Protein AF-0000000085125012 (afdb_homodimer)

InterPro domains:
  IPR000014 PAS domain [PS50112] (7-53)
  IPR000014 PAS domain [TIGR00229] (9-127)
  IPR000014 PAS domain [cd00130] (22-122)
  IPR000700 PAS-associated, C-terminal [PS50113] (82-134)
  IPR001610 PAC motif [SM00086] (83-125)
  IPR004089 Methyl-accepting chemotaxis protein (MCP) signalling domain [PF00015] (291-437)
  IPR004089 Methyl-accepting chemotaxis protein (MCP) signalling domain [PS50111] (227-456)
  IPR004089 Methyl-accepting chemotaxis protein (MCP) signalling domain [SM00283] (223-462)
  IPR004090 Chemotaxis methyl-accepting receptor [PR00260] (244-273)
  IPR004090 Chemotaxis methyl-accepting receptor [PR00260] (321-348)
  IPR004090 Chemotaxis methyl-accepting receptor [PR00260] (350-379)
  IPR004090 Chemotaxis methyl-accepting receptor [PR00260] (398-427)
  IPR013655 PAS fold 3 [PF08447] (32-118)
  IPR035965 PAS domain superfamily [SSF55785] (21-126)

pLDDT: mean 88.66, std 11.03, range [19.36, 97.31]

Secondary structure (DSSP, 8-state):
---SSHHHHHHHHHHHHHHHSEEEEE-TTSBEEEE-HHHHHHHT--HHHHTTSBGGGGS-TTGGGSHHHHHHHHHHHTT--EEEEEEEE-TTS-EEEEEEEEEEEE-TTS-EEEEEEEEEE-HHHHHHHHHHHHHHHHHTTTB---------S-HHHHHHHHHHHHHHHHHHHHT-SBHHHHHHHHHHHHTTB-------SS--HHHHHHHHHHHHHHHHHHHHHHHHHHHHHHHHHHHHHHHHHHHHHHHHHHHHHHHHHHHHHHHHHHHHHHHHHHHHHHHHHHHHHHHHHHHHHHHHHHHHHHHHHHHHHHHHHHHHHHHHHHHHHHHHHHHHHHHHHHTGGGGHHHHHHHHHHHHHHHHHHHHHHHHHHHHHHHHHHHHHHHHHHHHHHHHHHHHHHHHHHHHHHHHHHHHHHHHHHHHHHHHHHHHHHHHHHHHHHHHHHHHHHHHHHHHHHHHHHHHHHHHTSB-TTGGG--PPP--/---SSSHHHHHHHHHHHHHHSEEEEE-TTSBEEEE-HHHHHHHT--HHHHTTSBGGGGS-HHHHTSHHHHHHHHHHHTT--EEEEEEEE-TTS-EEEEEEEEEEEE-TTS-EEEEEEEEEE-HHHHHHHHHHHHHHHHHTTTB---------S-HHHHHHHHHHHHHHHHHHHHT-SBHHHHHHHHHHHHTTB-------SS--HHHHHHHHHHHHHHHHHHHHHHHHHHHHHHHHHHHHHHHHHHHHHHHHHHHHHHHHHHHHHHHHHHHHHHHHHHHHHHHHHHHHHHHHHHHHHHHHHHHHHHHHHHHHHHHHHHHHHHHHHHHHHHHHHHHHHHHHHHTGGGGHHHHHHHHHHHHHHHHHHHHHHHHHHHHHHHHHHHHHHHHHHHHHHHHHHHHHHHHHHHHHHHHHHHHHHHHHHHHHHHHHHHHHHHHHHHHHHHHHHHHHHHHHHHHHHHHHHHHHHHHTSB-TTGGG--PPP--

Foldseek 3Di:
DCPPPVPVVVVVVVVVLLVPWFKWKFFLQQATQFTHPVVCVQQVHDRVVRHRDGNCQFADPVVCPDPVNVVVSVCLQQQHKDWDWDWTAHPVGDIWIKGKIWGFDADPVRGGGMIMMTIDTCRLLVLQVVQLVVLVVVVVVFQLQDARDGADPPPVSRVVNVVSRVVSVCCCAAARRGVVLVVVLVVCVVLQALADARDDDRHHPNSVVSVVVSVVVQVVLLVLQQALQQLLVVLVVLLVVLVVLVVVLVVLVVVLVVVVVVLVVVLVVLVVLLVVLVVLLVVLVVLLVVLVVQLVVLVVLLVVLVVLLVVLVVQLVVLVVQLVVLVVQLVVLVVQLVVLVVVPPVSPVSNVVSVVSNVVSVVSNVVSVVSNVVSVVSNVVSVVSSVVSVVSSVVSVVVNVVSVVVSVVSVVSNVVSVVVVVVSVVVVVVSVVSNVVSVVSNVVSVVSNVVSVVSNVSSVVSNVVSVSHHHPCNVVRHHDDDD/DPPPDPDVVVVVVVVVLLVPFFKWKFFLVQATQFTHPVVCVQQVHDRVVRHRDGNCQFDDPVVCPDPVVVVVSVCVQQQHKDWDWDWTAHPVGDIWIKGKIWGFDADPVRGTGMIMMTIDTCRLLVLQVVQLVVLVVVVVVFQLQDARDGADPPPVSRVVNVVSRVVSVCCCAAARRGVVLVVVLVVCVVLQALADARDDDRHHPNSVVSVVVSVVVQVVLLVLQQALQQLLVVLVVLLVVLVVLVVVLVVLVVVLVVVVVVLVVVLVVLVVLLVVLVVLLVVLVVLLVVLVVQLVVLVVQLVVLVVLLVVLVVLLVVLVVQLVVLVVQLVVLVVQLVVLVVVPPVSPVSNVVSVVSNVVSVVSNVVSVVSNVVSVVSNVVSVVSSVVSVVSSVVSVVSNVVSVVVSVVSVVSNVVSVVVNVVSVVVVVVSVVSNVVSVVSNVVSVVSNVVSVVSNVSSVVSNVVSVSHHHPCNVVRHHDDDD

Structure (mmCIF, N/CA/C/O backbone):
data_AF-0000000085125012-model_v1
#
loop_
_entity.id
_entity.type
_entity.pdbx_description
1 polymer 'Methyl-accepting chemotaxis sensory transducer with Pas/Pac sensor'
#
loop_
_atom_site.group_PDB
_atom_site.id
_atom_site.type_symbol
_atom_site.label_atom_id
_atom_site.label_alt_id
_atom_site.label_comp_id
_atom_site.label_asym_id
_atom_site.label_entity_id
_atom_site.label_seq_id
_atom_site.pdbx_PDB_ins_code
_atom_site.Cartn_x
_atom_site.Cartn_y
_atom_site.Cartn_z
_atom_site.occupancy
_atom_site.B_iso_or_equiv
_atom_site.auth_seq_id
_atom_site.auth_comp_id
_atom_site.auth_asym_id
_atom_site.auth_atom_id
_atom_site.pdbx_PDB_model_num
ATOM 1 N N . MET A 1 1 ? -1.018 -114.875 -40.906 1 20.14 1 MET A N 1
ATOM 2 C CA . MET A 1 1 ? -0.045 -114.875 -42 1 20.14 1 MET A CA 1
ATOM 3 C C . MET A 1 1 ? -0.6 -114.125 -43.219 1 20.14 1 MET A C 1
ATOM 5 O O . MET A 1 1 ? -0.358 -114.5 -44.344 1 20.14 1 MET A O 1
ATOM 9 N N . PHE A 1 2 ? -1.33 -113.062 -42.75 1 24.3 2 PHE A N 1
ATOM 10 C CA . PHE A 1 2 ? -2.129 -112.062 -43.438 1 24.3 2 PHE A CA 1
ATOM 11 C C . PHE A 1 2 ? -1.236 -111.125 -44.25 1 24.3 2 PHE A C 1
ATOM 13 O O . PHE A 1 2 ? -0.801 -110.062 -43.719 1 24.3 2 PHE A O 1
ATOM 20 N N . ASN A 1 3 ? -0.244 -111.562 -45.031 1 26.22 3 ASN A N 1
ATOM 21 C CA . ASN A 1 3 ? 0.902 -111.125 -45.812 1 26.22 3 ASN A CA 1
ATOM 22 C C . ASN A 1 3 ? 0.468 -110.25 -47 1 26.22 3 ASN A C 1
ATOM 24 O O . ASN A 1 3 ? 1.15 -110.188 -48 1 26.22 3 ASN A O 1
ATOM 28 N N . PHE A 1 4 ? -0.921 -110.062 -47.188 1 27.42 4 PHE A N 1
ATOM 29 C CA . PHE A 1 4 ? -1.342 -109.438 -48.406 1 27.42 4 PHE A CA 1
ATOM 30 C C . PHE A 1 4 ? -0.595 -108.125 -48.594 1 27.42 4 PHE A C 1
ATOM 32 O O . PHE A 1 4 ? 0.154 -107.688 -47.719 1 27.42 4 PHE A O 1
ATOM 39 N N . GLY A 1 5 ? -1.476 -106.875 -49.281 1 31.77 5 GLY A N 1
ATOM 40 C CA . GLY A 1 5 ? -1.593 -105.562 -49.906 1 31.77 5 GLY A CA 1
ATOM 41 C C . GLY A 1 5 ? -0.99 -104.438 -49.125 1 31.77 5 GLY A C 1
ATOM 42 O O . GLY A 1 5 ? -1.37 -103.312 -49.281 1 31.77 5 GLY A O 1
ATOM 43 N N . LYS A 1 6 ? -0.283 -104.688 -48.094 1 48.59 6 LYS A N 1
ATOM 44 C CA . LYS A 1 6 ? 0.516 -104.062 -47.062 1 48.59 6 LYS A CA 1
ATOM 45 C C . LYS A 1 6 ? 1.617 -103.188 -47.688 1 48.59 6 LYS A C 1
ATOM 47 O O . LYS A 1 6 ? 1.899 -102.125 -47.188 1 48.59 6 LYS A O 1
ATOM 52 N N . THR A 1 7 ? 1.927 -103.438 -48.875 1 45.91 7 THR A N 1
ATOM 53 C CA . THR A 1 7 ? 3.121 -102.812 -49.438 1 45.91 7 THR A CA 1
ATOM 54 C C . THR A 1 7 ? 2.76 -101.562 -50.25 1 45.91 7 THR A C 1
ATOM 56 O O . THR A 1 7 ? 3.469 -100.562 -50.188 1 45.91 7 THR A O 1
ATOM 59 N N . GLU A 1 8 ? 1.789 -101.562 -51.125 1 42 8 GLU A N 1
ATOM 60 C CA . GLU A 1 8 ? 1.388 -100.438 -51.938 1 42 8 GLU A CA 1
ATOM 61 C C . GLU A 1 8 ? 0.939 -99.25 -51.062 1 42 8 GLU A C 1
ATOM 63 O O . GLU A 1 8 ? 1.236 -98.125 -51.344 1 42 8 GLU A O 1
ATOM 68 N N . GLU A 1 9 ? 0.326 -99.625 -50.031 1 42.66 9 GLU A N 1
ATOM 69 C CA . GLU A 1 9 ? -0.164 -98.625 -49.062 1 42.66 9 GLU A CA 1
ATOM 70 C C . GLU A 1 9 ? 0.984 -97.875 -48.438 1 42.66 9 GLU A C 1
ATOM 72 O O . GLU A 1 9 ? 0.884 -96.625 -48.281 1 42.66 9 GLU A O 1
ATOM 77 N N . GLU A 1 10 ? 1.893 -98.562 -48.156 1 47.16 10 GLU A N 1
ATOM 78 C CA . GLU A 1 10 ? 3.061 -97.938 -47.531 1 47.16 10 GLU A CA 1
ATOM 79 C C . GLU A 1 10 ? 3.771 -97 -48.469 1 47.16 10 GLU A C 1
ATOM 81 O O . GLU A 1 10 ? 4.195 -95.875 -48.094 1 47.16 10 GLU A O 1
ATOM 86 N N . THR A 1 11 ? 3.756 -97.375 -49.75 1 48.66 11 THR A N 1
ATOM 87 C CA . THR A 1 11 ? 4.449 -96.562 -50.75 1 48.66 11 THR A CA 1
ATOM 88 C C . THR A 1 11 ? 3.699 -95.25 -51 1 48.66 11 THR A C 1
ATOM 90 O O . THR A 1 11 ? 4.316 -94.188 -51.125 1 48.66 11 THR A O 1
ATOM 93 N N . ALA A 1 12 ? 2.426 -95.375 -51.062 1 45.78 12 ALA A N 1
ATOM 94 C CA . ALA A 1 12 ? 1.599 -94.188 -51.312 1 45.78 12 ALA A CA 1
ATOM 95 C C . ALA A 1 12 ? 1.7 -93.188 -50.156 1 45.78 12 ALA A C 1
ATOM 97 O O . ALA A 1 12 ? 1.774 -92 -50.375 1 45.78 12 ALA A O 1
ATOM 98 N N . ARG A 1 13 ? 1.73 -93.625 -49 1 49.56 13 ARG A N 1
ATOM 99 C CA . ARG A 1 13 ? 1.922 -92.812 -47.812 1 49.56 13 ARG A CA 1
ATOM 100 C C . ARG A 1 13 ? 3.223 -92.062 -47.875 1 49.56 13 ARG A C 1
ATOM 102 O O . ARG A 1 13 ? 3.256 -90.875 -47.562 1 49.56 13 ARG A O 1
ATOM 109 N N . LEU A 1 14 ? 4.055 -92.625 -48.406 1 53.06 14 LEU A N 1
ATOM 110 C CA . LEU A 1 14 ? 5.391 -92.062 -48.469 1 53.06 14 LEU A CA 1
ATOM 111 C C . LEU A 1 14 ? 5.445 -90.938 -49.531 1 53.06 14 LEU A C 1
ATOM 113 O O . LEU A 1 14 ? 6.082 -89.875 -49.281 1 53.06 14 LEU A O 1
ATOM 117 N N . THR A 1 15 ? 4.711 -91.125 -50.562 1 53.03 15 THR A N 1
ATOM 118 C CA . THR A 1 15 ? 4.742 -90.125 -51.625 1 53.03 15 THR A CA 1
ATOM 119 C C . THR A 1 15 ? 4.062 -88.875 -51.188 1 53.03 15 THR A C 1
ATOM 121 O O . THR A 1 15 ? 4.559 -87.75 -51.469 1 53.03 15 THR A O 1
ATOM 124 N N . ALA A 1 16 ? 2.943 -89 -50.594 1 51.94 16 ALA A N 1
ATOM 125 C CA . ALA A 1 16 ? 2.211 -87.875 -50.094 1 51.94 16 ALA A CA 1
ATOM 126 C C . ALA A 1 16 ? 3.041 -87.062 -49.094 1 51.94 16 ALA A C 1
ATOM 128 O O . ALA A 1 16 ? 3.061 -85.812 -49.125 1 51.94 16 ALA A O 1
ATOM 129 N N . MET A 1 17 ? 3.639 -87.688 -48.25 1 55.78 17 MET A N 1
ATOM 130 C CA . MET A 1 17 ? 4.527 -87.062 -47.281 1 55.78 17 MET A CA 1
ATOM 131 C C . MET A 1 17 ? 5.652 -86.312 -47.969 1 55.78 17 MET A C 1
ATOM 133 O O . MET A 1 17 ? 6.02 -85.188 -47.562 1 55.78 17 MET A O 1
ATOM 137 N N . GLU A 1 18 ? 5.969 -86.875 -49.094 1 59.53 18 GLU A N 1
ATOM 138 C CA . GLU A 1 18 ? 7.113 -86.312 -49.844 1 59.53 18 GLU A CA 1
ATOM 139 C C . GLU A 1 18 ? 6.789 -85 -50.469 1 59.53 18 GLU A C 1
ATOM 141 O O . GLU A 1 18 ? 7.68 -84.125 -50.656 1 59.53 18 GLU A O 1
ATOM 146 N N . GLU A 1 19 ? 5.531 -84.75 -50.688 1 57.06 19 GLU A N 1
ATOM 147 C CA . GLU A 1 19 ? 5.164 -83.562 -51.375 1 57.06 19 GLU A CA 1
ATOM 148 C C . GLU A 1 19 ? 4.98 -82.375 -50.375 1 57.06 19 GLU A C 1
ATOM 150 O O . GLU A 1 19 ? 5.207 -81.25 -50.719 1 57.06 19 GLU A O 1
ATOM 155 N N . ASN A 1 20 ? 4.586 -82.75 -49.281 1 57.69 20 ASN A N 1
ATOM 156 C CA . ASN A 1 20 ? 4.168 -81.625 -48.406 1 57.69 20 ASN A CA 1
ATOM 157 C C . ASN A 1 20 ? 5.152 -81.438 -47.281 1 57.69 20 ASN A C 1
ATOM 159 O O . ASN A 1 20 ? 5.125 -80.375 -46.625 1 57.69 20 ASN A O 1
ATOM 163 N N . TYR A 1 21 ? 5.793 -82.312 -47 1 65.62 21 TYR A N 1
ATOM 164 C CA . TYR A 1 21 ? 6.801 -82.25 -45.969 1 65.62 21 TYR A CA 1
ATOM 165 C C . TYR A 1 21 ? 8.203 -82.375 -46.531 1 65.62 21 TYR A C 1
ATOM 167 O O . TYR A 1 21 ? 8.398 -83 -47.594 1 65.62 21 TYR A O 1
ATOM 175 N N . ALA A 1 22 ? 8.852 -81.562 -45.906 1 76.88 22 ALA A N 1
ATOM 176 C CA . ALA A 1 22 ? 10.25 -81.938 -46.156 1 76.88 22 ALA A CA 1
ATOM 177 C C . ALA A 1 22 ? 10.602 -83.25 -45.531 1 76.88 22 ALA A C 1
ATOM 179 O O . ALA A 1 22 ? 10.539 -83.438 -44.312 1 76.88 22 ALA A O 1
ATOM 180 N N . ILE A 1 23 ? 10.766 -84.125 -46.375 1 78.12 23 ILE A N 1
ATOM 181 C CA . ILE A 1 23 ? 11 -85.438 -45.906 1 78.12 23 ILE A CA 1
ATOM 182 C C . ILE A 1 23 ? 12.422 -85.875 -46.25 1 78.12 23 ILE A C 1
ATOM 184 O O . ILE A 1 23 ? 12.891 -85.688 -47.375 1 78.12 23 ILE A O 1
ATOM 188 N N . ILE A 1 24 ? 12.977 -86.438 -45.344 1 84.25 24 ILE A N 1
ATOM 189 C CA . ILE A 1 24 ? 14.297 -87 -45.562 1 84.25 24 ILE A CA 1
ATOM 190 C C . ILE A 1 24 ? 14.422 -88.312 -44.812 1 84.25 24 ILE A C 1
ATOM 192 O O . ILE A 1 24 ? 13.859 -88.438 -43.719 1 84.25 24 ILE A O 1
ATOM 196 N N . SER A 1 25 ? 15 -89.312 -45.406 1 85.75 25 SER A N 1
ATOM 197 C CA . SER A 1 25 ? 15.188 -90.625 -44.781 1 85.75 25 SER A CA 1
ATOM 198 C C . SER A 1 25 ? 16.672 -90.875 -44.531 1 85.75 25 SER A C 1
ATOM 200 O O . SER A 1 25 ? 17.516 -90.562 -45.375 1 85.75 25 SER A O 1
ATOM 202 N N . PHE A 1 26 ? 16.938 -91.562 -43.5 1 89.62 26 PHE A N 1
ATOM 203 C CA . PHE A 1 26 ? 18.312 -91.875 -43.062 1 89.62 26 PHE A CA 1
ATOM 204 C C . PHE A 1 26 ? 18.469 -93.312 -42.75 1 89.62 26 PHE A C 1
ATOM 206 O O . PHE A 1 26 ? 17.516 -94 -42.375 1 89.62 26 PHE A O 1
ATOM 213 N N . LYS A 1 27 ? 19.75 -93.812 -42.969 1 89 27 LYS A N 1
ATOM 214 C CA . LYS A 1 27 ? 20.141 -95.062 -42.312 1 89 27 LYS A CA 1
ATOM 215 C C . LYS A 1 27 ? 20.219 -94.875 -40.812 1 89 27 LYS A C 1
ATOM 217 O O . LYS A 1 27 ? 20.25 -93.75 -40.312 1 89 27 LYS A O 1
ATOM 222 N N . PRO A 1 28 ? 20.25 -96 -40.125 1 88.94 28 PRO A N 1
ATOM 223 C CA . PRO A 1 28 ? 20.312 -95.875 -38.656 1 88.94 28 PRO A CA 1
ATOM 224 C C . PRO A 1 28 ? 21.547 -95.125 -38.188 1 88.94 28 PRO A C 1
ATOM 226 O O . PRO A 1 28 ? 21.531 -94.5 -37.094 1 88.94 28 PRO A O 1
ATOM 229 N N . ASP A 1 29 ? 22.547 -95 -39.062 1 90.56 29 ASP A N 1
ATOM 230 C CA . ASP A 1 29 ? 23.766 -94.312 -38.656 1 90.56 29 ASP A CA 1
ATOM 231 C C . ASP A 1 29 ? 23.688 -92.812 -39.031 1 90.56 29 ASP A C 1
ATOM 233 O O . ASP A 1 29 ? 24.625 -92.062 -38.75 1 90.56 29 ASP A O 1
ATOM 237 N N . GLY A 1 30 ? 22.656 -92.438 -39.656 1 91.69 30 GLY A N 1
ATOM 238 C CA . GLY A 1 30 ? 22.5 -91.062 -39.969 1 91.69 30 GLY A CA 1
ATOM 239 C C . GLY A 1 30 ? 22.812 -90.75 -41.438 1 91.69 30 GLY A C 1
ATOM 240 O O . GLY A 1 30 ? 22.703 -89.625 -41.844 1 91.69 30 GLY A O 1
ATOM 241 N N . THR A 1 31 ? 23.188 -91.812 -42.156 1 94 31 THR A N 1
ATOM 242 C CA . THR A 1 31 ? 23.5 -91.625 -43.594 1 94 31 THR A CA 1
ATOM 243 C C . THR A 1 31 ? 22.219 -91.375 -44.375 1 94 31 THR A C 1
ATOM 245 O O . THR A 1 31 ? 21.25 -92.188 -44.25 1 94 31 THR A O 1
ATOM 248 N N . ILE A 1 32 ? 22.188 -90.438 -45.281 1 93.69 32 ILE A N 1
ATOM 249 C CA . ILE A 1 32 ? 21 -90.062 -46.031 1 93.69 32 ILE A CA 1
ATOM 250 C C . ILE A 1 32 ? 20.719 -91.062 -47.125 1 93.69 32 ILE A C 1
ATOM 252 O O . ILE A 1 32 ? 21.609 -91.375 -47.906 1 93.69 32 ILE A O 1
ATOM 256 N N . ILE A 1 33 ? 19.484 -91.438 -47.062 1 89.5 33 ILE A N 1
ATOM 257 C CA . ILE A 1 33 ? 19.047 -92.438 -48.062 1 89.5 33 ILE A CA 1
ATOM 258 C C . ILE A 1 33 ? 18.328 -91.688 -49.219 1 89.5 33 ILE A C 1
ATOM 260 O O . ILE A 1 33 ? 18.578 -91.938 -50.375 1 89.5 33 ILE A O 1
ATOM 264 N N . HIS A 1 34 ? 17.469 -90.812 -48.844 1 85.06 34 HIS A N 1
ATOM 265 C CA . HIS A 1 34 ? 16.656 -90.125 -49.781 1 85.06 34 HIS A CA 1
ATOM 266 C C . HIS A 1 34 ? 16.109 -88.812 -49.156 1 85.06 34 HIS A C 1
ATOM 268 O O . HIS A 1 34 ? 15.945 -88.75 -47.938 1 85.06 34 HIS A O 1
ATOM 274 N N . ALA A 1 35 ? 16.031 -87.875 -49.969 1 87.31 35 ALA A N 1
ATOM 275 C CA . ALA A 1 35 ? 15.391 -86.625 -49.594 1 87.31 35 ALA A CA 1
ATOM 276 C C . ALA A 1 35 ? 14.453 -86.125 -50.719 1 87.31 35 ALA A C 1
ATOM 278 O O . ALA A 1 35 ? 14.781 -86.25 -51.906 1 87.31 35 ALA A O 1
ATOM 279 N N . ASN A 1 36 ? 13.281 -85.625 -50.25 1 81.5 36 ASN A N 1
ATOM 280 C CA . ASN A 1 36 ? 12.367 -85.125 -51.281 1 81.5 36 ASN A CA 1
ATOM 281 C C . ASN A 1 36 ? 12.664 -83.688 -51.656 1 81.5 36 ASN A C 1
ATOM 283 O O . ASN A 1 36 ? 13.547 -83.062 -51.094 1 81.5 36 ASN A O 1
ATOM 287 N N . HIS A 1 37 ? 12 -83.25 -52.719 1 82.94 37 HIS A N 1
ATOM 288 C CA . HIS A 1 37 ? 12.234 -81.875 -53.281 1 82.94 37 HIS A CA 1
ATOM 289 C C . HIS A 1 37 ? 11.961 -80.812 -52.25 1 82.94 37 HIS A C 1
ATOM 291 O O . HIS A 1 37 ? 12.711 -79.812 -52.156 1 82.94 37 HIS A O 1
ATOM 297 N N . ASN A 1 38 ? 10.992 -81 -51.438 1 80.38 38 ASN A N 1
ATOM 298 C CA . ASN A 1 38 ? 10.625 -80 -50.438 1 80.38 38 ASN A CA 1
ATOM 299 C C . ASN A 1 38 ? 11.742 -79.812 -49.406 1 80.38 38 ASN A C 1
ATOM 301 O O . ASN A 1 38 ? 12.039 -78.688 -49.031 1 80.38 38 ASN A O 1
ATOM 305 N N . PHE A 1 39 ? 12.273 -80.875 -49 1 85.75 39 PHE A N 1
ATOM 306 C CA . PHE A 1 39 ? 13.391 -80.812 -48.062 1 85.75 39 PHE A CA 1
ATOM 307 C C . PHE A 1 39 ? 14.586 -80.125 -48.719 1 85.75 39 PHE A C 1
ATOM 309 O O . PHE A 1 39 ? 15.188 -79.188 -48.125 1 85.75 39 PHE A O 1
ATOM 316 N N . LEU A 1 40 ? 14.812 -80.5 -49.875 1 88.12 40 LEU A N 1
ATOM 317 C CA . LEU A 1 40 ? 15.953 -80 -50.594 1 88.12 40 LEU A CA 1
ATOM 318 C C . LEU A 1 40 ? 15.766 -78.5 -50.844 1 88.12 40 LEU A C 1
ATOM 320 O O . LEU A 1 40 ? 16.719 -77.688 -50.719 1 88.12 40 LEU A O 1
ATOM 324 N N . ASN A 1 41 ? 14.578 -78.062 -51.094 1 86.62 41 ASN A N 1
ATOM 325 C CA . ASN A 1 41 ? 14.289 -76.688 -51.312 1 86.62 41 ASN A CA 1
ATOM 326 C C . ASN A 1 41 ? 14.453 -75.875 -50.031 1 86.62 41 ASN A C 1
ATOM 328 O O . ASN A 1 41 ? 14.953 -74.75 -50.062 1 86.62 41 ASN A O 1
ATOM 332 N N . VAL A 1 42 ? 14.047 -76.438 -48.969 1 85.56 42 VAL A N 1
ATOM 333 C CA . VAL A 1 42 ? 14.133 -75.75 -47.688 1 85.56 42 VAL A CA 1
ATOM 334 C C . VAL A 1 42 ? 15.602 -75.562 -47.312 1 85.56 42 VAL A C 1
ATOM 336 O O . VAL A 1 42 ? 15.984 -74.5 -46.812 1 85.56 42 VAL A O 1
ATOM 339 N N . LEU A 1 43 ? 16.422 -76.5 -47.562 1 88.88 43 LEU A N 1
ATOM 340 C CA . LEU A 1 43 ? 17.797 -76.438 -47.094 1 88.88 43 LEU A CA 1
ATOM 341 C C . LEU A 1 43 ? 18.734 -76 -48.219 1 88.88 43 LEU A C 1
ATOM 343 O O . LEU A 1 43 ? 19.906 -75.688 -48 1 88.88 43 LEU A O 1
ATOM 347 N N . GLY A 1 44 ? 18.219 -76.062 -49.5 1 86.38 44 GLY A N 1
ATOM 348 C CA . GLY A 1 44 ? 18.953 -75.5 -50.625 1 86.38 44 GLY A CA 1
ATOM 349 C C . GLY A 1 44 ? 19.906 -76.562 -51.219 1 86.38 44 GLY A C 1
ATOM 350 O O . GLY A 1 44 ? 20.953 -76.188 -51.781 1 86.38 44 GLY A O 1
ATOM 351 N N . TYR A 1 45 ? 19.609 -77.75 -51 1 89.06 45 TYR A N 1
ATOM 352 C CA . TYR A 1 45 ? 20.484 -78.812 -51.531 1 89.06 45 TYR A CA 1
ATOM 353 C C . TYR A 1 45 ? 19.875 -79.5 -52.75 1 89.06 45 TYR A C 1
ATOM 355 O O . TYR A 1 45 ? 18.656 -79.375 -52.969 1 89.06 45 TYR A O 1
ATOM 363 N N . LYS A 1 46 ? 20.766 -80.188 -53.562 1 90.62 46 LYS A N 1
ATOM 364 C CA . LYS A 1 46 ? 20.328 -81.062 -54.594 1 90.62 46 LYS A CA 1
ATOM 365 C C . LYS A 1 46 ? 20.406 -82.5 -54.156 1 90.62 46 LYS A C 1
ATOM 367 O O . LYS A 1 46 ? 21.188 -82.875 -53.25 1 90.62 46 LYS A O 1
ATOM 372 N N . LEU A 1 47 ? 19.547 -83.312 -54.656 1 87.69 47 LEU A N 1
ATOM 373 C CA . LEU A 1 47 ? 19.484 -84.688 -54.25 1 87.69 47 LEU A CA 1
ATOM 374 C C . LEU A 1 47 ? 20.844 -85.375 -54.344 1 87.69 47 LEU A C 1
ATOM 376 O O . LEU A 1 47 ? 21.25 -86.125 -53.438 1 87.69 47 LEU A O 1
ATOM 380 N N . GLU A 1 48 ? 21.625 -85 -55.406 1 88.31 48 GLU A N 1
ATOM 381 C CA . GLU A 1 48 ? 22.922 -85.625 -55.656 1 88.31 48 GLU A CA 1
ATOM 382 C C . GLU A 1 48 ? 23.938 -85.188 -54.594 1 88.31 48 GLU A C 1
ATOM 384 O O . GLU A 1 48 ? 24.906 -85.938 -54.344 1 88.31 48 GLU A O 1
ATOM 389 N N . GLU A 1 49 ? 23.672 -84.188 -54 1 91.38 49 GLU A N 1
ATOM 390 C CA . GLU A 1 49 ? 24.609 -83.625 -53 1 91.38 49 GLU A CA 1
ATOM 391 C C . GLU A 1 49 ? 24.297 -84.188 -51.625 1 91.38 49 GLU A C 1
ATOM 393 O O . GLU A 1 49 ? 25.078 -84 -50.688 1 91.38 49 GLU A O 1
ATOM 398 N N . THR A 1 50 ? 23.156 -84.812 -51.438 1 89.12 50 THR A N 1
ATOM 399 C CA . THR A 1 50 ? 22.703 -85.188 -50.094 1 89.12 50 THR A CA 1
ATOM 400 C C . THR A 1 50 ? 22.781 -86.688 -49.875 1 89.12 50 THR A C 1
ATOM 402 O O . THR A 1 50 ? 23.266 -87.188 -48.844 1 89.12 50 THR A O 1
ATOM 405 N N . VAL A 1 51 ? 22.438 -87.5 -50.906 1 90.19 51 VAL A N 1
ATOM 406 C CA . VAL A 1 51 ? 22.344 -88.938 -50.781 1 90.19 51 VAL A CA 1
ATOM 407 C C . VAL A 1 51 ? 23.734 -89.5 -50.5 1 90.19 51 VAL A C 1
ATOM 409 O O . VAL A 1 51 ? 24.703 -89.188 -51.188 1 90.19 51 VAL A O 1
ATOM 412 N N . GLY A 1 52 ? 23.828 -90.312 -49.594 1 91.25 52 GLY A N 1
ATOM 413 C CA . GLY A 1 52 ? 25.078 -90.938 -49.219 1 91.25 52 GLY A CA 1
ATOM 414 C C . GLY A 1 52 ? 25.859 -90.125 -48.188 1 91.25 52 GLY A C 1
ATOM 415 O O . GLY A 1 52 ? 26.797 -90.688 -47.562 1 91.25 52 GLY A O 1
ATOM 416 N N . LYS A 1 53 ? 25.547 -89 -48.031 1 93.62 53 LYS A N 1
ATOM 417 C CA . LYS A 1 53 ? 26.188 -88.125 -47 1 93.62 53 LYS A CA 1
ATOM 418 C C . LYS A 1 53 ? 25.516 -88.312 -45.656 1 93.62 53 LYS A C 1
ATOM 420 O O . LYS A 1 53 ? 24.469 -89 -45.562 1 93.62 53 LYS A O 1
ATOM 425 N N . HIS A 1 54 ? 26.219 -87.75 -44.656 1 93.94 54 HIS A N 1
ATOM 426 C CA . HIS A 1 54 ? 25.688 -87.938 -43.312 1 93.94 54 HIS A CA 1
ATOM 427 C C . HIS A 1 54 ? 24.844 -86.75 -42.875 1 93.94 54 HIS A C 1
ATOM 429 O O . HIS A 1 54 ? 25.125 -85.625 -43.281 1 93.94 54 HIS A O 1
ATOM 435 N N . HIS A 1 55 ? 23.812 -86.875 -42.031 1 94.81 55 HIS A N 1
ATOM 436 C CA . HIS A 1 55 ? 22.891 -85.938 -41.5 1 94.81 55 HIS A CA 1
ATOM 437 C C . HIS A 1 55 ? 23.625 -84.75 -40.906 1 94.81 55 HIS A C 1
ATOM 439 O O . HIS A 1 55 ? 23.109 -83.625 -40.906 1 94.81 55 HIS A O 1
ATOM 445 N N . ARG A 1 56 ? 24.797 -84.875 -40.406 1 93.75 56 ARG A N 1
ATOM 446 C CA . ARG A 1 56 ? 25.578 -83.875 -39.75 1 93.75 56 ARG A CA 1
ATOM 447 C C . ARG A 1 56 ? 25.797 -82.688 -40.656 1 93.75 56 ARG A C 1
ATOM 449 O O . ARG A 1 56 ? 26.094 -81.562 -40.188 1 93.75 56 ARG A O 1
ATOM 456 N N . MET A 1 57 ? 25.594 -82.875 -41.969 1 92.88 57 MET A N 1
ATOM 457 C CA . MET A 1 57 ? 25.828 -81.75 -42.938 1 92.88 57 MET A CA 1
ATOM 458 C C . MET A 1 57 ? 24.781 -80.688 -42.781 1 92.88 57 MET A C 1
ATOM 460 O O . MET A 1 57 ? 25 -79.5 -43.188 1 92.88 57 MET A O 1
ATOM 464 N N . PHE A 1 58 ? 23.688 -81.062 -42.188 1 94 58 PHE A N 1
ATOM 465 C CA . PHE A 1 58 ? 22.609 -80.062 -41.969 1 94 58 PHE A CA 1
ATOM 466 C C . PHE A 1 58 ? 22.719 -79.438 -40.594 1 94 58 PHE A C 1
ATOM 468 O O . PHE A 1 58 ? 21.812 -78.688 -40.188 1 94 58 PHE A O 1
ATOM 475 N N . CYS A 1 59 ? 23.672 -79.75 -39.812 1 93.94 59 CYS A N 1
ATOM 476 C CA . CYS A 1 59 ? 23.75 -79.25 -38.438 1 93.94 59 CYS A CA 1
ATOM 477 C C . CYS A 1 59 ? 24.969 -78.375 -38.25 1 93.94 59 CYS A C 1
ATOM 479 O O . CYS A 1 59 ? 25.906 -78.438 -39.062 1 93.94 59 CYS A O 1
ATOM 481 N N . ASP A 1 60 ? 24.859 -77.562 -37.25 1 91.94 60 ASP A N 1
ATOM 482 C CA . ASP A 1 60 ? 26.016 -76.812 -36.844 1 91.94 60 ASP A CA 1
ATOM 483 C C . ASP A 1 60 ? 27.172 -77.75 -36.406 1 91.94 60 ASP A C 1
ATOM 485 O O . ASP A 1 60 ? 26.938 -78.75 -35.719 1 91.94 60 ASP A O 1
ATOM 489 N N . LYS A 1 61 ? 28.359 -77.25 -36.688 1 90.69 61 LYS A N 1
ATOM 490 C CA . LYS A 1 61 ? 29.547 -78.125 -36.438 1 90.69 61 LYS A CA 1
ATOM 491 C C . LYS A 1 61 ? 29.734 -78.312 -34.938 1 90.69 61 LYS A C 1
ATOM 493 O O . LYS A 1 61 ? 30.219 -79.375 -34.5 1 90.69 61 LYS A O 1
ATOM 498 N N . LYS A 1 62 ? 29.422 -77.312 -34.25 1 93 62 LYS A N 1
ATOM 499 C CA . LYS A 1 62 ? 29.578 -77.438 -32.781 1 93 62 LYS A CA 1
ATOM 500 C C . LYS A 1 62 ? 28.531 -78.375 -32.188 1 93 62 LYS A C 1
ATOM 502 O O . LYS A 1 62 ? 28.828 -79.125 -31.266 1 93 62 LYS A O 1
ATOM 507 N N . TYR A 1 63 ? 27.328 -78.312 -32.688 1 89.44 63 TYR A N 1
ATOM 508 C CA . TYR A 1 63 ? 26.234 -79.125 -32.188 1 89.44 63 TYR A CA 1
ATOM 509 C C . TYR A 1 63 ? 26.531 -80.625 -32.406 1 89.44 63 TYR A C 1
ATOM 511 O O . TYR A 1 63 ? 26.25 -81.438 -31.531 1 89.44 63 TYR A O 1
ATOM 519 N N . VAL A 1 64 ? 27.156 -81.062 -33.531 1 91.62 64 VAL A N 1
ATOM 520 C CA . VAL A 1 64 ? 27.359 -82.438 -33.938 1 91.62 64 VAL A CA 1
ATOM 521 C C . VAL A 1 64 ? 28.344 -83.062 -32.969 1 91.62 64 VAL A C 1
ATOM 523 O O . VAL A 1 64 ? 28.406 -84.312 -32.875 1 91.62 64 VAL A O 1
ATOM 526 N N . THR A 1 65 ? 29.078 -82.188 -32.25 1 90.75 65 THR A N 1
ATOM 527 C CA . THR A 1 65 ? 30.078 -82.75 -31.344 1 90.75 65 THR A CA 1
ATOM 528 C C . THR A 1 65 ? 29.516 -82.875 -29.938 1 90.75 65 THR A C 1
ATOM 530 O O . THR A 1 65 ? 30.219 -83.375 -29.031 1 90.75 65 THR A O 1
ATOM 533 N N . THR A 1 66 ? 28.375 -82.5 -29.766 1 91 66 THR A N 1
ATOM 534 C CA . THR A 1 66 ? 27.797 -82.562 -28.422 1 91 66 THR A CA 1
ATOM 535 C C . THR A 1 66 ? 27.266 -83.938 -28.078 1 91 66 THR A C 1
ATOM 537 O O . THR A 1 66 ? 27.031 -84.75 -28.969 1 91 66 THR A O 1
ATOM 540 N N . LYS A 1 67 ? 27.031 -84.062 -26.75 1 91.94 67 LYS A N 1
ATOM 541 C CA . LYS A 1 67 ? 26.422 -85.312 -26.25 1 91.94 67 LYS A CA 1
ATOM 542 C C . LYS A 1 67 ? 24.953 -85.438 -26.672 1 91.94 67 LYS A C 1
ATOM 544 O O . LYS A 1 67 ? 24.453 -86.5 -26.953 1 91.94 67 LYS A O 1
ATOM 549 N N . GLU A 1 68 ? 24.406 -84.312 -26.812 1 90.25 68 GLU A N 1
ATOM 550 C CA . GLU A 1 68 ? 23 -84.25 -27.203 1 90.25 68 GLU A CA 1
ATOM 551 C C . GLU A 1 68 ? 22.781 -84.812 -28.594 1 90.25 68 GLU A C 1
ATOM 553 O O . GLU A 1 68 ? 21.828 -85.562 -28.828 1 90.25 68 GLU A O 1
ATOM 558 N N . TYR A 1 69 ? 23.688 -84.562 -29.469 1 91.69 69 TYR A N 1
ATOM 559 C CA . TYR A 1 69 ? 23.578 -85.062 -30.828 1 91.69 69 TYR A CA 1
ATOM 560 C C . TYR A 1 69 ? 23.75 -86.562 -30.891 1 91.69 69 TYR A C 1
ATOM 562 O O . TYR A 1 69 ? 23 -87.25 -31.562 1 91.69 69 TYR A O 1
ATOM 570 N N . SER A 1 70 ? 24.734 -87.062 -30.156 1 91.31 70 SER A N 1
ATOM 571 C CA . SER A 1 70 ? 24.969 -88.5 -30.125 1 91.31 70 SER A CA 1
ATOM 572 C C . SER A 1 70 ? 23.781 -89.188 -29.484 1 91.31 70 SER A C 1
ATOM 574 O O . SER A 1 70 ? 23.344 -90.25 -29.984 1 91.31 70 SER A O 1
ATOM 576 N N . GLU A 1 71 ? 23.312 -88.625 -28.438 1 91.69 71 GLU A N 1
ATOM 577 C CA . GLU A 1 71 ? 22.156 -89.188 -27.766 1 91.69 71 GLU A CA 1
ATOM 578 C C . GLU A 1 71 ? 20.922 -89.188 -28.656 1 91.69 71 GLU A C 1
ATOM 580 O O . GLU A 1 71 ? 20.062 -90.062 -28.562 1 91.69 71 GLU A O 1
ATOM 585 N N . PHE A 1 72 ? 20.844 -88.188 -29.406 1 89.31 72 PHE A N 1
ATOM 586 C CA . PHE A 1 72 ? 19.75 -88.062 -30.359 1 89.31 72 PHE A CA 1
ATOM 587 C C . PHE A 1 72 ? 19.688 -89.25 -31.297 1 89.31 72 PHE A C 1
ATOM 589 O O . PHE A 1 72 ? 18.656 -89.938 -31.391 1 89.31 72 PHE A O 1
ATOM 596 N N . TRP A 1 73 ? 20.781 -89.625 -31.969 1 90.75 73 TRP A N 1
ATOM 597 C CA . TRP A 1 73 ? 20.797 -90.688 -32.906 1 90.75 73 TRP A CA 1
ATOM 598 C C . TRP A 1 73 ? 20.719 -92.062 -32.188 1 90.75 73 TRP A C 1
ATOM 600 O O . TRP A 1 73 ? 20.125 -93 -32.719 1 90.75 73 TRP A O 1
ATOM 610 N N . GLU A 1 74 ? 21.297 -92 -31 1 89.75 74 GLU A N 1
ATOM 611 C CA . GLU A 1 74 ? 21.172 -93.25 -30.203 1 89.75 74 GLU A CA 1
ATOM 612 C C . GLU A 1 74 ? 19.719 -93.5 -29.891 1 89.75 74 GLU A C 1
ATOM 614 O O . GLU A 1 74 ? 19.281 -94.688 -29.984 1 89.75 74 GLU A O 1
ATOM 619 N N . SER A 1 75 ? 19.109 -92.562 -29.5 1 87.69 75 SER A N 1
ATOM 620 C CA . SER A 1 75 ? 17.688 -92.688 -29.188 1 87.69 75 SER A CA 1
ATOM 621 C C . SER A 1 75 ? 16.906 -93.125 -30.406 1 87.69 75 SER A C 1
ATOM 623 O O . SER A 1 75 ? 16.062 -94.062 -30.297 1 87.69 75 SER A O 1
ATOM 625 N N . LEU A 1 76 ? 17.125 -92.625 -31.5 1 85.5 76 LEU A N 1
ATOM 626 C CA . LEU A 1 76 ? 16.469 -93 -32.75 1 85.5 76 LEU A CA 1
ATOM 627 C C . LEU A 1 76 ? 16.781 -94.438 -33.094 1 85.5 76 LEU A C 1
ATOM 629 O O . LEU A 1 76 ? 15.883 -95.188 -33.5 1 85.5 76 LEU A O 1
ATOM 633 N N . ASN A 1 77 ? 17.984 -94.812 -32.812 1 86.19 77 ASN A N 1
ATOM 634 C CA . ASN A 1 77 ? 18.406 -96.188 -33.094 1 86.19 77 ASN A CA 1
ATOM 635 C C . ASN A 1 77 ? 17.75 -97.188 -32.156 1 86.19 77 ASN A C 1
ATOM 637 O O . ASN A 1 77 ? 17.641 -98.375 -32.469 1 86.19 77 ASN A O 1
ATOM 641 N N . LYS A 1 78 ? 17.391 -96.625 -31.062 1 83.25 78 LYS A N 1
ATOM 642 C CA . LYS A 1 78 ? 16.688 -97.438 -30.094 1 83.25 78 LYS A CA 1
ATOM 643 C C . LYS A 1 78 ? 15.188 -97.5 -30.406 1 83.25 78 LYS A C 1
ATOM 645 O O . LYS A 1 78 ? 14.414 -98.125 -29.688 1 83.25 78 LYS A O 1
ATOM 650 N N . GLY A 1 79 ? 14.805 -96.75 -31.422 1 75.75 79 GLY A N 1
ATOM 651 C CA . GLY A 1 79 ? 13.422 -96.812 -31.875 1 75.75 79 GLY A CA 1
ATOM 652 C C . GLY A 1 79 ? 12.57 -95.688 -31.25 1 75.75 79 GLY A C 1
ATOM 653 O O . GLY A 1 79 ? 11.336 -95.75 -31.344 1 75.75 79 GLY A O 1
ATOM 654 N N . ILE A 1 80 ? 13.258 -94.812 -30.672 1 75.88 80 ILE A N 1
ATOM 655 C CA . ILE A 1 80 ? 12.523 -93.75 -30 1 75.88 80 ILE A CA 1
ATOM 656 C C . ILE A 1 80 ? 12.43 -92.5 -30.938 1 75.88 80 ILE A C 1
ATOM 658 O O . ILE A 1 80 ? 13.445 -91.938 -31.312 1 75.88 80 ILE A O 1
ATOM 662 N N . SER A 1 81 ? 11.203 -92.188 -31.297 1 74.5 81 SER A N 1
ATOM 663 C CA . SER A 1 81 ? 10.969 -91 -32.188 1 74.5 81 SER A CA 1
ATOM 664 C C . SER A 1 81 ? 11.273 -89.688 -31.469 1 74.5 81 SER A C 1
ATOM 666 O O . SER A 1 81 ? 11.164 -89.625 -30.25 1 74.5 81 SER A O 1
ATOM 668 N N . GLN A 1 82 ? 11.719 -88.688 -32.219 1 75.94 82 GLN A N 1
ATOM 669 C CA . GLN A 1 82 ? 12 -87.375 -31.719 1 75.94 82 GLN A CA 1
ATOM 670 C C . GLN A 1 82 ? 11.172 -86.312 -32.438 1 75.94 82 GLN A C 1
ATOM 672 O O . GLN A 1 82 ? 11.156 -86.312 -33.688 1 75.94 82 GLN A O 1
ATOM 677 N N . ILE A 1 83 ? 10.391 -85.562 -31.688 1 72.25 83 ILE A N 1
ATOM 678 C CA . ILE A 1 83 ? 9.617 -84.5 -32.25 1 72.25 83 ILE A CA 1
ATOM 679 C C . ILE A 1 83 ? 9.977 -83.188 -31.531 1 72.25 83 ILE A C 1
ATOM 681 O O . ILE A 1 83 ? 9.836 -83.062 -30.312 1 72.25 83 ILE A O 1
ATOM 685 N N . ASN A 1 84 ? 10.438 -82.25 -32.281 1 77.31 84 ASN A N 1
ATOM 686 C CA . ASN A 1 84 ? 10.836 -80.938 -31.703 1 77.31 84 ASN A CA 1
ATOM 687 C C . ASN A 1 84 ? 11.109 -79.875 -32.781 1 77.31 84 ASN A C 1
ATOM 689 O O . ASN A 1 84 ? 10.938 -80.188 -33.969 1 77.31 84 ASN A O 1
ATOM 693 N N . GLU A 1 85 ? 11.281 -78.75 -32.375 1 81.38 85 GLU A N 1
ATOM 694 C CA . GLU A 1 85 ? 11.844 -77.75 -33.25 1 81.38 85 GLU A CA 1
ATOM 695 C C . GLU A 1 85 ? 13.367 -77.812 -33.25 1 81.38 85 GLU A C 1
ATOM 697 O O . GLU A 1 85 ? 14.008 -77.938 -32.219 1 81.38 85 GLU A O 1
ATOM 702 N N . PHE A 1 86 ? 13.883 -77.875 -34.469 1 87.62 86 PHE A N 1
ATOM 703 C CA . PHE A 1 86 ? 15.328 -78 -34.594 1 87.62 86 PHE A CA 1
ATOM 704 C C . PHE A 1 86 ? 15.898 -76.938 -35.5 1 87.62 86 PHE A C 1
ATOM 706 O O . PHE A 1 86 ? 15.289 -76.5 -36.469 1 87.62 86 PHE A O 1
ATOM 713 N N . GLU A 1 87 ? 17.062 -76.5 -35.125 1 91.06 87 GLU A N 1
ATOM 714 C CA . GLU A 1 87 ? 17.812 -75.562 -35.969 1 91.06 87 GLU A CA 1
ATOM 715 C C . GLU A 1 87 ? 18.719 -76.312 -36.938 1 91.06 87 GLU A C 1
ATOM 717 O O . GLU A 1 87 ? 19.453 -77.25 -36.531 1 91.06 87 GLU A O 1
ATOM 722 N N . ARG A 1 88 ? 18.562 -76.062 -38.156 1 93.56 88 ARG A N 1
ATOM 723 C CA . ARG A 1 88 ? 19.406 -76.625 -39.188 1 93.56 88 ARG A CA 1
ATOM 724 C C . ARG A 1 88 ? 20.094 -75.562 -40 1 93.56 88 ARG A C 1
ATOM 726 O O . ARG A 1 88 ? 19.734 -74.375 -39.938 1 93.56 88 ARG A O 1
ATOM 733 N N . ILE A 1 89 ? 21.125 -76.062 -40.812 1 93.81 89 ILE A N 1
ATOM 734 C CA . ILE A 1 89 ? 21.906 -75.125 -41.594 1 93.81 89 ILE A CA 1
ATOM 735 C C . ILE A 1 89 ? 21.703 -75.438 -43.094 1 93.81 89 ILE A C 1
ATOM 737 O O . ILE A 1 89 ? 21.859 -76.562 -43.531 1 93.81 89 ILE A O 1
ATOM 741 N N . ARG A 1 90 ? 21.328 -74.312 -43.781 1 91.62 90 ARG A N 1
ATOM 742 C CA . ARG A 1 90 ? 21.172 -74.438 -45.219 1 91.62 90 ARG A CA 1
ATOM 743 C C . ARG A 1 90 ? 22.531 -74.5 -45.906 1 91.62 90 ARG A C 1
ATOM 745 O O . ARG A 1 90 ? 23.562 -74.312 -45.281 1 91.62 90 ARG A O 1
ATOM 752 N N . LYS A 1 91 ? 22.406 -74.812 -47.188 1 91.31 91 LYS A N 1
ATOM 753 C CA . LYS A 1 91 ? 23.625 -74.938 -47.969 1 91.31 91 LYS A CA 1
ATOM 754 C C . LYS A 1 91 ? 24.391 -73.625 -48 1 91.31 91 LYS A C 1
ATOM 756 O O . LYS A 1 91 ? 25.625 -73.625 -48 1 91.31 91 LYS A O 1
ATOM 761 N N . ASP A 1 92 ? 23.766 -72.5 -48 1 91.12 92 ASP A N 1
ATOM 762 C CA . ASP A 1 92 ? 24.391 -71.188 -48.094 1 91.12 92 ASP A CA 1
ATOM 763 C C . ASP A 1 92 ? 24.875 -70.75 -46.75 1 91.12 92 ASP A C 1
ATOM 765 O O . ASP A 1 92 ? 25.391 -69.625 -46.625 1 91.12 92 ASP A O 1
ATOM 769 N N . GLY A 1 93 ? 24.703 -71.5 -45.719 1 89.75 93 GLY A N 1
ATOM 770 C CA . GLY A 1 93 ? 25.234 -71.188 -44.406 1 89.75 93 GLY A CA 1
ATOM 771 C C . GLY A 1 93 ? 24.219 -70.5 -43.5 1 89.75 93 GLY A C 1
ATOM 772 O O . GLY A 1 93 ? 24.469 -70.312 -42.312 1 89.75 93 GLY A O 1
ATOM 773 N N . THR A 1 94 ? 23.062 -70.312 -44.062 1 90.69 94 THR A N 1
ATOM 774 C CA . THR A 1 94 ? 22.047 -69.625 -43.25 1 90.69 94 THR A CA 1
ATOM 775 C C . THR A 1 94 ? 21.297 -70.625 -42.406 1 90.69 94 THR A C 1
ATOM 777 O O . THR A 1 94 ? 21.109 -71.75 -42.781 1 90.69 94 THR A O 1
ATOM 780 N N . SER A 1 95 ? 20.938 -70.125 -41.219 1 91.12 95 SER A N 1
ATOM 781 C CA . SER A 1 95 ? 20.203 -71 -40.312 1 91.12 95 SER A CA 1
ATOM 782 C C . SER A 1 95 ? 18.734 -71.062 -40.688 1 91.12 95 SER A C 1
ATOM 784 O O . SER A 1 95 ? 18.141 -70.062 -41.156 1 91.12 95 SER A O 1
ATOM 786 N N . VAL A 1 96 ? 18.125 -72.25 -40.562 1 92 96 VAL A N 1
ATOM 787 C CA . VAL A 1 96 ? 16.688 -72.5 -40.75 1 92 96 VAL A CA 1
ATOM 788 C C . VAL A 1 96 ? 16.109 -73.25 -39.562 1 92 96 VAL A C 1
ATOM 790 O O . VAL A 1 96 ? 16.797 -74.125 -39 1 92 96 VAL A O 1
ATOM 793 N N . TRP A 1 97 ? 14.961 -72.875 -39.219 1 89.38 97 TRP A N 1
ATOM 794 C CA . TRP A 1 97 ? 14.258 -73.562 -38.156 1 89.38 97 TRP A CA 1
ATOM 795 C C . TRP A 1 97 ? 13.172 -74.438 -38.75 1 89.38 97 TRP A C 1
ATOM 797 O O . TRP A 1 97 ? 12.391 -74 -39.594 1 89.38 97 TRP A O 1
ATOM 807 N N . ILE A 1 98 ? 13.156 -75.75 -38.219 1 85.5 98 ILE A N 1
ATOM 808 C CA . ILE A 1 98 ? 12.148 -76.625 -38.719 1 85.5 98 ILE A CA 1
ATOM 809 C C . ILE A 1 98 ? 11.406 -77.312 -37.562 1 85.5 98 ILE A C 1
ATOM 811 O O . ILE A 1 98 ? 11.984 -77.5 -36.5 1 85.5 98 ILE A O 1
ATOM 815 N N . GLN A 1 99 ? 10.25 -77.438 -37.656 1 80.5 99 GLN A N 1
ATOM 816 C CA . GLN A 1 99 ? 9.484 -78.375 -36.844 1 80.5 99 GLN A CA 1
ATOM 817 C C . GLN A 1 99 ? 9.469 -79.75 -37.469 1 80.5 99 GLN A C 1
ATOM 819 O O . GLN A 1 99 ? 8.906 -80 -38.531 1 80.5 99 GLN A O 1
ATOM 824 N N . ALA A 1 100 ? 10.211 -80.625 -36.75 1 78.38 100 ALA A N 1
ATOM 825 C CA . ALA A 1 100 ? 10.43 -81.875 -37.438 1 78.38 100 ALA A CA 1
ATOM 826 C C . ALA A 1 100 ? 10.102 -83.062 -36.531 1 78.38 100 ALA A C 1
ATOM 828 O O . ALA A 1 100 ? 10.195 -82.938 -35.312 1 78.38 100 ALA A O 1
ATOM 829 N N . SER A 1 101 ? 9.719 -84.062 -37.094 1 72.69 101 SER A N 1
ATOM 830 C CA . SER A 1 101 ? 9.531 -85.375 -36.438 1 72.69 101 SER A CA 1
ATOM 831 C C . SER A 1 101 ? 10.445 -86.438 -37.062 1 72.69 101 SER A C 1
ATOM 833 O O . SER A 1 101 ? 10.391 -86.688 -38.281 1 72.69 101 SER A O 1
ATOM 835 N N . TYR A 1 102 ? 11.367 -86.938 -36.219 1 78.75 102 TYR A N 1
ATOM 836 C CA . TYR A 1 102 ? 12.211 -88.062 -36.625 1 78.75 102 TYR A CA 1
ATOM 837 C C . TYR A 1 102 ? 11.602 -89.375 -36.156 1 78.75 102 TYR A C 1
ATOM 839 O O . TYR A 1 102 ? 11.445 -89.625 -34.969 1 78.75 102 TYR A O 1
ATOM 847 N N . THR A 1 103 ? 11.383 -90.188 -37.094 1 71.25 103 THR A N 1
ATOM 848 C CA . THR A 1 103 ? 10.688 -91.438 -36.781 1 71.25 103 THR A CA 1
ATOM 849 C C . THR A 1 103 ? 11.508 -92.625 -37.219 1 71.25 103 THR A C 1
ATOM 851 O O . THR A 1 103 ? 11.695 -92.875 -38.406 1 71.25 103 THR A O 1
ATOM 854 N N . PRO A 1 104 ? 11.945 -93.438 -36.25 1 76.19 104 PRO A N 1
ATOM 855 C CA . PRO A 1 104 ? 12.633 -94.688 -36.625 1 76.19 104 PRO A CA 1
ATOM 856 C C . PRO A 1 104 ? 11.695 -95.688 -37.188 1 76.19 104 PRO A C 1
ATOM 858 O O . PRO A 1 104 ? 10.555 -95.875 -36.75 1 76.19 104 PRO A O 1
ATOM 861 N N . VAL A 1 105 ? 12.125 -96.375 -38.281 1 71.38 105 VAL A N 1
ATOM 862 C CA . VAL A 1 105 ? 11.398 -97.5 -38.906 1 71.38 105 VAL A CA 1
ATOM 863 C C . VAL A 1 105 ? 12.039 -98.812 -38.531 1 71.38 105 VAL A C 1
ATOM 865 O O . VAL A 1 105 ? 13.227 -99 -38.75 1 71.38 105 VAL A O 1
ATOM 868 N N . LYS A 1 106 ? 11.203 -99.75 -37.875 1 75.69 106 LYS A N 1
ATOM 869 C CA . LYS A 1 106 ? 11.719 -101 -37.406 1 75.69 106 LYS A CA 1
ATOM 870 C C . LYS A 1 106 ? 11.352 -102.188 -38.344 1 75.69 106 LYS A C 1
ATOM 872 O O . LYS A 1 106 ? 10.305 -102.125 -39 1 75.69 106 LYS A O 1
ATOM 877 N N . ASN A 1 107 ? 12.289 -103.062 -38.5 1 71.5 107 ASN A N 1
ATOM 878 C CA . ASN A 1 107 ? 11.961 -104.25 -39.25 1 71.5 107 ASN A CA 1
ATOM 879 C C . ASN A 1 107 ? 11.219 -105.25 -38.375 1 71.5 107 ASN A C 1
ATOM 881 O O . ASN A 1 107 ? 10.875 -104.938 -37.219 1 71.5 107 ASN A O 1
ATOM 885 N N . SER A 1 108 ? 10.945 -106.438 -38.906 1 67.38 108 SER A N 1
ATOM 886 C CA . SER A 1 108 ? 10.148 -107.438 -38.219 1 67.38 108 SER A CA 1
ATOM 887 C C . SER A 1 108 ? 10.836 -107.938 -36.938 1 67.38 108 SER A C 1
ATOM 889 O O . SER A 1 108 ? 10.172 -108.375 -36.031 1 67.38 108 SER A O 1
ATOM 891 N N . SER A 1 109 ? 12.133 -107.875 -37 1 78.5 109 SER A N 1
ATOM 892 C CA . SER A 1 109 ? 12.898 -108.312 -35.812 1 78.5 109 SER A CA 1
ATOM 893 C C . SER A 1 109 ? 12.969 -107.188 -34.781 1 78.5 109 SER A C 1
ATOM 895 O O . SER A 1 109 ? 13.531 -107.375 -33.688 1 78.5 109 SER A O 1
ATOM 897 N N . GLY A 1 110 ? 12.43 -106.062 -35.031 1 74.12 110 GLY A N 1
ATOM 898 C CA . GLY A 1 110 ? 12.422 -105 -34.094 1 74.12 110 GLY A CA 1
ATOM 899 C C . GLY A 1 110 ? 13.625 -104.062 -34.219 1 74.12 110 GLY A C 1
ATOM 900 O O . GLY A 1 110 ? 13.773 -103.125 -33.438 1 74.12 110 GLY A O 1
ATOM 901 N N . LYS A 1 111 ? 14.484 -104.375 -35.125 1 81.81 111 LYS A N 1
ATOM 902 C CA . LYS A 1 111 ? 15.68 -103.562 -35.312 1 81.81 111 LYS A CA 1
ATOM 903 C C . LYS A 1 111 ? 15.383 -102.375 -36.219 1 81.81 111 LYS A C 1
ATOM 905 O O . LYS A 1 111 ? 14.695 -102.562 -37.25 1 81.81 111 LYS A O 1
ATOM 910 N N . VAL A 1 112 ? 15.914 -101.125 -35.906 1 85.69 112 VAL A N 1
ATOM 911 C CA . VAL A 1 112 ? 15.711 -99.938 -36.688 1 85.69 112 VAL A CA 1
ATOM 912 C C . VAL A 1 112 ? 16.5 -100.062 -38 1 85.69 112 VAL A C 1
ATOM 914 O O . VAL A 1 112 ? 17.703 -100.312 -38 1 85.69 112 VAL A O 1
ATOM 917 N N . THR A 1 113 ? 15.789 -99.875 -39.094 1 83.12 113 THR A N 1
ATOM 918 C CA . THR A 1 113 ? 16.422 -100.062 -40.406 1 83.12 113 THR A CA 1
ATOM 919 C C . THR A 1 113 ? 16.594 -98.688 -41.062 1 83.12 113 THR A C 1
ATOM 921 O O . THR A 1 113 ? 17.484 -98.5 -41.906 1 83.12 113 THR A O 1
ATOM 924 N N . ARG A 1 114 ? 15.734 -97.75 -40.75 1 83.88 114 ARG A N 1
ATOM 925 C CA . ARG A 1 114 ? 15.82 -96.375 -41.281 1 83.88 114 ARG A CA 1
ATOM 926 C C . ARG A 1 114 ? 15.102 -95.375 -40.375 1 83.88 114 ARG A C 1
ATOM 928 O O . ARG A 1 114 ? 14.352 -95.812 -39.5 1 83.88 114 ARG A O 1
ATOM 935 N N . VAL A 1 115 ? 15.516 -94.188 -40.5 1 82.31 115 VAL A N 1
ATOM 936 C CA . VAL A 1 115 ? 14.867 -93.062 -39.812 1 82.31 115 VAL A CA 1
ATOM 937 C C . VAL A 1 115 ? 14.289 -92.062 -40.812 1 82.31 115 VAL A C 1
ATOM 939 O O . VAL A 1 115 ? 14.984 -91.688 -41.75 1 82.31 115 VAL A O 1
ATOM 942 N N . VAL A 1 116 ? 12.953 -91.812 -40.719 1 74.81 116 VAL A N 1
ATOM 943 C CA . VAL A 1 116 ? 12.297 -90.812 -41.625 1 74.81 116 VAL A CA 1
ATOM 944 C C . VAL A 1 116 ? 11.961 -89.562 -40.875 1 74.81 116 VAL A C 1
ATOM 946 O O . VAL A 1 116 ? 11.438 -89.625 -39.75 1 74.81 116 VAL A O 1
ATOM 949 N N . LYS A 1 117 ? 12.352 -88.5 -41.438 1 80.44 117 LYS A N 1
ATOM 950 C CA . LYS A 1 117 ? 12.102 -87.188 -40.844 1 80.44 117 LYS A CA 1
ATOM 951 C C . LYS A 1 117 ? 11.07 -86.375 -41.688 1 80.44 117 LYS A C 1
ATOM 953 O O . LYS A 1 117 ? 11.18 -86.312 -42.906 1 80.44 117 LYS A O 1
ATOM 958 N N . PHE A 1 118 ? 10.047 -85.875 -40.969 1 71.5 118 PHE A N 1
ATOM 959 C CA . PHE A 1 118 ? 9.094 -84.938 -41.5 1 71.5 118 PHE A CA 1
ATOM 960 C C . PHE A 1 118 ? 9.297 -83.562 -40.875 1 71.5 118 PHE A C 1
ATOM 962 O O . PHE A 1 118 ? 9.406 -83.438 -39.656 1 71.5 118 PHE A O 1
ATOM 969 N N . ALA A 1 119 ? 9.477 -82.625 -41.812 1 77.69 119 ALA A N 1
ATOM 970 C CA . ALA A 1 119 ? 9.797 -81.312 -41.25 1 77.69 119 ALA A CA 1
ATOM 971 C C . ALA A 1 119 ? 9.008 -80.188 -41.938 1 77.69 119 ALA A C 1
ATOM 973 O O . ALA A 1 119 ? 8.641 -80.375 -43.094 1 77.69 119 ALA A O 1
ATOM 974 N N . GLN A 1 120 ? 8.578 -79.188 -41.219 1 76.44 120 GLN A N 1
ATOM 975 C CA . GLN A 1 120 ? 8.023 -77.938 -41.719 1 76.44 120 GLN A CA 1
ATOM 976 C C . GLN A 1 120 ? 8.953 -76.75 -41.406 1 76.44 120 GLN A C 1
ATOM 978 O O . GLN A 1 120 ? 9.516 -76.688 -40.312 1 76.44 120 GLN A O 1
ATOM 983 N N . ASP A 1 121 ? 9.039 -75.875 -42.469 1 82.88 121 ASP A N 1
ATOM 984 C CA . ASP A 1 121 ? 9.859 -74.688 -42.281 1 82.88 121 ASP A CA 1
ATOM 985 C C . ASP A 1 121 ? 9.125 -73.688 -41.438 1 82.88 121 ASP A C 1
ATOM 987 O O . ASP A 1 121 ? 8.086 -73.125 -41.844 1 82.88 121 ASP A O 1
ATOM 991 N N . ILE A 1 122 ? 9.594 -73.375 -40.25 1 84.69 122 ILE A N 1
ATOM 992 C CA . ILE A 1 122 ? 8.953 -72.438 -39.375 1 84.69 122 ILE A CA 1
ATOM 993 C C . ILE A 1 122 ? 9.898 -71.25 -39.125 1 84.69 122 ILE A C 1
ATOM 995 O O . ILE A 1 122 ? 9.82 -70.562 -38.094 1 84.69 122 ILE A O 1
ATOM 999 N N . THR A 1 123 ? 10.797 -71 -40 1 89.25 123 THR A N 1
ATOM 1000 C CA . THR A 1 123 ? 11.844 -70 -39.844 1 89.25 123 THR A CA 1
ATOM 1001 C C . THR A 1 123 ? 11.234 -68.562 -39.719 1 89.25 123 THR A C 1
ATOM 1003 O O . THR A 1 123 ? 11.602 -67.812 -38.812 1 89.25 123 THR A O 1
ATOM 1006 N N . ASP A 1 124 ? 10.281 -68.188 -40.531 1 90.12 124 ASP A N 1
ATOM 1007 C CA . ASP A 1 124 ? 9.672 -66.875 -40.5 1 90.12 124 ASP A CA 1
ATOM 1008 C C . ASP A 1 124 ? 8.961 -66.625 -39.156 1 90.12 124 ASP A C 1
ATOM 1010 O O . ASP A 1 124 ? 9.078 -65.562 -38.594 1 90.12 124 ASP A O 1
ATOM 1014 N N . ALA A 1 125 ? 8.234 -67.562 -38.719 1 88.88 125 ALA A N 1
ATOM 1015 C CA . ALA A 1 125 ? 7.543 -67.438 -37.438 1 88.88 125 ALA A CA 1
ATOM 1016 C C . ALA A 1 125 ? 8.539 -67.25 -36.281 1 88.88 125 ALA A C 1
ATOM 1018 O O . ALA A 1 125 ? 8.336 -66.375 -35.406 1 88.88 125 ALA A O 1
ATOM 1019 N N . LYS A 1 126 ? 9.578 -68 -36.312 1 90.12 126 LYS A N 1
ATOM 1020 C CA . LYS A 1 126 ? 10.609 -67.875 -35.281 1 90.12 126 LYS A CA 1
ATOM 1021 C C . LYS A 1 126 ? 11.281 -66.5 -35.312 1 90.12 126 LYS A C 1
ATOM 1023 O O . LYS A 1 126 ? 11.57 -65.938 -34.281 1 90.12 126 LYS A O 1
ATOM 1028 N N . ASN A 1 127 ? 11.516 -66.062 -36.5 1 93.5 127 ASN A N 1
ATOM 1029 C CA . ASN A 1 127 ? 12.133 -64.75 -36.656 1 93.5 127 ASN A CA 1
ATOM 1030 C C . ASN A 1 127 ? 11.234 -63.625 -36.094 1 93.5 127 ASN A C 1
ATOM 1032 O O . ASN A 1 127 ? 11.719 -62.688 -35.438 1 93.5 127 ASN A O 1
ATOM 1036 N N . VAL A 1 128 ? 9.945 -63.688 -36.375 1 95 128 VAL A N 1
ATOM 1037 C CA . VAL A 1 128 ? 8.992 -62.719 -35.844 1 95 128 VAL A CA 1
ATOM 1038 C C . VAL A 1 128 ? 9 -62.75 -34.312 1 95 128 VAL A C 1
ATOM 1040 O O . VAL A 1 128 ? 9.055 -61.719 -33.656 1 95 128 VAL A O 1
ATOM 1043 N N . ILE A 1 129 ? 8.969 -63.906 -33.75 1 93.25 129 ILE A N 1
ATOM 1044 C CA . ILE A 1 129 ? 8.938 -64.062 -32.312 1 93.25 129 ILE A CA 1
ATOM 1045 C C . ILE A 1 129 ? 10.211 -63.531 -31.703 1 93.25 129 ILE A C 1
ATOM 1047 O O . ILE A 1 129 ? 10.156 -62.781 -30.703 1 93.25 129 ILE A O 1
ATOM 1051 N N . LYS A 1 130 ? 11.359 -63.844 -32.281 1 93.25 130 LYS A N 1
ATOM 1052 C CA . LYS A 1 130 ? 12.641 -63.344 -31.797 1 93.25 130 LYS A CA 1
ATOM 1053 C C . LYS A 1 130 ? 12.695 -61.812 -31.859 1 93.25 130 LYS A C 1
ATOM 1055 O O . LYS A 1 130 ? 13.109 -61.156 -30.906 1 93.25 130 LYS A O 1
ATOM 1060 N N . ALA A 1 131 ? 12.234 -61.25 -32.938 1 96.31 131 ALA A N 1
ATOM 1061 C CA . ALA A 1 131 ? 12.211 -59.781 -33.125 1 96.31 131 ALA A CA 1
ATOM 1062 C C . ALA A 1 131 ? 11.281 -59.125 -32.094 1 96.31 131 ALA A C 1
ATOM 1064 O O . ALA A 1 131 ? 11.602 -58.094 -31.547 1 96.31 131 ALA A O 1
ATOM 1065 N N . ALA A 1 132 ? 10.156 -59.688 -31.922 1 96.31 132 ALA A N 1
ATOM 1066 C CA . ALA A 1 132 ? 9.188 -59.188 -30.953 1 96.31 132 ALA A CA 1
ATOM 1067 C C . ALA A 1 132 ? 9.773 -59.188 -29.547 1 96.31 132 ALA A C 1
ATOM 1069 O O . ALA A 1 132 ? 9.641 -58.188 -28.812 1 96.31 132 ALA A O 1
ATOM 1070 N N . ASN A 1 133 ? 10.398 -60.281 -29.172 1 95.06 133 ASN A N 1
ATOM 1071 C CA . ASN A 1 133 ? 11.008 -60.375 -27.844 1 95.06 133 ASN A CA 1
ATOM 1072 C C . ASN A 1 133 ? 12.086 -59.312 -27.656 1 95.06 133 ASN A C 1
ATOM 1074 O O . ASN A 1 133 ? 12.188 -58.688 -26.594 1 95.06 133 ASN A O 1
ATOM 1078 N N . LYS A 1 134 ? 12.844 -59.125 -28.703 1 96.06 134 LYS A N 1
ATOM 1079 C CA . LYS A 1 134 ? 13.883 -58.125 -28.625 1 96.06 134 LYS A CA 1
ATOM 1080 C C . LYS A 1 134 ? 13.281 -56.719 -28.438 1 96.06 134 LYS A C 1
ATOM 1082 O O . LYS A 1 134 ? 13.758 -55.938 -27.609 1 96.06 134 LYS A O 1
ATOM 1087 N N . ALA A 1 135 ? 12.289 -56.375 -29.188 1 96.94 135 ALA A N 1
ATOM 1088 C CA . ALA A 1 135 ? 11.609 -55.094 -29.094 1 96.94 135 ALA A CA 1
ATOM 1089 C C . ALA A 1 135 ? 11.023 -54.875 -27.688 1 96.94 135 ALA A C 1
ATOM 1091 O O . ALA A 1 135 ? 11.125 -53.781 -27.125 1 96.94 135 ALA A O 1
ATOM 1092 N N . ILE A 1 136 ? 10.414 -55.875 -27.188 1 96.25 136 ILE A N 1
ATOM 1093 C CA . ILE A 1 136 ? 9.805 -55.812 -25.859 1 96.25 136 ILE A CA 1
ATOM 1094 C C . ILE A 1 136 ? 10.883 -55.594 -24.812 1 96.25 136 ILE A C 1
ATOM 1096 O O . ILE A 1 136 ? 10.695 -54.812 -23.859 1 96.25 136 ILE A O 1
ATOM 1100 N N . ASP A 1 137 ? 12.023 -56.312 -24.938 1 95.44 137 ASP A N 1
ATOM 1101 C CA . ASP A 1 137 ? 13.125 -56.125 -24 1 95.44 137 ASP A CA 1
ATOM 1102 C C . ASP A 1 137 ? 13.609 -54.688 -23.969 1 95.44 137 ASP A C 1
ATOM 1104 O O . ASP A 1 137 ? 13.891 -54.125 -22.906 1 95.44 137 ASP A O 1
ATOM 1108 N N . ILE A 1 138 ? 13.672 -54.062 -25.125 1 96.38 138 ILE A N 1
ATOM 1109 C CA . ILE A 1 138 ? 14.055 -52.656 -25.203 1 96.38 138 ILE A CA 1
ATOM 1110 C C . ILE A 1 138 ? 12.984 -51.781 -24.547 1 96.38 138 ILE A C 1
ATOM 1112 O O . ILE A 1 138 ? 13.297 -50.875 -23.781 1 96.38 138 ILE A O 1
ATOM 1116 N N . ALA A 1 139 ? 11.758 -52 -24.828 1 95.69 139 ALA A N 1
ATOM 1117 C CA . ALA A 1 139 ? 10.633 -51.25 -24.266 1 95.69 139 ALA A CA 1
ATOM 1118 C C . ALA A 1 139 ? 10.641 -51.312 -22.75 1 95.69 139 ALA A C 1
ATOM 1120 O O . ALA A 1 139 ? 10.266 -50.344 -22.078 1 95.69 139 ALA A O 1
ATOM 1121 N N . LYS A 1 140 ? 11.062 -52.469 -22.188 1 93.94 140 LYS A N 1
ATOM 1122 C CA . LYS A 1 140 ? 11.133 -52.625 -20.734 1 93.94 140 LYS A CA 1
ATOM 1123 C C . LYS A 1 140 ? 12.086 -51.625 -20.109 1 93.94 140 LYS A C 1
ATOM 1125 O O . LYS A 1 140 ? 11.977 -51.312 -18.922 1 93.94 140 LYS A O 1
ATOM 1130 N N . THR A 1 141 ? 13.016 -51.062 -20.875 1 94.19 141 THR A N 1
ATOM 1131 C CA . THR A 1 141 ? 13.945 -50.062 -20.359 1 94.19 141 THR A CA 1
ATOM 1132 C C . THR A 1 141 ? 13.328 -48.656 -20.422 1 94.19 141 THR A C 1
ATOM 1134 O O . THR A 1 141 ? 13.938 -47.688 -19.969 1 94.19 141 THR A O 1
ATOM 1137 N N . GLY A 1 142 ? 12.25 -48.562 -21.031 1 93.44 142 GLY A N 1
ATOM 1138 C CA . GLY A 1 142 ? 11.547 -47.281 -21.062 1 93.44 142 GLY A CA 1
ATOM 1139 C C . GLY A 1 142 ? 11.422 -46.719 -22.469 1 93.44 142 GLY A C 1
ATOM 1140 O O . GLY A 1 142 ? 10.727 -45.719 -22.672 1 93.44 142 GLY A O 1
ATOM 1141 N N . ILE A 1 143 ? 12.039 -47.344 -23.438 1 95.62 143 ILE A N 1
ATOM 1142 C CA . ILE A 1 143 ? 11.992 -46.844 -24.812 1 95.62 143 ILE A CA 1
ATOM 1143 C C . ILE A 1 143 ? 10.867 -47.562 -25.562 1 95.62 143 ILE A C 1
ATOM 1145 O O . ILE A 1 143 ? 11.047 -48.688 -26.047 1 95.62 143 ILE A O 1
ATOM 1149 N N . MET A 1 144 ? 9.844 -46.906 -25.734 1 95.06 144 MET A N 1
ATOM 1150 C CA . MET A 1 144 ? 8.633 -47.5 -26.281 1 95.06 144 MET A CA 1
ATOM 1151 C C . MET A 1 144 ? 8.547 -47.312 -27.797 1 95.06 144 MET A C 1
ATOM 1153 O O . MET A 1 144 ? 7.703 -47.906 -28.453 1 95.06 144 MET A O 1
ATOM 1157 N N . LYS A 1 145 ? 9.422 -46.531 -28.297 1 94.06 145 LYS A N 1
ATOM 1158 C CA . LYS A 1 145 ? 9.43 -46.281 -29.75 1 94.06 145 LYS A CA 1
ATOM 1159 C C . LYS A 1 145 ? 10.086 -47.438 -30.5 1 94.06 145 LYS A C 1
ATOM 1161 O O . LYS A 1 145 ? 11.25 -47.344 -30.891 1 94.06 145 LYS A O 1
ATOM 1166 N N . GLN A 1 146 ? 9.367 -48.531 -30.609 1 95.19 146 GLN A N 1
ATOM 1167 C CA . GLN A 1 146 ? 9.828 -49.75 -31.281 1 95.19 146 GLN A CA 1
ATOM 1168 C C . GLN A 1 146 ? 8.875 -50.125 -32.406 1 95.19 146 GLN A C 1
ATOM 1170 O O . GLN A 1 146 ? 7.719 -49.719 -32.438 1 95.19 146 GLN A O 1
ATOM 1175 N N . THR A 1 147 ? 9.43 -50.844 -33.469 1 96.31 147 THR A N 1
ATOM 1176 C CA . THR A 1 147 ? 8.625 -51.406 -34.562 1 96.31 147 THR A CA 1
ATOM 1177 C C . THR A 1 147 ? 9.188 -52.75 -35 1 96.31 147 THR A C 1
ATOM 1179 O O . THR A 1 147 ? 10.383 -52.875 -35.312 1 96.31 147 THR A O 1
ATOM 1182 N N . ILE A 1 148 ? 8.391 -53.75 -34.969 1 97.25 148 ILE A N 1
ATOM 1183 C CA . ILE A 1 148 ? 8.766 -55.062 -35.469 1 97.25 148 ILE A CA 1
ATOM 1184 C C . ILE A 1 148 ? 8.461 -55.156 -36.969 1 97.25 148 ILE A C 1
ATOM 1186 O O . ILE A 1 148 ? 7.305 -55.062 -37.375 1 97.25 148 ILE A O 1
ATOM 1190 N N . LYS A 1 149 ? 9.445 -55.5 -37.75 1 96.69 149 LYS A N 1
ATOM 1191 C CA . LYS A 1 149 ? 9.289 -55.438 -39.219 1 96.69 149 LYS A CA 1
ATOM 1192 C C . LYS A 1 149 ? 9.164 -56.844 -39.812 1 96.69 149 LYS A C 1
ATOM 1194 O O . LYS A 1 149 ? 8.625 -57 -40.906 1 96.69 149 LYS A O 1
ATOM 1199 N N . GLU A 1 150 ? 9.719 -57.875 -39.031 1 95.19 150 GLU A N 1
ATOM 1200 C CA . GLU A 1 150 ? 9.664 -59.25 -39.531 1 95.19 150 GLU A CA 1
ATOM 1201 C C . GLU A 1 150 ? 8.219 -59.688 -39.75 1 95.19 150 GLU A C 1
ATOM 1203 O O . GLU A 1 150 ? 7.316 -59.25 -39.031 1 95.19 150 GLU A O 1
ATOM 1208 N N . THR A 1 151 ? 8.016 -60.562 -40.719 1 94.38 151 THR A N 1
ATOM 1209 C CA . THR A 1 151 ? 6.668 -61.062 -41 1 94.38 151 THR A CA 1
ATOM 1210 C C . THR A 1 151 ? 6.668 -62.562 -41.156 1 94.38 151 THR A C 1
ATOM 1212 O O . THR A 1 151 ? 7.727 -63.188 -41.281 1 94.38 151 THR A O 1
ATOM 1215 N N . THR A 1 152 ? 5.477 -63.219 -41.031 1 91.62 152 THR A N 1
ATOM 1216 C CA . THR A 1 152 ? 5.293 -64.625 -41.156 1 91.62 152 THR A CA 1
ATOM 1217 C C . THR A 1 152 ? 3.926 -65 -41.75 1 91.62 152 THR A C 1
ATOM 1219 O O . THR A 1 152 ? 3.014 -64.125 -41.719 1 91.62 152 THR A O 1
ATOM 1222 N N . GLN A 1 153 ? 3.822 -66.062 -42.375 1 82.88 153 GLN A N 1
ATOM 1223 C CA . GLN A 1 153 ? 2.557 -66.562 -42.938 1 82.88 153 GLN A CA 1
ATOM 1224 C C . GLN A 1 153 ? 1.637 -67.125 -41.875 1 82.88 153 GLN A C 1
ATOM 1226 O O . GLN A 1 153 ? 0.441 -67.312 -42.094 1 82.88 153 GLN A O 1
ATOM 1231 N N . ASN A 1 154 ? 2.318 -67.438 -40.656 1 82.56 154 ASN A N 1
ATOM 1232 C CA . ASN A 1 154 ? 1.481 -67.875 -39.531 1 82.56 154 ASN A CA 1
ATOM 1233 C C . ASN A 1 154 ? 0.57 -66.75 -39.094 1 82.56 154 ASN A C 1
ATOM 1235 O O . ASN A 1 154 ? 1.035 -65.75 -38.5 1 82.56 154 ASN A O 1
ATOM 1239 N N . GLU A 1 155 ? -0.721 -66.875 -39.312 1 85.38 155 GLU A N 1
ATOM 1240 C CA . GLU A 1 155 ? -1.674 -65.75 -39.062 1 85.38 155 GLU A CA 1
ATOM 1241 C C . GLU A 1 155 ? -1.701 -65.375 -37.594 1 85.38 155 GLU A C 1
ATOM 1243 O O . GLU A 1 155 ? -1.77 -64.188 -37.281 1 85.38 155 GLU A O 1
ATOM 1248 N N . GLY A 1 156 ? -1.689 -66.375 -36.719 1 85.44 156 GLY A N 1
ATOM 1249 C CA . GLY A 1 156 ? -1.718 -66.062 -35.281 1 85.44 156 GLY A CA 1
ATOM 1250 C C . GLY A 1 156 ? -0.54 -65.25 -34.812 1 85.44 156 GLY A C 1
ATOM 1251 O O . GLY A 1 156 ? -0.718 -64.25 -34.125 1 85.44 156 GLY A O 1
ATOM 1252 N N . ILE A 1 157 ? 0.63 -65.625 -35.25 1 89.19 157 ILE A N 1
ATOM 1253 C CA . ILE A 1 157 ? 1.853 -64.938 -34.844 1 89.19 157 ILE A CA 1
ATOM 1254 C C . ILE A 1 157 ? 1.913 -63.562 -35.5 1 89.19 157 ILE A C 1
ATOM 1256 O O . ILE A 1 157 ? 2.342 -62.594 -34.875 1 89.19 157 ILE A O 1
ATOM 1260 N N . GLU A 1 158 ? 1.466 -63.5 -36.719 1 93.56 158 GLU A N 1
ATOM 1261 C CA . GLU A 1 158 ? 1.449 -62.219 -37.438 1 93.56 158 GLU A CA 1
ATOM 1262 C C . GLU A 1 158 ? 0.524 -61.219 -36.781 1 93.56 158 GLU A C 1
ATOM 1264 O O . GLU A 1 158 ? 0.877 -60.062 -36.625 1 93.56 158 GLU A O 1
ATOM 1269 N N . ASN A 1 159 ? -0.636 -61.656 -36.344 1 92.38 159 ASN A N 1
ATOM 1270 C CA . ASN A 1 159 ? -1.584 -60.781 -35.656 1 92.38 159 ASN A CA 1
ATOM 1271 C C . ASN A 1 159 ? -1.024 -60.312 -34.312 1 92.38 159 ASN A C 1
ATOM 1273 O O . ASN A 1 159 ? -1.221 -59.156 -33.938 1 92.38 159 ASN A O 1
ATOM 1277 N N . LEU A 1 160 ? -0.362 -61.156 -33.688 1 92.19 160 LEU A N 1
ATOM 1278 C CA . LEU A 1 160 ? 0.242 -60.781 -32.406 1 92.19 160 LEU A CA 1
ATOM 1279 C C . LEU A 1 160 ? 1.308 -59.719 -32.594 1 92.19 160 LEU A C 1
ATOM 1281 O O . LEU A 1 160 ? 1.348 -58.719 -31.844 1 92.19 160 LEU A O 1
ATOM 1285 N N . LYS A 1 161 ? 2.152 -59.969 -33.562 1 94.81 161 LYS A N 1
ATOM 1286 C CA . LYS A 1 161 ? 3.172 -58.969 -33.906 1 94.81 161 LYS A CA 1
ATOM 1287 C C . LYS A 1 161 ? 2.543 -57.625 -34.188 1 94.81 161 LYS A C 1
ATOM 1289 O O . LYS A 1 161 ? 2.998 -56.594 -33.656 1 94.81 161 LYS A O 1
ATOM 1294 N N . ASN A 1 162 ? 1.497 -57.562 -34.969 1 96 162 ASN A N 1
ATOM 1295 C CA . ASN A 1 162 ? 0.811 -56.312 -35.281 1 96 162 ASN A CA 1
ATOM 1296 C C . ASN A 1 162 ? 0.216 -55.656 -34.031 1 96 162 ASN A C 1
ATOM 1298 O O . ASN A 1 162 ? 0.245 -54.438 -33.875 1 96 162 ASN A O 1
ATOM 1302 N N . GLY A 1 163 ? -0.313 -56.5 -33.219 1 94.5 163 GLY A N 1
ATOM 1303 C CA . GLY A 1 163 ? -0.853 -56.031 -31.969 1 94.5 163 GLY A CA 1
ATOM 1304 C C . GLY A 1 163 ? 0.19 -55.375 -31.078 1 94.5 163 GLY A C 1
ATOM 1305 O O . GLY A 1 163 ? -0.065 -54.312 -30.484 1 94.5 163 GLY A O 1
ATOM 1306 N N . ILE A 1 164 ? 1.33 -55.906 -30.953 1 95.75 164 ILE A N 1
ATOM 1307 C CA . ILE A 1 164 ? 2.424 -55.375 -30.156 1 95.75 164 ILE A CA 1
ATOM 1308 C C . ILE A 1 164 ? 2.871 -54.031 -30.75 1 95.75 164 ILE A C 1
ATOM 1310 O O . ILE A 1 164 ? 3.078 -53.062 -30.016 1 95.75 164 ILE A O 1
ATOM 1314 N N . ASN A 1 165 ? 3.006 -54 -32.094 1 96.81 165 ASN A N 1
ATOM 1315 C CA . ASN A 1 165 ? 3.342 -52.75 -32.75 1 96.81 165 ASN A CA 1
ATOM 1316 C C . ASN A 1 165 ? 2.316 -51.656 -32.438 1 96.81 165 ASN A C 1
ATOM 1318 O O . ASN A 1 165 ? 2.68 -50.5 -32.219 1 96.81 165 ASN A O 1
ATOM 1322 N N . ASP A 1 166 ? 1.102 -52.031 -32.406 1 95.56 166 ASP A N 1
ATOM 1323 C CA . ASP A 1 166 ? 0.044 -51.094 -32.062 1 95.56 166 ASP A CA 1
ATOM 1324 C C . ASP A 1 166 ? 0.202 -50.562 -30.641 1 95.56 166 ASP A C 1
ATOM 1326 O O . ASP A 1 166 ? -0 -49.375 -30.391 1 95.56 166 ASP A O 1
ATOM 1330 N N . LEU A 1 167 ? 0.534 -51.375 -29.734 1 94.94 167 LEU A N 1
ATOM 1331 C CA . LEU A 1 167 ? 0.741 -50.969 -28.359 1 94.94 167 LEU A CA 1
ATOM 1332 C C . LEU A 1 167 ? 1.867 -49.969 -28.25 1 94.94 167 LEU A C 1
ATOM 1334 O O . LEU A 1 167 ? 1.73 -48.938 -27.547 1 94.94 167 LEU A O 1
ATOM 1338 N N . PHE A 1 168 ? 2.973 -50.281 -28.922 1 96.31 168 PHE A N 1
ATOM 1339 C CA . PHE A 1 168 ? 4.086 -49.312 -28.938 1 96.31 168 PHE A CA 1
ATOM 1340 C C . PHE A 1 168 ? 3.633 -47.969 -29.453 1 96.31 168 PHE A C 1
ATOM 1342 O O . PHE A 1 168 ? 3.963 -46.938 -28.875 1 96.31 168 PHE A O 1
ATOM 1349 N N . GLU A 1 169 ? 2.877 -48 -30.469 1 95.62 169 GLU A N 1
ATOM 1350 C CA . GLU A 1 169 ? 2.414 -46.781 -31.094 1 95.62 169 GLU A CA 1
ATOM 1351 C C . GLU A 1 169 ? 1.488 -46 -30.172 1 95.62 169 GLU A C 1
ATOM 1353 O O . GLU A 1 169 ? 1.618 -44.781 -30.031 1 95.62 169 GLU A O 1
ATOM 1358 N N . ILE A 1 170 ? 0.637 -46.594 -29.516 1 94.38 170 ILE A N 1
ATOM 1359 C CA . ILE A 1 170 ? -0.324 -45.969 -28.625 1 94.38 170 ILE A CA 1
ATOM 1360 C C . ILE A 1 170 ? 0.412 -45.312 -27.453 1 94.38 170 ILE A C 1
ATOM 1362 O O . ILE A 1 170 ? 0.166 -44.125 -27.141 1 94.38 170 ILE A O 1
ATOM 1366 N N . VAL A 1 171 ? 1.274 -46 -26.859 1 95.44 171 VAL A N 1
ATOM 1367 C CA . VAL A 1 171 ? 2.01 -45.469 -25.719 1 95.44 171 VAL A CA 1
ATOM 1368 C C . VAL A 1 171 ? 2.875 -44.281 -26.172 1 95.44 171 VAL A C 1
ATOM 1370 O O . VAL A 1 171 ? 2.916 -43.25 -25.5 1 95.44 171 VAL A O 1
ATOM 1373 N N . SER A 1 172 ? 3.525 -44.5 -27.312 1 95.5 172 SER A N 1
ATOM 1374 C CA . SER A 1 172 ? 4.391 -43.438 -27.828 1 95.5 172 SER A CA 1
ATOM 1375 C C . SER A 1 172 ? 3.596 -42.156 -28.125 1 95.5 172 SER A C 1
ATOM 1377 O O . SER A 1 172 ? 4.059 -41.062 -27.844 1 95.5 172 SER A O 1
ATOM 1379 N N . THR A 1 173 ? 2.414 -42.281 -28.641 1 94.81 173 THR A N 1
ATOM 1380 C CA . THR A 1 173 ? 1.604 -41.125 -29.031 1 94.81 173 THR A CA 1
ATOM 1381 C C . THR A 1 173 ? 0.891 -40.531 -27.812 1 94.81 173 THR A C 1
ATOM 1383 O O . THR A 1 173 ? 0.867 -39.312 -27.641 1 94.81 173 THR A O 1
ATOM 1386 N N . LYS A 1 174 ? 0.394 -41.344 -26.953 1 94.44 174 LYS A N 1
ATOM 1387 C CA . LYS A 1 174 ? -0.395 -40.875 -25.828 1 94.44 174 LYS A CA 1
ATOM 1388 C C . LYS A 1 174 ? 0.506 -40.406 -24.688 1 94.44 174 LYS A C 1
ATOM 1390 O O . LYS A 1 174 ? 0.167 -39.469 -23.969 1 94.44 174 LYS A O 1
ATOM 1395 N N . VAL A 1 175 ? 1.554 -41.031 -24.5 1 95.56 175 VAL A N 1
ATOM 1396 C CA . VAL A 1 175 ? 2.465 -40.719 -23.406 1 95.56 175 VAL A CA 1
ATOM 1397 C C . VAL A 1 175 ? 3.754 -40.125 -23.969 1 95.56 175 VAL A C 1
ATOM 1399 O O . VAL A 1 175 ? 3.98 -38.906 -23.875 1 95.56 175 VAL A O 1
ATOM 1402 N N . ASP A 1 176 ? 4.602 -41.031 -24.531 1 95.12 176 ASP A N 1
ATOM 1403 C CA . ASP A 1 176 ? 5.824 -40.625 -25.234 1 95.12 176 ASP A CA 1
ATOM 1404 C C . ASP A 1 176 ? 6.652 -41.875 -25.609 1 95.12 176 ASP A C 1
ATOM 1406 O O . ASP A 1 176 ? 6.473 -42.938 -25.016 1 95.12 176 ASP A O 1
ATOM 1410 N N . GLY A 1 177 ? 7.469 -41.594 -26.562 1 94.69 177 GLY A N 1
ATOM 1411 C CA . GLY A 1 177 ? 8.32 -42.688 -27 1 94.69 177 GLY A CA 1
ATOM 1412 C C . GLY A 1 177 ? 9.398 -43.031 -26 1 94.69 177 GLY A C 1
ATOM 1413 O O . GLY A 1 177 ? 10 -44.125 -26.078 1 94.69 177 GLY A O 1
ATOM 1414 N N . ASP A 1 178 ? 9.672 -42.156 -25.094 1 95.5 178 ASP A N 1
ATOM 1415 C CA . ASP A 1 178 ? 10.672 -42.344 -24.047 1 95.5 178 ASP A CA 1
ATOM 1416 C C . ASP A 1 178 ? 10.102 -42.031 -22.672 1 95.5 178 ASP A C 1
ATOM 1418 O O . ASP A 1 178 ? 10.023 -40.875 -22.281 1 95.5 178 ASP A O 1
ATOM 1422 N N . LEU A 1 179 ? 9.727 -43.031 -21.922 1 95.81 179 LEU A N 1
ATOM 1423 C CA . LEU A 1 179 ? 9.094 -42.875 -20.625 1 95.81 179 LEU A CA 1
ATOM 1424 C C . LEU A 1 179 ? 10.094 -42.344 -19.594 1 95.81 179 LEU A C 1
ATOM 1426 O O . LEU A 1 179 ? 9.695 -41.781 -18.578 1 95.81 179 LEU A O 1
ATOM 1430 N N . ASN A 1 180 ? 11.375 -42.531 -19.859 1 94.94 180 ASN A N 1
ATOM 1431 C CA . ASN A 1 180 ? 12.398 -42.031 -18.953 1 94.94 180 ASN A CA 1
ATOM 1432 C C . ASN A 1 180 ? 12.406 -40.5 -18.922 1 94.94 180 ASN A C 1
ATOM 1434 O O . ASN A 1 180 ? 12.672 -39.906 -17.875 1 94.94 180 ASN A O 1
ATOM 1438 N N . LYS A 1 181 ? 12.141 -39.906 -20.016 1 95.69 181 LYS A N 1
ATOM 1439 C CA . LYS A 1 181 ? 12.062 -38.438 -20.062 1 95.69 181 LYS A CA 1
ATOM 1440 C C . LYS A 1 181 ? 10.898 -37.938 -19.219 1 95.69 181 LYS A C 1
ATOM 1442 O O . LYS A 1 181 ? 11.016 -36.875 -18.578 1 95.69 181 LYS A O 1
ATOM 1447 N N . ILE A 1 182 ? 9.812 -38.625 -19.281 1 95.62 182 ILE A N 1
ATOM 1448 C CA . ILE A 1 182 ? 8.633 -38.281 -18.484 1 95.62 182 ILE A CA 1
ATOM 1449 C C . ILE A 1 182 ? 8.969 -38.344 -17 1 95.62 182 ILE A C 1
ATOM 1451 O O . ILE A 1 182 ? 8.688 -37.438 -16.234 1 95.62 182 ILE A O 1
ATOM 1455 N N . SER A 1 183 ? 9.57 -39.5 -16.656 1 94 183 SER A N 1
ATOM 1456 C CA . SER A 1 183 ? 9.961 -39.719 -15.266 1 94 183 SER A CA 1
ATOM 1457 C C . SER A 1 183 ? 10.906 -38.625 -14.781 1 94 183 SER A C 1
ATOM 1459 O O . SER A 1 183 ? 10.766 -38.125 -13.664 1 94 183 SER A O 1
ATOM 1461 N N . ALA A 1 184 ? 11.805 -38.25 -15.578 1 95.44 184 ALA A N 1
ATOM 1462 C CA . ALA A 1 184 ? 12.766 -37.219 -15.227 1 95.44 184 ALA A CA 1
ATOM 1463 C C . ALA A 1 184 ? 12.062 -35.875 -14.992 1 95.44 184 ALA A C 1
ATOM 1465 O O . ALA A 1 184 ? 12.383 -35.156 -14.047 1 95.44 184 ALA A O 1
ATOM 1466 N N . ALA A 1 185 ? 11.188 -35.531 -15.859 1 95.56 185 ALA A N 1
ATOM 1467 C CA . ALA A 1 185 ? 10.438 -34.281 -15.711 1 95.56 185 ALA A CA 1
ATOM 1468 C C . ALA A 1 185 ? 9.633 -34.281 -14.414 1 95.56 185 ALA A C 1
ATOM 1470 O O . ALA A 1 185 ? 9.672 -33.281 -13.664 1 95.56 185 ALA A O 1
ATOM 1471 N N . LEU A 1 186 ? 8.922 -35.312 -14.156 1 93.88 186 LEU A N 1
ATOM 1472 C CA . LEU A 1 186 ? 8.094 -35.406 -12.961 1 93.88 186 LEU A CA 1
ATOM 1473 C C . LEU A 1 186 ? 8.953 -35.312 -11.695 1 93.88 186 LEU A C 1
ATOM 1475 O O . LEU A 1 186 ? 8.555 -34.656 -10.727 1 93.88 186 LEU A O 1
ATOM 1479 N N . LEU A 1 187 ? 10.078 -36.031 -11.719 1 93.56 187 LEU A N 1
ATOM 1480 C CA . LEU A 1 187 ? 10.992 -35.938 -10.586 1 93.56 187 LEU A CA 1
ATOM 1481 C C . LEU A 1 187 ? 11.453 -34.5 -10.352 1 93.56 187 LEU A C 1
ATOM 1483 O O . LEU A 1 187 ? 11.531 -34.062 -9.211 1 93.56 187 LEU A O 1
ATOM 1487 N N . SER A 1 188 ? 11.758 -33.812 -11.375 1 96 188 SER A N 1
ATOM 1488 C CA . SER A 1 188 ? 12.148 -32.438 -11.281 1 96 188 SER A CA 1
ATOM 1489 C C . SER A 1 188 ? 11.047 -31.578 -10.648 1 96 188 SER A C 1
ATOM 1491 O O . SER A 1 188 ? 11.312 -30.766 -9.766 1 96 188 SER A O 1
ATOM 1493 N N . PHE A 1 189 ? 9.836 -31.797 -11.094 1 92.94 189 PHE A N 1
ATOM 1494 C CA . PHE A 1 189 ? 8.703 -31.031 -10.586 1 92.94 189 PHE A CA 1
ATOM 1495 C C . PHE A 1 189 ? 8.469 -31.312 -9.109 1 92.94 189 PHE A C 1
ATOM 1497 O O . PHE A 1 189 ? 8.125 -30.422 -8.344 1 92.94 189 PHE A O 1
ATOM 1504 N N . GLN A 1 190 ? 8.617 -32.562 -8.734 1 90.31 190 GLN A N 1
ATOM 1505 C CA . GLN A 1 190 ? 8.469 -32.938 -7.336 1 90.31 190 GLN A CA 1
ATOM 1506 C C . GLN A 1 190 ? 9.469 -32.219 -6.445 1 90.31 190 GLN A C 1
ATOM 1508 O O . GLN A 1 190 ? 9.18 -31.938 -5.281 1 90.31 190 GLN A O 1
ATOM 1513 N N . LYS A 1 191 ? 10.617 -31.922 -7.008 1 93.12 191 LYS A N 1
ATOM 1514 C CA . LYS A 1 191 ? 11.648 -31.188 -6.285 1 93.12 191 LYS A CA 1
ATOM 1515 C C . LYS A 1 191 ? 11.453 -29.672 -6.438 1 93.12 191 LYS A C 1
ATOM 1517 O O . LYS A 1 191 ? 12.375 -28.891 -6.172 1 93.12 191 LYS A O 1
ATOM 1522 N N . LEU A 1 192 ? 10.391 -29.297 -7.023 1 93.38 192 LEU A N 1
ATOM 1523 C CA . LEU A 1 192 ? 9.977 -27.922 -7.199 1 93.38 192 LEU A CA 1
ATOM 1524 C C . LEU A 1 192 ? 10.875 -27.203 -8.195 1 93.38 192 LEU A C 1
ATOM 1526 O O . LEU A 1 192 ? 11.164 -26.016 -8.039 1 93.38 192 LEU A O 1
ATOM 1530 N N . ASN A 1 193 ? 11.445 -27.953 -9.078 1 96.25 193 ASN A N 1
ATOM 1531 C CA . ASN A 1 193 ? 12.195 -27.422 -10.211 1 96.25 193 ASN A CA 1
ATOM 1532 C C . ASN A 1 193 ? 11.367 -27.438 -11.492 1 96.25 193 ASN A C 1
ATOM 1534 O O . ASN A 1 193 ? 11.18 -28.5 -12.094 1 96.25 193 ASN A O 1
ATOM 1538 N N . PHE A 1 194 ? 10.961 -26.281 -11.984 1 95.81 194 PHE A N 1
ATOM 1539 C CA . PHE A 1 194 ? 10.047 -26.188 -13.117 1 95.81 194 PHE A CA 1
ATOM 1540 C C . PHE A 1 194 ? 10.766 -25.688 -14.359 1 95.81 194 PHE A C 1
ATOM 1542 O O . PHE A 1 194 ? 10.133 -25.203 -15.305 1 95.81 194 PHE A O 1
ATOM 1549 N N . THR A 1 195 ? 12.078 -25.766 -14.352 1 96.25 195 THR A N 1
ATOM 1550 C CA . THR A 1 195 ? 12.875 -25.359 -15.5 1 96.25 195 THR A CA 1
ATOM 1551 C C . THR A 1 195 ? 12.969 -26.484 -16.531 1 96.25 195 THR A C 1
ATOM 1553 O O . THR A 1 195 ? 13.266 -26.234 -17.703 1 96.25 195 THR A O 1
ATOM 1556 N N . HIS A 1 196 ? 12.703 -27.656 -16.047 1 95.38 196 HIS A N 1
ATOM 1557 C CA . HIS A 1 196 ? 12.859 -28.812 -16.906 1 95.38 196 HIS A CA 1
ATOM 1558 C C . HIS A 1 196 ? 11.781 -28.859 -17.984 1 95.38 196 HIS A C 1
ATOM 1560 O O . HIS A 1 196 ? 10.617 -28.562 -17.719 1 95.38 196 HIS A O 1
ATOM 1566 N N . ARG A 1 197 ? 12.219 -29.234 -19.281 1 95.88 197 ARG A N 1
ATOM 1567 C CA . ARG A 1 197 ? 11.312 -29.453 -20.406 1 95.88 197 ARG A CA 1
ATOM 1568 C C . ARG A 1 197 ? 11.656 -30.75 -21.125 1 95.88 197 ARG A C 1
ATOM 1570 O O . ARG A 1 197 ? 12.828 -31.078 -21.328 1 95.88 197 ARG A O 1
ATOM 1577 N N . ILE A 1 198 ? 10.625 -31.453 -21.438 1 96.12 198 ILE A N 1
ATOM 1578 C CA . ILE A 1 198 ? 10.82 -32.688 -22.219 1 96.12 198 ILE A CA 1
ATOM 1579 C C . ILE A 1 198 ? 11.078 -32.344 -23.688 1 96.12 198 ILE A C 1
ATOM 1581 O O . ILE A 1 198 ? 10.219 -31.734 -24.344 1 96.12 198 ILE A O 1
ATOM 1585 N N . GLU A 1 199 ? 12.242 -32.688 -24.156 1 94.5 199 GLU A N 1
ATOM 1586 C CA . GLU A 1 199 ? 12.648 -32.312 -25.516 1 94.5 199 GLU A CA 1
ATOM 1587 C C . GLU A 1 199 ? 12.344 -33.469 -26.5 1 94.5 199 GLU A C 1
ATOM 1589 O O . GLU A 1 199 ? 12.258 -34.625 -26.094 1 94.5 199 GLU A O 1
ATOM 1594 N N . GLY A 1 200 ? 12.039 -33.031 -27.781 1 91.69 200 GLY A N 1
ATOM 1595 C CA . GLY A 1 200 ? 11.82 -34 -28.844 1 91.69 200 GLY A CA 1
ATOM 1596 C C . GLY A 1 200 ? 10.883 -33.5 -29.922 1 91.69 200 GLY A C 1
ATOM 1597 O O . GLY A 1 200 ? 10.164 -32.5 -29.734 1 91.69 200 GLY A O 1
ATOM 1598 N N . ASN A 1 201 ? 10.945 -33.969 -31.188 1 86.88 201 ASN A N 1
ATOM 1599 C CA . ASN A 1 201 ? 10.156 -33.5 -32.344 1 86.88 201 ASN A CA 1
ATOM 1600 C C . ASN A 1 201 ? 8.766 -34.125 -32.344 1 86.88 201 ASN A C 1
ATOM 1602 O O . ASN A 1 201 ? 7.812 -33.531 -32.844 1 86.88 201 ASN A O 1
ATOM 1606 N N . ASN A 1 202 ? 8.531 -35.281 -31.828 1 90.12 202 ASN A N 1
ATOM 1607 C CA . ASN A 1 202 ? 7.258 -35.969 -31.828 1 90.12 202 ASN A CA 1
ATOM 1608 C C . ASN A 1 202 ? 6.887 -36.469 -30.422 1 90.12 202 ASN A C 1
ATOM 1610 O O . ASN A 1 202 ? 6.77 -37.656 -30.188 1 90.12 202 ASN A O 1
ATOM 1614 N N . LEU A 1 203 ? 6.602 -35.344 -29.625 1 94.12 203 LEU A N 1
ATOM 1615 C CA . LEU A 1 203 ? 6.297 -35.656 -28.234 1 94.12 203 LEU A CA 1
ATOM 1616 C C . LEU A 1 203 ? 4.902 -36.25 -28.109 1 94.12 203 LEU A C 1
ATOM 1618 O O . LEU A 1 203 ? 4.004 -35.938 -28.891 1 94.12 203 LEU A O 1
ATOM 1622 N N . GLY A 1 204 ? 4.758 -37.156 -27.188 1 95.56 204 GLY A N 1
ATOM 1623 C CA . GLY A 1 204 ? 3.443 -37.688 -26.844 1 95.56 204 GLY A CA 1
ATOM 1624 C C . GLY A 1 204 ? 2.561 -36.688 -26.125 1 95.56 204 GLY A C 1
ATOM 1625 O O . GLY A 1 204 ? 3.021 -35.625 -25.734 1 95.56 204 GLY A O 1
ATOM 1626 N N . GLU A 1 205 ? 1.325 -36.969 -25.938 1 94.56 205 GLU A N 1
ATOM 1627 C CA . GLU A 1 205 ? 0.33 -36.094 -25.328 1 94.56 205 GLU A CA 1
ATOM 1628 C C . GLU A 1 205 ? 0.706 -35.75 -23.891 1 94.56 205 GLU A C 1
ATOM 1630 O O . GLU A 1 205 ? 0.593 -34.594 -23.469 1 94.56 205 GLU A O 1
ATOM 1635 N N . VAL A 1 206 ? 1.099 -36.656 -23.141 1 95.38 206 VAL A N 1
ATOM 1636 C CA . VAL A 1 206 ? 1.452 -36.438 -21.75 1 95.38 206 VAL A CA 1
ATOM 1637 C C . VAL A 1 206 ? 2.676 -35.531 -21.656 1 95.38 206 VAL A C 1
ATOM 1639 O O . VAL A 1 206 ? 2.713 -34.625 -20.844 1 95.38 206 VAL A O 1
ATOM 1642 N N . ALA A 1 207 ? 3.68 -35.875 -22.484 1 95.94 207 ALA A N 1
ATOM 1643 C CA . ALA A 1 207 ? 4.883 -35.062 -22.516 1 95.94 207 ALA A CA 1
ATOM 1644 C C . ALA A 1 207 ? 4.547 -33.594 -22.828 1 95.94 207 ALA A C 1
ATOM 1646 O O . ALA A 1 207 ? 5.004 -32.688 -22.125 1 95.94 207 ALA A O 1
ATOM 1647 N N . GLU A 1 208 ? 3.705 -33.344 -23.781 1 95.06 208 GLU A N 1
ATOM 1648 C CA . GLU A 1 208 ? 3.279 -32 -24.141 1 95.06 208 GLU A CA 1
ATOM 1649 C C . GLU A 1 208 ? 2.496 -31.344 -23.016 1 95.06 208 GLU A C 1
ATOM 1651 O O . GLU A 1 208 ? 2.666 -30.156 -22.734 1 95.06 208 GLU A O 1
ATOM 1656 N N . GLY A 1 209 ? 1.634 -32.125 -22.484 1 92.94 209 GLY A N 1
ATOM 1657 C CA . GLY A 1 209 ? 0.852 -31.625 -21.375 1 92.94 209 GLY A CA 1
ATOM 1658 C C . GLY A 1 209 ? 1.705 -31.188 -20.203 1 92.94 209 GLY A C 1
ATOM 1659 O O . GLY A 1 209 ? 1.459 -30.141 -19.594 1 92.94 209 GLY A O 1
ATOM 1660 N N . LEU A 1 210 ? 2.688 -31.984 -19.844 1 93.56 210 LEU A N 1
ATOM 1661 C CA . LEU A 1 210 ? 3.598 -31.656 -18.75 1 93.56 210 LEU A CA 1
ATOM 1662 C C . LEU A 1 210 ? 4.379 -30.391 -19.047 1 93.56 210 LEU A C 1
ATOM 1664 O O . LEU A 1 210 ? 4.551 -29.531 -18.172 1 93.56 210 LEU A O 1
ATOM 1668 N N . ASN A 1 211 ? 4.867 -30.281 -20.297 1 94.44 211 ASN A N 1
ATOM 1669 C CA . ASN A 1 211 ? 5.559 -29.062 -20.688 1 94.44 211 ASN A CA 1
ATOM 1670 C C . ASN A 1 211 ? 4.652 -27.844 -20.578 1 94.44 211 ASN A C 1
ATOM 1672 O O . ASN A 1 211 ? 5.078 -26.797 -20.094 1 94.44 211 ASN A O 1
ATOM 1676 N N . SER A 1 212 ? 3.457 -27.984 -20.984 1 92.62 212 SER A N 1
ATOM 1677 C CA . SER A 1 212 ? 2.498 -26.891 -20.906 1 92.62 212 SER A CA 1
ATOM 1678 C C . SER A 1 212 ? 2.258 -26.469 -19.453 1 92.62 212 SER A C 1
ATOM 1680 O O . SER A 1 212 ? 2.229 -25.281 -19.141 1 92.62 212 SER A O 1
ATOM 1682 N N . LEU A 1 213 ? 2.082 -27.422 -18.641 1 91.06 213 LEU A N 1
ATOM 1683 C CA . LEU A 1 213 ? 1.859 -27.156 -17.219 1 91.06 213 LEU A CA 1
ATOM 1684 C C . LEU A 1 213 ? 3.074 -26.469 -16.594 1 91.06 213 LEU A C 1
ATOM 1686 O O . LEU A 1 213 ? 2.928 -25.531 -15.805 1 91.06 213 LEU A O 1
ATOM 1690 N N . ALA A 1 214 ? 4.199 -26.984 -16.938 1 93.06 214 ALA A N 1
ATOM 1691 C CA . ALA A 1 214 ? 5.426 -26.344 -16.453 1 93.06 214 ALA A CA 1
ATOM 1692 C C . ALA A 1 214 ? 5.492 -24.891 -16.875 1 93.06 214 ALA A C 1
ATOM 1694 O O . ALA A 1 214 ? 5.91 -24.016 -16.094 1 93.06 214 ALA A O 1
ATOM 1695 N N . ASN A 1 215 ? 5.055 -24.562 -18.062 1 93.62 215 ASN A N 1
ATOM 1696 C CA . ASN A 1 215 ? 5.031 -23.188 -18.562 1 93.62 215 ASN A CA 1
ATOM 1697 C C . ASN A 1 215 ? 4.066 -22.328 -17.75 1 93.62 215 ASN A C 1
ATOM 1699 O O . ASN A 1 215 ? 4.379 -21.172 -17.422 1 93.62 215 ASN A O 1
ATOM 1703 N N . VAL A 1 216 ? 2.947 -22.859 -17.547 1 90.38 216 VAL A N 1
ATOM 1704 C CA . VAL A 1 216 ? 1.944 -22.141 -16.766 1 90.38 216 VAL A CA 1
ATOM 1705 C C . VAL A 1 216 ? 2.506 -21.797 -15.391 1 90.38 216 VAL A C 1
ATOM 1707 O O . VAL A 1 216 ? 2.414 -20.641 -14.953 1 90.38 216 VAL A O 1
ATOM 1710 N N . VAL A 1 217 ? 3.078 -22.734 -14.711 1 93.12 217 VAL A N 1
ATOM 1711 C CA . VAL A 1 217 ? 3.652 -22.516 -13.391 1 93.12 217 VAL A CA 1
ATOM 1712 C C . VAL A 1 217 ? 4.777 -21.5 -13.469 1 93.12 217 VAL A C 1
ATOM 1714 O O . VAL A 1 217 ? 4.859 -20.578 -12.641 1 93.12 217 VAL A O 1
ATOM 1717 N N . ASN A 1 218 ? 5.594 -21.719 -14.477 1 95.06 218 ASN A N 1
ATOM 1718 C CA . ASN A 1 218 ? 6.695 -20.781 -14.664 1 95.06 218 ASN A CA 1
ATOM 1719 C C . ASN A 1 218 ? 6.188 -19.344 -14.812 1 95.06 218 ASN A C 1
ATOM 1721 O O . ASN A 1 218 ? 6.684 -18.438 -14.141 1 95.06 218 ASN A O 1
ATOM 1725 N N . ASP A 1 219 ? 5.254 -19.125 -15.617 1 93.75 219 ASP A N 1
ATOM 1726 C CA . ASP A 1 219 ? 4.703 -17.797 -15.852 1 93.75 219 ASP A CA 1
ATOM 1727 C C . ASP A 1 219 ? 4.109 -17.219 -14.57 1 93.75 219 ASP A C 1
ATOM 1729 O O . ASP A 1 219 ? 4.289 -16.031 -14.281 1 93.75 219 ASP A O 1
ATOM 1733 N N . MET A 1 220 ? 3.418 -18.031 -13.859 1 92.62 220 MET A N 1
ATOM 1734 C CA . MET A 1 220 ? 2.84 -17.594 -12.594 1 92.62 220 MET A CA 1
ATOM 1735 C C . MET A 1 220 ? 3.932 -17.172 -11.617 1 92.62 220 MET A C 1
ATOM 1737 O O . MET A 1 220 ? 3.789 -16.156 -10.93 1 92.62 220 MET A O 1
ATOM 1741 N N . LEU A 1 221 ? 4.961 -17.922 -11.57 1 95.44 221 LEU A N 1
ATOM 1742 C CA . LEU A 1 221 ? 6.043 -17.625 -10.641 1 95.44 221 LEU A CA 1
ATOM 1743 C C . LEU A 1 221 ? 6.758 -16.328 -11.016 1 95.44 221 LEU A C 1
ATOM 1745 O O . LEU A 1 221 ? 7.102 -15.531 -10.148 1 95.44 221 LEU A O 1
ATOM 1749 N N . VAL A 1 222 ? 7 -16.109 -12.281 1 96.25 222 VAL A N 1
ATOM 1750 C CA . VAL A 1 222 ? 7.625 -14.875 -12.75 1 96.25 222 VAL A CA 1
ATOM 1751 C C . VAL A 1 222 ? 6.762 -13.68 -12.359 1 96.25 222 VAL A C 1
ATOM 1753 O O . VAL A 1 222 ? 7.266 -12.703 -11.789 1 96.25 222 VAL A O 1
ATOM 1756 N N . GLU A 1 223 ? 5.508 -13.789 -12.617 1 94.38 223 GLU A N 1
ATOM 1757 C CA . GLU A 1 223 ? 4.578 -12.703 -12.312 1 94.38 223 GLU A CA 1
ATOM 1758 C C . GLU A 1 223 ? 4.48 -12.461 -10.805 1 94.38 223 GLU A C 1
ATOM 1760 O O . GLU A 1 223 ? 4.508 -11.32 -10.352 1 94.38 223 GLU A O 1
ATOM 1765 N N . ASN A 1 224 ? 4.309 -13.492 -10.078 1 94.81 224 ASN A N 1
ATOM 1766 C CA . ASN A 1 224 ? 4.219 -13.375 -8.633 1 94.81 224 ASN A CA 1
ATOM 1767 C C . ASN A 1 224 ? 5.465 -12.727 -8.039 1 94.81 224 ASN A C 1
ATOM 1769 O O . ASN A 1 224 ? 5.363 -11.828 -7.195 1 94.81 224 ASN A O 1
ATOM 1773 N N . LYS A 1 225 ? 6.578 -13.164 -8.461 1 96.06 225 LYS A N 1
ATOM 1774 C CA . LYS A 1 225 ? 7.816 -12.586 -7.938 1 96.06 225 LYS A CA 1
ATOM 1775 C C . LYS A 1 225 ? 7.934 -11.109 -8.297 1 96.06 225 LYS A C 1
ATOM 1777 O O . LYS A 1 225 ? 8.328 -10.289 -7.465 1 96.06 225 LYS A O 1
ATOM 1782 N N . ALA A 1 226 ? 7.602 -10.719 -9.516 1 96.06 226 ALA A N 1
ATOM 1783 C CA . ALA A 1 226 ? 7.617 -9.32 -9.93 1 96.06 226 ALA A CA 1
ATOM 1784 C C . ALA A 1 226 ? 6.672 -8.484 -9.07 1 96.06 226 ALA A C 1
ATOM 1786 O O . ALA A 1 226 ? 7.023 -7.387 -8.633 1 96.06 226 ALA A O 1
ATOM 1787 N N . ASN A 1 227 ? 5.457 -9 -8.891 1 95.25 227 ASN A N 1
ATOM 1788 C CA . ASN A 1 227 ? 4.484 -8.328 -8.039 1 95.25 227 ASN A CA 1
ATOM 1789 C C . ASN A 1 227 ? 4.996 -8.18 -6.605 1 95.25 227 ASN A C 1
ATOM 1791 O O . ASN A 1 227 ? 4.867 -7.113 -6 1 95.25 227 ASN A O 1
ATOM 1795 N N . GLY A 1 228 ? 5.551 -9.297 -6.102 1 96.06 228 GLY A N 1
ATOM 1796 C CA . GLY A 1 228 ? 6.102 -9.25 -4.754 1 96.06 228 GLY A CA 1
ATOM 1797 C C . GLY A 1 228 ? 7.188 -8.203 -4.59 1 96.06 228 GLY A C 1
ATOM 1798 O O . GLY A 1 228 ? 7.188 -7.445 -3.617 1 96.06 228 GLY A O 1
ATOM 1799 N N . LEU A 1 229 ? 8.094 -8.102 -5.535 1 95.56 229 LEU A N 1
ATOM 1800 C CA . LEU A 1 229 ? 9.172 -7.125 -5.492 1 95.56 229 LEU A CA 1
ATOM 1801 C C . LEU A 1 229 ? 8.625 -5.707 -5.574 1 95.56 229 LEU A C 1
ATOM 1803 O O . LEU A 1 229 ? 9.125 -4.805 -4.898 1 95.56 229 LEU A O 1
ATOM 1807 N N . THR A 1 230 ? 7.664 -5.453 -6.352 1 95.12 230 THR A N 1
ATOM 1808 C CA . THR A 1 230 ? 7.035 -4.145 -6.492 1 95.12 230 THR A CA 1
ATOM 1809 C C . THR A 1 230 ? 6.352 -3.73 -5.195 1 95.12 230 THR A C 1
ATOM 1811 O O . THR A 1 230 ? 6.5 -2.594 -4.742 1 95.12 230 THR A O 1
ATOM 1814 N N . LEU A 1 231 ? 5.625 -4.664 -4.656 1 94.5 231 LEU A N 1
ATOM 1815 C CA . LEU A 1 231 ? 4.926 -4.402 -3.402 1 94.5 231 LEU A CA 1
ATOM 1816 C C . LEU A 1 231 ? 5.918 -4.148 -2.271 1 94.5 231 LEU A C 1
ATOM 1818 O O . LEU A 1 231 ? 5.652 -3.34 -1.379 1 94.5 231 LEU A O 1
ATOM 1822 N N . ASP A 1 232 ? 7.047 -4.844 -2.279 1 96.5 232 ASP A N 1
ATOM 1823 C CA . ASP A 1 232 ? 8.094 -4.625 -1.288 1 96.5 232 ASP A CA 1
ATOM 1824 C C . ASP A 1 232 ? 8.617 -3.191 -1.35 1 96.5 232 ASP A C 1
ATOM 1826 O O . ASP A 1 232 ? 8.703 -2.512 -0.324 1 96.5 232 ASP A O 1
ATOM 1830 N N . LYS A 1 233 ? 8.875 -2.693 -2.498 1 95.12 233 LYS A N 1
ATOM 1831 C CA . LYS A 1 233 ? 9.305 -1.311 -2.688 1 95.12 233 LYS A CA 1
ATOM 1832 C C . LYS A 1 233 ? 8.219 -0.334 -2.238 1 95.12 233 LYS A C 1
ATOM 1834 O O . LYS A 1 233 ? 8.508 0.668 -1.584 1 95.12 233 LYS A O 1
ATOM 1839 N N . GLY A 1 234 ? 7.012 -0.661 -2.668 1 93.88 234 GLY A N 1
ATOM 1840 C CA . GLY A 1 234 ? 5.891 0.179 -2.27 1 93.88 234 GLY A CA 1
ATOM 1841 C C . GLY A 1 234 ? 5.723 0.272 -0.765 1 93.88 234 GLY A C 1
ATOM 1842 O O . GLY A 1 234 ? 5.477 1.355 -0.229 1 93.88 234 GLY A O 1
ATOM 1843 N N . SER A 1 235 ? 5.824 -0.822 -0.085 1 95.62 235 SER A N 1
ATOM 1844 C CA . SER A 1 235 ? 5.688 -0.842 1.367 1 95.62 235 SER A CA 1
ATOM 1845 C C . SER A 1 235 ? 6.793 -0.034 2.037 1 95.62 235 SER A C 1
ATOM 1847 O O . SER A 1 235 ? 6.547 0.662 3.025 1 95.62 235 SER A O 1
ATOM 1849 N N . ASP A 1 236 ? 8 -0.081 1.521 1 95.38 236 ASP A N 1
ATOM 1850 C CA . ASP A 1 236 ? 9.117 0.71 2.035 1 95.38 236 ASP A CA 1
ATOM 1851 C C . ASP A 1 236 ? 8.828 2.205 1.912 1 95.38 236 ASP A C 1
ATOM 1853 O O . ASP A 1 236 ? 9.078 2.969 2.848 1 95.38 236 ASP A O 1
ATOM 1857 N N . LEU A 1 237 ? 8.328 2.555 0.814 1 93.56 237 LEU A N 1
ATOM 1858 C CA . LEU A 1 237 ? 7.996 3.957 0.576 1 93.56 237 LEU A CA 1
ATOM 1859 C C . LEU A 1 237 ? 6.875 4.418 1.499 1 93.56 237 LEU A C 1
ATOM 1861 O O . LEU A 1 237 ? 6.898 5.543 1.999 1 93.56 237 LEU A O 1
ATOM 1865 N N . LEU A 1 238 ? 5.922 3.588 1.708 1 93.31 238 LEU A N 1
ATOM 1866 C CA . LEU A 1 238 ? 4.828 3.912 2.619 1 93.31 238 LEU A CA 1
ATOM 1867 C C . LEU A 1 238 ? 5.344 4.109 4.039 1 93.31 238 LEU A C 1
ATOM 1869 O O . LEU A 1 238 ? 4.934 5.043 4.73 1 93.31 238 LEU A O 1
ATOM 1873 N N . LEU A 1 239 ? 6.25 3.211 4.445 1 95.5 239 LEU A N 1
ATOM 1874 C CA . LEU A 1 239 ? 6.816 3.328 5.785 1 95.5 239 LEU A CA 1
ATOM 1875 C C . LEU A 1 239 ? 7.625 4.613 5.922 1 95.5 239 LEU A C 1
ATOM 1877 O O . LEU A 1 239 ? 7.582 5.27 6.965 1 95.5 239 LEU A O 1
ATOM 1881 N N . ALA A 1 240 ? 8.289 4.973 4.902 1 95.5 240 ALA A N 1
ATOM 1882 C CA . ALA A 1 240 ? 9.008 6.242 4.895 1 95.5 240 ALA A CA 1
ATOM 1883 C C . ALA A 1 240 ? 8.047 7.422 4.992 1 95.5 240 ALA A C 1
ATOM 1885 O O . ALA A 1 240 ? 8.32 8.391 5.707 1 95.5 240 ALA A O 1
ATOM 1886 N N . ASN A 1 241 ? 6.98 7.371 4.277 1 93.75 241 ASN A N 1
ATOM 1887 C CA . ASN A 1 241 ? 5.953 8.406 4.328 1 93.75 241 ASN A CA 1
ATOM 1888 C C . ASN A 1 241 ? 5.34 8.516 5.723 1 93.75 241 ASN A C 1
ATOM 1890 O O . ASN A 1 241 ? 5.055 9.617 6.195 1 93.75 241 ASN A O 1
ATOM 1894 N N . VAL A 1 242 ? 5.141 7.414 6.355 1 94.62 242 VAL A N 1
ATOM 1895 C CA . VAL A 1 242 ? 4.621 7.379 7.719 1 94.62 242 VAL A CA 1
ATOM 1896 C C . VAL A 1 242 ? 5.586 8.102 8.656 1 94.62 242 VAL A C 1
ATOM 1898 O O . VAL A 1 242 ? 5.164 8.898 9.492 1 94.62 242 VAL A O 1
ATOM 1901 N N . ASP A 1 243 ? 6.836 7.906 8.469 1 94.75 243 ASP A N 1
ATOM 1902 C CA . ASP A 1 243 ? 7.852 8.57 9.289 1 94.75 243 ASP A CA 1
ATOM 1903 C C . ASP A 1 243 ? 7.805 10.086 9.094 1 94.75 243 ASP A C 1
ATOM 1905 O O . ASP A 1 243 ? 7.863 10.844 10.062 1 94.75 243 ASP A O 1
ATOM 1909 N N . LYS A 1 244 ? 7.664 10.469 7.902 1 93.06 244 LYS A N 1
ATOM 1910 C CA . LYS A 1 244 ? 7.57 11.891 7.594 1 93.06 244 LYS A CA 1
ATOM 1911 C C . LYS A 1 244 ? 6.32 12.508 8.219 1 93.06 244 LYS A C 1
ATOM 1913 O O . LYS A 1 244 ? 6.375 13.609 8.766 1 93.06 244 LYS A O 1
ATOM 1918 N N . LEU A 1 245 ? 5.242 11.836 8.148 1 92.38 245 LEU A N 1
ATOM 1919 C CA . LEU A 1 245 ? 3.984 12.32 8.703 1 92.38 245 LEU A CA 1
ATOM 1920 C C . LEU A 1 245 ? 4.062 12.422 10.219 1 92.38 245 LEU A C 1
ATOM 1922 O O . LEU A 1 245 ? 3.59 13.398 10.805 1 92.38 245 LEU A O 1
ATOM 1926 N N . ASN A 1 246 ? 4.637 11.422 10.82 1 94.62 246 ASN A N 1
ATOM 1927 C CA . ASN A 1 246 ? 4.805 11.445 12.266 1 94.62 246 ASN A CA 1
ATOM 1928 C C . ASN A 1 246 ? 5.688 12.609 12.711 1 94.62 246 ASN A C 1
ATOM 1930 O O . ASN A 1 246 ? 5.363 13.305 13.672 1 94.62 246 ASN A O 1
ATOM 1934 N N . GLN A 1 247 ? 6.754 12.773 12.039 1 92.81 247 GLN A N 1
ATOM 1935 C CA . GLN A 1 247 ? 7.637 13.898 12.344 1 92.81 247 GLN A CA 1
ATOM 1936 C C . GLN A 1 247 ? 6.918 15.234 12.164 1 92.81 247 GLN A C 1
ATOM 1938 O O . GLN A 1 247 ? 7.004 16.109 13.023 1 92.81 247 GLN A O 1
ATOM 1943 N N . SER A 1 248 ? 6.234 15.328 11.047 1 90.75 248 SER A N 1
ATOM 1944 C CA . SER A 1 248 ? 5.469 16.547 10.758 1 90.75 248 SER A CA 1
ATOM 1945 C C . SER A 1 248 ? 4.406 16.797 11.82 1 90.75 248 SER A C 1
ATOM 1947 O O . SER A 1 248 ? 4.23 17.938 12.266 1 90.75 248 SER A O 1
ATOM 1949 N N . SER A 1 249 ? 3.738 15.766 12.219 1 91.5 249 SER A N 1
ATOM 1950 C CA . SER A 1 249 ? 2.689 15.898 13.227 1 91.5 249 SER A CA 1
ATOM 1951 C C . SER A 1 249 ? 3.266 16.312 14.578 1 91.5 249 SER A C 1
ATOM 1953 O O . SER A 1 249 ? 2.688 17.156 15.273 1 91.5 249 SER A O 1
ATOM 1955 N N . ASN A 1 250 ? 4.395 15.812 14.961 1 93.69 250 ASN A N 1
ATOM 1956 C CA . ASN A 1 250 ? 5.047 16.172 16.219 1 93.69 250 ASN A CA 1
ATOM 1957 C C . ASN A 1 250 ? 5.512 17.625 16.203 1 93.69 250 ASN A C 1
ATOM 1959 O O . ASN A 1 250 ? 5.324 18.344 17.188 1 93.69 250 ASN A O 1
ATOM 1963 N N . GLU A 1 251 ? 6.047 18.016 15.125 1 92.5 251 GLU A N 1
ATOM 1964 C CA . GLU A 1 251 ? 6.504 19.391 14.984 1 92.5 251 GLU A CA 1
ATOM 1965 C C . GLU A 1 251 ? 5.328 20.359 14.977 1 92.5 251 GLU A C 1
ATOM 1967 O O . GLU A 1 251 ? 5.406 21.453 15.57 1 92.5 251 GLU A O 1
ATOM 1972 N N . ALA A 1 252 ? 4.305 19.953 14.32 1 91.19 252 ALA A N 1
ATOM 1973 C CA . ALA A 1 252 ? 3.1 20.781 14.305 1 91.19 252 ALA A CA 1
ATOM 1974 C C . ALA A 1 252 ? 2.52 20.922 15.703 1 91.19 252 ALA A C 1
ATOM 1976 O O . ALA A 1 252 ? 2.139 22.031 16.109 1 91.19 252 ALA A O 1
ATOM 1977 N N . ALA A 1 253 ? 2.51 19.844 16.469 1 92.5 253 ALA A N 1
ATOM 1978 C CA . ALA A 1 253 ? 1.997 19.875 17.828 1 92.5 253 ALA A CA 1
ATOM 1979 C C . ALA A 1 253 ? 2.818 20.828 18.703 1 92.5 253 ALA A C 1
ATOM 1981 O O . ALA A 1 253 ? 2.26 21.625 19.469 1 92.5 253 ALA A O 1
ATOM 1982 N N . ALA A 1 254 ? 4.09 20.812 18.531 1 93 254 ALA A N 1
ATOM 1983 C CA . ALA A 1 254 ? 4.977 21.688 19.281 1 93 254 ALA A CA 1
ATOM 1984 C C . ALA A 1 254 ? 4.738 23.156 18.922 1 93 254 ALA A C 1
ATOM 1986 O O . ALA A 1 254 ? 4.648 24.016 19.797 1 93 254 ALA A O 1
ATOM 1987 N N . SER A 1 255 ? 4.629 23.406 17.609 1 92.38 255 SER A N 1
ATOM 1988 C CA . SER A 1 255 ? 4.383 24.766 17.109 1 92.38 255 SER A CA 1
ATOM 1989 C C . SER A 1 255 ? 3.037 25.281 17.594 1 92.38 255 SER A C 1
ATOM 1991 O O . SER A 1 255 ? 2.916 26.469 17.953 1 92.38 255 SER A O 1
ATOM 1993 N N . LEU A 1 256 ? 2.072 24.438 17.672 1 92.88 256 LEU A N 1
ATOM 1994 C CA . LEU A 1 256 ? 0.741 24.828 18.125 1 92.88 256 LEU A CA 1
ATOM 1995 C C . LEU A 1 256 ? 0.743 25.125 19.625 1 92.88 256 LEU A C 1
ATOM 1997 O O . LEU A 1 256 ? 0.069 26.062 20.078 1 92.88 256 LEU A O 1
ATOM 2001 N N . GLU A 1 257 ? 1.51 24.391 20.406 1 93.44 257 GLU A N 1
ATOM 2002 C CA . GLU A 1 257 ? 1.653 24.656 21.828 1 93.44 257 GLU A CA 1
ATOM 2003 C C . GLU A 1 257 ? 2.312 26.016 22.078 1 93.44 257 GLU A C 1
ATOM 2005 O O . GLU A 1 257 ? 1.87 26.781 22.938 1 93.44 257 GLU A O 1
ATOM 2010 N N . GLU A 1 258 ? 3.312 26.25 21.297 1 90.62 258 GLU A N 1
ATOM 2011 C CA . GLU A 1 258 ? 3.994 27.531 21.406 1 90.62 258 GLU A CA 1
ATOM 2012 C C . GLU A 1 258 ? 3.062 28.688 21.016 1 90.62 258 GLU A C 1
ATOM 2014 O O . GLU A 1 258 ? 3.047 29.719 21.688 1 90.62 258 GLU A O 1
ATOM 2019 N N . THR A 1 259 ? 2.318 28.516 20.016 1 91.69 259 THR A N 1
ATOM 2020 C CA . THR A 1 259 ? 1.379 29.531 19.562 1 91.69 259 THR A CA 1
ATOM 2021 C C . THR A 1 259 ? 0.304 29.781 20.625 1 91.69 259 THR A C 1
ATOM 2023 O O . THR A 1 259 ? -0.03 30.938 20.922 1 91.69 259 THR A O 1
ATOM 2026 N N . ALA A 1 260 ? -0.181 28.688 21.172 1 92.12 260 ALA A N 1
ATOM 2027 C CA . ALA A 1 260 ? -1.208 28.797 22.203 1 92.12 260 ALA A CA 1
ATOM 2028 C C . ALA A 1 260 ? -0.688 29.578 23.406 1 92.12 260 ALA A C 1
ATOM 2030 O O . ALA A 1 260 ? -1.393 30.438 23.969 1 92.12 260 ALA A O 1
ATOM 2031 N N . ALA A 1 261 ? 0.534 29.328 23.797 1 92.5 261 ALA A N 1
ATOM 2032 C CA . ALA A 1 261 ? 1.149 30.016 24.922 1 92.5 261 ALA A CA 1
ATOM 2033 C C . ALA A 1 261 ? 1.325 31.5 24.609 1 92.5 261 ALA A C 1
ATOM 2035 O O . ALA A 1 261 ? 1.015 32.344 25.453 1 92.5 261 ALA A O 1
ATOM 2036 N N . ALA A 1 262 ? 1.794 31.734 23.422 1 91.19 262 ALA A N 1
ATOM 2037 C CA . ALA A 1 262 ? 1.981 33.125 23 1 91.19 262 ALA A CA 1
ATOM 2038 C C . ALA A 1 262 ? 0.648 33.875 22.938 1 91.19 262 ALA A C 1
ATOM 2040 O O . ALA A 1 262 ? 0.558 35.031 23.328 1 91.19 262 ALA A O 1
ATOM 2041 N N . LEU A 1 263 ? -0.37 33.219 22.5 1 91.62 263 LEU A N 1
ATOM 2042 C CA . LEU A 1 263 ? -1.701 33.812 22.391 1 91.62 263 LEU A CA 1
ATOM 2043 C C . LEU A 1 263 ? -2.262 34.125 23.781 1 91.62 263 LEU A C 1
ATOM 2045 O O . LEU A 1 263 ? -2.924 35.156 23.953 1 91.62 263 LEU A O 1
ATOM 2049 N N . GLU A 1 264 ? -2.004 33.344 24.734 1 92.12 264 GLU A N 1
ATOM 2050 C CA . GLU A 1 264 ? -2.443 33.594 26.109 1 92.12 264 GLU A CA 1
ATOM 2051 C C . GLU A 1 264 ? -1.78 34.844 26.688 1 92.12 264 GLU A C 1
ATOM 2053 O O . GLU A 1 264 ? -2.438 35.656 27.328 1 92.12 264 GLU A O 1
ATOM 2058 N N . GLU A 1 265 ? -0.544 34.906 26.391 1 91.94 265 GLU A N 1
ATOM 2059 C CA . GLU A 1 265 ? 0.203 36.062 26.859 1 91.94 265 GLU A CA 1
ATOM 2060 C C . GLU A 1 265 ? -0.292 37.344 26.203 1 91.94 265 GLU A C 1
ATOM 2062 O O . GLU A 1 265 ? -0.478 38.344 26.875 1 91.94 265 GLU A O 1
ATOM 2067 N N . ILE A 1 266 ? -0.515 37.281 24.953 1 90.88 266 ILE A N 1
ATOM 2068 C CA . ILE A 1 266 ? -0.972 38.438 24.219 1 90.88 266 ILE A CA 1
ATOM 2069 C C . ILE A 1 266 ? -2.371 38.844 24.688 1 90.88 266 ILE A C 1
ATOM 2071 O O . ILE A 1 266 ? -2.67 40.031 24.828 1 90.88 266 ILE A O 1
ATOM 2075 N N . THR A 1 267 ? -3.186 37.875 24.906 1 91.31 267 THR A N 1
ATOM 2076 C CA . THR A 1 267 ? -4.535 38.125 25.406 1 91.31 267 THR A CA 1
ATOM 2077 C C . THR A 1 267 ? -4.484 38.812 26.766 1 91.31 267 THR A C 1
ATOM 2079 O O . THR A 1 267 ? -5.223 39.781 26.984 1 91.31 267 THR A O 1
ATOM 2082 N N . ALA A 1 268 ? -3.619 38.375 27.641 1 92.38 268 ALA A N 1
ATOM 2083 C CA . ALA A 1 268 ? -3.449 39 28.953 1 92.38 268 ALA A CA 1
ATOM 2084 C C . ALA A 1 268 ? -2.961 40.438 28.812 1 92.38 268 ALA A C 1
ATOM 2086 O O . ALA A 1 268 ? -3.434 41.344 29.516 1 92.38 268 ALA A O 1
ATOM 2087 N N . ASN A 1 269 ? -2.051 40.656 27.891 1 90.56 269 ASN A N 1
ATOM 2088 C CA . ASN A 1 269 ? -1.51 41.969 27.641 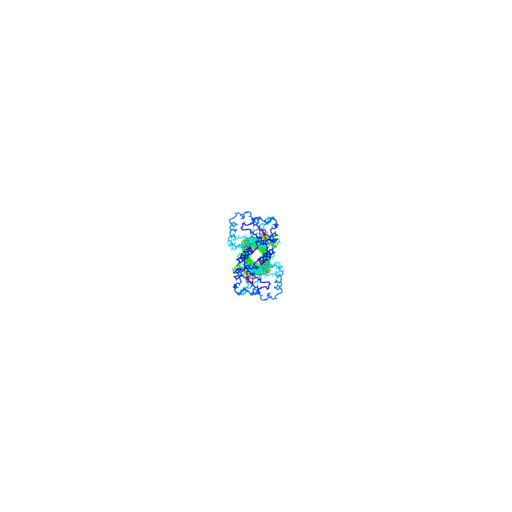1 90.56 269 ASN A CA 1
ATOM 2089 C C . ASN A 1 269 ? -2.578 42.938 27.109 1 90.56 269 ASN A C 1
ATOM 2091 O O . ASN A 1 269 ? -2.646 44.094 27.531 1 90.56 269 ASN A O 1
ATOM 2095 N N . ILE A 1 270 ? -3.377 42.469 26.266 1 89.62 270 ILE A N 1
ATOM 2096 C CA . ILE A 1 270 ? -4.441 43.281 25.688 1 89.62 270 ILE A CA 1
ATOM 2097 C C . ILE A 1 270 ? -5.453 43.656 26.766 1 89.62 270 ILE A C 1
ATOM 2099 O O . ILE A 1 270 ? -5.938 44.781 26.812 1 89.62 270 ILE A O 1
ATOM 2103 N N . ARG A 1 271 ? -5.797 42.719 27.672 1 91.25 271 ARG A N 1
ATOM 2104 C CA . ARG A 1 271 ? -6.695 43 28.797 1 91.25 271 ARG A CA 1
ATOM 2105 C C . ARG A 1 271 ? -6.117 44.062 29.719 1 91.25 271 ARG A C 1
ATOM 2107 O O . ARG A 1 271 ? -6.82 45 30.109 1 91.25 271 ARG A O 1
ATOM 2114 N N . ASN A 1 272 ? -4.863 43.969 29.953 1 91.12 272 ASN A N 1
ATOM 2115 C CA . ASN A 1 272 ? -4.176 44.938 30.781 1 91.12 272 ASN A CA 1
ATOM 2116 C C . ASN A 1 272 ? -4.18 46.312 30.109 1 91.12 272 ASN A C 1
ATOM 2118 O O . ASN A 1 272 ? -4.426 47.344 30.781 1 91.12 272 ASN A O 1
ATOM 2122 N N . ASN A 1 273 ? -3.883 46.375 28.859 1 88.94 273 ASN A N 1
ATOM 2123 C CA . ASN A 1 273 ? -3.895 47.625 28.109 1 88.94 273 ASN A CA 1
ATOM 2124 C C . ASN A 1 273 ? -5.27 48.281 28.156 1 88.94 273 ASN A C 1
ATOM 2126 O O . ASN A 1 273 ? -5.379 49.5 28.328 1 88.94 273 ASN A O 1
ATOM 2130 N N . THR A 1 274 ? -6.254 47.438 28 1 89.75 274 THR A N 1
ATOM 2131 C CA . THR A 1 274 ? -7.621 47.938 28.016 1 89.75 274 THR A CA 1
ATOM 2132 C C . THR A 1 274 ? -7.938 48.562 29.375 1 89.75 274 THR A C 1
ATOM 2134 O O . THR A 1 274 ? -8.555 49.625 29.438 1 89.75 274 THR A O 1
ATOM 2137 N N . GLN A 1 275 ? -7.496 48.031 30.469 1 92 275 GLN A N 1
ATOM 2138 C CA . GLN A 1 275 ? -7.707 48.562 31.812 1 92 275 GLN A CA 1
ATOM 2139 C C . GLN A 1 275 ? -6.926 49.875 32.031 1 92 275 GLN A C 1
ATOM 2141 O O . GLN A 1 275 ? -7.445 50.812 32.594 1 92 275 GLN A O 1
ATOM 2146 N N . ASN A 1 276 ? -5.723 49.781 31.562 1 91.44 276 ASN A N 1
ATOM 2147 C CA . ASN A 1 276 ? -4.879 50.969 31.688 1 91.44 276 ASN A CA 1
ATOM 2148 C C . ASN A 1 276 ? -5.434 52.156 30.906 1 91.44 276 ASN A C 1
ATOM 2150 O O . ASN A 1 276 ? -5.398 53.281 31.359 1 91.44 276 ASN A O 1
ATOM 2154 N N . ILE A 1 277 ? -5.965 51.812 29.797 1 91.69 277 ILE A N 1
ATOM 2155 C CA . ILE A 1 277 ? -6.543 52.844 28.922 1 91.69 277 ILE A CA 1
ATOM 2156 C C . ILE A 1 277 ? -7.781 53.438 29.594 1 91.69 277 ILE A C 1
ATOM 2158 O O . ILE A 1 277 ? -8 54.656 29.531 1 91.69 277 ILE A O 1
ATOM 2162 N N . ALA A 1 278 ? -8.586 52.656 30.234 1 91.31 278 ALA A N 1
ATOM 2163 C CA . ALA A 1 278 ? -9.758 53.125 30.938 1 91.31 278 ALA A CA 1
ATOM 2164 C C . ALA A 1 278 ? -9.367 54.062 32.094 1 91.31 278 ALA A C 1
ATOM 2166 O O . ALA A 1 278 ? -10 55.094 32.312 1 91.31 278 ALA A O 1
ATOM 2167 N N . LYS A 1 279 ? -8.336 53.719 32.781 1 92.62 279 LYS A N 1
ATOM 2168 C CA . LYS A 1 279 ? -7.824 54.562 33.875 1 92.62 279 LYS A CA 1
ATOM 2169 C C . LYS A 1 279 ? -7.301 55.906 33.312 1 92.62 279 LYS A C 1
ATOM 2171 O O . LYS A 1 279 ? -7.531 56.938 33.906 1 92.62 279 LYS A O 1
ATOM 2176 N N . MET A 1 280 ? -6.652 55.781 32.188 1 90.56 280 MET A N 1
ATOM 2177 C CA . MET A 1 280 ? -6.125 57 31.562 1 90.56 280 MET A CA 1
ATOM 2178 C C . MET A 1 280 ? -7.254 57.938 31.141 1 90.56 280 MET A C 1
ATOM 2180 O O . MET A 1 280 ? -7.145 59.156 31.312 1 90.56 280 MET A O 1
ATOM 2184 N N . ALA A 1 281 ? -8.289 57.344 30.609 1 89.81 281 ALA A N 1
ATOM 2185 C CA . ALA A 1 281 ? -9.453 58.156 30.219 1 89.81 281 ALA A CA 1
ATOM 2186 C C . ALA A 1 281 ? -10.062 58.844 31.422 1 89.81 281 ALA A C 1
ATOM 2188 O O . ALA A 1 281 ? -10.414 60.031 31.344 1 89.81 281 ALA A O 1
ATOM 2189 N N . SER A 1 282 ? -10.18 58.188 32.562 1 92.25 282 SER A N 1
ATOM 2190 C CA . SER A 1 282 ? -10.711 58.75 33.781 1 92.25 282 SER A CA 1
ATOM 2191 C C . SER A 1 282 ? -9.812 59.875 34.281 1 92.25 282 SER A C 1
ATOM 2193 O O . SER A 1 282 ? -10.297 60.938 34.688 1 92.25 282 SER A O 1
ATOM 2195 N N . ASN A 1 283 ? -8.531 59.625 34.281 1 87.5 283 ASN A N 1
ATOM 2196 C CA . ASN A 1 283 ? -7.57 60.625 34.688 1 87.5 283 ASN A CA 1
ATOM 2197 C C . ASN A 1 283 ? -7.652 61.875 33.812 1 87.5 283 ASN A C 1
ATOM 2199 O O . ASN A 1 283 ? -7.57 63 34.344 1 87.5 283 ASN A O 1
ATOM 2203 N N . SER A 1 284 ? -7.82 61.656 32.562 1 89.44 284 SER A N 1
ATOM 2204 C CA . SER A 1 284 ? -7.898 62.781 31.641 1 89.44 284 SER A CA 1
ATOM 2205 C C . SER A 1 284 ? -9.141 63.625 31.891 1 89.44 284 SER A C 1
ATOM 2207 O O . SER A 1 284 ? -9.094 64.875 31.797 1 89.44 284 SER A O 1
ATOM 2209 N N . THR A 1 285 ? -10.242 63 32.25 1 88 285 THR A N 1
ATOM 2210 C CA . THR A 1 285 ? -11.469 63.688 32.562 1 88 285 THR A CA 1
ATOM 2211 C C . THR A 1 285 ? -11.273 64.562 33.844 1 88 285 THR A C 1
ATOM 2213 O O . THR A 1 285 ? -11.711 65.688 33.906 1 88 285 THR A O 1
ATOM 2216 N N . ASN A 1 286 ? -10.586 64 34.812 1 87.69 286 ASN A N 1
ATOM 2217 C CA . ASN A 1 286 ? -10.289 64.75 36.062 1 87.69 286 ASN A CA 1
ATOM 2218 C C . ASN A 1 286 ? -9.391 65.938 35.781 1 87.69 286 ASN A C 1
ATOM 2220 O O . ASN A 1 286 ? -9.609 67 36.344 1 87.69 286 ASN A O 1
ATOM 2224 N N . VAL A 1 287 ? -8.461 65.688 34.906 1 87.69 287 VAL A N 1
ATOM 2225 C CA . VAL A 1 287 ? -7.543 66.75 34.562 1 87.69 287 VAL A CA 1
ATOM 2226 C C . VAL A 1 287 ? -8.305 67.875 33.875 1 87.69 287 VAL A C 1
ATOM 2228 O O . VAL A 1 287 ? -8.078 69.062 34.156 1 87.69 287 VAL A O 1
ATOM 2231 N N . THR A 1 288 ? -9.195 67.5 32.969 1 88.56 288 THR A N 1
ATOM 2232 C CA . THR A 1 288 ? -10.008 68.5 32.281 1 88.56 288 THR A CA 1
ATOM 2233 C C . THR A 1 288 ? -10.812 69.312 33.25 1 88.56 288 THR A C 1
ATOM 2235 O O . THR A 1 288 ? -10.867 70.562 33.125 1 88.56 288 THR A O 1
ATOM 2238 N N . SER A 1 289 ? -11.391 68.75 34.281 1 89.81 289 SER A N 1
ATOM 2239 C CA . SER A 1 289 ? -12.172 69.438 35.281 1 89.81 289 SER A CA 1
ATOM 2240 C C . SER A 1 289 ? -11.289 70.375 36.094 1 89.81 289 SER A C 1
ATOM 2242 O O . SER A 1 289 ? -11.672 71.562 36.375 1 89.81 289 SER A O 1
ATOM 2244 N N . SER A 1 290 ? -10.156 69.875 36.469 1 86.81 290 SER A N 1
ATOM 2245 C CA . SER A 1 290 ? -9.227 70.688 37.25 1 86.81 290 SER A CA 1
ATOM 2246 C C . SER A 1 290 ? -8.742 71.875 36.469 1 86.81 290 SER A C 1
ATOM 2248 O O . SER A 1 290 ? -8.625 73 37.031 1 86.81 290 SER A O 1
ATOM 2250 N N . VAL A 1 291 ? -8.516 71.688 35.188 1 89.31 291 VAL A N 1
ATOM 2251 C CA . VAL A 1 291 ? -8.047 72.75 34.344 1 89.31 291 VAL A CA 1
ATOM 2252 C C . VAL A 1 291 ? -9.141 73.812 34.156 1 89.31 291 VAL A C 1
ATOM 2254 O O . VAL A 1 291 ? -8.875 75 34.219 1 89.31 291 VAL A O 1
ATOM 2257 N N . SER A 1 292 ? -10.367 73.438 34 1 91 292 SER A N 1
ATOM 2258 C CA . SER A 1 292 ? -11.492 74.375 33.875 1 91 292 SER A CA 1
ATOM 2259 C C . SER A 1 292 ? -11.664 75.188 35.156 1 91 292 SER A C 1
ATOM 2261 O O . SER A 1 292 ? -11.883 76.438 35.094 1 91 292 SER A O 1
ATOM 2263 N N . ASN A 1 293 ? -11.539 74.5 36.25 1 91.06 293 ASN A N 1
ATOM 2264 C CA . ASN A 1 293 ? -11.625 75.25 37.531 1 91.06 293 ASN A CA 1
ATOM 2265 C C . ASN A 1 293 ? -10.477 76.25 37.719 1 91.06 293 ASN A C 1
ATOM 2267 O O . ASN A 1 293 ? -10.672 77.312 38.188 1 91.06 293 ASN A O 1
ATOM 2271 N N . GLY A 1 294 ? -9.344 75.688 37.281 1 87.19 294 GLY A N 1
ATOM 2272 C CA . GLY A 1 294 ? -8.188 76.562 37.344 1 87.19 294 GLY A CA 1
ATOM 2273 C C . GLY A 1 294 ? -8.336 77.812 36.5 1 87.19 294 GLY A C 1
ATOM 2274 O O . GLY A 1 294 ? -7.988 78.875 36.938 1 87.19 294 GLY A O 1
ATOM 2275 N N . GLU A 1 295 ? -8.867 77.688 35.344 1 90.06 295 GLU A N 1
ATOM 2276 C CA . GLU A 1 295 ? -9.117 78.812 34.469 1 90.06 295 GLU A CA 1
ATOM 2277 C C . GLU A 1 295 ? -10.102 79.812 35.094 1 90.06 295 GLU A C 1
ATOM 2279 O O . GLU A 1 295 ? -9.922 81 35 1 90.06 295 GLU A O 1
ATOM 2284 N N . LYS A 1 296 ? -11.133 79.375 35.781 1 93.19 296 LYS A N 1
ATOM 2285 C CA . LYS A 1 296 ? -12.117 80.188 36.469 1 93.19 296 LYS A CA 1
ATOM 2286 C C . LYS A 1 296 ? -11.477 81 37.594 1 93.19 296 LYS A C 1
ATOM 2288 O O . LYS A 1 296 ? -11.742 82.188 37.75 1 93.19 296 LYS A O 1
ATOM 2293 N N . LEU A 1 297 ? -10.672 80.25 38.312 1 90.56 297 LEU A N 1
ATOM 2294 C CA . LEU A 1 297 ? -10 80.938 39.406 1 90.56 297 LEU A CA 1
ATOM 2295 C C . LEU A 1 297 ? -9.055 82 38.938 1 90.56 297 LEU A C 1
ATOM 2297 O O . LEU A 1 297 ? -8.953 83.062 39.531 1 90.56 297 LEU A O 1
ATOM 2301 N N . ALA A 1 298 ? -8.383 81.75 37.844 1 90.06 298 ALA A N 1
ATOM 2302 C CA . ALA A 1 298 ? -7.5 82.75 37.25 1 90.06 298 ALA A CA 1
ATOM 2303 C C . ALA A 1 298 ? -8.281 83.938 36.781 1 90.06 298 ALA A C 1
ATOM 2305 O O . ALA A 1 298 ? -7.832 85.125 36.969 1 90.06 298 ALA A O 1
ATOM 2306 N N . ASN A 1 299 ? -9.422 83.75 36.25 1 92.94 299 ASN A N 1
ATOM 2307 C CA . ASN A 1 299 ? -10.297 84.875 35.844 1 92.94 299 ASN A CA 1
ATOM 2308 C C . ASN A 1 299 ? -10.766 85.688 37.062 1 92.94 299 ASN A C 1
ATOM 2310 O O . ASN A 1 299 ? -10.812 86.938 37 1 92.94 299 ASN A O 1
ATOM 2314 N N . GLN A 1 300 ? -11.078 85.062 38.094 1 92 300 GLN A N 1
ATOM 2315 C CA . GLN A 1 300 ? -11.484 85.75 39.312 1 92 300 GLN A CA 1
ATOM 2316 C C . GLN A 1 300 ? -10.352 86.625 39.875 1 92 300 GLN A C 1
ATOM 2318 O O . GLN A 1 300 ? -10.594 87.688 40.438 1 92 300 GLN A O 1
ATOM 2323 N N . THR A 1 301 ? -9.211 86 39.719 1 89.44 301 THR A N 1
ATOM 2324 C CA . THR A 1 301 ? -8.039 86.75 40.156 1 89.44 301 THR A CA 1
ATOM 2325 C C . THR A 1 301 ? -7.895 88 39.344 1 89.44 301 THR A C 1
ATOM 2327 O O . THR A 1 301 ? -7.602 89.062 39.906 1 89.44 301 THR A O 1
ATOM 2330 N N . THR A 1 302 ? -8.117 87.938 38.094 1 90.19 302 THR A N 1
ATOM 2331 C CA . THR A 1 302 ? -8.055 89.125 37.219 1 90.19 302 THR A CA 1
ATOM 2332 C C . THR A 1 302 ? -9.086 90.188 37.656 1 90.19 302 THR A C 1
ATOM 2334 O O . THR A 1 302 ? -8.781 91.375 37.719 1 90.19 302 THR A O 1
ATOM 2337 N N . VAL A 1 303 ? -10.227 89.812 38.062 1 91.81 303 VAL A N 1
ATOM 2338 C CA . VAL A 1 303 ? -11.297 90.688 38.5 1 91.81 303 VAL A CA 1
ATOM 2339 C C . VAL A 1 303 ? -10.93 91.312 39.844 1 91.81 303 VAL A C 1
ATOM 2341 O O . VAL A 1 303 ? -11.125 92.5 40.031 1 91.81 303 VAL A O 1
ATOM 2344 N N . ALA A 1 304 ? -10.406 90.438 40.656 1 88.62 304 ALA A N 1
ATOM 2345 C CA . ALA A 1 304 ? -10.008 91 41.969 1 88.62 304 ALA A CA 1
ATOM 2346 C C . ALA A 1 304 ? -8.938 92.062 41.812 1 88.62 304 ALA A C 1
ATOM 2348 O O . ALA A 1 304 ? -8.992 93.062 42.5 1 88.62 304 ALA A O 1
ATOM 2349 N N . MET A 1 305 ? -8.055 91.875 40.906 1 90.44 305 MET A N 1
ATOM 2350 C CA . MET A 1 305 ? -6.984 92.812 40.656 1 90.44 305 MET A CA 1
ATOM 2351 C C . MET A 1 305 ? -7.539 94.125 40.062 1 90.44 305 MET A C 1
ATOM 2353 O O . MET A 1 305 ? -7.086 95.188 40.406 1 90.44 305 MET A O 1
ATOM 2357 N N . ASP A 1 306 ? -8.484 94 39.281 1 92.06 306 ASP A N 1
ATOM 2358 C CA . ASP A 1 306 ? -9.133 95.188 38.688 1 92.06 306 ASP A CA 1
ATOM 2359 C C . ASP A 1 306 ? -9.859 96 39.75 1 92.06 306 ASP A C 1
ATOM 2361 O O . ASP A 1 306 ? -9.828 97.25 39.75 1 92.06 306 ASP A O 1
ATOM 2365 N N . GLU A 1 307 ? -10.469 95.375 40.625 1 91.31 307 GLU A N 1
ATOM 2366 C CA . GLU A 1 307 ? -11.188 96.062 41.719 1 91.31 307 GLU A CA 1
ATOM 2367 C C . GLU A 1 307 ? -10.219 96.75 42.656 1 91.31 307 GLU A C 1
ATOM 2369 O O . GLU A 1 307 ? -10.5 97.875 43.125 1 91.31 307 GLU A O 1
ATOM 2374 N N . ILE A 1 308 ? -9.156 96.062 42.875 1 91.12 308 ILE A N 1
ATOM 2375 C CA . ILE A 1 308 ? -8.125 96.688 43.688 1 91.12 308 ILE A CA 1
ATOM 2376 C C . ILE A 1 308 ? -7.609 97.938 43.031 1 91.12 308 ILE A C 1
ATOM 2378 O O . ILE A 1 308 ? -7.438 99 43.656 1 91.12 308 ILE A O 1
ATOM 2382 N N . ASN A 1 309 ? -7.43 97.875 41.75 1 91.06 309 ASN A N 1
ATOM 2383 C CA . ASN A 1 309 ? -6.977 99 40.969 1 91.06 309 ASN A CA 1
ATOM 2384 C C . ASN A 1 309 ? -7.973 100.188 41.031 1 91.06 309 ASN A C 1
ATOM 2386 O O . ASN A 1 309 ? -7.578 101.312 41.125 1 91.06 309 ASN A O 1
ATOM 2390 N N . GLU A 1 310 ? -9.18 99.875 41.062 1 93.56 310 GLU A N 1
ATOM 2391 C CA . GLU A 1 310 ? -10.219 100.938 41.156 1 93.56 310 GLU A CA 1
ATOM 2392 C C . GLU A 1 310 ? -10.211 101.562 42.531 1 93.56 310 GLU A C 1
ATOM 2394 O O . GLU A 1 310 ? -10.344 102.812 42.625 1 93.56 310 GLU A O 1
ATOM 2399 N N . GLN A 1 311 ? -10.039 100.688 43.5 1 91.06 311 GLN A N 1
ATOM 2400 C CA . GLN A 1 311 ? -9.992 101.188 44.844 1 91.06 311 GLN A CA 1
ATOM 2401 C C . GLN A 1 311 ? -8.758 102.125 45.062 1 91.06 311 GLN A C 1
ATOM 2403 O O . GLN A 1 311 ? -8.852 103.188 45.625 1 91.06 311 GLN A O 1
ATOM 2408 N N . VAL A 1 312 ? -7.688 101.688 44.531 1 91.75 312 VAL A N 1
ATOM 2409 C CA . VAL A 1 312 ? -6.43 102.375 44.719 1 91.75 312 VAL A CA 1
ATOM 2410 C C . VAL A 1 312 ? -6.477 103.688 43.938 1 91.75 312 VAL A C 1
ATOM 2412 O O . VAL A 1 312 ? -5.922 104.688 44.375 1 91.75 312 VAL A O 1
ATOM 2415 N N . LYS A 1 313 ? -7.105 103.75 42.875 1 93.06 313 LYS A N 1
ATOM 2416 C CA . LYS A 1 313 ? -7.297 105 42.094 1 93.06 313 LYS A CA 1
ATOM 2417 C C . LYS A 1 313 ? -8.141 106 42.875 1 93.06 313 LYS A C 1
ATOM 2419 O O . LYS A 1 313 ? -7.828 107.188 42.906 1 93.06 313 LYS A O 1
ATOM 2424 N N . SER A 1 314 ? -9.141 105.562 43.5 1 94.44 314 SER A N 1
ATOM 2425 C CA . SER A 1 314 ? -10 106.375 44.281 1 94.44 314 SER A CA 1
ATOM 2426 C C . SER A 1 314 ? -9.25 106.938 45.5 1 94.44 314 SER A C 1
ATOM 2428 O O . SER A 1 314 ? -9.477 108.125 45.875 1 94.44 314 SER A O 1
ATOM 2430 N N . ILE A 1 315 ? -8.438 106.125 45.938 1 94.06 315 ILE A N 1
ATOM 2431 C CA . ILE A 1 315 ? -7.609 106.562 47.031 1 94.06 315 ILE A CA 1
ATOM 2432 C C . ILE A 1 315 ? -6.699 107.688 46.562 1 94.06 315 ILE A C 1
ATOM 2434 O O . ILE A 1 315 ? -6.535 108.75 47.25 1 94.06 315 ILE A O 1
ATOM 2438 N N . ASN A 1 316 ? -6.145 107.562 45.469 1 92.56 316 ASN A N 1
ATOM 2439 C CA . ASN A 1 316 ? -5.27 108.562 44.906 1 92.56 316 ASN A CA 1
ATOM 2440 C C . ASN A 1 316 ? -6.004 109.875 44.688 1 92.56 316 ASN A C 1
ATOM 2442 O O . ASN A 1 316 ? -5.449 110.938 44.969 1 92.56 316 ASN A O 1
ATOM 2446 N N . GLU A 1 317 ? -7.227 109.875 44.344 1 94 317 GLU A N 1
ATOM 2447 C CA . GLU A 1 317 ? -8.039 111.062 44.156 1 94 317 GLU A CA 1
ATOM 2448 C C . GLU A 1 317 ? -8.359 111.75 45.469 1 94 317 GLU A C 1
ATOM 2450 O O . GLU A 1 317 ? -8.266 112.938 45.625 1 94 317 GLU A O 1
ATOM 2455 N N . ALA A 1 318 ? -8.68 110.938 46.344 1 93.81 318 ALA A N 1
ATOM 2456 C CA . ALA A 1 318 ? -9.047 111.5 47.656 1 93.81 318 ALA A CA 1
ATOM 2457 C C . ALA A 1 318 ? -7.844 112.062 48.344 1 93.81 318 ALA A C 1
ATOM 2459 O O . ALA A 1 318 ? -7.973 113.125 49.031 1 93.81 318 ALA A O 1
ATOM 2460 N N . ILE A 1 319 ? -6.758 111.438 48.094 1 95.5 319 ILE A N 1
ATOM 2461 C CA . ILE A 1 319 ? -5.551 111.938 48.75 1 95.5 319 ILE A CA 1
ATOM 2462 C C . ILE A 1 319 ? -5.109 113.25 48.094 1 95.5 319 ILE A C 1
ATOM 2464 O O . ILE A 1 319 ? -4.535 114.125 48.75 1 95.5 319 ILE A O 1
ATOM 2468 N N . SER A 1 320 ? -5.395 113.5 46.938 1 94.25 320 SER A N 1
ATOM 2469 C CA . SER A 1 320 ? -5.125 114.75 46.25 1 94.25 320 SER A CA 1
ATOM 2470 C C . SER A 1 320 ? -5.949 115.875 46.844 1 94.25 320 SER A C 1
ATOM 2472 O O . SER A 1 320 ? -5.48 117 46.938 1 94.25 320 SER A O 1
ATOM 2474 N N . VAL A 1 321 ? -7.039 115.562 47.219 1 93.94 321 VAL A N 1
ATOM 2475 C CA . VAL A 1 321 ? -7.898 116.562 47.875 1 93.94 321 VAL A CA 1
ATOM 2476 C C . VAL A 1 321 ? -7.309 116.938 49.219 1 93.94 321 VAL A C 1
ATOM 2478 O O . VAL A 1 321 ? -7.254 118.125 49.562 1 93.94 321 VAL A O 1
ATOM 2481 N N . ILE A 1 322 ? -6.852 116 49.844 1 94.94 322 ILE A N 1
ATOM 2482 C CA . ILE A 1 322 ? -6.262 116.25 51.156 1 94.94 322 ILE A CA 1
ATOM 2483 C C . ILE A 1 322 ? -5.004 117.062 51 1 94.94 322 ILE A C 1
ATOM 2485 O O . ILE A 1 322 ? -4.754 118 51.781 1 94.94 322 ILE A O 1
ATOM 2489 N N . ASP A 1 323 ? -4.312 116.75 50.062 1 93.69 323 ASP A N 1
ATOM 2490 C CA . ASP A 1 323 ? -3.109 117.562 49.75 1 93.69 323 ASP A CA 1
ATOM 2491 C C . ASP A 1 323 ? -3.453 119 49.438 1 93.69 323 ASP A C 1
ATOM 2493 O O . ASP A 1 323 ? -2.77 119.938 49.906 1 93.69 323 ASP A O 1
ATOM 2497 N N . GLN A 1 324 ? -4.457 119.25 48.844 1 95.19 324 GLN A N 1
ATOM 2498 C CA . GLN A 1 324 ? -4.926 120.625 48.531 1 95.19 324 GLN A CA 1
ATOM 2499 C C . GLN A 1 324 ? -5.418 121.312 49.781 1 95.19 324 GLN A C 1
ATOM 2501 O O . GLN A 1 324 ? -5.16 122.5 49.969 1 95.19 324 GLN A O 1
ATOM 2506 N N . ILE A 1 325 ? -6.012 120.562 50.438 1 95.44 325 ILE A N 1
ATOM 2507 C CA . ILE A 1 325 ? -6.539 121.125 51.688 1 95.44 325 ILE A CA 1
ATOM 2508 C C . ILE A 1 325 ? -5.383 121.5 52.594 1 95.44 325 ILE A C 1
ATOM 2510 O O . ILE A 1 325 ? -5.422 122.562 53.25 1 95.44 325 ILE A O 1
ATOM 2514 N N . ALA A 1 326 ? -4.445 120.688 52.688 1 95.5 326 ALA A N 1
ATOM 2515 C CA . ALA A 1 326 ? -3.266 121 53.5 1 95.5 326 ALA A CA 1
ATOM 2516 C C . ALA A 1 326 ? -2.545 122.25 52.969 1 95.5 326 ALA A C 1
ATOM 2518 O O . ALA A 1 326 ? -2.088 123.062 53.781 1 95.5 326 ALA A O 1
ATOM 2519 N N . PHE A 1 327 ? -2.582 122.438 51.812 1 92.88 327 PHE A N 1
ATOM 2520 C CA . PHE A 1 327 ? -1.963 123.625 51.219 1 92.88 327 PHE A CA 1
ATOM 2521 C C . PHE A 1 327 ? -2.754 124.875 51.531 1 92.88 327 PHE A C 1
ATOM 2523 O O . PHE A 1 327 ? -2.178 125.938 51.906 1 92.88 327 PHE A O 1
ATOM 2530 N N . GLN A 1 328 ? -3.924 124.75 51.344 1 94.5 328 GLN A N 1
ATOM 2531 C CA . GLN A 1 328 ? -4.793 125.875 51.594 1 94.5 328 GLN A CA 1
ATOM 2532 C C . GLN A 1 328 ? -4.746 126.25 53.062 1 94.5 328 GLN A C 1
ATOM 2534 O O . GLN A 1 328 ? -4.738 127.438 53.406 1 94.5 328 GLN A O 1
ATOM 2539 N N . THR A 1 329 ? -4.688 125.25 53.812 1 93.75 329 THR A N 1
ATOM 2540 C CA . THR A 1 329 ? -4.594 125.438 55.25 1 93.75 329 THR A CA 1
ATOM 2541 C C . THR A 1 329 ? -3.268 126.125 55.594 1 93.75 329 THR A C 1
ATOM 2543 O O . THR A 1 329 ? -3.217 127 56.469 1 93.75 329 THR A O 1
ATOM 2546 N N . ASN A 1 330 ? -2.289 125.75 55 1 93.06 330 ASN A N 1
ATOM 2547 C CA . ASN A 1 330 ? -0.974 126.375 55.188 1 93.06 330 ASN A CA 1
ATOM 2548 C C . ASN A 1 330 ? -0.965 127.812 54.781 1 93.06 330 ASN A C 1
ATOM 2550 O O . ASN A 1 330 ? -0.405 128.625 55.469 1 93.06 330 ASN A O 1
ATOM 2554 N N . ILE A 1 331 ? -1.617 128.125 53.812 1 93.56 331 ILE A N 1
ATOM 2555 C CA . ILE A 1 331 ? -1.69 129.5 53.281 1 93.56 331 ILE A CA 1
ATOM 2556 C C . ILE A 1 331 ? -2.525 130.375 54.25 1 93.56 331 ILE A C 1
ATOM 2558 O O . ILE A 1 331 ? -2.162 131.5 54.531 1 93.56 331 ILE A O 1
ATOM 2562 N N . LEU A 1 332 ? -3.535 129.875 54.594 1 92.12 332 LEU A N 1
ATOM 2563 C CA . LEU A 1 332 ? -4.402 130.625 55.531 1 92.12 332 LEU A CA 1
ATOM 2564 C C . LEU A 1 332 ? -3.678 130.875 56.844 1 92.12 332 LEU A C 1
ATOM 2566 O O . LEU A 1 332 ? -3.838 131.875 57.438 1 92.12 332 LEU A O 1
ATOM 2570 N N . SER A 1 333 ? -2.875 129.875 57.219 1 91.38 333 SER A N 1
ATOM 2571 C CA . SER A 1 333 ? -2.109 130.125 58.469 1 91.38 333 SER A CA 1
ATOM 2572 C C . SER A 1 333 ? -1.021 131.125 58.312 1 91.38 333 SER A C 1
ATOM 2574 O O . SER A 1 333 ? -0.74 131.875 59.25 1 91.38 333 SER A O 1
ATOM 2576 N N . LEU A 1 334 ? -0.514 131.375 57.219 1 90.38 334 LEU A N 1
ATOM 2577 C CA . LEU A 1 334 ? 0.486 132.375 56.938 1 90.38 334 LEU A CA 1
ATOM 2578 C C . LEU A 1 334 ? -0.142 133.75 56.969 1 90.38 334 LEU A C 1
ATOM 2580 O O . LEU A 1 334 ? 0.425 134.75 57.531 1 90.38 334 LEU A O 1
ATOM 2584 N N . ASN A 1 335 ? -1.199 133.75 56.438 1 87.44 335 ASN A N 1
ATOM 2585 C CA . ASN A 1 335 ? -1.912 135 56.406 1 87.44 335 ASN A CA 1
ATOM 2586 C C . ASN A 1 335 ? -2.326 135.5 57.812 1 87.44 335 ASN A C 1
ATOM 2588 O O . ASN A 1 335 ? -2.26 136.625 58.156 1 87.44 335 ASN A O 1
ATOM 2592 N N . ALA A 1 336 ? -2.713 134.375 58.469 1 86.88 336 ALA A N 1
ATOM 2593 C CA . ALA A 1 336 ? -3.096 134.625 59.844 1 86.88 336 ALA A CA 1
ATOM 2594 C C . ALA A 1 336 ? -1.889 135.125 60.688 1 86.88 336 ALA A C 1
ATOM 2596 O O . ALA A 1 336 ? -2.004 136 61.562 1 86.88 336 ALA A O 1
ATOM 2597 N N . ALA A 1 337 ? -0.75 134.625 60.406 1 87.25 337 ALA A N 1
ATOM 2598 C CA . ALA A 1 337 ? 0.479 135 61.125 1 87.25 337 ALA A CA 1
ATOM 2599 C C . ALA A 1 337 ? 0.888 136.5 60.781 1 87.25 337 ALA A C 1
ATOM 2601 O O . ALA A 1 337 ? 1.364 137.25 61.656 1 87.25 337 ALA A O 1
ATOM 2602 N N . VAL A 1 338 ? 0.642 136.875 59.656 1 84.81 338 VAL A N 1
ATOM 2603 C CA . VAL A 1 338 ? 0.97 138.25 59.219 1 84.81 338 VAL A CA 1
ATOM 2604 C C . VAL A 1 338 ? 0.028 139.25 59.906 1 84.81 338 VAL A C 1
ATOM 2606 O O . VAL A 1 338 ? 0.465 140.25 60.375 1 84.81 338 VAL A O 1
ATOM 2609 N N . GLU A 1 339 ? -1.162 138.875 59.875 1 80.38 339 GLU A N 1
ATOM 2610 C CA . GLU A 1 339 ? -2.152 139.75 60.5 1 80.38 339 GLU A CA 1
ATOM 2611 C C . GLU A 1 339 ? -1.904 139.875 62 1 80.38 339 GLU A C 1
ATOM 2613 O O . GLU A 1 339 ? -2.059 141 62.562 1 80.38 339 GLU A O 1
ATOM 2618 N N . ALA A 1 340 ? -1.521 138.75 62.594 1 84.06 340 ALA A N 1
ATOM 2619 C CA . ALA A 1 340 ? -1.214 138.75 64.062 1 84.06 340 ALA A CA 1
ATOM 2620 C C . ALA A 1 340 ? -0.004 139.625 64.312 1 84.06 340 ALA A C 1
ATOM 2622 O O . ALA A 1 340 ? 0.037 140.25 65.375 1 84.06 340 ALA A O 1
ATOM 2623 N N . ALA A 1 341 ? 0.908 139.75 63.531 1 83.38 341 ALA A N 1
ATOM 2624 C CA . ALA A 1 341 ? 2.09 140.5 63.719 1 83.38 341 ALA A CA 1
ATOM 2625 C C . ALA A 1 341 ? 1.733 142 63.594 1 83.38 341 ALA A C 1
ATOM 2627 O O . ALA A 1 341 ? 2.273 142.875 64.312 1 83.38 341 ALA A O 1
ATOM 2628 N N . THR A 1 342 ? 0.899 142.25 62.75 1 82.12 342 THR A N 1
ATOM 2629 C CA . THR A 1 342 ? 0.49 143.625 62.5 1 82.12 342 THR A CA 1
ATOM 2630 C C . THR A 1 342 ? -0.326 144.25 63.656 1 82.12 342 THR A C 1
ATOM 2632 O O . THR A 1 342 ? -0.336 145.5 63.875 1 82.12 342 THR A O 1
ATOM 2635 N N . ALA A 1 343 ? -0.938 143.25 64.312 1 79.62 343 ALA A N 1
ATOM 2636 C CA . ALA A 1 343 ? -1.798 143.75 65.438 1 79.62 343 ALA A CA 1
ATOM 2637 C C . ALA A 1 343 ? -0.986 143.875 66.75 1 79.62 343 ALA A C 1
ATOM 2639 O O . ALA A 1 343 ? -1.53 144.375 67.75 1 79.62 343 ALA A O 1
ATOM 2640 N N . GLY A 1 344 ? 0.341 143.75 66.75 1 78 344 GLY A N 1
ATOM 2641 C CA . GLY A 1 344 ? 1.261 144 67.812 1 78 344 GLY A CA 1
ATOM 2642 C C . GLY A 1 344 ? 1.032 143.25 69.062 1 78 344 GLY A C 1
ATOM 2643 O O . GLY A 1 344 ? 0.996 142 68.938 1 78 344 GLY A O 1
ATOM 2644 N N . GLU A 1 345 ? 0.703 143.875 70.25 1 76.06 345 GLU A N 1
ATOM 2645 C CA . GLU A 1 345 ? 0.573 143.25 71.5 1 76.06 345 GLU A CA 1
ATOM 2646 C C . GLU A 1 345 ? -0.744 142.5 71.625 1 76.06 345 GLU A C 1
ATOM 2648 O O . GLU A 1 345 ? -0.819 141.375 72.25 1 76.06 345 GLU A O 1
ATOM 2653 N N . ALA A 1 346 ? -1.683 142.875 70.875 1 74.25 346 ALA A N 1
ATOM 2654 C CA . ALA A 1 346 ? -3.01 142.25 70.938 1 74.25 346 ALA A CA 1
ATOM 2655 C C . ALA A 1 346 ? -3.049 141 70.062 1 74.25 346 ALA A C 1
ATOM 2657 O O . ALA A 1 346 ? -3.951 140.125 70.188 1 74.25 346 ALA A O 1
ATOM 2658 N N . GLY A 1 347 ? -1.952 140.75 69.375 1 79.38 347 GLY A N 1
ATOM 2659 C CA . GLY A 1 347 ? -1.956 139.625 68.375 1 79.38 347 GLY A CA 1
ATOM 2660 C C . GLY A 1 347 ? -1.061 138.5 68.812 1 79.38 347 GLY A C 1
ATOM 2661 O O . GLY A 1 347 ? -0.948 137.5 68.062 1 79.38 347 GLY A O 1
ATOM 2662 N N . LYS A 1 348 ? -0.577 138.625 69.875 1 82.06 348 LYS A N 1
ATOM 2663 C CA . LYS A 1 348 ? 0.415 137.625 70.312 1 82.06 348 LYS A CA 1
ATOM 2664 C C . LYS A 1 348 ? -0.21 136.25 70.438 1 82.06 348 LYS A C 1
ATOM 2666 O O . LYS A 1 348 ? 0.393 135.25 70.062 1 82.06 348 LYS A O 1
ATOM 2671 N N . GLY A 1 349 ? -1.316 136.125 71 1 81.5 349 GLY A N 1
ATOM 2672 C CA . GLY A 1 349 ? -2.018 134.875 71.125 1 81.5 349 GLY A CA 1
ATOM 2673 C C . GLY A 1 349 ? -2.395 134.25 69.812 1 81.5 349 GLY A C 1
ATOM 2674 O O . GLY A 1 349 ? -2.268 133 69.625 1 81.5 349 GLY A O 1
ATOM 2675 N N . PHE A 1 350 ? -2.693 135.125 68.812 1 83.94 350 PHE A N 1
ATOM 2676 C CA . PHE A 1 350 ? -3.1 134.625 67.5 1 83.94 350 PHE A CA 1
ATOM 2677 C C . PHE A 1 350 ? -1.89 134.125 66.688 1 83.94 350 PHE A C 1
ATOM 2679 O O . PHE A 1 350 ? -1.99 133.25 65.875 1 83.94 350 PHE A O 1
ATOM 2686 N N . ALA A 1 351 ? -0.833 134.75 67 1 86.56 351 ALA A N 1
ATOM 2687 C CA . ALA A 1 351 ? 0.401 134.375 66.312 1 86.56 351 ALA A CA 1
ATOM 2688 C C . ALA A 1 351 ? 0.795 133 66.625 1 86.56 351 ALA A C 1
ATOM 2690 O O . ALA A 1 351 ? 1.26 132.25 65.812 1 86.56 351 ALA A O 1
ATOM 2691 N N . VAL A 1 352 ? 0.464 132.5 67.875 1 88 352 VAL A N 1
ATOM 2692 C CA . VAL A 1 352 ? 0.78 131.125 68.312 1 88 352 VAL A CA 1
ATOM 2693 C C . VAL A 1 352 ? -0.164 130.125 67.688 1 88 352 VAL A C 1
ATOM 2695 O O . VAL A 1 352 ? 0.268 129.125 67.188 1 88 352 VAL A O 1
ATOM 2698 N N . VAL A 1 353 ? -1.314 130.5 67.562 1 87.69 353 VAL A N 1
ATOM 2699 C CA . VAL A 1 353 ? -2.305 129.625 66.938 1 87.69 353 VAL A CA 1
ATOM 2700 C C . VAL A 1 353 ? -1.997 129.5 65.438 1 87.69 353 VAL A C 1
ATOM 2702 O O . VAL A 1 353 ? -2.055 128.375 64.875 1 87.69 353 VAL A O 1
ATOM 2705 N N . ALA A 1 354 ? -1.701 130.625 64.812 1 89.12 354 ALA A N 1
ATOM 2706 C CA . ALA A 1 354 ? -1.38 130.625 63.344 1 89.12 354 ALA A CA 1
ATOM 2707 C C . ALA A 1 354 ? -0.163 129.75 63.094 1 89.12 354 ALA A C 1
ATOM 2709 O O . ALA A 1 354 ? -0.137 129 62.094 1 89.12 354 ALA A O 1
ATOM 2710 N N . GLN A 1 355 ? 0.754 129.75 64.062 1 91.12 355 GLN A N 1
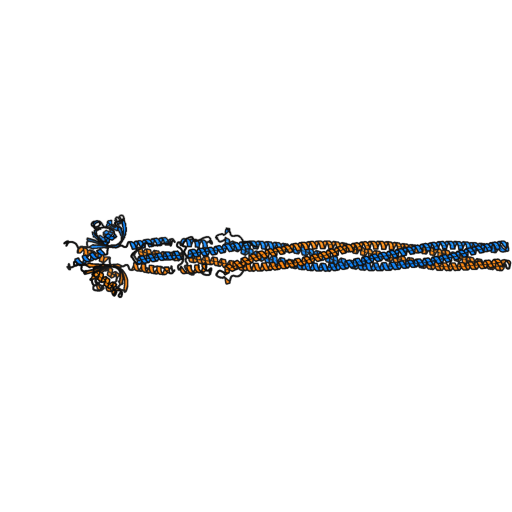ATOM 2711 C CA . GLN A 1 355 ? 1.962 129 63.875 1 91.12 355 GLN A CA 1
ATOM 2712 C C . GLN A 1 355 ? 1.668 127.5 64.062 1 91.12 355 GLN A C 1
ATOM 2714 O O . GLN A 1 355 ? 2.215 126.625 63.344 1 91.12 355 GLN A O 1
ATOM 2719 N N . GLU A 1 356 ? 0.826 127.188 64.938 1 92.94 356 GLU A N 1
ATOM 2720 C CA . GLU A 1 356 ? 0.479 125.812 65.188 1 92.94 356 GLU A CA 1
ATOM 2721 C C . GLU A 1 356 ? -0.342 125.25 64 1 92.94 356 GLU A C 1
ATOM 2723 O O . GLU A 1 356 ? -0.142 124.062 63.625 1 92.94 356 GLU A O 1
ATOM 2728 N N . VAL A 1 357 ? -1.22 126 63.438 1 93.19 357 VAL A N 1
ATOM 2729 C CA . VAL A 1 357 ? -2.018 125.562 62.312 1 93.19 357 VAL A CA 1
ATOM 2730 C C . VAL A 1 357 ? -1.113 125.312 61.094 1 93.19 357 VAL A C 1
ATOM 2732 O O . VAL A 1 357 ? -1.319 124.375 60.312 1 93.19 357 VAL A O 1
ATOM 2735 N N . ARG A 1 358 ? -0.19 126.125 61 1 93.81 358 ARG A N 1
ATOM 2736 C CA . ARG A 1 358 ? 0.771 126 59.906 1 93.81 358 ARG A CA 1
ATOM 2737 C C . ARG A 1 358 ? 1.549 124.688 60.062 1 93.81 358 ARG A C 1
ATOM 2739 O O . ARG A 1 358 ? 1.752 124 59.062 1 93.81 358 ARG A O 1
ATOM 2746 N N . ASN A 1 359 ? 1.93 124.312 61.25 1 94.25 359 ASN A N 1
ATOM 2747 C CA . ASN A 1 359 ? 2.648 123.062 61.5 1 94.25 359 ASN A CA 1
ATOM 2748 C C . ASN A 1 359 ? 1.782 121.875 61.219 1 94.25 359 ASN A C 1
ATOM 2750 O O . ASN A 1 359 ? 2.262 120.875 60.656 1 94.25 359 ASN A O 1
ATOM 2754 N N . LEU A 1 360 ? 0.589 121.938 61.531 1 93.56 360 LEU A N 1
ATOM 2755 C CA . LEU A 1 360 ? -0.341 120.875 61.281 1 93.56 360 LEU A CA 1
ATOM 2756 C C . LEU A 1 360 ? -0.614 120.688 59.781 1 93.56 360 LEU A C 1
ATOM 2758 O O . LEU A 1 360 ? -0.719 119.562 59.312 1 93.56 360 LEU A O 1
ATOM 2762 N N . ALA A 1 361 ? -0.736 121.75 59.125 1 94.62 361 ALA A N 1
ATOM 2763 C CA . ALA A 1 361 ? -0.935 121.688 57.656 1 94.62 361 ALA A CA 1
ATOM 2764 C C . ALA A 1 361 ? 0.268 121.062 56.969 1 94.62 361 ALA A C 1
ATOM 2766 O O . ALA A 1 361 ? 0.109 120.25 56.031 1 94.62 361 ALA A O 1
ATOM 2767 N N . SER A 1 362 ? 1.423 121.438 57.469 1 94.44 362 SER A N 1
ATOM 2768 C CA . SER A 1 362 ? 2.65 120.875 56.906 1 94.44 362 SER A CA 1
ATOM 2769 C C . SER A 1 362 ? 2.748 119.375 57.188 1 94.44 362 SER A C 1
ATOM 2771 O O . SER A 1 362 ? 3.154 118.625 56.281 1 94.44 362 SER A O 1
ATOM 2773 N N . ARG A 1 363 ? 2.342 118.938 58.25 1 93.81 363 ARG A N 1
ATOM 2774 C CA . ARG A 1 363 ? 2.357 117.562 58.594 1 93.81 363 ARG A CA 1
ATOM 2775 C C . ARG A 1 363 ? 1.328 116.75 57.781 1 93.81 363 ARG A C 1
ATOM 2777 O O . ARG A 1 363 ? 1.571 115.625 57.375 1 93.81 363 ARG A O 1
ATOM 2784 N N . SER A 1 364 ? 0.227 117.312 57.531 1 94.69 364 SER A N 1
ATOM 2785 C CA . SER A 1 364 ? -0.807 116.688 56.719 1 94.69 364 SER A CA 1
ATOM 2786 C C . SER A 1 364 ? -0.344 116.562 55.25 1 94.69 364 SER A C 1
ATOM 2788 O O . SER A 1 364 ? -0.618 115.5 54.625 1 94.69 364 SER A O 1
ATOM 2790 N N . ALA A 1 365 ? 0.248 117.562 54.812 1 94.19 365 ALA A N 1
ATOM 2791 C CA . ALA A 1 365 ? 0.775 117.5 53.469 1 94.19 365 ALA A CA 1
ATOM 2792 C C . ALA A 1 365 ? 1.824 116.438 53.312 1 94.19 365 ALA A C 1
ATOM 2794 O O . ALA A 1 365 ? 1.881 115.75 52.281 1 94.19 365 ALA A O 1
ATOM 2795 N N . GLU A 1 366 ? 2.654 116.25 54.375 1 94.81 366 GLU A N 1
ATOM 2796 C CA . GLU A 1 366 ? 3.666 115.188 54.375 1 94.81 366 GLU A CA 1
ATOM 2797 C C . GLU A 1 366 ? 3.023 113.812 54.406 1 94.81 366 GLU A C 1
ATOM 2799 O O . GLU A 1 366 ? 3.461 112.938 53.688 1 94.81 366 GLU A O 1
ATOM 2804 N N . ALA A 1 367 ? 2.074 113.688 55.125 1 93.38 367 ALA A N 1
ATOM 2805 C CA . ALA A 1 367 ? 1.34 112.438 55.188 1 93.38 367 ALA A CA 1
ATOM 2806 C C . ALA A 1 367 ? 0.642 112.125 53.875 1 93.38 367 ALA A C 1
ATOM 2808 O O . ALA A 1 367 ? 0.598 110.938 53.438 1 93.38 367 ALA A O 1
ATOM 2809 N N . ALA A 1 368 ? 0.058 113.062 53.219 1 94.25 368 ALA A N 1
ATOM 2810 C CA . ALA A 1 368 ? -0.599 112.875 51.938 1 94.25 368 ALA A CA 1
ATOM 2811 C C . ALA A 1 368 ? 0.395 112.438 50.875 1 94.25 368 ALA A C 1
ATOM 2813 O O . ALA A 1 368 ? 0.077 111.562 50.031 1 94.25 368 ALA A O 1
ATOM 2814 N N . LYS A 1 369 ? 1.553 113.125 51 1 94.19 369 LYS A N 1
ATOM 2815 C CA . LYS A 1 369 ? 2.602 112.688 50.062 1 94.19 369 LYS A CA 1
ATOM 2816 C C . LYS A 1 369 ? 3.025 111.25 50.25 1 94.19 369 LYS A C 1
ATOM 2818 O O . LYS A 1 369 ? 3.26 110.562 49.281 1 94.19 369 LYS A O 1
ATOM 2823 N N . GLU A 1 370 ? 3.074 110.875 51.469 1 94.81 370 GLU A N 1
ATOM 2824 C CA . GLU A 1 370 ? 3.41 109.5 51.781 1 94.81 370 GLU A CA 1
ATOM 2825 C C . GLU A 1 370 ? 2.34 108.562 51.281 1 94.81 370 GLU A C 1
ATOM 2827 O O . GLU A 1 370 ? 2.656 107.5 50.688 1 94.81 370 GLU A O 1
ATOM 2832 N N . ILE A 1 371 ? 1.186 108.75 51.375 1 94.94 371 ILE A N 1
ATOM 2833 C CA . ILE A 1 371 ? 0.077 107.938 50.938 1 94.94 371 ILE A CA 1
ATOM 2834 C C . ILE A 1 371 ? 0.073 107.812 49.406 1 94.94 371 ILE A C 1
ATOM 2836 O O . ILE A 1 371 ? -0.215 106.75 48.844 1 94.94 371 ILE A O 1
ATOM 2840 N N . LYS A 1 372 ? 0.286 109 48.812 1 93.44 372 LYS A N 1
ATOM 2841 C CA . LYS A 1 372 ? 0.343 109 47.344 1 93.44 372 LYS A CA 1
ATOM 2842 C C . LYS A 1 372 ? 1.37 108 46.844 1 93.44 372 LYS A C 1
ATOM 2844 O O . LYS A 1 372 ? 1.119 107.25 45.875 1 93.44 372 LYS A O 1
ATOM 2849 N N . SER A 1 373 ? 2.539 107.938 47.562 1 94.69 373 SER A N 1
ATOM 2850 C CA . SER A 1 373 ? 3.58 107 47.188 1 94.69 373 SER A CA 1
ATOM 2851 C C . SER A 1 373 ? 3.125 105.562 47.438 1 94.69 373 SER A C 1
ATOM 2853 O O . SER A 1 373 ? 3.385 104.688 46.594 1 94.69 373 SER A O 1
ATOM 2855 N N . LEU A 1 374 ? 2.477 105.25 48.438 1 93.19 374 LEU A N 1
ATOM 2856 C CA . LEU A 1 374 ? 1.979 103.938 48.781 1 93.19 374 LEU A CA 1
ATOM 2857 C C . LEU A 1 374 ? 0.916 103.5 47.781 1 93.19 374 LEU A C 1
ATOM 2859 O O . LEU A 1 374 ? 0.868 102.312 47.406 1 93.19 374 LEU A O 1
ATOM 2863 N N . VAL A 1 375 ? 0.1 104.375 47.344 1 93.94 375 VAL A N 1
ATOM 2864 C CA . VAL A 1 375 ? -0.96 104.125 46.375 1 93.94 375 VAL A CA 1
ATOM 2865 C C . VAL A 1 375 ? -0.349 103.75 45.031 1 93.94 375 VAL A C 1
ATOM 2867 O O . VAL A 1 375 ? -0.82 102.812 44.375 1 93.94 375 VAL A O 1
ATOM 2870 N N . GLU A 1 376 ? 0.673 104.5 44.688 1 92.62 376 GLU A N 1
ATOM 2871 C CA . GLU A 1 376 ? 1.356 104.188 43.438 1 92.62 376 GLU A CA 1
ATOM 2872 C C . GLU A 1 376 ? 1.978 102.812 43.438 1 92.62 376 GLU A C 1
ATOM 2874 O O . GLU A 1 376 ? 1.922 102.062 42.469 1 92.62 376 GLU A O 1
ATOM 2879 N N . ASN A 1 377 ? 2.502 102.438 44.562 1 91.44 377 ASN A N 1
ATOM 2880 C CA . ASN A 1 377 ? 3.086 101.125 44.719 1 91.44 377 ASN A CA 1
ATOM 2881 C C . ASN A 1 377 ? 2.016 100.062 44.688 1 91.44 377 ASN A C 1
ATOM 2883 O O . ASN A 1 377 ? 2.211 99 44.094 1 91.44 377 ASN A O 1
ATOM 2887 N N . ALA A 1 378 ? 0.926 100.188 45.281 1 89.06 378 ALA A N 1
ATOM 2888 C CA . ALA A 1 378 ? -0.176 99.25 45.281 1 89.06 378 ALA A CA 1
ATOM 2889 C C . ALA A 1 378 ? -0.735 99.062 43.875 1 89.06 378 ALA A C 1
ATOM 2891 O O . ALA A 1 378 ? -1.085 97.938 43.5 1 89.06 378 ALA A O 1
ATOM 2892 N N . THR A 1 379 ? -0.851 100.25 43.219 1 90.69 379 THR A N 1
ATOM 2893 C CA . THR A 1 379 ? -1.326 100.188 41.844 1 90.69 379 THR A CA 1
ATOM 2894 C C . THR A 1 379 ? -0.385 99.375 41 1 90.69 379 THR A C 1
ATOM 2896 O O . THR A 1 379 ? -0.835 98.5 40.188 1 90.69 379 THR A O 1
ATOM 2899 N N . SER A 1 380 ? 0.941 99.562 41.188 1 92.56 380 SER A N 1
ATOM 2900 C CA . SER A 1 380 ? 1.934 98.75 40.438 1 92.56 380 SER A CA 1
ATOM 2901 C C . SER A 1 380 ? 1.826 97.312 40.75 1 92.56 380 SER A C 1
ATOM 2903 O O . SER A 1 380 ? 1.897 96.438 39.844 1 92.56 380 SER A O 1
ATOM 2905 N N . LYS A 1 381 ? 1.619 97 41.938 1 87.94 381 LYS A N 1
ATOM 2906 C CA . LYS A 1 381 ? 1.53 95.562 42.344 1 87.94 381 LYS A CA 1
ATOM 2907 C C . LYS A 1 381 ? 0.235 94.938 41.844 1 87.94 381 LYS A C 1
ATOM 2909 O O . LYS A 1 381 ? 0.217 93.75 41.469 1 87.94 381 LYS A O 1
ATOM 2914 N N . ALA A 1 382 ? -0.847 95.625 41.844 1 88.62 382 ALA A N 1
ATOM 2915 C CA . ALA A 1 382 ? -2.111 95.125 41.312 1 88.62 382 ALA A CA 1
ATOM 2916 C C . ALA A 1 382 ? -2.002 94.812 39.812 1 88.62 382 ALA A C 1
ATOM 2918 O O . ALA A 1 382 ? -2.527 93.812 39.344 1 88.62 382 ALA A O 1
ATOM 2919 N N . ASN A 1 383 ? -1.314 95.75 39.156 1 91.38 383 ASN A N 1
ATOM 2920 C CA . ASN A 1 383 ? -1.1 95.562 37.719 1 91.38 383 ASN A CA 1
ATOM 2921 C C . ASN A 1 383 ? -0.233 94.375 37.438 1 91.38 383 ASN A C 1
ATOM 2923 O O . ASN A 1 383 ? -0.48 93.625 36.5 1 91.38 383 ASN A O 1
ATOM 2927 N N . GLU A 1 384 ? 0.723 94.125 38.281 1 89.56 384 GLU A N 1
ATOM 2928 C CA . GLU A 1 384 ? 1.546 92.938 38.156 1 89.56 384 GLU A CA 1
ATOM 2929 C C . GLU A 1 384 ? 0.719 91.688 38.406 1 89.56 384 GLU A C 1
ATOM 2931 O O . GLU A 1 384 ? 0.86 90.688 37.688 1 89.56 384 GLU A O 1
ATOM 2936 N N . GLY A 1 385 ? -0.068 91.688 39.375 1 84.62 385 GLY A N 1
ATOM 2937 C CA . GLY A 1 385 ? -0.957 90.562 39.625 1 84.62 385 GLY A CA 1
ATOM 2938 C C . GLY A 1 385 ? -1.895 90.25 38.469 1 84.62 385 GLY A C 1
ATOM 2939 O O . GLY A 1 385 ? -2.135 89.062 38.188 1 84.62 385 GLY A O 1
ATOM 2940 N N . LYS A 1 386 ? -2.434 91.25 37.938 1 88.62 386 LYS A N 1
ATOM 2941 C CA . LYS A 1 386 ? -3.314 91.125 36.781 1 88.62 386 LYS A CA 1
ATOM 2942 C C . LYS A 1 386 ? -2.578 90.438 35.625 1 88.62 386 LYS A C 1
ATOM 2944 O O . LYS A 1 386 ? -3.127 89.562 34.938 1 88.62 386 LYS A O 1
ATOM 2949 N N . ASN A 1 387 ? -1.299 90.812 35.406 1 92.12 387 ASN A N 1
ATOM 2950 C CA . ASN A 1 387 ? -0.484 90.188 34.344 1 92.12 387 ASN A CA 1
ATOM 2951 C C . ASN A 1 387 ? -0.224 88.75 34.625 1 92.12 387 ASN A C 1
ATOM 2953 O O . ASN A 1 387 ? -0.257 87.938 33.719 1 92.12 387 ASN A O 1
ATOM 2957 N N . ILE A 1 388 ? 0.006 88.438 35.844 1 89.38 388 ILE A N 1
ATOM 2958 C CA . ILE A 1 388 ? 0.247 87.062 36.25 1 89.38 388 ILE A CA 1
ATOM 2959 C C . ILE A 1 388 ? -1.009 86.188 36 1 89.38 388 ILE A C 1
ATOM 2961 O O . ILE A 1 388 ? -0.935 85.125 35.469 1 89.38 388 ILE A O 1
ATOM 2965 N N . ALA A 1 389 ? -2.133 86.688 36.344 1 87.19 389 ALA A N 1
ATOM 2966 C CA . ALA A 1 389 ? -3.396 86 36.156 1 87.19 389 ALA A CA 1
ATOM 2967 C C . ALA A 1 389 ? -3.67 85.75 34.656 1 87.19 389 ALA A C 1
ATOM 2969 O O . ALA A 1 389 ? -4.168 84.688 34.281 1 87.19 389 ALA A O 1
ATOM 2970 N N . GLY A 1 390 ? -3.385 86.812 33.906 1 88.88 390 GLY A N 1
ATOM 2971 C CA . GLY A 1 390 ? -3.523 86.688 32.469 1 88.88 390 GLY A CA 1
ATOM 2972 C C . GLY A 1 390 ? -2.662 85.562 31.875 1 88.88 390 GLY A C 1
ATOM 2973 O O . GLY A 1 390 ? -3.113 84.812 31.016 1 88.88 390 GLY A O 1
ATOM 2974 N N . ASN A 1 391 ? -1.459 85.438 32.344 1 90.44 391 ASN A N 1
ATOM 2975 C CA . ASN A 1 391 ? -0.562 84.375 31.906 1 90.44 391 ASN A CA 1
ATOM 2976 C C . ASN A 1 391 ? -1.06 83 32.344 1 90.44 391 ASN A C 1
ATOM 2978 O O . ASN A 1 391 ? -0.897 82.062 31.641 1 90.44 391 ASN A O 1
ATOM 2982 N N . MET A 1 392 ? -1.653 82.938 33.469 1 87.25 392 MET A N 1
ATOM 2983 C CA . MET A 1 392 ? -2.217 81.688 33.938 1 87.25 392 MET A CA 1
ATOM 2984 C C . MET A 1 392 ? -3.371 81.188 33.062 1 87.25 392 MET A C 1
ATOM 2986 O O . MET A 1 392 ? -3.508 80 32.781 1 87.25 392 MET A O 1
ATOM 2990 N N . ILE A 1 393 ? -4.188 82.188 32.688 1 90.12 393 ILE A N 1
ATOM 2991 C CA . ILE A 1 393 ? -5.316 81.875 31.828 1 90.12 393 ILE A CA 1
ATOM 2992 C C . ILE A 1 393 ? -4.809 81.25 30.516 1 90.12 393 ILE A C 1
ATOM 2994 O O . ILE A 1 393 ? -5.352 80.312 30.031 1 90.12 393 ILE A O 1
ATOM 2998 N N . LYS A 1 394 ? -3.688 81.812 29.969 1 90.12 394 LYS A N 1
ATOM 2999 C CA . LYS A 1 394 ? -3.088 81.25 28.75 1 90.12 394 LYS A CA 1
ATOM 3000 C C . LYS A 1 394 ? -2.533 79.875 28.969 1 90.12 394 LYS A C 1
ATOM 3002 O O . LYS A 1 394 ? -2.66 79 28.109 1 90.12 394 LYS A O 1
ATOM 3007 N N . GLY A 1 395 ? -1.948 79.688 30.109 1 86.12 395 GLY A N 1
ATOM 3008 C CA . GLY A 1 395 ? -1.434 78.375 30.453 1 86.12 395 GLY A CA 1
ATOM 3009 C C . GLY A 1 395 ? -2.518 77.312 30.562 1 86.12 395 GLY A C 1
ATOM 3010 O O . GLY A 1 395 ? -2.346 76.188 30.078 1 86.12 395 GLY A O 1
ATOM 3011 N N . TYR A 1 396 ? -3.641 77.625 31.125 1 88.94 396 TYR A N 1
ATOM 3012 C CA . TYR A 1 396 ? -4.75 76.688 31.266 1 88.94 396 TYR A CA 1
ATOM 3013 C C . TYR A 1 396 ? -5.367 76.375 29.906 1 88.94 396 TYR A C 1
ATOM 3015 O O . TYR A 1 396 ? -5.809 75.25 29.672 1 88.94 396 TYR A O 1
ATOM 3023 N N . LYS A 1 397 ? -5.363 77.375 29.031 1 88.5 397 LYS A N 1
ATOM 3024 C CA . LYS A 1 397 ? -5.879 77.125 27.672 1 88.5 397 LYS A CA 1
ATOM 3025 C C . LYS A 1 397 ? -5 76.125 26.922 1 88.5 397 LYS A C 1
ATOM 3027 O O . LYS A 1 397 ? -5.508 75.25 26.234 1 88.5 397 LYS A O 1
ATOM 3032 N N . GLU A 1 398 ? -3.709 76.25 27.109 1 87.56 398 GLU A N 1
ATOM 3033 C CA . GLU A 1 398 ? -2.777 75.312 26.484 1 87.56 398 GLU A CA 1
ATOM 3034 C C . GLU A 1 398 ? -2.912 73.938 27.094 1 87.56 398 GLU A C 1
ATOM 3036 O O . GLU A 1 398 ? -2.842 72.938 26.375 1 87.56 398 GLU A O 1
ATOM 3041 N N . LEU A 1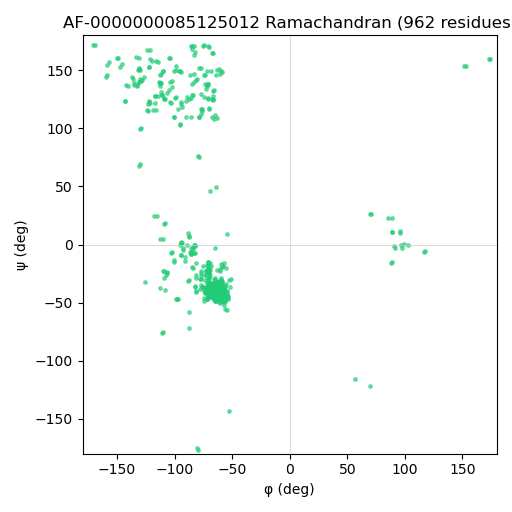 399 ? -3.113 73.875 28.312 1 86.88 399 LEU A N 1
ATOM 3042 C CA . LEU A 1 399 ? -3.305 72.562 29 1 86.88 399 LEU A CA 1
ATOM 3043 C C . LEU A 1 399 ? -4.562 71.875 28.5 1 86.88 399 LEU A C 1
ATOM 3045 O O . LEU A 1 399 ? -4.562 70.688 28.312 1 86.88 399 LEU A O 1
ATOM 3049 N N . ASN A 1 400 ? -5.582 72.625 28.344 1 87.88 400 ASN A N 1
ATOM 3050 C CA . ASN A 1 400 ? -6.836 72.125 27.844 1 87.88 400 ASN A CA 1
ATOM 3051 C C . ASN A 1 400 ? -6.668 71.5 26.453 1 87.88 400 ASN A C 1
ATOM 3053 O O . ASN A 1 400 ? -7.23 70.438 26.156 1 87.88 400 ASN A O 1
ATOM 3057 N N . GLN A 1 401 ? -5.855 72.125 25.609 1 88.88 401 GLN A N 1
ATOM 3058 C CA . GLN A 1 401 ? -5.605 71.625 24.266 1 88.88 401 GLN A CA 1
ATOM 3059 C C . GLN A 1 401 ? -4.828 70.312 24.312 1 88.88 401 GLN A C 1
ATOM 3061 O O . GLN A 1 401 ? -5.152 69.375 23.594 1 88.88 401 GLN A O 1
ATOM 3066 N N . ASN A 1 402 ? -3.869 70.25 25.188 1 86.56 402 ASN A N 1
ATOM 3067 C CA . ASN A 1 402 ? -3.051 69 25.312 1 86.56 402 ASN A CA 1
ATOM 3068 C C . ASN A 1 402 ? -3.855 67.875 25.859 1 86.56 402 ASN A C 1
ATOM 3070 O O . ASN A 1 402 ? -3.68 66.688 25.406 1 86.56 402 ASN A O 1
ATOM 3074 N N . ILE A 1 403 ? -4.707 68.125 26.766 1 87.12 403 ILE A N 1
ATOM 3075 C CA . ILE A 1 403 ? -5.512 67.062 27.375 1 87.12 403 ILE A CA 1
ATOM 3076 C C . ILE A 1 403 ? -6.523 66.562 26.359 1 87.12 403 ILE A C 1
ATOM 3078 O O . ILE A 1 403 ? -6.816 65.375 26.328 1 87.12 403 ILE A O 1
ATOM 3082 N N . GLN A 1 404 ? -7.031 67.5 25.578 1 89.81 404 GLN A N 1
ATOM 3083 C CA . GLN A 1 404 ? -7.969 67.062 24.531 1 89.81 404 GLN A CA 1
ATOM 3084 C C . GLN A 1 404 ? -7.289 66.125 23.531 1 89.81 404 GLN A C 1
ATOM 3086 O O . GLN A 1 404 ? -7.883 65.125 23.078 1 89.81 404 GLN A O 1
ATOM 3091 N N . GLU A 1 405 ? -6.082 66.375 23.219 1 90.69 405 GLU A N 1
ATOM 3092 C CA . GLU A 1 405 ? -5.32 65.5 22.312 1 90.69 405 GLU A CA 1
ATOM 3093 C C . GLU A 1 405 ? -5.078 64.125 22.953 1 90.69 405 GLU A C 1
ATOM 3095 O O . GLU A 1 405 ? -5.148 63.125 22.266 1 90.69 405 GLU A O 1
ATOM 3100 N N . THR A 1 406 ? -4.836 64.125 24.172 1 88.19 406 THR A N 1
ATOM 3101 C CA . THR A 1 406 ? -4.605 62.875 24.875 1 88.19 406 THR A CA 1
ATOM 3102 C C . THR A 1 406 ? -5.871 62.031 24.891 1 88.19 406 THR A C 1
ATOM 3104 O O . THR A 1 406 ? -5.809 60.812 24.688 1 88.19 406 THR A O 1
ATOM 3107 N N . ILE A 1 407 ? -6.957 62.688 25.141 1 90.25 407 ILE A N 1
ATOM 3108 C CA . ILE A 1 407 ? -8.234 61.969 25.172 1 90.25 407 ILE A CA 1
ATOM 3109 C C . ILE A 1 407 ? -8.5 61.312 23.812 1 90.25 407 ILE A C 1
ATOM 3111 O O . ILE A 1 407 ? -8.977 60.188 23.75 1 90.25 407 ILE A O 1
ATOM 3115 N N . ASN A 1 408 ? -8.102 62 22.703 1 92.81 408 ASN A N 1
ATOM 3116 C CA . ASN A 1 408 ? -8.258 61.438 21.375 1 92.81 408 ASN A CA 1
ATOM 3117 C C . ASN A 1 408 ? -7.363 60.219 21.172 1 92.81 408 ASN A C 1
ATOM 3119 O O . ASN A 1 408 ? -7.785 59.219 20.562 1 92.81 408 ASN A O 1
ATOM 3123 N N . LEU A 1 409 ? -6.195 60.281 21.656 1 91 409 LEU A N 1
ATOM 3124 C CA . LEU A 1 409 ? -5.262 59.188 21.547 1 91 409 LEU A CA 1
ATOM 3125 C C . LEU A 1 409 ? -5.75 57.969 22.344 1 91 409 LEU A C 1
ATOM 3127 O O . LEU A 1 409 ? -5.613 56.844 21.906 1 91 409 LEU A O 1
ATOM 3131 N N . ILE A 1 410 ? -6.281 58.219 23.484 1 91.38 410 ILE A N 1
ATOM 3132 C CA . ILE A 1 410 ? -6.848 57.188 24.312 1 91.38 410 ILE A CA 1
ATOM 3133 C C . ILE A 1 410 ? -7.965 56.469 23.562 1 91.38 410 ILE A C 1
ATOM 3135 O O . ILE A 1 410 ? -8.023 55.219 23.562 1 91.38 410 ILE A O 1
ATOM 3139 N N . SER A 1 411 ? -8.789 57.25 22.906 1 92.94 411 SER A N 1
ATOM 3140 C CA . SER A 1 411 ? -9.891 56.656 22.141 1 92.94 411 SER A CA 1
ATOM 3141 C C . SER A 1 411 ? -9.375 55.781 21 1 92.94 411 SER A C 1
ATOM 3143 O O . SER A 1 411 ? -9.93 54.719 20.734 1 92.94 411 SER A O 1
ATOM 3145 N N . ASP A 1 412 ? -8.336 56.188 20.391 1 92.44 412 ASP A N 1
ATOM 3146 C CA . ASP A 1 412 ? -7.73 55.406 19.312 1 92.44 412 ASP A CA 1
ATOM 3147 C C . ASP A 1 412 ? -7.188 54.094 19.828 1 92.44 412 ASP A C 1
ATOM 3149 O O . ASP A 1 412 ? -7.363 53.062 19.188 1 92.44 412 ASP A O 1
ATOM 3153 N N . ILE A 1 413 ? -6.59 54.094 20.891 1 90.31 413 ILE A N 1
ATOM 3154 C CA . ILE A 1 413 ? -6 52.875 21.453 1 90.31 413 ILE A CA 1
ATOM 3155 C C . ILE A 1 413 ? -7.105 51.906 21.906 1 90.31 413 ILE A C 1
ATOM 3157 O O . ILE A 1 413 ? -6.969 50.688 21.781 1 90.31 413 ILE A O 1
ATOM 3161 N N . GLU A 1 414 ? -8.109 52.5 22.469 1 90.25 414 GLU A N 1
ATOM 3162 C CA . GLU A 1 414 ? -9.258 51.656 22.859 1 90.25 414 GLU A CA 1
ATOM 3163 C C . GLU A 1 414 ? -9.82 50.906 21.672 1 90.25 414 GLU A C 1
ATOM 3165 O O . GLU A 1 414 ? -10.102 49.719 21.766 1 90.25 414 GLU A O 1
ATOM 3170 N N . MET A 1 415 ? -9.977 51.594 20.531 1 91.69 415 MET A N 1
ATOM 3171 C CA . MET A 1 415 ? -10.5 50.969 19.312 1 91.69 415 MET A CA 1
ATOM 3172 C C . MET A 1 415 ? -9.547 49.906 18.797 1 91.69 415 MET A C 1
ATOM 3174 O O . MET A 1 415 ? -9.977 48.812 18.391 1 91.69 415 MET A O 1
ATOM 3178 N N . SER A 1 416 ? -8.297 50.188 18.844 1 91.06 416 SER A N 1
ATOM 3179 C CA . SER A 1 416 ? -7.289 49.25 18.406 1 91.06 416 SER A CA 1
ATOM 3180 C C . SER A 1 416 ? -7.309 48 19.281 1 91.06 416 SER A C 1
ATOM 3182 O O . SER A 1 416 ? -7.199 46.875 18.766 1 91.06 416 SER A O 1
ATOM 3184 N N . SER A 1 417 ? -7.422 48.156 20.562 1 89.19 417 SER A N 1
ATOM 3185 C CA . SER A 1 417 ? -7.457 47.031 21.484 1 89.19 417 SER A CA 1
ATOM 3186 C C . SER A 1 417 ? -8.664 46.125 21.234 1 89.19 417 SER A C 1
ATOM 3188 O O . SER A 1 417 ? -8.555 44.906 21.312 1 89.19 417 SER A O 1
ATOM 3190 N N . LYS A 1 418 ? -9.758 46.75 20.859 1 90.31 418 LYS A N 1
ATOM 3191 C CA . LYS A 1 418 ? -10.953 45.969 20.531 1 90.31 418 LYS A CA 1
ATOM 3192 C C . LYS A 1 418 ? -10.75 45.156 19.266 1 90.31 418 LYS A C 1
ATOM 3194 O O . LYS A 1 418 ? -11.156 44 19.188 1 90.31 418 LYS A O 1
ATOM 3199 N N . GLU A 1 419 ? -10.125 45.719 18.297 1 91.62 419 GLU A N 1
ATOM 3200 C 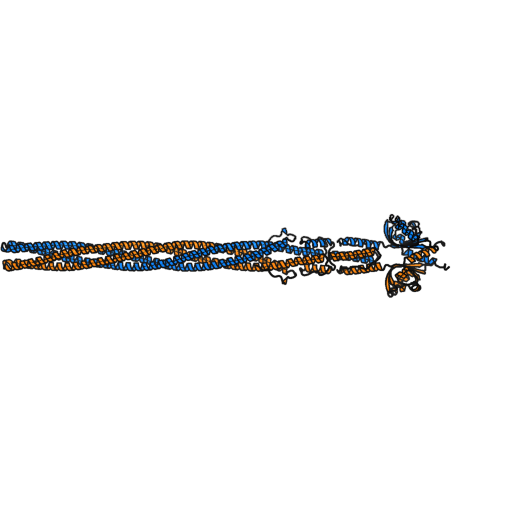CA . GLU A 1 419 ? -9.812 45.031 17.062 1 91.62 419 GLU A CA 1
ATOM 3201 C C . GLU A 1 419 ? -8.836 43.875 17.312 1 91.62 419 GLU A C 1
ATOM 3203 O O . GLU A 1 419 ? -8.984 42.781 16.734 1 91.62 419 GLU A O 1
ATOM 3208 N N . GLN A 1 420 ? -7.91 44.125 18.141 1 89.88 420 GLN A N 1
ATOM 3209 C CA . GLN A 1 420 ? -6.934 43.094 18.484 1 89.88 420 GLN A CA 1
ATOM 3210 C C . GLN A 1 420 ? -7.598 41.906 19.172 1 89.88 420 GLN A C 1
ATOM 3212 O O . GLN A 1 420 ? -7.262 40.75 18.906 1 89.88 420 GLN A O 1
ATOM 3217 N N . GLN A 1 421 ? -8.492 42.219 20.016 1 89.75 421 GLN A N 1
ATOM 3218 C CA . GLN A 1 421 ? -9.219 41.156 20.703 1 89.75 421 GLN A CA 1
ATOM 3219 C C . GLN A 1 421 ? -9.953 40.25 19.719 1 89.75 421 GLN A C 1
ATOM 3221 O O . GLN A 1 421 ? -9.938 39.031 19.844 1 89.75 421 GLN A O 1
ATOM 3226 N N . THR A 1 422 ? -10.57 40.875 18.734 1 91.19 422 THR A N 1
ATOM 3227 C CA . THR A 1 422 ? -11.273 40.125 17.688 1 91.19 422 THR A CA 1
ATOM 3228 C C . THR A 1 422 ? -10.297 39.281 16.875 1 91.19 422 THR A C 1
ATOM 3230 O O . THR A 1 422 ? -10.57 38.125 16.547 1 91.19 422 THR A O 1
ATOM 3233 N N . GLY A 1 423 ? -9.203 39.906 16.531 1 89.69 423 GLY A N 1
ATOM 3234 C CA . GLY A 1 423 ? -8.172 39.188 15.812 1 89.69 423 GLY A CA 1
ATOM 3235 C C . GLY A 1 423 ? -7.637 38 16.562 1 89.69 423 GLY A C 1
ATOM 3236 O O . GLY A 1 423 ? -7.441 36.906 15.984 1 89.69 423 GLY A O 1
ATOM 3237 N N . ILE A 1 424 ? -7.449 38.094 17.797 1 91.12 424 ILE A N 1
ATOM 3238 C CA . ILE A 1 424 ? -6.934 37 18.625 1 91.12 424 ILE A CA 1
ATOM 3239 C C . ILE A 1 424 ? -7.945 35.875 18.688 1 91.12 424 ILE A C 1
ATOM 3241 O O . ILE A 1 424 ? -7.57 34.688 18.672 1 91.12 424 ILE A O 1
ATOM 3245 N N . GLU A 1 425 ? -9.188 36.188 18.75 1 91.94 425 GLU A N 1
ATOM 3246 C CA . GLU A 1 425 ? -10.227 35.156 18.75 1 91.94 425 GLU A CA 1
ATOM 3247 C C . GLU A 1 425 ? -10.211 34.375 17.453 1 91.94 425 GLU A C 1
ATOM 3249 O O . GLU A 1 425 ? -10.398 33.156 17.469 1 91.94 425 GLU A O 1
ATOM 3254 N N . GLN A 1 426 ? -10 35.031 16.422 1 91 426 GLN A N 1
ATOM 3255 C CA . GLN A 1 426 ? -9.898 34.375 15.133 1 91 426 GLN A CA 1
ATOM 3256 C C . GLN A 1 426 ? -8.695 33.438 15.078 1 91 426 GLN A C 1
ATOM 3258 O O . GLN A 1 426 ? -8.797 32.312 14.602 1 91 426 GLN A O 1
ATOM 3263 N N . ILE A 1 427 ? -7.594 33.875 15.57 1 91.31 427 ILE A N 1
ATOM 3264 C CA . ILE A 1 427 ? -6.387 33.062 15.578 1 91.31 427 ILE A CA 1
ATOM 3265 C C . ILE A 1 427 ? -6.59 31.844 16.484 1 91.31 427 ILE A C 1
ATOM 3267 O O . ILE A 1 427 ? -6.188 30.734 16.141 1 91.31 427 ILE A O 1
ATOM 3271 N N . ASN A 1 428 ? -7.176 32.094 17.562 1 92 428 ASN A N 1
ATOM 3272 C CA . ASN A 1 428 ? -7.457 30.984 18.484 1 92 428 ASN A CA 1
ATOM 3273 C C . ASN A 1 428 ? -8.312 29.906 17.828 1 92 428 ASN A C 1
ATOM 3275 O O . ASN A 1 428 ? -8.07 28.719 18 1 92 428 ASN A O 1
ATOM 3279 N N . SER A 1 429 ? -9.281 30.312 17.094 1 93 429 SER A N 1
ATOM 3280 C CA . SER A 1 429 ? -10.125 29.359 16.375 1 93 429 SER A CA 1
ATOM 3281 C C . SER A 1 429 ? -9.328 28.594 15.336 1 93 429 SER A C 1
ATOM 3283 O O . SER A 1 429 ? -9.492 27.375 15.195 1 93 429 SER A O 1
ATOM 3285 N N . ALA A 1 430 ? -8.523 29.297 14.656 1 90.62 430 ALA A N 1
ATOM 3286 C CA . ALA A 1 430 ? -7.684 28.656 13.641 1 90.62 430 ALA A CA 1
ATOM 3287 C C . ALA A 1 430 ? -6.723 27.656 14.266 1 90.62 430 ALA A C 1
ATOM 3289 O O . ALA A 1 430 ? -6.512 26.562 13.727 1 90.62 430 ALA A O 1
ATOM 3290 N N . VAL A 1 431 ? -6.164 27.984 15.383 1 90.94 431 VAL A N 1
ATOM 3291 C CA . VAL A 1 431 ? -5.223 27.109 16.094 1 90.94 431 VAL A CA 1
ATOM 3292 C C . VAL A 1 431 ? -5.934 25.844 16.562 1 90.94 431 VAL A C 1
ATOM 3294 O O . VAL A 1 431 ? -5.383 24.75 16.469 1 90.94 431 VAL A O 1
ATOM 3297 N N . ASN A 1 432 ? -7.133 25.984 16.984 1 92.75 432 ASN A N 1
ATOM 3298 C CA . ASN A 1 432 ? -7.918 24.828 17.375 1 92.75 432 ASN A CA 1
ATOM 3299 C C . ASN A 1 432 ? -8.188 23.891 16.203 1 92.75 432 ASN A C 1
ATOM 3301 O O . ASN A 1 432 ? -8.125 22.672 16.344 1 92.75 432 ASN A O 1
ATOM 3305 N N . GLN A 1 433 ? -8.516 24.5 15.141 1 92 433 GLN A N 1
ATOM 3306 C CA . GLN A 1 433 ? -8.742 23.703 13.938 1 92 433 GLN A CA 1
ATOM 3307 C C . GLN A 1 433 ? -7.469 22.984 13.508 1 92 433 GLN A C 1
ATOM 3309 O O . GLN A 1 433 ? -7.512 21.812 13.125 1 92 433 GLN A O 1
ATOM 3314 N N . LEU A 1 434 ? -6.391 23.625 13.57 1 91.38 434 LEU A N 1
ATOM 3315 C CA . LEU A 1 434 ? -5.105 23.047 13.211 1 91.38 434 LEU A CA 1
ATOM 3316 C C . LEU A 1 434 ? -4.746 21.891 14.148 1 91.38 434 LEU A C 1
ATOM 3318 O O . LEU A 1 434 ? -4.145 20.906 13.734 1 91.38 434 LEU A O 1
ATOM 3322 N N . ASP A 1 435 ? -5.059 22.062 15.375 1 94 435 ASP A N 1
ATOM 3323 C CA . ASP A 1 435 ? -4.828 20.984 16.344 1 94 435 ASP A CA 1
ATOM 3324 C C . ASP A 1 435 ? -5.621 19.734 15.977 1 94 435 ASP A C 1
ATOM 3326 O O . ASP A 1 435 ? -5.098 18.625 16.047 1 94 435 ASP A O 1
ATOM 3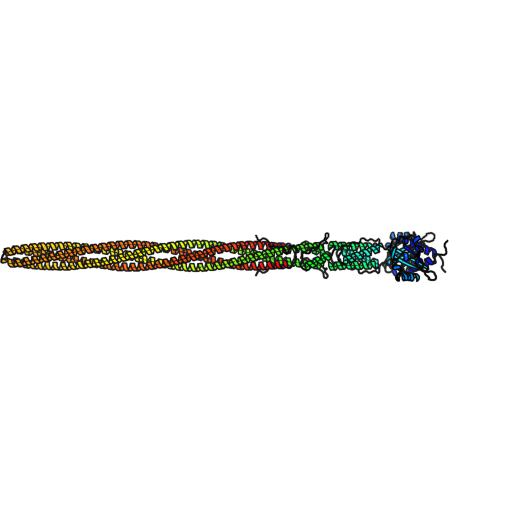330 N N . GLN A 1 436 ? -6.867 19.922 15.586 1 92.38 436 GLN A N 1
ATOM 3331 C CA . GLN A 1 436 ? -7.699 18.797 15.156 1 92.38 436 GLN A CA 1
ATOM 3332 C C . GLN A 1 436 ? -7.109 18.125 13.922 1 92.38 436 GLN A C 1
ATOM 3334 O O . GLN A 1 436 ? -7.094 16.891 13.828 1 92.38 436 GLN A O 1
ATOM 3339 N N . GLN A 1 437 ? -6.684 18.922 13.039 1 89.12 437 GLN A N 1
ATOM 3340 C CA . GLN A 1 437 ? -6.074 18.391 11.82 1 89.12 437 GLN A CA 1
ATOM 3341 C C . GLN A 1 437 ? -4.797 17.609 12.133 1 89.12 437 GLN A C 1
ATOM 3343 O O . GLN A 1 437 ? -4.527 16.578 11.523 1 89.12 437 GLN A O 1
ATOM 3348 N N . THR A 1 438 ? -3.992 18.109 13.047 1 92 438 THR A N 1
ATOM 3349 C CA . THR A 1 438 ? -2.764 17.438 13.461 1 92 438 THR A CA 1
ATOM 3350 C C . THR A 1 438 ? -3.068 16.062 14.055 1 92 438 THR A C 1
ATOM 3352 O O . THR A 1 438 ? -2.389 15.086 13.75 1 92 438 THR A O 1
ATOM 3355 N N . GLN A 1 439 ? -4.109 16 14.875 1 91.75 439 GLN A N 1
ATOM 3356 C CA . GLN A 1 439 ? -4.52 14.727 15.453 1 91.75 439 GLN A CA 1
ATOM 3357 C C . GLN A 1 439 ? -4.988 13.758 14.375 1 91.75 439 GLN A C 1
ATOM 3359 O O . GLN A 1 439 ? -4.695 12.562 14.43 1 91.75 439 GLN A O 1
ATOM 3364 N N . GLN A 1 440 ? -5.719 14.289 13.453 1 90.56 440 GLN A N 1
ATOM 3365 C CA . GLN A 1 440 ? -6.184 13.469 12.336 1 90.56 440 GLN A CA 1
ATOM 3366 C C . GLN A 1 440 ? -5.008 12.93 11.523 1 90.56 440 GLN A C 1
ATOM 3368 O O . GLN A 1 440 ? -5.027 11.773 11.094 1 90.56 440 GLN A O 1
ATOM 3373 N N . ASN A 1 441 ? -4.008 13.695 11.25 1 91.69 441 ASN A N 1
ATOM 3374 C CA . ASN A 1 441 ? -2.816 13.266 10.523 1 91.69 441 ASN A CA 1
ATOM 3375 C C . ASN A 1 441 ? -2.096 12.133 11.258 1 91.69 441 ASN A C 1
ATOM 3377 O O . ASN A 1 441 ? -1.593 11.203 10.633 1 91.69 441 ASN A O 1
ATOM 3381 N N . ALA A 1 442 ? -2.059 12.266 12.531 1 92.19 442 ALA A N 1
ATOM 3382 C CA . ALA A 1 442 ? -1.447 11.211 13.328 1 92.19 442 ALA A CA 1
ATOM 3383 C C . ALA A 1 442 ? -2.209 9.898 13.18 1 92.19 442 ALA A C 1
ATOM 3385 O O . ALA A 1 442 ? -1.602 8.828 13.086 1 92.19 442 ALA A O 1
ATOM 3386 N N . MET A 1 443 ? -3.506 9.945 13.141 1 93.38 443 MET A N 1
ATOM 3387 C CA . MET A 1 443 ? -4.336 8.766 12.938 1 93.38 443 MET A CA 1
ATOM 3388 C C . MET A 1 443 ? -4.098 8.156 11.562 1 93.38 443 MET A C 1
ATOM 3390 O O . MET A 1 443 ? -3.98 6.938 11.422 1 93.38 443 MET A O 1
ATOM 3394 N N . VAL A 1 444 ? -4.051 8.984 10.578 1 93.25 444 VAL A N 1
ATOM 3395 C CA . VAL A 1 444 ? -3.791 8.531 9.211 1 93.25 444 VAL A CA 1
ATOM 3396 C C . VAL A 1 444 ? -2.426 7.852 9.141 1 93.25 444 VAL A C 1
ATOM 3398 O O . VAL A 1 444 ? -2.27 6.832 8.461 1 93.25 444 VAL A O 1
ATOM 3401 N N . ALA A 1 445 ? -1.426 8.422 9.82 1 93.56 445 ALA A N 1
ATOM 3402 C CA . ALA A 1 445 ? -0.098 7.816 9.875 1 93.56 445 ALA A CA 1
ATOM 3403 C C . ALA A 1 445 ? -0.163 6.406 10.453 1 93.56 445 ALA A C 1
ATOM 3405 O O . ALA A 1 445 ? 0.424 5.473 9.898 1 93.56 445 ALA A O 1
ATOM 3406 N N . SER A 1 446 ? -0.881 6.293 11.508 1 94.75 446 SER A N 1
ATOM 3407 C CA . SER A 1 446 ? -1.018 4.992 12.156 1 94.75 446 SER A CA 1
ATOM 3408 C C . SER A 1 446 ? -1.679 3.979 11.227 1 94.75 446 SER A C 1
ATOM 3410 O O . SER A 1 446 ? -1.201 2.852 11.094 1 94.75 446 SER A O 1
ATOM 3412 N N . GLN A 1 447 ? -2.764 4.34 10.586 1 93 447 GLN A N 1
ATOM 3413 C CA . GLN A 1 447 ? -3.473 3.457 9.664 1 93 447 GLN A CA 1
ATOM 3414 C C . GLN A 1 447 ? -2.588 3.072 8.477 1 93 447 GLN A C 1
ATOM 3416 O O . GLN A 1 447 ? -2.557 1.908 8.07 1 93 447 GLN A O 1
ATOM 3421 N N . THR A 1 448 ? -1.916 4.004 7.961 1 93.88 448 THR A N 1
ATOM 3422 C CA . THR A 1 448 ? -1.017 3.75 6.84 1 93.88 448 THR A CA 1
ATOM 3423 C C . THR A 1 448 ? 0.107 2.803 7.254 1 93.88 448 THR A C 1
ATOM 3425 O O . THR A 1 448 ? 0.528 1.952 6.469 1 93.88 448 THR A O 1
ATOM 3428 N N . HIS A 1 449 ? 0.608 3.031 8.469 1 95.44 449 HIS A N 1
ATOM 3429 C CA . HIS A 1 449 ? 1.626 2.129 8.992 1 95.44 449 HIS A CA 1
ATOM 3430 C C . HIS A 1 449 ? 1.137 0.685 8.992 1 95.44 449 HIS A C 1
ATOM 3432 O O . HIS A 1 449 ? 1.86 -0.219 8.57 1 95.44 449 HIS A O 1
ATOM 3438 N N . ASP A 1 450 ? -0.061 0.46 9.422 1 95.38 450 ASP A N 1
ATOM 3439 C CA . ASP A 1 450 ? -0.635 -0.88 9.484 1 95.38 450 ASP A CA 1
ATOM 3440 C C . ASP A 1 450 ? -0.74 -1.498 8.094 1 95.38 450 ASP A C 1
ATOM 3442 O O . ASP A 1 450 ? -0.371 -2.658 7.891 1 95.38 450 ASP A O 1
ATOM 3446 N N . ILE A 1 451 ? -1.219 -0.755 7.188 1 93.62 451 ILE A N 1
ATOM 3447 C CA . ILE A 1 451 ? -1.365 -1.232 5.82 1 93.62 451 ILE A CA 1
ATOM 3448 C C . ILE A 1 451 ? 0.01 -1.533 5.227 1 93.62 451 ILE A C 1
ATOM 3450 O O . ILE A 1 451 ? 0.194 -2.549 4.551 1 93.62 451 ILE A O 1
ATOM 3454 N N . ALA A 1 452 ? 1.004 -0.66 5.48 1 95.12 452 ALA A N 1
ATOM 3455 C CA . ALA A 1 452 ? 2.365 -0.846 4.984 1 95.12 452 ALA A CA 1
ATOM 3456 C C . ALA A 1 452 ? 2.977 -2.135 5.531 1 95.12 452 ALA A C 1
ATOM 3458 O O . ALA A 1 452 ? 3.617 -2.885 4.793 1 95.12 452 ALA A O 1
ATOM 3459 N N . THR A 1 453 ? 2.768 -2.412 6.754 1 94.94 453 THR A N 1
ATOM 3460 C CA . THR A 1 453 ? 3.309 -3.609 7.383 1 94.94 453 THR A CA 1
ATOM 3461 C C . THR A 1 453 ? 2.676 -4.867 6.793 1 94.94 453 THR A C 1
ATOM 3463 O O . THR A 1 453 ? 3.371 -5.844 6.516 1 94.94 453 THR A O 1
ATOM 3466 N N . THR A 1 454 ? 1.382 -4.816 6.594 1 94.19 454 THR A N 1
ATOM 3467 C CA . THR A 1 454 ? 0.684 -5.938 5.973 1 94.19 454 THR A CA 1
ATOM 3468 C C . THR A 1 454 ? 1.183 -6.164 4.547 1 94.19 454 THR A C 1
ATOM 3470 O O . THR A 1 454 ? 1.475 -7.297 4.156 1 94.19 454 THR A O 1
ATOM 3473 N N . THR A 1 455 ? 1.281 -5.133 3.818 1 93.5 455 THR A N 1
ATOM 3474 C CA . THR A 1 455 ? 1.775 -5.211 2.447 1 93.5 455 THR A CA 1
ATOM 3475 C C . THR A 1 455 ? 3.195 -5.77 2.416 1 93.5 455 THR A C 1
ATOM 3477 O O . THR A 1 455 ? 3.52 -6.609 1.574 1 93.5 455 THR A O 1
ATOM 3480 N N . ASP A 1 456 ? 4.039 -5.316 3.332 1 95.81 456 ASP A N 1
ATOM 3481 C CA . ASP A 1 456 ? 5.414 -5.793 3.441 1 95.81 456 ASP A CA 1
ATOM 3482 C C . ASP A 1 456 ? 5.449 -7.297 3.703 1 95.81 456 ASP A C 1
ATOM 3484 O O . ASP A 1 456 ? 6.219 -8.023 3.068 1 95.81 456 ASP A O 1
ATOM 3488 N N . THR A 1 457 ? 4.59 -7.762 4.602 1 95.06 457 THR A N 1
ATOM 3489 C CA . THR A 1 457 ? 4.527 -9.18 4.949 1 95.06 457 THR A CA 1
ATOM 3490 C C . THR A 1 457 ? 4.109 -10.016 3.744 1 95.06 457 THR A C 1
ATOM 3492 O O . THR A 1 457 ? 4.734 -11.031 3.441 1 95.06 457 THR A O 1
ATOM 3495 N N . ILE A 1 458 ? 3.109 -9.57 3.045 1 93.56 458 ILE A N 1
ATOM 3496 C CA . ILE A 1 458 ? 2.611 -10.281 1.868 1 93.56 458 ILE A CA 1
ATOM 3497 C C . ILE A 1 458 ? 3.691 -10.305 0.788 1 93.56 458 ILE A C 1
ATOM 3499 O O . ILE A 1 458 ? 3.936 -11.344 0.173 1 93.56 458 ILE A O 1
ATOM 3503 N N . ALA A 1 459 ? 4.328 -9.156 0.579 1 95.62 459 ALA A N 1
ATOM 3504 C CA . ALA A 1 459 ? 5.383 -9.039 -0.425 1 95.62 459 ALA A CA 1
ATOM 3505 C C . ALA A 1 459 ? 6.516 -10.023 -0.142 1 95.62 459 ALA A C 1
ATOM 3507 O O . ALA A 1 459 ? 6.93 -10.773 -1.028 1 95.62 459 ALA A O 1
ATOM 3508 N N . LYS A 1 460 ? 6.965 -10.094 1.04 1 95.56 460 LYS A N 1
ATOM 3509 C CA . LYS A 1 460 ? 8.078 -10.961 1.418 1 95.56 460 LYS A CA 1
ATOM 3510 C C . LYS A 1 460 ? 7.691 -12.43 1.3 1 95.56 460 LYS A C 1
ATOM 3512 O O . LYS A 1 460 ? 8.5 -13.258 0.875 1 95.56 460 LYS A O 1
ATOM 3517 N N . LEU A 1 461 ? 6.453 -12.719 1.676 1 93.62 461 LEU A N 1
ATOM 3518 C CA . LEU A 1 461 ? 5.973 -14.086 1.544 1 93.62 461 LEU A CA 1
ATOM 3519 C C . LEU A 1 461 ? 5.941 -14.516 0.08 1 93.62 461 LEU A C 1
ATOM 3521 O O . LEU A 1 461 ? 6.395 -15.609 -0.262 1 93.62 461 LEU A O 1
ATOM 3525 N N . ILE A 1 462 ? 5.418 -13.664 -0.787 1 94.12 462 ILE A N 1
ATOM 3526 C CA . ILE A 1 462 ? 5.332 -13.953 -2.213 1 94.12 462 ILE A CA 1
ATOM 3527 C C . ILE A 1 462 ? 6.73 -14.203 -2.775 1 94.12 462 ILE A C 1
ATOM 3529 O O . ILE A 1 462 ? 6.961 -15.195 -3.471 1 94.12 462 ILE A O 1
ATOM 3533 N N . VAL A 1 463 ? 7.652 -13.336 -2.467 1 95.56 463 VAL A N 1
ATOM 3534 C CA . VAL A 1 463 ? 9.008 -13.422 -2.992 1 95.56 463 VAL A CA 1
ATOM 3535 C C . VAL A 1 463 ? 9.695 -14.672 -2.434 1 95.56 463 VAL A C 1
ATOM 3537 O O . VAL A 1 463 ? 10.367 -15.398 -3.17 1 95.56 463 VAL A O 1
ATOM 3540 N N . SER A 1 464 ? 9.523 -14.977 -1.171 1 96.06 464 SER A N 1
ATOM 3541 C CA . SER A 1 464 ? 10.125 -16.141 -0.539 1 96.06 464 SER A CA 1
ATOM 3542 C C . SER A 1 464 ? 9.609 -17.438 -1.163 1 96.06 464 SER A C 1
ATOM 3544 O O . SER A 1 464 ? 10.398 -18.344 -1.455 1 96.06 464 SER A O 1
ATOM 3546 N N . GLU A 1 465 ? 8.32 -17.516 -1.425 1 93.38 465 GLU A N 1
ATOM 3547 C CA . GLU A 1 465 ? 7.715 -18.703 -2.023 1 93.38 465 GLU A CA 1
ATOM 3548 C C . GLU A 1 465 ? 8.219 -18.906 -3.449 1 93.38 465 GLU A C 1
ATOM 3550 O O . GLU A 1 465 ? 8.469 -20.047 -3.863 1 93.38 465 GLU A O 1
ATOM 3555 N N . ALA A 1 466 ? 8.32 -17.828 -4.172 1 95.06 466 ALA A N 1
ATOM 3556 C CA . ALA A 1 466 ? 8.867 -17.938 -5.523 1 95.06 466 ALA A CA 1
ATOM 3557 C C . ALA A 1 466 ? 10.328 -18.375 -5.492 1 95.06 466 ALA A C 1
ATOM 3559 O O . ALA A 1 466 ? 10.742 -19.219 -6.281 1 95.06 466 ALA A O 1
ATOM 3560 N N . ASN A 1 467 ? 11.086 -17.875 -4.551 1 95.75 467 ASN A N 1
ATOM 3561 C CA . ASN A 1 467 ? 12.508 -18.172 -4.469 1 95.75 467 ASN A CA 1
ATOM 3562 C C . ASN A 1 467 ? 12.766 -19.609 -4.059 1 95.75 467 ASN A C 1
ATOM 3564 O O . ASN A 1 467 ? 13.828 -20.172 -4.355 1 95.75 467 ASN A O 1
ATOM 3568 N N . GLU A 1 468 ? 11.836 -20.25 -3.367 1 94.81 468 GLU A N 1
ATOM 3569 C CA . GLU A 1 468 ? 11.969 -21.641 -2.963 1 94.81 468 GLU A CA 1
ATOM 3570 C C . GLU A 1 468 ? 11.844 -22.578 -4.16 1 94.81 468 GLU A C 1
ATOM 3572 O O . GLU A 1 468 ? 12.242 -23.734 -4.09 1 94.81 468 GLU A O 1
ATOM 3577 N N . LYS A 1 469 ? 11.352 -22.078 -5.277 1 96.56 469 LYS A N 1
ATOM 3578 C CA . LYS A 1 469 ? 11.148 -22.875 -6.488 1 96.56 469 LYS A CA 1
ATOM 3579 C C . LYS A 1 469 ? 12.141 -22.469 -7.578 1 96.56 469 LYS A C 1
ATOM 3581 O O . LYS A 1 469 ? 12.688 -21.359 -7.555 1 96.56 469 LYS A O 1
ATOM 3586 N N . GLU A 1 470 ? 12.469 -23.359 -8.344 1 96.69 470 GLU A N 1
ATOM 3587 C CA . GLU A 1 470 ? 13.32 -23.078 -9.492 1 96.69 470 GLU A CA 1
ATOM 3588 C C . GLU A 1 470 ? 12.5 -22.938 -10.773 1 96.69 470 GLU A C 1
ATOM 3590 O O . GLU A 1 470 ? 11.688 -23.797 -11.094 1 96.69 470 GLU A O 1
ATOM 3595 N N . PHE A 1 471 ? 12.672 -21.797 -11.5 1 96.19 471 PHE A N 1
ATOM 3596 C CA . PHE A 1 471 ? 11.922 -21.547 -12.719 1 96.19 471 PHE A CA 1
ATOM 3597 C C . PHE A 1 471 ? 12.734 -20.703 -13.695 1 96.19 471 PHE A C 1
ATOM 3599 O O . PHE A 1 471 ? 13.75 -20.109 -13.312 1 96.19 471 PHE A O 1
ATOM 3606 N N . ILE A 1 472 ? 12.43 -20.688 -14.898 1 96.25 472 ILE A N 1
ATOM 3607 C CA . ILE A 1 472 ? 13.164 -19.984 -15.945 1 96.25 472 ILE A CA 1
ATOM 3608 C C . ILE A 1 472 ? 13.055 -18.484 -15.742 1 96.25 472 ILE A C 1
ATOM 3610 O O . ILE A 1 472 ? 11.953 -17.938 -15.594 1 96.25 472 ILE A O 1
ATOM 3614 N N . GLY A 1 473 ? 14.148 -17.734 -15.648 1 95.19 473 GLY A N 1
ATOM 3615 C CA . GLY A 1 473 ? 14.18 -16.281 -15.492 1 95.19 473 GLY A CA 1
ATOM 3616 C C . GLY A 1 473 ? 14.148 -15.836 -14.047 1 95.19 473 GLY A C 1
ATOM 3617 O O . GLY A 1 473 ? 13.977 -14.648 -13.758 1 95.19 473 GLY A O 1
ATOM 3618 N N . LYS A 1 474 ? 14.312 -16.766 -13.18 1 96.81 474 LYS A N 1
ATOM 3619 C CA . LYS A 1 474 ? 14.188 -16.5 -11.75 1 96.81 474 LYS A CA 1
ATOM 3620 C C . LYS A 1 474 ? 15.102 -15.359 -11.328 1 96.81 474 LYS A C 1
ATOM 3622 O O . LYS A 1 474 ? 14.68 -14.469 -10.586 1 96.81 474 LYS A O 1
ATOM 3627 N N . ASN A 1 475 ? 16.266 -15.297 -11.758 1 94.5 475 ASN A N 1
ATOM 3628 C CA . ASN A 1 475 ? 17.234 -14.312 -11.305 1 94.5 475 ASN A CA 1
ATOM 3629 C C . ASN A 1 475 ? 17.125 -13.008 -12.094 1 94.5 475 ASN A C 1
ATOM 3631 O O . ASN A 1 475 ? 17.75 -12.016 -11.742 1 94.5 475 ASN A O 1
ATOM 3635 N N . ASP A 1 476 ? 16.312 -12.969 -13.117 1 95.44 476 ASP A N 1
ATOM 3636 C CA . ASP A 1 476 ? 16.172 -11.789 -13.961 1 95.44 476 ASP A CA 1
ATOM 3637 C C . ASP A 1 476 ? 14.906 -11.008 -13.625 1 95.44 476 ASP A C 1
ATOM 3639 O O . ASP A 1 476 ? 14.656 -9.938 -14.188 1 95.44 476 ASP A O 1
ATOM 3643 N N . VAL A 1 477 ? 14.125 -11.586 -12.773 1 95.88 477 VAL A N 1
ATOM 3644 C CA . VAL A 1 477 ? 12.859 -10.93 -12.445 1 95.88 477 VAL A CA 1
ATOM 3645 C C . VAL A 1 477 ? 13.133 -9.625 -11.703 1 95.88 477 VAL A C 1
ATOM 3647 O O . VAL A 1 477 ? 13.93 -9.594 -10.766 1 95.88 477 VAL A O 1
ATOM 3650 N N . LYS A 1 478 ? 12.57 -8.492 -12.156 1 93.88 478 LYS A N 1
ATOM 3651 C CA . LYS A 1 478 ? 12.695 -7.18 -11.523 1 93.88 478 LYS A CA 1
ATOM 3652 C C . LYS A 1 478 ? 11.328 -6.617 -11.148 1 93.88 478 LYS A C 1
ATOM 3654 O O . LYS A 1 478 ? 10.305 -7.078 -11.648 1 93.88 478 LYS A O 1
ATOM 3659 N N . ALA A 1 479 ? 11.297 -5.68 -10.227 1 94.06 479 ALA A N 1
ATOM 3660 C CA . ALA A 1 479 ? 10.07 -4.973 -9.859 1 94.06 479 ALA A CA 1
ATOM 3661 C C . ALA A 1 479 ? 9.516 -4.176 -11.039 1 94.06 479 ALA A C 1
ATOM 3663 O O . ALA A 1 479 ? 10.281 -3.658 -11.859 1 94.06 479 ALA A O 1
ATOM 3664 N N . LYS A 1 480 ? 8.227 -4.016 -11.086 1 91.62 480 LYS A N 1
ATOM 3665 C CA . LYS A 1 480 ? 7.574 -3.213 -12.117 1 91.62 480 LYS A CA 1
ATOM 3666 C C . LYS A 1 480 ? 7.723 -1.722 -11.828 1 91.62 480 LYS A C 1
ATOM 3668 O O . LYS A 1 480 ? 7.934 -1.322 -10.68 1 91.62 480 LYS A O 1
ATOM 3673 N N . GLU A 1 481 ? 7.707 -0.937 -12.922 1 80.25 481 GLU A N 1
ATOM 3674 C CA . GLU A 1 481 ? 7.848 0.505 -12.75 1 80.25 481 GLU A CA 1
ATOM 3675 C C . GLU A 1 481 ? 6.609 1.105 -12.094 1 80.25 481 GLU A C 1
ATOM 3677 O O . GLU A 1 481 ? 5.48 0.812 -12.5 1 80.25 481 GLU A O 1
ATOM 3682 N N . MET A 1 482 ? 6.852 1.601 -10.992 1 71.19 482 MET A N 1
ATOM 3683 C CA . MET A 1 482 ? 5.777 2.309 -10.297 1 71.19 482 MET A CA 1
ATOM 3684 C C . MET A 1 482 ? 5.586 3.707 -10.875 1 71.19 482 MET A C 1
ATOM 3686 O O . MET A 1 482 ? 6.562 4.391 -11.195 1 71.19 482 MET A O 1
ATOM 3690 N N . ASN A 1 483 ? 4.496 4.012 -11.586 1 57.62 483 ASN A N 1
ATOM 3691 C CA . ASN A 1 483 ? 4.277 5.371 -12.07 1 57.62 483 ASN A CA 1
ATOM 3692 C C . ASN A 1 483 ? 4.242 6.375 -10.922 1 57.62 483 ASN A C 1
ATOM 3694 O O . ASN A 1 483 ? 3.834 6.035 -9.812 1 57.62 483 ASN A O 1
ATOM 3698 N N . MET B 1 1 ? 13.125 -103.688 -61.656 1 19.36 1 MET B N 1
ATOM 3699 C CA . MET B 1 1 ? 12.125 -104.562 -61.031 1 19.36 1 MET B CA 1
ATOM 3700 C C . MET B 1 1 ? 12.609 -105.062 -59.656 1 19.36 1 MET B C 1
ATOM 3702 O O . MET B 1 1 ? 13.016 -106.188 -59.531 1 19.36 1 MET B O 1
ATOM 3706 N N . PHE B 1 2 ? 13.062 -103.938 -59.031 1 25.14 2 PHE B N 1
ATOM 3707 C CA . PHE B 1 2 ? 13.812 -103.812 -57.781 1 25.14 2 PHE B CA 1
ATOM 3708 C C . PHE B 1 2 ? 12.984 -104.312 -56.594 1 25.14 2 PHE B C 1
ATOM 3710 O O . PHE B 1 2 ? 12.195 -103.562 -56.031 1 25.14 2 PHE B O 1
ATOM 3717 N N . ASN B 1 3 ? 12.32 -105.562 -56.594 1 26.98 3 ASN B N 1
ATOM 3718 C CA . ASN B 1 3 ? 11.32 -106.25 -55.812 1 26.98 3 ASN B CA 1
ATOM 3719 C C . ASN B 1 3 ? 11.805 -106.5 -54.375 1 26.98 3 ASN B C 1
ATOM 3721 O O . ASN B 1 3 ? 11.312 -107.375 -53.688 1 26.98 3 ASN B O 1
ATOM 3725 N N . PHE B 1 4 ? 13.117 -106.5 -54.188 1 30.72 4 PHE B N 1
ATOM 3726 C CA . PHE B 1 4 ? 13.664 -106.875 -52.875 1 30.72 4 PHE B CA 1
ATOM 3727 C C . PHE B 1 4 ? 13.023 -106 -51.781 1 30.72 4 PHE B C 1
ATOM 3729 O O . PHE B 1 4 ? 13.234 -106.25 -50.594 1 30.72 4 PHE B O 1
ATOM 3736 N N . GLY B 1 5 ? 13 -104.625 -51.688 1 30 5 GLY B N 1
ATOM 3737 C CA . GLY B 1 5 ? 13.453 -103.438 -50.969 1 30 5 GLY B CA 1
ATOM 3738 C C . GLY B 1 5 ? 12.555 -103.062 -49.812 1 30 5 GLY B C 1
ATOM 3739 O O . GLY B 1 5 ? 13 -102.438 -48.875 1 30 5 GLY B O 1
ATOM 3740 N N . LYS B 1 6 ? 11.109 -102.438 -49.812 1 44.88 6 LYS B N 1
ATOM 3741 C CA . LYS B 1 6 ? 10.055 -101.438 -49.781 1 44.88 6 LYS B CA 1
ATOM 3742 C C . LYS B 1 6 ? 9.055 -101.75 -48.656 1 44.88 6 LYS B C 1
ATOM 3744 O O . LYS B 1 6 ? 8.578 -100.812 -48 1 44.88 6 LYS B O 1
ATOM 3749 N N . THR B 1 7 ? 8.805 -102.875 -48.312 1 45.22 7 THR B N 1
ATOM 3750 C CA . THR B 1 7 ? 7.613 -103.188 -47.5 1 45.22 7 THR B CA 1
ATOM 3751 C C . THR B 1 7 ? 7.91 -103.062 -46.031 1 45.22 7 THR B C 1
ATOM 3753 O O . THR B 1 7 ? 7.109 -102.562 -45.25 1 45.22 7 THR B O 1
ATOM 3756 N N . GLU B 1 8 ? 8.844 -103.75 -45.5 1 42.19 8 GLU B N 1
ATOM 3757 C CA . GLU B 1 8 ? 9.195 -103.688 -44.094 1 42.19 8 GLU B CA 1
ATOM 3758 C C . GLU B 1 8 ? 9.508 -102.25 -43.688 1 42.19 8 GLU B C 1
ATOM 3760 O O . GLU B 1 8 ? 9.164 -101.812 -42.594 1 42.19 8 GLU B O 1
ATOM 3765 N N . GLU B 1 9 ? 10.062 -101.562 -44.625 1 42.28 9 GLU B N 1
ATOM 3766 C CA . GLU B 1 9 ? 10.438 -100.188 -44.469 1 42.28 9 GLU B CA 1
ATOM 3767 C C . GLU B 1 9 ? 9.211 -99.312 -44.25 1 42.28 9 GLU B C 1
ATOM 3769 O O . GLU B 1 9 ? 9.203 -98.438 -43.406 1 42.28 9 GLU B O 1
ATOM 3774 N N . GLU B 1 10 ? 8.305 -99.625 -45 1 46.66 10 GLU B N 1
ATOM 3775 C CA . GLU B 1 10 ? 7.066 -98.812 -44.969 1 46.66 10 GLU B CA 1
ATOM 3776 C C . GLU B 1 10 ? 6.316 -99.062 -43.656 1 46.66 10 GLU B C 1
ATOM 3778 O O . GLU B 1 10 ? 5.793 -98.125 -43.094 1 46.66 10 GLU B O 1
ATOM 3783 N N . THR B 1 11 ? 6.359 -100.25 -43.219 1 48.25 11 THR B N 1
ATOM 3784 C CA . THR B 1 11 ? 5.641 -100.625 -42 1 48.25 11 THR B CA 1
ATOM 3785 C C . THR B 1 11 ? 6.289 -99.938 -40.781 1 48.25 11 THR B C 1
ATOM 3787 O O . THR B 1 11 ? 5.594 -99.438 -39.906 1 48.25 11 THR B O 1
ATOM 3790 N N . ALA B 1 12 ? 7.555 -99.938 -40.781 1 45.25 12 ALA B N 1
ATOM 3791 C CA . ALA B 1 12 ? 8.297 -99.375 -39.688 1 45.25 12 ALA B CA 1
ATOM 3792 C C . ALA B 1 12 ? 8.094 -97.875 -39.625 1 45.25 12 ALA B C 1
ATOM 3794 O O . ALA B 1 12 ? 7.945 -97.312 -38.562 1 45.25 12 ALA B O 1
ATOM 3795 N N . ARG B 1 13 ? 8.031 -97.25 -40.719 1 49.38 13 ARG B N 1
ATOM 3796 C CA . ARG B 1 13 ? 7.742 -95.812 -40.844 1 49.38 13 ARG B CA 1
ATOM 3797 C C . ARG B 1 13 ? 6.391 -95.5 -40.219 1 49.38 13 ARG B C 1
ATOM 3799 O O . ARG B 1 13 ? 6.254 -94.5 -39.5 1 49.38 13 ARG B O 1
ATOM 3806 N N . LEU B 1 14 ? 5.609 -96.312 -40.375 1 53.19 14 LEU B N 1
ATOM 3807 C CA . LEU B 1 14 ? 4.234 -96.125 -39.938 1 53.19 14 LEU B CA 1
ATOM 3808 C C . LEU B 1 14 ? 4.133 -96.25 -38.406 1 53.19 14 LEU B C 1
ATOM 3810 O O . LEU B 1 14 ? 3.418 -95.438 -37.781 1 53.19 14 LEU B O 1
ATOM 3814 N N . THR B 1 15 ? 4.895 -97.125 -37.875 1 52.94 15 THR B N 1
ATOM 3815 C CA . THR B 1 15 ? 4.824 -97.312 -36.438 1 52.94 15 THR B CA 1
ATOM 3816 C C . THR B 1 15 ? 5.387 -96.125 -35.688 1 52.94 15 THR B C 1
ATOM 3818 O O . THR B 1 15 ? 4.824 -95.688 -34.688 1 52.94 15 THR B O 1
ATOM 3821 N N . ALA B 1 16 ? 6.477 -95.688 -36.188 1 51.53 16 ALA B N 1
ATOM 3822 C CA . ALA B 1 16 ? 7.105 -94.5 -35.531 1 51.53 16 ALA B CA 1
ATOM 3823 C C . ALA B 1 16 ? 6.188 -93.312 -35.594 1 51.53 16 ALA B C 1
ATOM 3825 O O . ALA B 1 16 ? 6.082 -92.562 -34.594 1 51.53 16 ALA B O 1
ATOM 3826 N N . MET B 1 17 ? 5.582 -93.062 -36.625 1 55.47 17 MET B N 1
ATOM 3827 C CA . MET B 1 17 ? 4.617 -92 -36.75 1 55.47 17 MET B CA 1
ATOM 3828 C C . MET B 1 17 ? 3.465 -92.188 -35.781 1 55.47 17 MET B C 1
ATOM 3830 O O . MET B 1 17 ? 3 -91.188 -35.188 1 55.47 17 MET B O 1
ATOM 3834 N N . GLU B 1 18 ? 3.234 -93.375 -35.5 1 59.44 18 GLU B N 1
ATOM 3835 C CA . GLU B 1 18 ? 2.08 -93.75 -34.656 1 59.44 18 GLU B CA 1
ATOM 3836 C C . GLU B 1 18 ? 2.314 -93.312 -33.219 1 59.44 18 GLU B C 1
ATOM 3838 O O . GLU B 1 18 ? 1.368 -93 -32.469 1 59.44 18 GLU B O 1
ATOM 3843 N N . GLU B 1 19 ? 3.549 -93.25 -32.844 1 57.09 19 GLU B N 1
ATOM 3844 C CA . GLU B 1 19 ? 3.84 -93 -31.438 1 57.09 19 GLU B CA 1
ATOM 3845 C C . GLU B 1 19 ? 3.891 -91.5 -31.188 1 57.09 19 GLU B C 1
ATOM 3847 O O . GLU B 1 19 ? 3.586 -91 -30.078 1 57.09 19 GLU B O 1
ATOM 3852 N N . ASN B 1 20 ? 4.266 -90.812 -32.125 1 57.34 20 ASN B N 1
ATOM 3853 C CA . ASN B 1 20 ? 4.559 -89.438 -31.828 1 57.34 20 ASN B CA 1
ATOM 3854 C C . ASN B 1 20 ? 3.52 -88.5 -32.438 1 57.34 20 ASN B C 1
ATOM 3856 O O . ASN B 1 20 ? 3.434 -87.312 -32.062 1 57.34 20 ASN B O 1
ATOM 3860 N N . TYR B 1 21 ? 2.936 -88.875 -33.312 1 65.56 21 TYR B N 1
ATOM 3861 C CA . TYR B 1 21 ? 1.886 -88.125 -33.969 1 65.56 21 TYR B CA 1
ATOM 3862 C C . TYR B 1 21 ? 0.521 -88.75 -33.75 1 65.56 21 TYR B C 1
ATOM 3864 O O . TYR B 1 21 ? 0.42 -90 -33.562 1 65.56 21 TYR B O 1
ATOM 3872 N N . ALA B 1 22 ? -0.206 -87.812 -33.562 1 77 22 ALA B N 1
ATOM 3873 C CA . ALA B 1 22 ? -1.563 -88.312 -33.719 1 77 22 ALA B CA 1
ATOM 3874 C C . ALA B 1 22 ? -1.829 -88.75 -35.188 1 77 22 ALA B C 1
ATOM 3876 O O . ALA B 1 22 ? -1.813 -87.875 -36.094 1 77 22 ALA B O 1
ATOM 3877 N N . ILE B 1 23 ? -1.891 -89.938 -35.281 1 78.12 23 ILE B N 1
ATOM 3878 C CA . ILE B 1 23 ? -2.027 -90.5 -36.625 1 78.12 23 ILE B CA 1
ATOM 3879 C C . ILE B 1 23 ? -3.395 -91.125 -36.812 1 78.12 23 ILE B C 1
ATOM 3881 O O . ILE B 1 23 ? -3.84 -91.875 -35.938 1 78.12 23 ILE B O 1
ATOM 3885 N N . ILE B 1 24 ? -3.936 -90.812 -37.781 1 84.38 24 ILE B N 1
ATOM 3886 C CA . ILE B 1 24 ? -5.199 -91.438 -38.156 1 84.38 24 ILE B CA 1
ATOM 3887 C C . ILE B 1 24 ? -5.246 -91.688 -39.656 1 84.38 24 ILE B C 1
ATOM 3889 O O . ILE B 1 24 ? -4.707 -90.938 -40.438 1 84.38 24 ILE B O 1
ATOM 3893 N N . SER B 1 25 ? -5.723 -92.875 -40.031 1 85.75 25 SER B N 1
ATOM 3894 C CA . SER B 1 25 ? -5.828 -93.25 -41.469 1 85.75 25 SER B CA 1
ATOM 3895 C C . SER B 1 25 ? -7.285 -93.375 -41.875 1 85.75 25 SER B C 1
ATOM 3897 O O . SER B 1 25 ? -8.125 -93.875 -41.125 1 85.75 25 SER B O 1
ATOM 3899 N N . PHE B 1 26 ? -7.527 -93 -43.094 1 89.69 26 PHE B N 1
ATOM 3900 C CA . PHE B 1 26 ? -8.883 -93 -43.625 1 89.69 26 PHE B CA 1
ATOM 3901 C C . PHE B 1 26 ? -8.93 -93.688 -44.969 1 89.69 26 PHE B C 1
ATOM 3903 O O . PHE B 1 26 ? -7.934 -93.75 -45.688 1 89.69 26 PHE B O 1
ATOM 3910 N N . LYS B 1 27 ? -10.164 -94.25 -45.219 1 89.12 27 LYS B N 1
ATOM 3911 C CA . LYS B 1 27 ? -10.477 -94.562 -46.625 1 89.12 27 LYS B CA 1
ATOM 3912 C C . LYS B 1 27 ? -10.633 -93.312 -47.469 1 89.12 27 LYS B C 1
ATOM 3914 O O . LYS B 1 27 ? -10.766 -92.25 -46.906 1 89.12 27 LYS B O 1
ATOM 3919 N N . PRO B 1 28 ? -10.594 -93.5 -48.781 1 88.94 28 PRO B N 1
ATOM 3920 C CA . PRO B 1 28 ? -10.719 -92.312 -49.625 1 88.94 28 PRO B CA 1
ATOM 3921 C C . PRO B 1 28 ? -12.031 -91.562 -49.375 1 88.94 28 PRO B C 1
ATOM 3923 O O . PRO B 1 28 ? -12.102 -90.375 -49.625 1 88.94 28 PRO B O 1
ATOM 3926 N N . ASP B 1 29 ? -13 -92.25 -48.781 1 90.5 29 ASP B N 1
ATOM 3927 C CA . ASP B 1 29 ? -14.281 -91.562 -48.562 1 90.5 29 ASP B CA 1
ATOM 3928 C C . ASP B 1 29 ? -14.32 -90.938 -47.188 1 90.5 29 ASP B C 1
ATOM 3930 O O . ASP B 1 29 ? -15.32 -90.312 -46.844 1 90.5 29 ASP B O 1
ATOM 3934 N N . GLY B 1 30 ? -13.297 -91.062 -46.469 1 91.75 30 GLY B N 1
ATOM 3935 C CA . GLY B 1 30 ? -13.242 -90.438 -45.156 1 91.75 30 GLY B CA 1
ATOM 3936 C C . GLY B 1 30 ? -13.539 -91.375 -44 1 91.75 30 GLY B C 1
ATOM 3937 O O . GLY B 1 30 ? -13.508 -90.938 -42.844 1 91.75 30 GLY B O 1
ATOM 3938 N N . THR B 1 31 ? -13.797 -92.625 -44.375 1 94.06 31 THR B N 1
ATOM 3939 C CA . THR B 1 31 ? -14.07 -93.625 -43.344 1 94.06 31 THR B CA 1
ATOM 3940 C C . THR B 1 31 ? -12.781 -94 -42.594 1 94.06 31 THR B C 1
ATOM 3942 O O . THR B 1 31 ? -11.766 -94.312 -43.25 1 94.06 31 THR B O 1
ATOM 3945 N N . ILE B 1 32 ? -12.797 -94.062 -41.281 1 93.69 32 ILE B N 1
ATOM 3946 C CA . ILE B 1 32 ? -11.617 -94.312 -40.438 1 93.69 32 ILE B CA 1
ATOM 3947 C C . ILE B 1 32 ? -11.211 -95.75 -40.5 1 93.69 32 ILE B C 1
ATOM 3949 O O . ILE B 1 32 ? -12.039 -96.625 -40.312 1 93.69 32 ILE B O 1
ATOM 3953 N N . ILE B 1 33 ? -9.945 -95.875 -40.812 1 89.62 33 ILE B N 1
ATOM 3954 C CA . ILE B 1 33 ? -9.391 -97.25 -40.875 1 89.62 33 ILE B CA 1
ATOM 3955 C C . ILE B 1 33 ? -8.695 -97.562 -39.562 1 89.62 33 ILE B C 1
ATOM 3957 O O . ILE B 1 33 ? -8.875 -98.688 -39.031 1 89.62 33 ILE B O 1
ATOM 3961 N N . HIS B 1 34 ? -7.934 -96.688 -39.125 1 85.25 34 HIS B N 1
ATOM 3962 C CA . HIS B 1 34 ? -7.145 -96.875 -37.906 1 85.25 34 HIS B CA 1
ATOM 3963 C C . HIS B 1 34 ? -6.727 -95.5 -37.312 1 85.25 34 HIS B C 1
ATOM 3965 O O . HIS B 1 34 ? -6.617 -94.5 -38 1 85.25 34 HIS B O 1
ATOM 3971 N N . ALA B 1 35 ? -6.699 -95.562 -36.031 1 87.44 35 ALA B N 1
ATOM 3972 C CA . ALA B 1 35 ? -6.18 -94.438 -35.281 1 87.44 35 ALA B CA 1
ATOM 3973 C C . ALA B 1 35 ? -5.246 -94.875 -34.188 1 87.44 35 ALA B C 1
ATOM 3975 O O . ALA B 1 35 ? -5.508 -95.875 -33.5 1 87.44 35 ALA B O 1
ATOM 3976 N N . ASN B 1 36 ? -4.137 -94.125 -34.062 1 81.5 36 ASN B N 1
ATOM 3977 C CA . ASN B 1 36 ? -3.219 -94.5 -33 1 81.5 36 ASN B CA 1
ATOM 3978 C C . ASN B 1 36 ? -3.619 -93.938 -31.656 1 81.5 36 ASN B C 1
ATOM 3980 O O . ASN B 1 36 ? -4.578 -93.125 -31.562 1 81.5 36 ASN B O 1
ATOM 3984 N N . HIS B 1 37 ? -2.959 -94.375 -30.594 1 83.31 37 HIS B N 1
ATOM 3985 C CA . HIS B 1 37 ? -3.277 -94 -29.219 1 83.31 37 HIS B CA 1
ATOM 3986 C C . HIS B 1 37 ? -3.133 -92.438 -29.031 1 83.31 37 HIS B C 1
ATOM 3988 O O . HIS B 1 37 ? -3.965 -91.812 -28.359 1 83.31 37 HIS B O 1
ATOM 3994 N N . ASN B 1 38 ? -2.188 -91.875 -29.672 1 80.44 38 ASN B N 1
ATOM 3995 C CA . ASN B 1 38 ? -1.945 -90.438 -29.531 1 80.44 38 ASN B CA 1
ATOM 3996 C C . ASN B 1 38 ? -3.113 -89.625 -30.062 1 80.44 38 ASN B C 1
ATOM 3998 O O . ASN B 1 38 ? -3.516 -88.625 -29.453 1 80.44 38 ASN B O 1
ATOM 4002 N N . PHE B 1 39 ? -3.566 -90 -31.188 1 85.75 39 PHE B N 1
ATOM 4003 C CA . PHE B 1 39 ? -4.719 -89.312 -31.766 1 85.75 39 PHE B CA 1
ATOM 4004 C C . PHE B 1 39 ? -5.941 -89.5 -30.875 1 85.75 39 PHE B C 1
ATOM 4006 O O . PHE B 1 39 ? -6.637 -88.5 -30.594 1 85.75 39 PHE B O 1
ATOM 4013 N N . LEU B 1 40 ? -6.094 -90.688 -30.453 1 88.19 40 LEU B N 1
ATOM 4014 C CA . LEU B 1 40 ? -7.246 -91 -29.609 1 88.19 40 LEU B CA 1
ATOM 4015 C C . LEU B 1 40 ? -7.176 -90.188 -28.297 1 88.19 40 LEU B C 1
ATOM 4017 O O . LEU B 1 40 ? -8.195 -89.688 -27.812 1 88.19 40 LEU B O 1
ATOM 4021 N N . ASN B 1 41 ? -6.016 -90.062 -27.781 1 86.75 41 ASN B N 1
ATOM 4022 C CA . ASN B 1 41 ? -5.832 -89.312 -26.547 1 86.75 41 ASN B CA 1
ATOM 4023 C C . ASN B 1 41 ? -6.105 -87.812 -26.766 1 86.75 41 ASN B C 1
ATOM 4025 O O . ASN B 1 41 ? -6.695 -87.125 -25.906 1 86.75 41 ASN B O 1
ATOM 4029 N N . VAL B 1 42 ? -5.691 -87.312 -27.875 1 85.69 42 VAL B N 1
ATOM 4030 C CA . VAL B 1 42 ? -5.879 -85.938 -28.188 1 85.69 42 VAL B CA 1
ATOM 4031 C C . VAL B 1 42 ? -7.367 -85.625 -28.328 1 85.69 42 VAL B C 1
ATOM 4033 O O . VAL B 1 42 ? -7.852 -84.625 -27.844 1 85.69 42 VAL B O 1
ATOM 4036 N N . LEU B 1 43 ? -8.094 -86.438 -28.906 1 89 43 LEU B N 1
ATOM 4037 C CA . LEU B 1 43 ? -9.492 -86.188 -29.219 1 89 43 LEU B CA 1
ATOM 4038 C C . LEU B 1 43 ? -10.414 -86.875 -28.203 1 89 43 LEU B C 1
ATOM 4040 O O . LEU B 1 43 ? -11.617 -86.562 -28.172 1 89 43 LEU B O 1
ATOM 4044 N N . GLY B 1 44 ? -9.852 -87.812 -27.375 1 86.5 44 GLY B N 1
ATOM 4045 C CA . GLY B 1 44 ? -10.594 -88.375 -26.281 1 86.5 44 GLY B CA 1
ATOM 4046 C C . GLY B 1 44 ? -11.445 -89.562 -26.719 1 86.5 44 GLY B C 1
ATOM 4047 O O . GLY B 1 44 ? -12.492 -89.812 -26.125 1 86.5 44 GLY B O 1
ATOM 4048 N N . TYR B 1 45 ? -11.047 -90.125 -27.781 1 88.94 45 TYR B N 1
ATOM 4049 C CA . TYR B 1 45 ? -11.82 -91.312 -28.281 1 88.94 45 TYR B CA 1
ATOM 4050 C C . TYR B 1 45 ? -11.117 -92.625 -28 1 88.94 45 TYR B C 1
ATOM 4052 O O . TYR B 1 45 ? -9.914 -92.625 -27.719 1 88.94 45 TYR B O 1
ATOM 4060 N N . LYS B 1 46 ? -11.914 -93.75 -28.031 1 90.12 46 LYS B N 1
ATOM 4061 C CA . LYS B 1 46 ? -11.359 -95.062 -28.047 1 90.12 46 LYS B CA 1
ATOM 4062 C C . LYS B 1 46 ? -11.336 -95.625 -29.453 1 90.12 46 LYS B C 1
ATOM 4064 O O . LYS B 1 46 ? -12.125 -95.25 -30.312 1 90.12 46 LYS B O 1
ATOM 4069 N N . LEU B 1 47 ? -10.43 -96.5 -29.688 1 87.56 47 LEU B N 1
ATOM 4070 C CA . LEU B 1 47 ? -10.258 -97.062 -31.016 1 87.56 47 LEU B CA 1
ATOM 4071 C C . LEU B 1 47 ? -11.57 -97.688 -31.516 1 87.56 47 LEU B C 1
ATOM 4073 O O . LEU B 1 47 ? -11.93 -97.5 -32.688 1 87.56 47 LEU B O 1
ATOM 4077 N N . GLU B 1 48 ? -12.328 -98.312 -30.562 1 88.19 48 GLU B N 1
ATOM 4078 C CA . GLU B 1 48 ? -13.57 -99 -30.938 1 88.19 48 GLU B CA 1
ATOM 4079 C C . GLU B 1 48 ? -14.648 -98 -31.344 1 88.19 48 GLU B C 1
ATOM 4081 O O . GLU B 1 48 ? -15.57 -98.312 -32.094 1 88.19 48 GLU B O 1
ATOM 4086 N N . GLU B 1 49 ? -14.484 -96.875 -30.938 1 91.31 49 GLU B N 1
ATOM 4087 C CA . GLU B 1 49 ? -15.477 -95.875 -31.203 1 91.31 49 GLU B CA 1
ATOM 4088 C C . GLU B 1 49 ? -15.18 -95.125 -32.5 1 91.31 49 GLU B C 1
ATOM 4090 O O . GLU B 1 49 ? -15.992 -94.312 -32.969 1 91.31 49 GLU B O 1
ATOM 4095 N N . THR B 1 50 ? -13.992 -95.312 -33.094 1 89 50 THR B N 1
ATOM 4096 C CA . THR B 1 50 ? -13.562 -94.438 -34.188 1 89 50 THR B CA 1
ATOM 4097 C C . THR B 1 50 ? -13.516 -95.25 -35.5 1 89 50 THR B C 1
ATOM 4099 O O . THR B 1 50 ? -14 -94.812 -36.531 1 89 50 THR B O 1
ATOM 4102 N N . VAL B 1 51 ? -13.078 -96.562 -35.438 1 90.19 51 VAL B N 1
ATOM 4103 C CA . VAL B 1 51 ? -12.875 -97.375 -36.625 1 90.19 51 VAL B CA 1
ATOM 4104 C C . VAL B 1 51 ? -14.227 -97.625 -37.281 1 90.19 51 VAL B C 1
ATOM 4106 O O . VAL B 1 51 ? -15.188 -98 -36.625 1 90.19 51 VAL B O 1
ATOM 4109 N N . GLY B 1 52 ? -14.289 -97.438 -38.469 1 91.19 52 GLY B N 1
ATOM 4110 C CA . GLY B 1 52 ? -15.5 -97.625 -39.25 1 91.19 52 GLY B CA 1
ATOM 4111 C C . GLY B 1 52 ? -16.375 -96.438 -39.344 1 91.19 52 GLY B C 1
ATOM 4112 O O . GLY B 1 52 ? -17.281 -96.375 -40.156 1 91.19 52 GLY B O 1
ATOM 4113 N N . LYS B 1 53 ? -16.156 -95.5 -38.531 1 93.62 53 LYS B N 1
ATOM 4114 C CA . LYS B 1 53 ? -16.906 -94.25 -38.562 1 93.62 53 LYS B CA 1
ATOM 4115 C C . LYS B 1 53 ? -16.266 -93.312 -39.562 1 93.62 53 LYS B C 1
ATOM 4117 O O . LYS B 1 53 ? -15.18 -93.562 -40.094 1 93.62 53 LYS B O 1
ATOM 4122 N N . HIS B 1 54 ? -17.047 -92.188 -39.781 1 93.94 54 HIS B N 1
ATOM 4123 C CA . HIS B 1 54 ? -16.562 -91.25 -40.75 1 93.94 54 HIS B CA 1
ATOM 4124 C C . HIS B 1 54 ? -15.828 -90.062 -40.062 1 93.94 54 HIS B C 1
ATOM 4126 O O . HIS B 1 54 ? -16.188 -89.688 -38.969 1 93.94 54 HIS B O 1
ATOM 4132 N N . HIS B 1 55 ? -14.836 -89.438 -40.719 1 94.81 55 HIS B N 1
ATOM 4133 C CA . HIS B 1 55 ? -14.008 -88.375 -40.281 1 94.81 55 HIS B CA 1
ATOM 4134 C C . HIS B 1 55 ? -14.867 -87.188 -39.75 1 94.81 55 HIS B C 1
ATOM 4136 O O . HIS B 1 55 ? -14.438 -86.438 -38.906 1 94.81 55 HIS B O 1
ATOM 4142 N N . ARG B 1 56 ? -16.031 -87 -40.281 1 93.62 56 ARG B N 1
ATOM 4143 C CA . ARG B 1 56 ? -16.922 -85.875 -39.938 1 93.62 56 ARG B CA 1
ATOM 4144 C C . ARG B 1 56 ? -17.203 -85.875 -38.438 1 93.62 56 ARG B C 1
ATOM 4146 O O . ARG B 1 56 ? -17.609 -84.812 -37.906 1 93.62 56 ARG B O 1
ATOM 4153 N N . MET B 1 57 ? -16.953 -86.938 -37.719 1 92.88 57 MET B N 1
ATOM 4154 C CA . MET B 1 57 ? -17.234 -87 -36.312 1 92.88 57 MET B CA 1
ATOM 4155 C C . MET B 1 57 ? -16.281 -86.125 -35.531 1 92.88 57 MET B C 1
ATOM 4157 O O . MET B 1 57 ? -16.578 -85.75 -34.375 1 92.88 57 MET B O 1
ATOM 4161 N N . PHE B 1 58 ? -15.188 -85.812 -36.125 1 94.06 58 PHE B N 1
ATOM 4162 C CA . PHE B 1 58 ? -14.203 -84.938 -35.469 1 94.06 58 PHE B CA 1
ATOM 4163 C C . PHE B 1 58 ? -14.406 -83.5 -35.875 1 94.06 58 PHE B C 1
ATOM 4165 O O . PHE B 1 58 ? -13.586 -82.625 -35.531 1 94.06 58 PHE B O 1
ATOM 4172 N N . CYS B 1 59 ? -15.352 -83.188 -36.656 1 94 59 CYS B N 1
ATOM 4173 C CA . CYS B 1 59 ? -15.531 -81.812 -37.188 1 94 59 CYS B CA 1
ATOM 4174 C C . CYS B 1 59 ? -16.828 -81.188 -36.656 1 94 59 CYS B C 1
ATOM 4176 O O . CYS B 1 59 ? -17.719 -81.938 -36.219 1 94 59 CYS B O 1
ATOM 4178 N N . ASP B 1 60 ? -16.797 -79.938 -36.688 1 92 60 ASP B N 1
ATOM 4179 C CA . ASP B 1 60 ? -18.047 -79.25 -36.375 1 92 60 ASP B CA 1
ATOM 4180 C C . ASP B 1 60 ? -19.125 -79.562 -37.406 1 92 60 ASP B C 1
ATOM 4182 O O . ASP B 1 60 ? -18.844 -79.688 -38.625 1 92 60 ASP B O 1
ATOM 4186 N N . LYS B 1 61 ? -20.344 -79.625 -36.938 1 90.56 61 LYS B N 1
ATOM 4187 C CA . LYS B 1 61 ? -21.453 -80 -37.781 1 90.56 61 LYS B CA 1
ATOM 4188 C C . LYS B 1 61 ? -21.688 -79 -38.906 1 90.56 61 LYS B C 1
ATOM 4190 O O . LYS B 1 61 ? -22.094 -79.375 -40.031 1 90.56 61 LYS B O 1
ATOM 4195 N N . LYS B 1 62 ? -21.5 -77.812 -38.562 1 93.06 62 LYS B N 1
ATOM 4196 C CA . LYS B 1 62 ? -21.688 -76.75 -39.594 1 93.06 62 LYS B CA 1
ATOM 4197 C C . LYS B 1 62 ? -20.594 -76.812 -40.656 1 93.06 62 LYS B C 1
ATOM 4199 O O . LYS B 1 62 ? -20.859 -76.625 -41.844 1 93.06 62 LYS B O 1
ATOM 4204 N N . TYR B 1 63 ? -19.359 -77.062 -40.25 1 89.56 63 TYR B N 1
ATOM 4205 C CA . TYR B 1 63 ? -18.234 -77.125 -41.156 1 89.56 63 TYR B CA 1
ATOM 4206 C C . TYR B 1 63 ? -18.391 -78.25 -42.188 1 89.56 63 TYR B C 1
ATOM 4208 O O . TYR B 1 63 ? -18.078 -78.125 -43.375 1 89.56 63 TYR B O 1
ATOM 4216 N N . VAL B 1 64 ? -18.953 -79.438 -41.781 1 91.62 64 VAL B N 1
ATOM 4217 C CA . VAL B 1 64 ? -19.016 -80.625 -42.625 1 91.62 64 VAL B CA 1
ATOM 4218 C C . VAL B 1 64 ? -19.984 -80.438 -43.781 1 91.62 64 VAL B C 1
ATOM 4220 O O . VAL B 1 64 ? -19.938 -81.125 -44.781 1 91.62 64 VAL B O 1
ATOM 4223 N N . THR B 1 65 ? -20.812 -79.375 -43.594 1 90.81 65 THR B N 1
ATOM 4224 C CA . THR B 1 65 ? -21.797 -79.062 -44.625 1 90.81 65 THR B CA 1
ATOM 4225 C C . THR B 1 65 ? -21.281 -78.062 -45.625 1 90.81 65 THR B C 1
ATOM 4227 O O . THR B 1 65 ? -21.953 -77.688 -46.594 1 90.81 65 THR B O 1
ATOM 4230 N N . THR B 1 66 ? -20.156 -77.562 -45.406 1 91 66 THR B N 1
ATOM 4231 C CA . THR B 1 66 ? -19.625 -76.5 -46.25 1 91 66 THR B CA 1
ATOM 4232 C C . THR B 1 66 ? -18.984 -77.125 -47.5 1 91 66 THR B C 1
ATOM 4234 O O . THR B 1 66 ? -18.672 -78.312 -47.562 1 91 66 THR B O 1
ATOM 4237 N N . LYS B 1 67 ? -18.812 -76.188 -48.5 1 91.94 67 LYS B N 1
ATOM 4238 C CA . LYS B 1 67 ? -18.125 -76.5 -49.719 1 91.94 67 LYS B CA 1
ATOM 4239 C C . LYS B 1 67 ? -16.641 -76.812 -49.469 1 91.94 67 LYS B C 1
ATOM 4241 O O . LYS B 1 67 ? -16.047 -77.688 -50.125 1 91.94 67 LYS B O 1
ATOM 4246 N N . GLU B 1 68 ? -16.156 -76.188 -48.531 1 90.19 68 GLU B N 1
ATOM 4247 C CA . GLU B 1 68 ? -14.75 -76.312 -48.188 1 90.19 68 GLU B CA 1
ATOM 4248 C C . GLU B 1 68 ? -14.445 -77.75 -47.719 1 90.19 68 GLU B C 1
ATOM 4250 O O . GLU B 1 68 ? -13.422 -78.312 -48.094 1 90.19 68 GLU B O 1
ATOM 4255 N N . TYR B 1 69 ? -15.344 -78.312 -46.969 1 91.75 69 TYR B N 1
ATOM 4256 C CA . TYR B 1 69 ? -15.141 -79.688 -46.469 1 91.75 69 TYR B CA 1
ATOM 4257 C C . TYR B 1 69 ? -15.195 -80.688 -47.594 1 91.75 69 TYR B C 1
ATOM 4259 O O . TYR B 1 69 ? -14.367 -81.562 -47.656 1 91.75 69 TYR B O 1
ATOM 4267 N N . SER B 1 70 ? -16.156 -80.5 -48.5 1 91.25 70 SER B N 1
ATOM 4268 C CA . SER B 1 70 ? -16.266 -81.375 -49.625 1 91.25 70 SER B CA 1
ATOM 4269 C C . SER B 1 70 ? -15.055 -81.312 -50.531 1 91.25 70 SER B C 1
ATOM 4271 O O . SER B 1 70 ? -14.516 -82.312 -51 1 91.25 70 SER B O 1
ATOM 4273 N N . GLU B 1 71 ? -14.688 -80.062 -50.719 1 91.56 71 GLU B N 1
ATOM 4274 C CA . GLU B 1 71 ? -13.516 -79.812 -51.562 1 91.56 71 GLU B CA 1
ATOM 4275 C C . GLU B 1 71 ? -12.25 -80.438 -50.938 1 91.56 71 GLU B C 1
ATOM 4277 O O . GLU B 1 71 ? -11.328 -80.812 -51.625 1 91.56 71 GLU B O 1
ATOM 4282 N N . PHE B 1 72 ? -12.227 -80.375 -49.719 1 89.19 72 PHE B N 1
ATOM 4283 C CA . PHE B 1 72 ? -11.109 -80.938 -48.969 1 89.19 72 PHE B CA 1
ATOM 4284 C C . PHE B 1 72 ? -10.922 -82.375 -49.281 1 89.19 72 PHE B C 1
ATOM 4286 O O . PHE B 1 72 ? -9.836 -82.812 -49.688 1 89.19 72 PHE B O 1
ATOM 4293 N N . TRP B 1 73 ? -11.945 -83.188 -49.125 1 90.69 73 TRP B N 1
ATOM 4294 C CA . TRP B 1 73 ? -11.844 -84.625 -49.375 1 90.69 73 TRP B CA 1
ATOM 4295 C C . TRP B 1 73 ? -11.68 -84.938 -50.844 1 90.69 73 TRP B C 1
ATOM 4297 O O . TRP B 1 73 ? -11 -85.875 -51.25 1 90.69 73 TRP B O 1
ATOM 4307 N N . GLU B 1 74 ? -12.305 -84.062 -51.625 1 89.44 74 GLU B N 1
ATOM 4308 C CA . GLU B 1 74 ? -12.102 -84.188 -53.062 1 89.44 74 GLU B CA 1
ATOM 4309 C C . GLU B 1 74 ? -10.633 -84 -53.438 1 89.44 74 GLU B C 1
ATOM 4311 O O . GLU B 1 74 ? -10.102 -84.812 -54.25 1 89.44 74 GLU B O 1
ATOM 4316 N N . SER B 1 75 ? -10.117 -83.062 -52.906 1 87.19 75 SER B N 1
ATOM 4317 C CA . SER B 1 75 ? -8.703 -82.812 -53.156 1 87.19 75 SER B CA 1
ATOM 4318 C C . SER B 1 75 ? -7.84 -84 -52.719 1 87.19 75 SER B C 1
ATOM 4320 O O . SER B 1 75 ? -6.93 -84.438 -53.406 1 87.19 75 SER B O 1
ATOM 4322 N N . LEU B 1 76 ? -8.086 -84.5 -51.562 1 85.31 76 LEU B N 1
ATOM 4323 C CA . LEU B 1 76 ? -7.359 -85.625 -51.031 1 85.31 76 LEU B CA 1
ATOM 4324 C C . LEU B 1 76 ? -7.531 -86.875 -51.969 1 85.31 76 LEU B C 1
ATOM 4326 O O . LEU B 1 76 ? -6.57 -87.562 -52.219 1 85.31 76 LEU B O 1
ATOM 4330 N N . ASN B 1 77 ? -8.711 -87 -52.469 1 86.19 77 ASN B N 1
ATOM 4331 C CA . ASN B 1 77 ? -9 -88.125 -53.344 1 86.19 77 ASN B CA 1
ATOM 4332 C C . ASN B 1 77 ? -8.297 -87.938 -54.688 1 86.19 77 ASN B C 1
ATOM 4334 O O . ASN B 1 77 ? -8.078 -88.938 -55.406 1 86.19 77 ASN B O 1
ATOM 4338 N N . LYS B 1 78 ? -8.039 -86.75 -54.938 1 82.81 78 LYS B N 1
ATOM 4339 C CA . LYS B 1 78 ? -7.293 -86.438 -56.156 1 82.81 78 LYS B CA 1
ATOM 4340 C C . LYS B 1 78 ? -5.789 -86.625 -55.938 1 82.81 78 LYS B C 1
ATOM 4342 O O . LYS B 1 78 ? -4.992 -86.375 -56.844 1 82.81 78 LYS B O 1
ATOM 4347 N N . GLY B 1 79 ? -5.434 -86.875 -54.688 1 75.5 79 GLY B N 1
ATOM 4348 C CA . GLY B 1 79 ? -4.035 -87.125 -54.375 1 75.5 79 GLY B CA 1
ATOM 4349 C C . GLY B 1 79 ? -3.301 -85.938 -53.906 1 75.5 79 GLY B C 1
ATOM 4350 O O . GLY B 1 79 ? -2.07 -85.875 -53.844 1 75.5 79 GLY B O 1
ATOM 4351 N N . ILE B 1 80 ? -4.078 -84.938 -53.656 1 75.69 80 ILE B N 1
ATOM 4352 C CA . ILE B 1 80 ? -3.461 -83.688 -53.219 1 75.69 80 ILE B CA 1
ATOM 4353 C C . ILE B 1 80 ? -3.432 -83.625 -51.688 1 75.69 80 ILE B C 1
ATOM 4355 O O . ILE B 1 80 ? -4.48 -83.625 -51.031 1 75.69 80 ILE B O 1
ATOM 4359 N N . SER B 1 81 ? -2.23 -83.562 -51.156 1 74.44 81 SER B N 1
ATOM 4360 C CA . SER B 1 81 ? -2.062 -83.5 -49.688 1 74.44 81 SER B CA 1
ATOM 4361 C C . SER B 1 81 ? -2.504 -82.125 -49.156 1 74.44 81 SER B C 1
ATOM 4363 O O . SER B 1 81 ? -2.449 -81.125 -49.875 1 74.44 81 SER B O 1
ATOM 4365 N N . GLN B 1 82 ? -3 -82.125 -47.906 1 75.69 82 GLN B N 1
ATOM 4366 C CA . GLN B 1 82 ? -3.41 -80.875 -47.219 1 75.69 82 GLN B CA 1
ATOM 4367 C C . GLN B 1 82 ? -2.635 -80.75 -45.938 1 75.69 82 GLN B C 1
ATOM 4369 O O . GLN B 1 82 ? -2.572 -81.625 -45.094 1 75.69 82 GLN B O 1
ATOM 4374 N N . ILE B 1 83 ? -1.954 -79.625 -45.844 1 72.06 83 ILE B N 1
ATOM 4375 C CA . ILE B 1 83 ? -1.248 -79.25 -44.594 1 72.06 83 ILE B CA 1
ATOM 4376 C C . ILE B 1 83 ? -1.743 -77.938 -44.094 1 72.06 83 ILE B C 1
ATOM 4378 O O . ILE B 1 83 ? -1.659 -76.938 -44.781 1 72.06 83 ILE B O 1
ATOM 4382 N N . ASN B 1 84 ? -2.238 -77.938 -42.875 1 77.19 84 ASN B N 1
ATOM 4383 C CA . ASN B 1 84 ? -2.762 -76.688 -42.281 1 77.19 84 ASN B CA 1
ATOM 4384 C C . ASN B 1 84 ? -3.076 -76.875 -40.812 1 77.19 84 ASN B C 1
ATOM 4386 O O . ASN B 1 84 ? -2.844 -77.938 -40.25 1 77.19 84 ASN B O 1
ATOM 4390 N N . GLU B 1 85 ? -3.365 -75.812 -40.219 1 81.44 85 GLU B N 1
ATOM 4391 C CA . GLU B 1 85 ? -3.98 -75.875 -38.875 1 81.44 85 GLU B CA 1
ATOM 4392 C C . GLU B 1 85 ? -5.492 -76.062 -39 1 81.44 85 GLU B C 1
ATOM 4394 O O . GLU B 1 85 ? -6.156 -75.375 -39.75 1 81.44 85 GLU B O 1
ATOM 4399 N N . PHE B 1 86 ? -5.965 -77.062 -38.281 1 87.56 86 PHE B N 1
ATOM 4400 C CA . PHE B 1 86 ? -7.383 -77.375 -38.375 1 87.56 86 PHE B CA 1
ATOM 4401 C C . PHE B 1 86 ? -8.016 -77.438 -36.969 1 87.56 86 PHE B C 1
ATOM 4403 O O . PHE B 1 86 ? -7.402 -77.875 -36 1 87.56 86 PHE B O 1
ATOM 4410 N N . GLU B 1 87 ? -9.219 -76.938 -36.906 1 91.19 87 GLU B N 1
ATOM 4411 C CA . GLU B 1 87 ? -10.016 -77.125 -35.688 1 91.19 87 GLU B CA 1
ATOM 4412 C C . GLU B 1 87 ? -10.82 -78.375 -35.719 1 91.19 87 GLU B C 1
ATOM 4414 O O . GLU B 1 87 ? -11.484 -78.688 -36.688 1 91.19 87 GLU B O 1
ATOM 4419 N N . ARG B 1 88 ? -10.633 -79.125 -34.688 1 93.62 88 ARG B N 1
ATOM 4420 C CA . ARG B 1 88 ? -11.391 -80.375 -34.531 1 93.62 88 ARG B CA 1
ATOM 4421 C C . ARG B 1 88 ? -12.133 -80.375 -33.219 1 93.62 88 ARG B C 1
ATOM 4423 O O . ARG B 1 88 ? -11.875 -79.562 -32.344 1 93.62 88 ARG B O 1
ATOM 4430 N N . ILE B 1 89 ? -13.086 -81.375 -33.094 1 93.88 89 ILE B N 1
ATOM 4431 C CA . ILE B 1 89 ? -13.914 -81.438 -31.891 1 93.88 89 ILE B CA 1
ATOM 4432 C C . ILE B 1 89 ? -13.625 -82.75 -31.156 1 93.88 89 ILE B C 1
ATOM 4434 O O . ILE B 1 89 ? -13.672 -83.812 -31.766 1 93.88 89 ILE B O 1
ATOM 4438 N N . ARG B 1 90 ? -13.328 -82.562 -29.859 1 91.56 90 ARG B N 1
ATOM 4439 C CA . ARG B 1 90 ? -13.109 -83.75 -29.016 1 91.56 90 ARG B CA 1
ATOM 4440 C C . ARG B 1 90 ? -14.422 -84.438 -28.703 1 91.56 90 ARG B C 1
ATOM 4442 O O . ARG B 1 90 ? -15.5 -83.875 -29.016 1 91.56 90 ARG B O 1
ATOM 4449 N N . LYS B 1 91 ? -14.219 -85.562 -28.109 1 91.25 91 LYS B N 1
ATOM 4450 C CA . LYS B 1 91 ? -15.406 -86.375 -27.75 1 91.25 91 LYS B CA 1
ATOM 4451 C C . LYS B 1 91 ? -16.266 -85.625 -26.75 1 91.25 91 LYS B C 1
ATOM 4453 O O . LYS B 1 91 ? -17.5 -85.688 -26.797 1 91.25 91 LYS B O 1
ATOM 4458 N N . ASP B 1 92 ? -15.734 -84.875 -25.875 1 91.06 92 ASP B N 1
ATOM 4459 C CA . ASP B 1 92 ? -16.469 -84.188 -24.828 1 91.06 92 ASP B CA 1
ATOM 4460 C C . ASP B 1 92 ? -17.047 -82.875 -25.359 1 91.06 92 ASP B C 1
ATOM 4462 O O . ASP B 1 92 ? -17.656 -82.062 -24.594 1 91.06 92 ASP B O 1
ATOM 4466 N N . GLY B 1 93 ? -16.828 -82.562 -26.578 1 89.75 93 GLY B N 1
ATOM 4467 C CA . GLY B 1 93 ? -17.438 -81.375 -27.203 1 89.75 93 GLY B CA 1
ATOM 4468 C C . GLY B 1 93 ? -16.5 -80.188 -27.219 1 89.75 93 GLY B C 1
ATOM 4469 O O . GLY B 1 93 ? -16.828 -79.125 -27.828 1 89.75 93 GLY B O 1
ATOM 4470 N N . THR B 1 94 ? -15.367 -80.375 -26.641 1 90.62 94 THR B N 1
ATOM 4471 C CA . THR B 1 94 ? -14.461 -79.25 -26.609 1 90.62 94 THR B CA 1
ATOM 4472 C C . THR B 1 94 ? -13.656 -79.125 -27.891 1 90.62 94 THR B C 1
ATOM 4474 O O . THR B 1 94 ? -13.359 -80.188 -28.531 1 90.62 94 THR B O 1
ATOM 4477 N N . SER B 1 95 ? -13.375 -77.875 -28.25 1 91.19 95 SER B N 1
ATOM 4478 C CA . SER B 1 95 ? -12.609 -77.688 -29.469 1 91.19 95 SER B CA 1
ATOM 4479 C C . SER B 1 95 ? -11.117 -77.875 -29.25 1 91.19 95 SER B C 1
ATOM 4481 O O . SER B 1 95 ? -10.594 -77.625 -28.172 1 91.19 95 SER B O 1
ATOM 4483 N N . VAL B 1 96 ? -10.422 -78.5 -30.219 1 92.06 96 VAL B N 1
ATOM 4484 C CA . VAL B 1 96 ? -8.977 -78.688 -30.203 1 92.06 96 VAL B CA 1
ATOM 4485 C C . VAL B 1 96 ? -8.375 -78.25 -31.531 1 92.06 96 VAL B C 1
ATOM 4487 O O . VAL B 1 96 ? -9 -78.375 -32.594 1 92.06 96 VAL B O 1
ATOM 4490 N N . TRP B 1 97 ? -7.266 -77.625 -31.422 1 89.38 97 TRP B N 1
ATOM 4491 C CA . TRP B 1 97 ? -6.543 -77.25 -32.625 1 89.38 97 TRP B CA 1
ATOM 4492 C C . TRP B 1 97 ? -5.371 -78.188 -32.906 1 89.38 97 TRP B C 1
ATOM 4494 O O . TRP B 1 97 ? -4.598 -78.5 -31.984 1 89.38 97 TRP B O 1
ATOM 4504 N N . ILE B 1 98 ? -5.277 -78.562 -34.188 1 85.5 98 ILE B N 1
ATOM 4505 C CA . ILE B 1 98 ? -4.176 -79.438 -34.531 1 85.5 98 ILE B CA 1
ATOM 4506 C C . ILE B 1 98 ? -3.424 -78.875 -35.75 1 85.5 98 ILE B C 1
ATOM 4508 O O . ILE B 1 98 ? -4.02 -78.25 -36.625 1 85.5 98 ILE B O 1
ATOM 4512 N N . GLN B 1 99 ? -2.248 -79 -35.75 1 80.31 99 GLN B N 1
ATOM 4513 C CA . GLN B 1 99 ? -1.442 -78.875 -36.969 1 80.31 99 GLN B CA 1
ATOM 4514 C C . GLN B 1 99 ? -1.286 -80.25 -37.656 1 80.31 99 GLN B C 1
ATOM 4516 O O . GLN B 1 99 ? -0.666 -81.125 -37.094 1 80.31 99 GLN B O 1
ATOM 4521 N N . ALA B 1 100 ? -1.972 -80.312 -38.781 1 78.31 100 ALA B N 1
ATOM 4522 C CA . ALA B 1 100 ? -2.064 -81.625 -39.312 1 78.31 100 ALA B CA 1
ATOM 4523 C C . ALA B 1 100 ? -1.676 -81.688 -40.781 1 78.31 100 ALA B C 1
ATOM 4525 O O . ALA B 1 100 ? -1.814 -80.688 -41.5 1 78.31 100 ALA B O 1
ATOM 4526 N N . SER B 1 101 ? -1.195 -82.688 -41.188 1 72.56 101 SER B N 1
ATOM 4527 C CA . SER B 1 101 ? -0.931 -83.062 -42.594 1 72.56 101 SER B CA 1
ATOM 4528 C C . SER B 1 101 ? -1.728 -84.25 -43.031 1 72.56 101 SER B C 1
ATOM 4530 O O . SER B 1 101 ? -1.604 -85.312 -42.438 1 72.56 101 SER B O 1
ATOM 4532 N N . TYR B 1 102 ? -2.639 -84.062 -44 1 78.75 102 TYR B N 1
ATOM 4533 C CA . TYR B 1 102 ? -3.373 -85.125 -44.625 1 78.75 102 TYR B CA 1
ATOM 4534 C C . TYR B 1 102 ? -2.674 -85.562 -45.906 1 78.75 102 TYR B C 1
ATOM 4536 O O . TYR B 1 102 ? -2.543 -84.812 -46.875 1 78.75 102 TYR B O 1
ATOM 4544 N N . THR B 1 103 ? -2.352 -86.75 -45.906 1 71.06 103 THR B N 1
ATOM 4545 C CA . THR B 1 103 ? -1.568 -87.25 -47.031 1 71.06 103 THR B CA 1
ATOM 4546 C C . THR B 1 103 ? -2.275 -88.438 -47.719 1 71.06 103 THR B C 1
ATOM 4548 O O . THR B 1 103 ? -2.402 -89.5 -47.125 1 71.06 103 THR B O 1
ATOM 4551 N N . PRO B 1 104 ? -2.676 -88.25 -48.969 1 76.19 104 PRO B N 1
ATOM 4552 C CA . PRO B 1 104 ? -3.25 -89.375 -49.688 1 76.19 104 PRO B CA 1
ATOM 4553 C C . PRO B 1 104 ? -2.207 -90.375 -50.094 1 76.19 104 PRO B C 1
ATOM 4555 O O . PRO B 1 104 ? -1.074 -90.062 -50.438 1 76.19 104 PRO B O 1
ATOM 4558 N N . VAL B 1 105 ? -2.543 -91.688 -49.938 1 71.31 105 VAL B N 1
ATOM 4559 C CA . VAL B 1 105 ? -1.702 -92.812 -50.312 1 71.31 105 VAL B CA 1
ATOM 4560 C C . VAL B 1 105 ? -2.246 -93.438 -51.625 1 71.31 105 VAL B C 1
ATOM 4562 O O . VAL B 1 105 ? -3.408 -93.875 -51.656 1 71.31 105 VAL B O 1
ATOM 4565 N N . LYS B 1 106 ? -1.356 -93.5 -52.688 1 75.12 106 LYS B N 1
ATOM 4566 C CA . LYS B 1 106 ? -1.786 -93.938 -54 1 75.12 106 LYS B CA 1
ATOM 4567 C C . LYS B 1 106 ? -1.29 -95.375 -54.25 1 75.12 106 LYS B C 1
ATOM 4569 O O . LYS B 1 106 ? -0.225 -95.75 -53.75 1 75.12 106 LYS B O 1
ATOM 4574 N N . ASN B 1 107 ? -2.148 -96.188 -54.875 1 71.69 107 ASN B N 1
ATOM 4575 C CA . ASN B 1 107 ? -1.692 -97.5 -55.312 1 71.69 107 ASN B CA 1
ATOM 4576 C C . ASN B 1 107 ? -0.907 -97.375 -56.625 1 71.69 107 ASN B C 1
ATOM 4578 O O . ASN B 1 107 ? -0.635 -96.312 -57.125 1 71.69 107 ASN B O 1
ATOM 4582 N N . SER B 1 108 ? -0.515 -98.5 -57.125 1 67.44 108 SER B N 1
ATOM 4583 C CA . SER B 1 108 ? 0.338 -98.625 -58.312 1 67.44 108 SER B CA 1
ATOM 4584 C C . SER B 1 108 ? -0.35 -98 -59.531 1 67.44 108 SER B C 1
ATOM 4586 O O . SER B 1 108 ? 0.315 -97.5 -60.469 1 67.44 108 SER B O 1
ATOM 4588 N N . SER B 1 109 ? -1.645 -98.062 -59.5 1 78.56 109 SER B N 1
ATOM 4589 C CA . SER B 1 109 ? -2.408 -97.5 -60.625 1 78.56 109 SER B CA 1
ATOM 4590 C C . SER B 1 109 ? -2.617 -96 -60.469 1 78.56 109 SER B C 1
ATOM 4592 O O . SER B 1 109 ? -3.205 -95.375 -61.344 1 78.56 109 SER B O 1
ATOM 4594 N N . GLY B 1 110 ? -2.168 -95.438 -59.406 1 74.12 110 GLY B N 1
ATOM 4595 C CA . GLY B 1 110 ? -2.283 -94.062 -59.188 1 74.12 110 GLY B CA 1
ATOM 4596 C C . GLY B 1 110 ? -3.553 -93.625 -58.438 1 74.12 110 GLY B C 1
ATOM 4597 O O . GLY B 1 110 ? -3.811 -92.438 -58.219 1 74.12 110 GLY B O 1
ATOM 4598 N N . LYS B 1 111 ? -4.352 -94.625 -58.188 1 81.69 111 LYS B N 1
ATOM 4599 C CA . LYS B 1 111 ? -5.598 -94.312 -57.469 1 81.69 111 LYS B CA 1
ATOM 4600 C C . LYS B 1 111 ? -5.367 -94.25 -55.969 1 81.69 111 LYS B C 1
ATOM 4602 O O . LYS B 1 111 ? -4.633 -95.062 -55.406 1 81.69 111 LYS B O 1
ATOM 4607 N N . VAL B 1 112 ? -6.008 -93.25 -55.25 1 85.44 112 VAL B N 1
ATOM 4608 C CA . VAL B 1 112 ? -5.879 -93.062 -53.812 1 85.44 112 VAL B CA 1
ATOM 4609 C C . VAL B 1 112 ? -6.602 -94.188 -53.094 1 85.44 112 VAL B C 1
ATOM 4611 O O . VAL B 1 112 ? -7.789 -94.438 -53.312 1 85.44 112 VAL B O 1
ATOM 4614 N N . THR B 1 113 ? -5.871 -94.875 -52.219 1 83.44 113 THR B N 1
ATOM 4615 C CA . THR B 1 113 ? -6.449 -96 -51.5 1 83.44 113 THR B CA 1
ATOM 4616 C C . THR B 1 113 ? -6.707 -95.688 -50.031 1 83.44 113 THR B C 1
ATOM 4618 O O . THR B 1 113 ? -7.578 -96.25 -49.406 1 83.44 113 THR B O 1
ATOM 4621 N N . ARG B 1 114 ? -5.926 -94.75 -49.5 1 83.69 114 ARG B N 1
ATOM 4622 C CA . ARG B 1 114 ? -6.105 -94.312 -48.125 1 83.69 114 ARG B CA 1
ATOM 4623 C C . ARG B 1 114 ? -5.508 -92.938 -47.906 1 83.69 114 ARG B C 1
ATOM 4625 O O . ARG B 1 114 ? -4.754 -92.438 -48.75 1 83.69 114 ARG B O 1
ATOM 4632 N N . VAL B 1 115 ? -6.02 -92.25 -46.938 1 82.25 115 VAL B N 1
ATOM 4633 C CA . VAL B 1 115 ? -5.492 -91 -46.5 1 82.25 115 VAL B CA 1
ATOM 4634 C C . VAL B 1 115 ? -4.949 -91.125 -45.094 1 82.25 115 VAL B C 1
ATOM 4636 O O . VAL B 1 115 ? -5.641 -91.562 -44.188 1 82.25 115 VAL B O 1
ATOM 4639 N N . VAL B 1 116 ? -3.639 -90.688 -44.875 1 74.69 116 VAL B N 1
ATOM 4640 C CA . VAL B 1 116 ? -3.029 -90.75 -43.562 1 74.69 116 VAL B CA 1
ATOM 4641 C C . VAL B 1 116 ? -2.832 -89.312 -43.031 1 74.69 116 VAL B C 1
ATOM 4643 O O . VAL B 1 116 ? -2.348 -88.438 -43.781 1 74.69 116 VAL B O 1
ATOM 4646 N N . LYS B 1 117 ? -3.293 -89.125 -41.875 1 80.31 117 LYS B N 1
ATOM 4647 C CA . LYS B 1 117 ? -3.172 -87.812 -41.219 1 80.31 117 LYS B CA 1
ATOM 4648 C C . LYS B 1 117 ? -2.186 -87.812 -40.062 1 80.31 117 LYS B C 1
ATOM 4650 O O . LYS B 1 117 ? -2.256 -88.75 -39.219 1 80.31 117 LYS B O 1
ATOM 4655 N N . PHE B 1 118 ? -1.223 -86.875 -40.125 1 71.5 118 PHE B N 1
ATOM 4656 C CA . PHE B 1 118 ? -0.328 -86.625 -39 1 71.5 118 PHE B CA 1
ATOM 4657 C C . PHE B 1 118 ? -0.675 -85.25 -38.344 1 71.5 118 PHE B C 1
ATOM 4659 O O . PHE B 1 118 ? -0.838 -84.25 -39.031 1 71.5 118 PHE B O 1
ATOM 4666 N N . ALA B 1 119 ? -0.901 -85.375 -37.062 1 77.62 119 ALA B N 1
ATOM 4667 C CA . ALA B 1 119 ? -1.347 -84.125 -36.438 1 77.62 119 ALA B CA 1
ATOM 4668 C C . ALA B 1 119 ? -0.628 -83.938 -35.094 1 77.62 119 ALA B C 1
ATOM 4670 O O . ALA B 1 119 ? -0.207 -84.875 -34.438 1 77.62 119 ALA B O 1
ATOM 4671 N N . GLN B 1 120 ? -0.316 -82.688 -34.781 1 76.44 120 GLN B N 1
ATOM 4672 C CA . GLN B 1 120 ? 0.152 -82.25 -33.469 1 76.44 120 GLN B CA 1
ATOM 4673 C C . GLN B 1 120 ? -0.878 -81.312 -32.781 1 76.44 120 GLN B C 1
ATOM 4675 O O . GLN B 1 120 ? -1.492 -80.5 -33.438 1 76.44 120 GLN B O 1
ATOM 4680 N N . ASP B 1 121 ? -0.997 -81.562 -31.453 1 83.06 121 ASP B N 1
ATOM 4681 C CA . ASP B 1 121 ? -1.914 -80.75 -30.688 1 83.06 121 ASP B CA 1
ATOM 4682 C C . ASP B 1 121 ? -1.305 -79.375 -30.406 1 83.06 121 ASP B C 1
ATOM 4684 O O . ASP B 1 121 ? -0.304 -79.25 -29.688 1 83.06 121 ASP B O 1
ATOM 4688 N N . ILE B 1 122 ? -1.837 -78.312 -30.984 1 84.69 122 ILE B N 1
ATOM 4689 C CA . ILE B 1 122 ? -1.314 -77 -30.781 1 84.69 122 ILE B CA 1
ATOM 4690 C C . ILE B 1 122 ? -2.357 -76.125 -30.062 1 84.69 122 ILE B C 1
ATOM 4692 O O . ILE B 1 122 ? -2.369 -74.938 -30.219 1 84.69 122 ILE B O 1
ATOM 4696 N N . THR B 1 123 ? -3.244 -76.688 -29.344 1 89.25 123 THR B N 1
ATOM 4697 C CA . THR B 1 123 ? -4.375 -76 -28.719 1 89.25 123 THR B CA 1
ATOM 4698 C C . THR B 1 123 ? -3.891 -75 -27.719 1 89.25 123 THR B C 1
ATOM 4700 O O . THR B 1 123 ? -4.348 -73.812 -27.719 1 89.25 123 THR B O 1
ATOM 4703 N N . ASP B 1 124 ? -2.943 -75.312 -26.875 1 90.25 124 ASP B N 1
ATOM 4704 C CA . ASP B 1 124 ? -2.451 -74.375 -25.844 1 90.25 124 ASP B CA 1
ATOM 4705 C C . ASP B 1 124 ? -1.812 -73.188 -26.453 1 90.25 124 ASP B C 1
ATOM 4707 O O . ASP B 1 124 ? -2.037 -72.062 -26 1 90.25 124 ASP B O 1
ATOM 4711 N N . ALA B 1 125 ? -1.017 -73.312 -27.453 1 88.88 125 ALA B N 1
ATOM 4712 C CA . ALA B 1 125 ? -0.387 -72.188 -28.141 1 88.88 125 ALA B CA 1
ATOM 4713 C C . ALA B 1 125 ? -1.436 -71.312 -28.766 1 88.88 125 ALA B C 1
ATOM 4715 O O . ALA B 1 125 ? -1.336 -70.062 -28.641 1 88.88 125 ALA B O 1
ATOM 4716 N N . LYS B 1 126 ? -2.414 -71.875 -29.375 1 90.12 126 LYS B N 1
ATOM 4717 C CA . LYS B 1 126 ? -3.486 -71.062 -29.984 1 90.12 126 LYS B CA 1
ATOM 4718 C C . LYS B 1 126 ? -4.262 -70.312 -28.938 1 90.12 126 LYS B C 1
ATOM 4720 O O . LYS B 1 126 ? -4.633 -69.125 -29.156 1 90.12 126 LYS B O 1
ATOM 4725 N N . ASN B 1 127 ? -4.496 -70.938 -27.844 1 93.62 127 ASN B N 1
ATOM 4726 C CA . ASN B 1 127 ? -5.211 -70.25 -26.75 1 93.62 127 ASN B CA 1
ATOM 4727 C C . ASN B 1 127 ? -4.43 -69.062 -26.219 1 93.62 127 ASN B C 1
ATOM 4729 O O . ASN B 1 127 ? -5.012 -68 -25.938 1 93.62 127 ASN B O 1
ATOM 4733 N N . VAL B 1 128 ? -3.125 -69.188 -26.031 1 95.06 128 VAL B N 1
ATOM 4734 C CA . VAL B 1 128 ? -2.281 -68.125 -25.578 1 95.06 128 VAL B CA 1
ATOM 4735 C C . VAL B 1 128 ? -2.338 -66.938 -26.578 1 95.06 128 VAL B C 1
ATOM 4737 O O . VAL B 1 128 ? -2.504 -65.812 -26.203 1 95.06 128 VAL B O 1
ATOM 4740 N N . ILE B 1 129 ? -2.234 -67.25 -27.828 1 93.25 129 ILE B N 1
ATOM 4741 C CA . ILE B 1 129 ? -2.24 -66.25 -28.875 1 93.25 129 ILE B CA 1
ATOM 4742 C C . ILE B 1 129 ? -3.58 -65.5 -28.875 1 93.25 129 ILE B C 1
ATOM 4744 O O . ILE B 1 129 ? -3.623 -64.312 -28.953 1 93.25 129 ILE B O 1
ATOM 4748 N N . LYS B 1 130 ? -4.684 -66.25 -28.797 1 93.31 130 LYS B N 1
ATOM 4749 C CA . LYS B 1 130 ? -6.016 -65.688 -28.766 1 93.31 130 LYS B CA 1
ATOM 4750 C C . LYS B 1 130 ? -6.188 -64.75 -27.562 1 93.31 130 LYS B C 1
ATOM 4752 O O . LYS B 1 130 ? -6.691 -63.656 -27.688 1 93.31 130 LYS B O 1
ATOM 4757 N N . ALA B 1 131 ? -5.742 -65.188 -26.422 1 96.38 131 ALA B N 1
ATOM 4758 C CA . ALA B 1 131 ? -5.832 -64.438 -25.188 1 96.38 131 ALA B CA 1
ATOM 4759 C C . ALA B 1 131 ? -4.996 -63.156 -25.297 1 96.38 131 ALA B C 1
ATOM 4761 O O . ALA B 1 131 ? -5.422 -62.094 -24.844 1 96.38 131 ALA B O 1
ATOM 4762 N N . ALA B 1 132 ? -3.826 -63.281 -25.797 1 96.38 132 ALA B N 1
ATOM 4763 C CA . ALA B 1 132 ? -2.941 -62.125 -25.969 1 96.38 132 ALA B CA 1
ATOM 4764 C C . ALA B 1 132 ? -3.568 -61.094 -26.891 1 96.38 132 ALA B C 1
ATOM 4766 O O . ALA B 1 132 ? -3.545 -59.875 -26.609 1 96.38 132 ALA B O 1
ATOM 4767 N N . ASN B 1 133 ? -4.117 -61.531 -28.016 1 95.12 133 ASN B N 1
ATOM 4768 C CA . ASN B 1 133 ? -4.77 -60.625 -28.953 1 95.12 133 ASN B CA 1
ATOM 4769 C C . ASN B 1 133 ? -5.941 -59.906 -28.297 1 95.12 133 ASN B C 1
ATOM 4771 O O . ASN B 1 133 ? -6.129 -58.719 -28.5 1 95.12 133 ASN B O 1
ATOM 4775 N N . LYS B 1 134 ? -6.672 -60.656 -27.531 1 96.06 134 LYS B N 1
ATOM 4776 C CA . LYS B 1 134 ? -7.797 -60.031 -26.828 1 96.06 134 LYS B CA 1
ATOM 4777 C C . LYS B 1 134 ? -7.316 -58.969 -25.844 1 96.06 134 LYS B C 1
ATOM 4779 O O . LYS B 1 134 ? -7.887 -57.875 -25.797 1 96.06 134 LYS B O 1
ATOM 4784 N N . ALA B 1 135 ? -6.324 -59.25 -25.062 1 97 135 ALA B N 1
ATOM 4785 C CA . ALA B 1 135 ? -5.754 -58.281 -24.109 1 97 135 ALA B CA 1
ATOM 4786 C C . ALA B 1 135 ? -5.242 -57.031 -24.828 1 97 135 ALA B C 1
ATOM 4788 O O . ALA B 1 135 ? -5.449 -55.906 -24.344 1 97 135 ALA B O 1
ATOM 4789 N N . ILE B 1 136 ? -4.57 -57.219 -25.875 1 96.31 136 ILE B N 1
ATOM 4790 C CA . ILE B 1 136 ? -4.02 -56.125 -26.656 1 96.31 136 ILE B CA 1
ATOM 4791 C C . ILE B 1 136 ? -5.156 -55.25 -27.203 1 96.31 136 ILE B C 1
ATOM 4793 O O . ILE B 1 136 ? -5.07 -54.031 -27.203 1 96.31 136 ILE B O 1
ATOM 4797 N N . ASP B 1 137 ? -6.227 -55.875 -27.703 1 95.5 137 ASP B N 1
ATOM 4798 C CA . ASP B 1 137 ? -7.375 -55.156 -28.219 1 95.5 137 ASP B CA 1
ATOM 4799 C C . ASP B 1 137 ? -7.977 -54.25 -27.141 1 95.5 137 ASP B C 1
ATOM 4801 O O . ASP B 1 137 ? -8.344 -53.094 -27.406 1 95.5 137 ASP B O 1
ATOM 4805 N N . ILE B 1 138 ? -8.039 -54.75 -25.922 1 96.38 138 ILE B N 1
ATOM 4806 C CA . ILE B 1 138 ? -8.539 -53.969 -24.812 1 96.38 138 ILE B CA 1
ATOM 4807 C C . ILE B 1 138 ? -7.559 -52.812 -24.516 1 96.38 138 ILE B C 1
ATOM 4809 O O . ILE B 1 138 ? -7.973 -51.688 -24.297 1 96.38 138 ILE B O 1
ATOM 4813 N N . ALA B 1 139 ? -6.312 -53.062 -24.469 1 95.69 139 ALA B N 1
ATOM 4814 C CA . ALA B 1 139 ? -5.277 -52.094 -24.203 1 95.69 139 ALA B CA 1
ATOM 4815 C C . ALA B 1 139 ? -5.34 -50.938 -25.203 1 95.69 139 ALA B C 1
ATOM 4817 O O . ALA B 1 139 ? -5.07 -49.781 -24.875 1 95.69 139 ALA B O 1
ATOM 4818 N N . LYS B 1 140 ? -5.688 -51.25 -26.453 1 93.94 140 LYS B N 1
ATOM 4819 C CA . LYS B 1 140 ? -5.797 -50.281 -27.516 1 93.94 140 LYS B CA 1
ATOM 4820 C C . LYS B 1 140 ? -6.852 -49.219 -27.172 1 93.94 140 LYS B C 1
ATOM 4822 O O . LYS B 1 140 ? -6.812 -48.094 -27.688 1 93.94 140 LYS B O 1
ATOM 4827 N N . THR B 1 141 ? -7.797 -49.531 -26.281 1 94.19 141 THR B N 1
ATOM 4828 C CA . THR B 1 141 ? -8.828 -48.562 -25.875 1 94.19 141 THR B CA 1
ATOM 4829 C C . THR B 1 141 ? -8.328 -47.688 -24.75 1 94.19 141 THR B C 1
ATOM 4831 O O . THR B 1 141 ? -9.023 -46.781 -24.312 1 94.19 141 THR B O 1
ATOM 4834 N N . GLY B 1 142 ? -7.238 -48 -24.234 1 93.5 142 GLY B N 1
ATOM 4835 C CA . GLY B 1 142 ? -6.641 -47.156 -23.203 1 93.5 142 GLY B CA 1
ATOM 4836 C C . GLY B 1 142 ? -6.508 -47.875 -21.875 1 93.5 142 GLY B C 1
ATOM 4837 O O . GLY B 1 142 ? -5.891 -47.344 -20.938 1 93.5 142 GLY B O 1
ATOM 4838 N N . ILE B 1 143 ? -7.023 -49.062 -21.781 1 95.69 143 ILE B N 1
ATOM 4839 C CA . ILE B 1 143 ? -6.965 -49.812 -20.516 1 95.69 143 ILE B CA 1
ATOM 4840 C C . ILE B 1 143 ? -5.758 -50.75 -20.531 1 95.69 143 ILE B C 1
ATOM 4842 O O . ILE B 1 143 ? -5.82 -51.844 -21.109 1 95.69 143 ILE B O 1
ATOM 4846 N N . MET B 1 144 ? -4.797 -50.375 -19.875 1 95.12 144 MET B N 1
ATOM 4847 C CA . MET B 1 144 ? -3.518 -51.094 -19.938 1 95.12 144 MET B CA 1
ATOM 4848 C C . MET B 1 144 ? -3.395 -52.125 -18.828 1 95.12 144 MET B C 1
ATOM 4850 O O . MET B 1 144 ? -2.475 -52.938 -18.828 1 95.12 144 MET B O 1
ATOM 4854 N N . LYS B 1 145 ? -4.309 -52.094 -17.922 1 94.19 145 LYS B N 1
ATOM 4855 C CA . LYS B 1 145 ? -4.277 -53.062 -16.828 1 94.19 145 LYS B CA 1
ATOM 4856 C C . LYS B 1 145 ? -4.82 -54.406 -17.266 1 94.19 145 LYS B C 1
ATOM 4858 O O . LYS B 1 145 ? -5.973 -54.75 -16.984 1 94.19 145 LYS B O 1
ATOM 4863 N N . GLN B 1 146 ? -4 -55.125 -18.016 1 95.31 146 GLN B N 1
ATOM 4864 C CA . GLN B 1 146 ? -4.336 -56.469 -18.531 1 95.31 146 GLN B CA 1
ATOM 4865 C C . GLN B 1 146 ? -3.32 -57.5 -18.078 1 95.31 146 GLN B C 1
ATOM 4867 O O . GLN B 1 146 ? -2.195 -57.156 -17.703 1 95.31 146 GLN B O 1
ATOM 4872 N N . THR B 1 147 ? -3.762 -58.812 -17.969 1 96.31 147 THR B N 1
ATOM 4873 C CA . THR B 1 147 ? -2.875 -59.938 -17.688 1 96.31 147 THR B CA 1
ATOM 4874 C C . THR B 1 147 ? -3.311 -61.188 -18.453 1 96.31 147 THR B C 1
ATOM 4876 O O . THR B 1 147 ? -4.48 -61.562 -18.391 1 96.31 147 THR B O 1
ATOM 4879 N N . ILE B 1 148 ? -2.449 -61.719 -19.219 1 97.31 148 ILE B N 1
ATOM 4880 C CA . ILE B 1 148 ? -2.695 -62.969 -19.922 1 97.31 148 ILE B CA 1
ATOM 4881 C C . ILE B 1 148 ? -2.338 -64.125 -19.031 1 97.31 148 ILE B C 1
ATOM 4883 O O . ILE B 1 148 ? -1.179 -64.312 -18.656 1 97.31 148 ILE B O 1
ATOM 4887 N N . LYS B 1 149 ? -3.252 -65.062 -18.812 1 96.81 149 LYS B N 1
ATOM 4888 C CA . LYS B 1 149 ? -3.049 -66.125 -17.844 1 96.81 149 LYS B CA 1
ATOM 4889 C C . LYS B 1 149 ? -2.785 -67.438 -18.531 1 96.81 149 LYS B C 1
ATOM 4891 O O . LYS B 1 149 ? -2.189 -68.375 -17.953 1 96.81 149 LYS B O 1
ATOM 4896 N N . GLU B 1 150 ? -3.289 -67.562 -19.859 1 95.25 150 GLU B N 1
ATOM 4897 C CA . GLU B 1 150 ? -3.1 -68.812 -20.609 1 95.25 150 GLU B CA 1
ATOM 4898 C C . GLU B 1 150 ? -1.618 -69.125 -20.75 1 95.25 150 GLU B C 1
ATOM 4900 O O . GLU B 1 150 ? -0.78 -68.25 -20.844 1 95.25 150 GLU B O 1
ATOM 4905 N N . THR B 1 151 ? -1.293 -70.438 -20.781 1 94.44 151 THR B N 1
ATOM 4906 C CA . THR B 1 151 ? 0.096 -70.875 -20.922 1 94.44 151 THR B CA 1
ATOM 4907 C C . THR B 1 151 ? 0.229 -71.938 -22.016 1 94.44 151 THR B C 1
ATOM 4909 O O . THR B 1 151 ? -0.77 -72.5 -22.453 1 94.44 151 THR B O 1
ATOM 4912 N N . THR B 1 152 ? 1.462 -72.125 -22.531 1 91.75 152 THR B N 1
ATOM 4913 C CA . THR B 1 152 ? 1.769 -73.125 -23.547 1 91.75 152 THR B CA 1
ATOM 4914 C C . THR B 1 152 ? 3.18 -73.688 -23.344 1 91.75 152 THR B C 1
ATOM 4916 O O . THR B 1 152 ? 4.02 -73.062 -22.719 1 91.75 152 THR B O 1
ATOM 4919 N N . GLN B 1 153 ? 3.395 -74.875 -23.828 1 83 153 GLN B N 1
ATOM 4920 C CA . GLN B 1 153 ? 4.715 -75.438 -23.75 1 83 153 GLN B CA 1
ATOM 4921 C C . GLN B 1 153 ? 5.637 -74.938 -24.844 1 83 153 GLN B C 1
ATOM 4923 O O . GLN B 1 153 ? 6.852 -75.125 -24.797 1 83 153 GLN B O 1
ATOM 4928 N N . ASN B 1 154 ? 4.941 -74.312 -25.906 1 82.62 154 ASN B N 1
ATOM 4929 C CA . ASN B 1 154 ? 5.766 -73.625 -26.906 1 82.62 154 ASN B CA 1
ATOM 4930 C C . ASN B 1 154 ? 6.562 -72.438 -26.281 1 82.62 154 ASN B C 1
ATOM 4932 O O . ASN B 1 154 ? 5.996 -71.438 -25.938 1 82.62 154 ASN B O 1
ATOM 4936 N N . GLU B 1 155 ? 7.867 -72.625 -26.172 1 85.5 155 GLU B N 1
ATOM 4937 C CA . GLU B 1 155 ? 8.719 -71.688 -25.453 1 85.5 155 GLU B CA 1
ATOM 4938 C C . GLU B 1 155 ? 8.656 -70.312 -26.094 1 85.5 155 GLU B C 1
ATOM 4940 O O . GLU B 1 155 ? 8.617 -69.25 -25.391 1 85.5 155 GLU B O 1
ATOM 4945 N N . GLY B 1 156 ? 8.688 -70.25 -27.406 1 85.56 156 GLY B N 1
ATOM 4946 C CA . GLY B 1 156 ? 8.641 -68.938 -28.094 1 85.56 156 GLY B CA 1
ATOM 4947 C C . GLY B 1 156 ? 7.379 -68.125 -27.797 1 85.56 156 GLY B C 1
ATOM 4948 O O . GLY B 1 156 ? 7.445 -66.938 -27.469 1 85.56 156 GLY B O 1
ATOM 4949 N N . ILE B 1 157 ? 6.262 -68.812 -27.891 1 89.38 157 ILE B N 1
ATOM 4950 C CA . ILE B 1 157 ? 4.973 -68.188 -27.656 1 89.38 157 ILE B CA 1
ATOM 4951 C C . ILE B 1 157 ? 4.824 -67.812 -26.188 1 89.38 157 ILE B C 1
ATOM 4953 O O . ILE B 1 157 ? 4.293 -66.75 -25.844 1 89.38 157 ILE B O 1
ATOM 4957 N N . GLU B 1 158 ? 5.312 -68.688 -25.344 1 93.69 158 GLU B N 1
ATOM 4958 C CA . GLU B 1 158 ? 5.254 -68.438 -23.906 1 93.69 158 GLU B CA 1
ATOM 4959 C C . GLU B 1 158 ? 6.07 -67.188 -23.531 1 93.69 158 GLU B C 1
ATOM 4961 O O . GLU B 1 158 ? 5.617 -66.375 -22.734 1 93.69 158 GLU B O 1
ATOM 4966 N N . ASN B 1 159 ? 7.246 -67.062 -24.094 1 92.5 159 ASN B N 1
ATOM 4967 C CA . ASN B 1 159 ? 8.094 -65.875 -23.828 1 92.5 159 ASN B CA 1
ATOM 4968 C C . ASN B 1 159 ? 7.441 -64.625 -24.328 1 92.5 159 ASN B C 1
ATOM 4970 O O . ASN B 1 159 ? 7.535 -63.562 -23.672 1 92.5 159 ASN B O 1
ATOM 4974 N N . LEU B 1 160 ? 6.82 -64.688 -25.406 1 92.31 160 LEU B N 1
ATOM 4975 C CA . LEU B 1 160 ? 6.137 -63.531 -25.953 1 92.31 160 LEU B CA 1
ATOM 4976 C C . LEU B 1 160 ? 4.996 -63.094 -25.047 1 92.31 160 LEU B C 1
ATOM 4978 O O . LEU B 1 160 ? 4.852 -61.906 -24.781 1 92.31 160 LEU B O 1
ATOM 4982 N N . LYS B 1 161 ? 4.223 -64.062 -24.672 1 94.88 161 LYS B N 1
ATOM 4983 C CA . LYS B 1 161 ? 3.143 -63.781 -23.719 1 94.88 161 LYS B CA 1
ATOM 4984 C C . LYS B 1 161 ? 3.668 -63.094 -22.469 1 94.88 161 LYS B C 1
ATOM 4986 O O . LYS B 1 161 ? 3.111 -62.094 -22.031 1 94.88 161 LYS B O 1
ATOM 4991 N N . ASN B 1 162 ? 4.734 -63.562 -21.891 1 96.06 162 ASN B N 1
ATOM 4992 C CA . ASN B 1 162 ? 5.328 -62.969 -20.703 1 96.06 162 ASN B CA 1
ATOM 4993 C C . ASN B 1 162 ? 5.816 -61.562 -20.984 1 96.06 162 ASN B C 1
ATOM 4995 O O . ASN B 1 162 ? 5.684 -60.656 -20.156 1 96.06 162 ASN B O 1
ATOM 4999 N N . GLY B 1 163 ? 6.387 -61.406 -22.125 1 94.5 163 GLY B N 1
ATOM 5000 C CA . GLY B 1 163 ? 6.836 -60.094 -22.531 1 94.5 163 GLY B CA 1
ATOM 5001 C C . GLY B 1 163 ? 5.711 -59.062 -22.625 1 94.5 163 GLY B C 1
ATOM 5002 O O . GLY B 1 163 ? 5.855 -57.938 -22.188 1 94.5 163 GLY B O 1
ATOM 5003 N N . ILE B 1 164 ? 4.613 -59.438 -23.188 1 95.81 164 ILE B N 1
ATOM 5004 C CA . ILE B 1 164 ? 3.449 -58.562 -23.312 1 95.81 164 ILE B CA 1
ATOM 5005 C C . ILE B 1 164 ? 2.918 -58.188 -21.922 1 95.81 164 ILE B C 1
ATOM 5007 O O . ILE B 1 164 ? 2.604 -57.031 -21.656 1 95.81 164 ILE B O 1
ATOM 5011 N N . ASN B 1 165 ? 2.83 -59.219 -21.047 1 96.88 165 ASN B N 1
ATOM 5012 C CA . ASN B 1 165 ? 2.422 -58.969 -19.672 1 96.88 165 ASN B CA 1
ATOM 5013 C C . ASN B 1 165 ? 3.344 -57.969 -18.984 1 96.88 165 ASN B C 1
ATOM 5015 O O . ASN B 1 165 ? 2.881 -57.062 -18.266 1 96.88 165 ASN B O 1
ATOM 5019 N N . ASP B 1 166 ? 4.59 -58.062 -19.266 1 95.62 166 ASP B N 1
ATOM 5020 C CA . ASP B 1 166 ? 5.551 -57.125 -18.703 1 95.62 166 ASP B CA 1
ATOM 5021 C C . ASP B 1 166 ? 5.293 -55.719 -19.219 1 95.62 166 ASP B C 1
ATOM 5023 O O . ASP B 1 166 ? 5.387 -54.75 -18.453 1 95.62 166 ASP B O 1
ATOM 5027 N N . LEU B 1 167 ? 4.996 -55.562 -20.438 1 95 167 LEU B N 1
ATOM 5028 C CA . LEU B 1 167 ? 4.703 -54.25 -21.016 1 95 167 LEU B CA 1
ATOM 5029 C C . LEU B 1 167 ? 3.494 -53.625 -20.328 1 95 167 LEU B C 1
ATOM 5031 O O . LEU B 1 167 ? 3.521 -52.438 -20 1 95 167 LEU B O 1
ATOM 5035 N N . PHE B 1 168 ? 2.441 -54.406 -20.203 1 96.31 168 PHE B N 1
ATOM 5036 C CA . PHE B 1 168 ? 1.259 -53.938 -19.5 1 96.31 168 PHE B CA 1
ATOM 5037 C C . PHE B 1 168 ? 1.623 -53.438 -18.094 1 96.31 168 PHE B C 1
ATOM 5039 O O . PHE B 1 168 ? 1.189 -52.344 -17.688 1 96.31 168 PHE B O 1
ATOM 5046 N N . GLU B 1 169 ? 2.42 -54.188 -17.453 1 95.69 169 GLU B N 1
ATOM 5047 C CA . GLU B 1 169 ? 2.809 -53.844 -16.078 1 95.69 169 GLU B CA 1
ATOM 5048 C C . GLU B 1 169 ? 3.631 -52.562 -16.047 1 95.69 169 GLU B C 1
ATOM 5050 O O . GLU B 1 169 ? 3.4 -51.688 -15.195 1 95.69 169 GLU B O 1
ATOM 5055 N N . ILE B 1 170 ? 4.508 -52.375 -16.906 1 94.38 170 ILE B N 1
ATOM 5056 C CA . ILE B 1 170 ? 5.379 -51.188 -16.953 1 94.38 170 ILE B CA 1
ATOM 5057 C C . ILE B 1 170 ? 4.551 -49.938 -17.203 1 94.38 170 ILE B C 1
ATOM 5059 O O . ILE B 1 170 ? 4.688 -48.938 -16.5 1 94.38 170 ILE B O 1
ATOM 5063 N N . VAL B 1 171 ? 3.721 -50 -18.156 1 95.5 171 VAL B N 1
ATOM 5064 C CA . VAL B 1 171 ? 2.9 -48.844 -18.5 1 95.5 171 VAL B CA 1
ATOM 5065 C C . VAL B 1 171 ? 1.961 -48.5 -17.344 1 95.5 171 VAL B C 1
ATOM 5067 O O . VAL B 1 171 ? 1.811 -47.344 -16.953 1 95.5 171 VAL B O 1
ATOM 5070 N N . SER B 1 172 ? 1.371 -49.562 -16.812 1 95.56 172 SER B N 1
ATOM 5071 C CA . SER B 1 172 ? 0.445 -49.375 -15.695 1 95.56 172 SER B CA 1
ATOM 5072 C C . SER B 1 172 ? 1.144 -48.719 -14.5 1 95.56 172 SER B C 1
ATOM 5074 O O . SER B 1 172 ? 0.581 -47.844 -13.844 1 95.56 172 SER B O 1
ATOM 5076 N N . THR B 1 173 ? 2.354 -49.094 -14.211 1 94.81 173 THR B N 1
ATOM 5077 C CA . THR B 1 173 ? 3.084 -48.594 -13.039 1 94.81 173 THR B CA 1
ATOM 5078 C C . THR B 1 173 ? 3.697 -47.25 -13.32 1 94.81 173 THR B C 1
ATOM 5080 O O . THR B 1 173 ? 3.609 -46.344 -12.492 1 94.81 173 THR B O 1
ATOM 5083 N N . LYS B 1 174 ? 4.23 -47.062 -14.484 1 94.38 174 LYS B N 1
ATOM 5084 C CA . LYS B 1 174 ? 4.934 -45.812 -14.805 1 94.38 174 LYS B CA 1
ATOM 5085 C C . LYS B 1 174 ? 3.957 -44.719 -15.203 1 94.38 174 LYS B C 1
ATOM 5087 O O . LYS B 1 174 ? 4.191 -43.531 -14.922 1 94.38 174 LYS B O 1
ATOM 5092 N N . VAL B 1 175 ? 2.957 -45.062 -15.867 1 95.62 175 VAL B N 1
ATOM 5093 C CA . VAL B 1 175 ? 1.979 -44.062 -16.344 1 95.62 175 VAL B CA 1
ATOM 5094 C C . VAL B 1 175 ? 0.67 -44.25 -15.57 1 95.62 175 VAL B C 1
ATOM 5096 O O . VAL B 1 175 ? 0.348 -43.438 -14.695 1 95.62 175 VAL B O 1
ATOM 5099 N N . ASP B 1 176 ? -0.086 -45.312 -15.938 1 95.25 176 ASP B N 1
ATOM 5100 C CA . ASP B 1 176 ? -1.303 -45.719 -15.242 1 95.25 176 ASP B CA 1
ATOM 5101 C C . ASP B 1 176 ? -2.018 -46.844 -15.977 1 95.25 176 ASP B C 1
ATOM 5103 O O . ASP B 1 176 ? -1.773 -47.062 -17.172 1 95.25 176 ASP B O 1
ATOM 5107 N N . GLY B 1 177 ? -2.816 -47.469 -15.172 1 94.81 177 GLY B N 1
ATOM 5108 C CA . GLY B 1 177 ? -3.568 -48.562 -15.766 1 94.81 177 GLY B CA 1
ATOM 5109 C C . GLY B 1 177 ? -4.652 -48.094 -16.719 1 94.81 177 GLY B C 1
ATOM 5110 O O . GLY B 1 177 ? -5.164 -48.875 -17.516 1 94.81 177 GLY B O 1
ATOM 5111 N N . ASP B 1 178 ? -5.027 -46.875 -16.641 1 95.56 178 ASP B N 1
ATOM 5112 C CA . ASP B 1 178 ? -6.051 -46.281 -17.484 1 95.56 178 ASP B CA 1
ATOM 5113 C C . ASP B 1 178 ? -5.559 -44.969 -18.109 1 95.56 178 ASP B C 1
ATOM 5115 O O . ASP B 1 178 ? -5.59 -43.938 -17.453 1 95.56 178 ASP B O 1
ATOM 5119 N N . LEU B 1 179 ? -5.125 -45 -19.328 1 95.88 179 LEU B N 1
ATOM 5120 C CA . LEU B 1 179 ? -4.559 -43.844 -20.016 1 95.88 179 LEU B CA 1
ATOM 5121 C C . LEU B 1 179 ? -5.633 -42.812 -20.297 1 95.88 179 LEU B C 1
ATOM 5123 O O . LEU B 1 179 ? -5.324 -41.625 -20.469 1 95.88 179 LEU B O 1
ATOM 5127 N N . ASN B 1 180 ? -6.883 -43.25 -20.328 1 95 180 ASN B N 1
ATOM 5128 C CA . ASN B 1 180 ? -7.977 -42.312 -20.547 1 95 180 ASN B CA 1
ATOM 5129 C C . ASN B 1 180 ? -8.117 -41.312 -19.406 1 95 180 ASN B C 1
ATOM 5131 O O . ASN B 1 180 ? -8.469 -40.156 -19.609 1 95 180 ASN B O 1
ATOM 5135 N N . LYS B 1 181 ? -7.855 -41.719 -18.219 1 95.75 181 LYS B N 1
ATOM 5136 C CA . LYS B 1 181 ? -7.895 -40.844 -17.062 1 95.75 181 LYS B CA 1
ATOM 5137 C C . LYS B 1 181 ? -6.809 -39.781 -17.156 1 95.75 181 LYS B C 1
ATOM 5139 O O . LYS B 1 181 ? -7.027 -38.625 -16.781 1 95.75 181 LYS B O 1
ATOM 5144 N N . ILE B 1 182 ? -5.664 -40.188 -17.609 1 95.69 182 ILE B N 1
ATOM 5145 C CA . ILE B 1 182 ? -4.551 -39.25 -17.812 1 95.69 182 ILE B CA 1
ATOM 5146 C C . ILE B 1 182 ? -4.938 -38.188 -18.828 1 95.69 182 ILE B C 1
ATOM 5148 O O . ILE B 1 182 ? -4.758 -37 -18.594 1 95.69 182 ILE B O 1
ATOM 5152 N N . SER B 1 183 ? -5.457 -38.688 -19.953 1 94.06 183 SER B N 1
ATOM 5153 C CA . SER B 1 183 ? -5.879 -37.781 -21.016 1 94.06 183 SER B CA 1
ATOM 5154 C C . SER B 1 183 ? -6.926 -36.781 -20.516 1 94.06 183 SER B C 1
ATOM 5156 O O . SER B 1 183 ? -6.867 -35.594 -20.844 1 94.06 183 SER B O 1
ATOM 5158 N N . ALA B 1 184 ? -7.824 -37.25 -19.766 1 95.56 184 ALA B N 1
ATOM 5159 C CA . ALA B 1 184 ? -8.883 -36.406 -19.234 1 95.56 184 ALA B CA 1
ATOM 5160 C C . ALA B 1 184 ? -8.297 -35.312 -18.328 1 95.56 184 ALA B C 1
ATOM 5162 O O . ALA B 1 184 ? -8.719 -34.156 -18.375 1 95.56 184 ALA B O 1
ATOM 5163 N N . ALA B 1 185 ? -7.422 -35.688 -17.469 1 95.69 185 ALA B N 1
ATOM 5164 C CA . ALA B 1 185 ? -6.781 -34.719 -16.562 1 95.69 185 ALA B CA 1
ATOM 5165 C C . ALA B 1 185 ? -6.035 -33.656 -17.359 1 95.69 185 ALA B C 1
ATOM 5167 O O . ALA B 1 185 ? -6.176 -32.469 -17.078 1 95.69 185 ALA B O 1
ATOM 5168 N N . LEU B 1 186 ? -5.25 -34.062 -18.297 1 94 186 LEU B N 1
ATOM 5169 C CA . LEU B 1 186 ? -4.465 -33.125 -19.109 1 94 186 LEU B CA 1
ATOM 5170 C C . LEU B 1 186 ? -5.375 -32.156 -19.859 1 94 186 LEU B C 1
ATOM 5172 O O . LEU B 1 186 ? -5.07 -30.984 -19.969 1 94 186 LEU B O 1
ATOM 5176 N N . LEU B 1 187 ? -6.445 -32.719 -20.438 1 93.62 187 LEU B N 1
ATOM 5177 C CA . LEU B 1 187 ? -7.406 -31.875 -21.141 1 93.62 187 LEU B CA 1
ATOM 5178 C C . LEU B 1 187 ? -7.984 -30.828 -20.188 1 93.62 187 LEU B C 1
ATOM 5180 O O . LEU B 1 187 ? -8.141 -29.656 -20.562 1 93.62 187 LEU B O 1
ATOM 5184 N N . SER B 1 188 ? -8.297 -31.203 -19.031 1 96 188 SER B N 1
ATOM 5185 C CA . SER B 1 188 ? -8.812 -30.281 -18.031 1 96 188 SER B CA 1
ATOM 5186 C C . SER B 1 188 ? -7.805 -29.172 -17.734 1 96 188 SER B C 1
ATOM 5188 O O . SER B 1 188 ? -8.164 -28 -17.672 1 96 188 SER B O 1
ATOM 5190 N N . PHE B 1 189 ? -6.559 -29.547 -17.562 1 93 189 PHE B N 1
ATOM 5191 C CA . PHE B 1 189 ? -5.512 -28.578 -17.25 1 93 189 PHE B CA 1
ATOM 5192 C C . PHE B 1 189 ? -5.312 -27.609 -18.406 1 93 189 PHE B C 1
ATOM 5194 O O . PHE B 1 189 ? -5.066 -26.422 -18.188 1 93 189 PHE B O 1
ATOM 5201 N N . GLN B 1 190 ? -5.371 -28.109 -19.609 1 90.31 190 GLN B N 1
ATOM 5202 C CA . GLN B 1 190 ? -5.242 -27.266 -20.797 1 90.31 190 GLN B CA 1
ATOM 5203 C C . GLN B 1 190 ? -6.332 -26.188 -20.828 1 90.31 190 GLN B C 1
ATOM 5205 O O . GLN B 1 190 ? -6.109 -25.094 -21.344 1 90.31 190 GLN B O 1
ATOM 5210 N N . LYS B 1 191 ? -7.48 -26.531 -20.297 1 93.19 191 LYS B N 1
ATOM 5211 C CA . LYS B 1 191 ? -8.594 -25.594 -20.234 1 93.19 191 LYS B CA 1
ATOM 5212 C C . LYS B 1 191 ? -8.516 -24.75 -18.969 1 93.19 191 LYS B C 1
ATOM 5214 O O . LYS B 1 191 ? -9.5 -24.125 -18.562 1 93.19 191 LYS B O 1
ATOM 5219 N N . LEU B 1 192 ? -7.461 -24.891 -18.266 1 93.44 192 LEU B N 1
ATOM 5220 C CA . LEU B 1 192 ? -7.145 -24.109 -17.062 1 93.44 192 LEU B CA 1
ATOM 5221 C C . LEU B 1 192 ? -8.062 -24.5 -15.914 1 93.44 192 LEU B C 1
ATOM 5223 O O . LEU B 1 192 ? -8.445 -23.641 -15.102 1 93.44 192 LEU B O 1
ATOM 5227 N N . ASN B 1 193 ? -8.539 -25.703 -15.953 1 96.31 193 ASN B N 1
ATOM 5228 C CA . ASN B 1 193 ? -9.289 -26.297 -14.852 1 96.31 193 ASN B CA 1
ATOM 5229 C C . ASN B 1 193 ? -8.414 -27.234 -14.023 1 96.31 193 ASN B C 1
ATOM 5231 O O . ASN B 1 193 ? -8.117 -28.359 -14.445 1 96.31 193 ASN B O 1
ATOM 5235 N N . PHE B 1 194 ? -8.078 -26.844 -12.805 1 95.81 194 PHE B N 1
ATOM 5236 C CA . PHE B 1 194 ? -7.133 -27.594 -11.977 1 95.81 194 PHE B CA 1
ATOM 5237 C C . PHE B 1 194 ? -7.852 -28.281 -10.828 1 95.81 194 PHE B C 1
ATOM 5239 O O . PHE B 1 194 ? -7.223 -28.656 -9.836 1 95.81 194 PHE B O 1
ATOM 5246 N N . THR B 1 195 ? -9.148 -28.438 -10.945 1 96.25 195 THR B N 1
ATOM 5247 C CA . THR B 1 195 ? -9.93 -29.125 -9.922 1 96.25 195 THR B CA 1
ATOM 5248 C C . THR B 1 195 ? -9.898 -30.641 -10.141 1 96.25 195 THR B C 1
ATOM 5250 O O . THR B 1 195 ? -10.164 -31.406 -9.219 1 96.25 195 THR B O 1
ATOM 5253 N N . HIS B 1 196 ? -9.562 -30.984 -11.336 1 95.44 196 HIS B N 1
ATOM 5254 C CA . HIS B 1 196 ? -9.594 -32.406 -11.703 1 95.44 196 HIS B CA 1
ATOM 5255 C C . HIS B 1 196 ? -8.477 -33.156 -11.008 1 95.44 196 HIS B C 1
ATOM 5257 O O . HIS B 1 196 ? -7.344 -32.688 -10.914 1 95.44 196 HIS B O 1
ATOM 5263 N N . ARG B 1 197 ? -8.828 -34.438 -10.477 1 95.94 197 ARG B N 1
ATOM 5264 C CA . ARG B 1 197 ? -7.867 -35.375 -9.906 1 95.94 197 ARG B CA 1
ATOM 5265 C C . ARG B 1 197 ? -8.07 -36.781 -10.461 1 95.94 197 ARG B C 1
ATOM 5267 O O . ARG B 1 197 ? -9.211 -37.219 -10.617 1 95.94 197 ARG B O 1
ATOM 5274 N N . ILE B 1 198 ? -6.977 -37.375 -10.766 1 96.19 198 ILE B N 1
ATOM 5275 C CA . ILE B 1 198 ? -7.039 -38.781 -11.219 1 96.19 198 ILE B CA 1
ATOM 5276 C C . ILE B 1 198 ? -7.258 -39.688 -10.023 1 96.19 198 ILE B C 1
ATOM 5278 O O . ILE B 1 198 ? -6.426 -39.75 -9.117 1 96.19 198 ILE B O 1
ATOM 5282 N N . GLU B 1 199 ? -8.383 -40.375 -10.016 1 94.56 199 GLU B N 1
ATOM 5283 C CA . GLU B 1 199 ? -8.75 -41.25 -8.891 1 94.56 199 GLU B CA 1
ATOM 5284 C C . GLU B 1 199 ? -8.328 -42.688 -9.141 1 94.56 199 GLU B C 1
ATOM 5286 O O . GLU B 1 199 ? -8.188 -43.125 -10.289 1 94.56 199 GLU B O 1
ATOM 5291 N N . GLY B 1 200 ? -7.988 -43.375 -7.98 1 91.75 200 GLY B N 1
ATOM 5292 C CA . GLY B 1 200 ? -7.656 -44.781 -8.039 1 91.75 200 GLY B CA 1
ATOM 5293 C C . GLY B 1 200 ? -6.727 -45.219 -6.93 1 91.75 200 GLY B C 1
ATOM 5294 O O . GLY B 1 200 ? -6.09 -44.406 -6.277 1 91.75 200 GLY B O 1
ATOM 5295 N N . ASN B 1 201 ? -6.715 -46.5 -6.48 1 87 201 ASN B N 1
ATOM 5296 C CA . ASN B 1 201 ? -5.922 -47.031 -5.375 1 87 201 ASN B CA 1
ATOM 5297 C C . ASN B 1 201 ? -4.488 -47.344 -5.805 1 87 201 ASN B C 1
ATOM 5299 O O . ASN B 1 201 ? -3.564 -47.281 -4.988 1 87 201 ASN B O 1
ATOM 5303 N N . ASN B 1 202 ? -4.176 -47.625 -6.984 1 90.06 202 ASN B N 1
ATOM 5304 C CA . ASN B 1 202 ? -2.85 -47.969 -7.488 1 90.06 202 ASN B CA 1
ATOM 5305 C C . ASN B 1 202 ? -2.498 -47.156 -8.734 1 90.06 202 ASN B C 1
ATOM 5307 O O . ASN B 1 202 ? -2.293 -47.719 -9.805 1 90.06 202 ASN B O 1
ATOM 5311 N N . LEU B 1 203 ? -2.342 -45.812 -8.375 1 94.12 203 LEU B N 1
ATOM 5312 C CA . LEU B 1 203 ? -2.068 -44.906 -9.492 1 94.12 203 LEU B CA 1
ATOM 5313 C C . LEU B 1 203 ? -0.637 -45.094 -9.992 1 94.12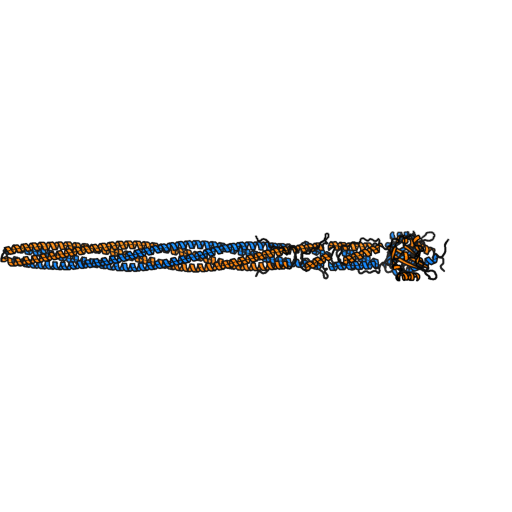 203 LEU B C 1
ATOM 5315 O O . LEU B 1 203 ? 0.264 -45.406 -9.203 1 94.12 203 LEU B O 1
ATOM 5319 N N . GLY B 1 204 ? -0.454 -44.938 -11.266 1 95.62 204 GLY B N 1
ATOM 5320 C CA . GLY B 1 204 ? 0.882 -44.906 -11.844 1 95.62 204 GLY B CA 1
ATOM 5321 C C . GLY B 1 204 ? 1.653 -43.625 -11.5 1 95.62 204 GLY B C 1
ATOM 5322 O O . GLY B 1 204 ? 1.095 -42.688 -10.938 1 95.62 204 GLY B O 1
ATOM 5323 N N . GLU B 1 205 ? 2.896 -43.562 -11.805 1 94.56 205 GLU B N 1
ATOM 5324 C CA . GLU B 1 205 ? 3.795 -42.469 -11.477 1 94.56 205 GLU B CA 1
ATOM 5325 C C . GLU B 1 205 ? 3.338 -41.156 -12.141 1 94.56 205 GLU B C 1
ATOM 5327 O O . GLU B 1 205 ? 3.342 -40.094 -11.516 1 94.56 205 GLU B O 1
ATOM 5332 N N . VAL B 1 206 ? 2.996 -41.219 -13.344 1 95.31 206 VAL B N 1
ATOM 5333 C CA . VAL B 1 206 ? 2.574 -40.031 -14.078 1 95.31 206 VAL B CA 1
ATOM 5334 C C . VAL B 1 206 ? 1.279 -39.469 -13.477 1 95.31 206 VAL B C 1
ATOM 5336 O O . VAL B 1 206 ? 1.137 -38.281 -13.281 1 95.31 206 VAL B O 1
ATOM 5339 N N . ALA B 1 207 ? 0.341 -40.406 -13.242 1 95.94 207 ALA B N 1
ATOM 5340 C CA . ALA B 1 207 ? -0.924 -40 -12.641 1 95.94 207 ALA B CA 1
ATOM 5341 C C . ALA B 1 207 ? -0.69 -39.312 -11.305 1 95.94 207 ALA B C 1
ATOM 5343 O O . ALA B 1 207 ? -1.248 -38.219 -11.062 1 95.94 207 ALA B O 1
ATOM 5344 N N . GLU B 1 208 ? 0.161 -39.812 -10.469 1 95 208 GLU B N 1
ATOM 5345 C CA . GLU B 1 208 ? 0.493 -39.188 -9.18 1 95 208 GLU B CA 1
ATOM 5346 C C . GLU B 1 208 ? 1.178 -37.844 -9.375 1 95 208 GLU B C 1
ATOM 5348 O O . GLU B 1 208 ? 0.903 -36.906 -8.641 1 95 208 GLU B O 1
ATOM 5353 N N . GLY B 1 209 ? 2.078 -37.875 -10.289 1 92.88 209 GLY B N 1
ATOM 5354 C CA . GLY B 1 209 ? 2.771 -36.625 -10.586 1 92.88 209 GLY B CA 1
ATOM 5355 C C . GLY B 1 209 ? 1.84 -35.531 -11.031 1 92.88 209 GLY B C 1
ATOM 5356 O O . GLY B 1 209 ? 1.979 -34.375 -10.594 1 92.88 209 GLY B O 1
ATOM 5357 N N . LEU B 1 210 ? 0.915 -35.844 -11.898 1 93.56 210 LEU B N 1
ATOM 5358 C CA . LEU B 1 210 ? -0.061 -34.875 -12.375 1 93.56 210 LEU B CA 1
ATOM 5359 C C . LEU B 1 210 ? -0.927 -34.344 -11.227 1 93.56 210 LEU B C 1
ATOM 5361 O O . LEU B 1 210 ? -1.196 -33.156 -11.133 1 93.56 210 LEU B O 1
ATOM 5365 N N . ASN B 1 211 ? -1.373 -35.281 -10.383 1 94.38 211 ASN B N 1
ATOM 5366 C CA . ASN B 1 211 ? -2.143 -34.875 -9.211 1 94.38 211 ASN B CA 1
ATOM 5367 C C . ASN B 1 211 ? -1.34 -33.938 -8.312 1 94.38 211 ASN B C 1
ATOM 5369 O O . ASN B 1 211 ? -1.866 -32.938 -7.82 1 94.38 211 ASN B O 1
ATOM 5373 N N . SER B 1 212 ? -0.125 -34.25 -8.125 1 92.62 212 SER B N 1
ATOM 5374 C CA . SER B 1 212 ? 0.742 -33.406 -7.297 1 92.62 212 SER B CA 1
ATOM 5375 C C . SER B 1 212 ? 0.892 -32 -7.887 1 92.62 212 SER B C 1
ATOM 5377 O O . SER B 1 212 ? 0.817 -31.016 -7.164 1 92.62 212 SER B O 1
ATOM 5379 N N . LEU B 1 213 ? 1.105 -31.969 -9.133 1 91.06 213 LEU B N 1
ATOM 5380 C CA . LEU B 1 213 ? 1.249 -30.688 -9.812 1 91.06 213 LEU B CA 1
ATOM 5381 C C . LEU B 1 213 ? -0.039 -29.875 -9.711 1 91.06 213 LEU B C 1
ATOM 5383 O O . LEU B 1 213 ? 0.001 -28.656 -9.492 1 91.06 213 LEU B O 1
ATOM 5387 N N . ALA B 1 214 ? -1.098 -30.547 -9.938 1 93.06 214 ALA B N 1
ATOM 5388 C CA . ALA B 1 214 ? -2.389 -29.875 -9.805 1 93.06 214 ALA B CA 1
ATOM 5389 C C . ALA B 1 214 ? -2.551 -29.281 -8.406 1 93.06 214 ALA B C 1
ATOM 5391 O O . ALA B 1 214 ? -3.064 -28.172 -8.242 1 93.06 214 ALA B O 1
ATOM 5392 N N . ASN B 1 215 ? -2.096 -29.969 -7.395 1 93.56 215 ASN B N 1
ATOM 5393 C CA . ASN B 1 215 ? -2.162 -29.484 -6.02 1 93.56 215 ASN B CA 1
ATOM 5394 C C . ASN B 1 215 ? -1.299 -28.234 -5.824 1 93.56 215 ASN B C 1
ATOM 5396 O O . ASN B 1 215 ? -1.714 -27.297 -5.16 1 93.56 215 ASN B O 1
ATOM 5400 N N . VAL B 1 216 ? -0.151 -28.328 -6.344 1 90.44 216 VAL B N 1
ATOM 5401 C CA . VAL B 1 216 ? 0.759 -27.188 -6.234 1 90.44 216 VAL B CA 1
ATOM 5402 C C . VAL B 1 216 ? 0.118 -25.953 -6.859 1 90.44 216 VAL B C 1
ATOM 5404 O O . VAL B 1 216 ? 0.103 -24.875 -6.25 1 90.44 216 VAL B O 1
ATOM 5407 N N . VAL B 1 217 ? -0.401 -26.062 -8.031 1 93.12 217 VAL B N 1
ATOM 5408 C CA . VAL B 1 217 ? -1.042 -24.953 -8.727 1 93.12 217 VAL B CA 1
ATOM 5409 C C . VAL B 1 217 ? -2.242 -24.453 -7.922 1 93.12 217 VAL B C 1
ATOM 5411 O O . VAL B 1 217 ? -2.426 -23.25 -7.746 1 93.12 217 VAL B O 1
ATOM 5414 N N . ASN B 1 218 ? -2.992 -25.453 -7.484 1 95 218 ASN B N 1
ATOM 5415 C CA . ASN B 1 218 ? -4.152 -25.094 -6.676 1 95 218 ASN B CA 1
ATOM 5416 C C . ASN B 1 218 ? -3.756 -24.266 -5.461 1 95 218 ASN B C 1
ATOM 5418 O O . ASN B 1 218 ? -4.348 -23.203 -5.203 1 95 218 ASN B O 1
ATOM 5422 N N . ASP B 1 219 ? -2.803 -24.672 -4.754 1 93.75 219 ASP B N 1
ATOM 5423 C CA . ASP B 1 219 ? -2.35 -23.969 -3.559 1 93.75 219 ASP B CA 1
ATOM 5424 C C . ASP B 1 219 ? -1.857 -22.562 -3.9 1 93.75 219 ASP B C 1
ATOM 5426 O O . ASP B 1 219 ? -2.139 -21.609 -3.174 1 93.75 219 ASP B O 1
ATOM 5430 N N . MET B 1 220 ? -1.141 -22.469 -4.961 1 92.62 220 MET B N 1
ATOM 5431 C CA . MET B 1 220 ? -0.649 -21.172 -5.406 1 92.62 220 MET B CA 1
ATOM 5432 C C . MET B 1 220 ? -1.809 -20.234 -5.734 1 92.62 220 MET B C 1
ATOM 5434 O O . MET B 1 220 ? -1.775 -19.047 -5.383 1 92.62 220 MET B O 1
ATOM 5438 N N . LEU B 1 221 ? -2.785 -20.75 -6.371 1 95.44 221 LEU B N 1
ATOM 5439 C CA . LEU B 1 221 ? -3.924 -19.938 -6.781 1 95.44 221 LEU B CA 1
ATOM 5440 C C . LEU B 1 221 ? -4.723 -19.469 -5.566 1 95.44 221 LEU B C 1
ATOM 5442 O O . LEU B 1 221 ? -5.16 -18.328 -5.508 1 95.44 221 LEU B O 1
ATOM 5446 N N . VAL B 1 222 ? -4.926 -20.328 -4.609 1 96.25 222 VAL B N 1
ATOM 5447 C CA . VAL B 1 222 ? -5.629 -19.969 -3.383 1 96.25 222 VAL B CA 1
ATOM 5448 C C . VAL B 1 222 ? -4.879 -18.844 -2.674 1 96.25 222 VAL B C 1
ATOM 5450 O O . VAL B 1 222 ? -5.477 -17.828 -2.301 1 96.25 222 VAL B O 1
ATOM 5453 N N . GLU B 1 223 ? -3.602 -19.016 -2.557 1 94.44 223 GLU B N 1
ATOM 5454 C CA . GLU B 1 223 ? -2.773 -18.016 -1.876 1 94.44 223 GLU B CA 1
ATOM 5455 C C . GLU B 1 223 ? -2.756 -16.703 -2.637 1 94.44 223 GLU B C 1
ATOM 5457 O O . GLU B 1 223 ? -2.895 -15.633 -2.039 1 94.44 223 GLU B O 1
ATOM 5462 N N . ASN B 1 224 ? -2.529 -16.766 -3.881 1 94.88 224 ASN B N 1
ATOM 5463 C CA . ASN B 1 224 ? -2.502 -15.562 -4.707 1 94.88 224 ASN B CA 1
ATOM 5464 C C . ASN B 1 224 ? -3.818 -14.797 -4.625 1 94.88 224 ASN B C 1
ATOM 5466 O O . ASN B 1 224 ? -3.822 -13.57 -4.465 1 94.88 224 ASN B O 1
ATOM 5470 N N . LYS B 1 225 ? -4.887 -15.477 -4.727 1 96.19 225 LYS B N 1
ATOM 5471 C CA . LYS B 1 225 ? -6.184 -14.812 -4.668 1 96.19 225 LYS B CA 1
ATOM 5472 C C . LYS B 1 225 ? -6.406 -14.164 -3.301 1 96.19 225 LYS B C 1
ATOM 5474 O O . LYS B 1 225 ? -6.891 -13.031 -3.213 1 96.19 225 LYS B O 1
ATOM 5479 N N . ALA B 1 226 ? -6.055 -14.844 -2.223 1 96.06 226 ALA B N 1
ATOM 5480 C CA . ALA B 1 226 ? -6.168 -14.281 -0.881 1 96.06 226 ALA B CA 1
ATOM 5481 C C . ALA B 1 226 ? -5.324 -13.016 -0.745 1 96.06 226 ALA B C 1
ATOM 5483 O O . ALA B 1 226 ? -5.785 -12.016 -0.19 1 96.06 226 ALA B O 1
ATOM 5484 N N . ASN B 1 227 ? -4.086 -13.109 -1.212 1 95.25 227 ASN B N 1
ATOM 5485 C CA . ASN B 1 227 ? -3.203 -11.945 -1.195 1 95.25 227 ASN B CA 1
ATOM 5486 C C . ASN B 1 227 ? -3.775 -10.789 -2.012 1 95.25 227 ASN B C 1
ATOM 5488 O O . ASN B 1 227 ? -3.754 -9.641 -1.568 1 95.25 227 ASN B O 1
ATOM 5492 N N . GLY B 1 228 ? -4.266 -11.141 -3.213 1 96.12 228 GLY B N 1
ATOM 5493 C CA . GLY B 1 228 ? -4.863 -10.117 -4.051 1 96.12 228 GLY B CA 1
ATOM 5494 C C . GLY B 1 228 ? -6.035 -9.414 -3.391 1 96.12 228 GLY B C 1
ATOM 5495 O O . GLY B 1 228 ? -6.129 -8.188 -3.426 1 96.12 228 GLY B O 1
ATOM 5496 N N . LEU B 1 229 ? -6.902 -10.156 -2.744 1 95.62 229 LEU B N 1
ATOM 5497 C CA . LEU B 1 229 ? -8.062 -9.586 -2.061 1 95.62 229 LEU B CA 1
ATOM 5498 C C . LEU B 1 229 ? -7.629 -8.711 -0.888 1 95.62 229 LEU B C 1
ATOM 5500 O O . LEU B 1 229 ? -8.219 -7.66 -0.643 1 95.62 229 LEU B O 1
ATOM 5504 N N . THR B 1 230 ? -6.66 -9.078 -0.169 1 95.25 230 THR B N 1
ATOM 5505 C CA . THR B 1 230 ? -6.133 -8.32 0.957 1 95.25 230 THR B CA 1
ATOM 5506 C C . THR B 1 230 ? -5.531 -7 0.482 1 95.25 230 THR B C 1
ATOM 5508 O O . THR B 1 230 ? -5.789 -5.945 1.07 1 95.25 230 THR B O 1
ATOM 5511 N N . LEU B 1 231 ? -4.75 -7.109 -0.555 1 94.69 231 LEU B N 1
ATOM 5512 C CA . LEU B 1 231 ? -4.117 -5.922 -1.12 1 94.69 231 LEU B CA 1
ATOM 5513 C C . LEU B 1 231 ? -5.164 -4.965 -1.682 1 94.69 231 LEU B C 1
ATOM 5515 O O . LEU B 1 231 ? -4.992 -3.746 -1.616 1 94.69 231 LEU B O 1
ATOM 5519 N N . ASP B 1 232 ? -6.238 -5.496 -2.252 1 96.56 232 ASP B N 1
ATOM 5520 C CA . ASP B 1 232 ? -7.336 -4.672 -2.752 1 96.56 232 ASP B CA 1
ATOM 5521 C C . ASP B 1 232 ? -7.969 -3.857 -1.627 1 96.56 232 ASP B C 1
ATOM 5523 O O . ASP B 1 232 ? -8.148 -2.645 -1.756 1 96.56 232 ASP B O 1
ATOM 5527 N N . LYS B 1 233 ? -8.227 -4.453 -0.522 1 95.19 233 LYS B N 1
ATOM 5528 C CA . LYS B 1 233 ? -8.758 -3.762 0.65 1 95.19 233 LYS B CA 1
ATOM 5529 C C . LYS B 1 233 ? -7.77 -2.717 1.161 1 95.19 233 LYS B C 1
ATOM 5531 O O . LYS B 1 233 ? -8.164 -1.603 1.512 1 95.19 233 LYS B O 1
ATOM 5536 N N . GLY B 1 234 ? -6.527 -3.156 1.227 1 93.94 234 GLY B N 1
ATOM 5537 C CA . GLY B 1 234 ? -5.492 -2.232 1.664 1 93.94 234 GLY B CA 1
ATOM 5538 C C . GLY B 1 234 ? -5.387 -0.998 0.79 1 93.94 234 GLY B C 1
ATOM 5539 O O . GLY B 1 234 ? -5.242 0.117 1.296 1 93.94 234 GLY B O 1
ATOM 5540 N N . SER B 1 235 ? -5.422 -1.166 -0.49 1 95.75 235 SER B N 1
ATOM 5541 C CA . SER B 1 235 ? -5.34 -0.046 -1.421 1 95.75 235 SER B CA 1
ATOM 5542 C C . SER B 1 235 ? -6.527 0.897 -1.262 1 95.75 235 SER B C 1
ATOM 5544 O O . SER B 1 235 ? -6.371 2.117 -1.337 1 95.75 235 SER B O 1
ATOM 5546 N N . ASP B 1 236 ? -7.707 0.374 -1.016 1 95.44 236 ASP B N 1
ATOM 5547 C CA . ASP B 1 236 ? -8.898 1.184 -0.771 1 95.44 236 ASP B CA 1
ATOM 5548 C C . ASP B 1 236 ? -8.727 2.051 0.474 1 95.44 236 ASP B C 1
ATOM 5550 O O . ASP B 1 236 ? -9.062 3.234 0.464 1 95.44 236 ASP B O 1
ATOM 5554 N N . LEU B 1 237 ? -8.219 1.456 1.458 1 93.69 237 LEU B N 1
ATOM 5555 C CA . LEU B 1 237 ? -7.992 2.178 2.705 1 93.69 237 LEU B CA 1
ATOM 5556 C C . LEU B 1 237 ? -6.941 3.27 2.521 1 93.69 237 LEU B C 1
ATOM 5558 O O . LEU B 1 237 ? -7.074 4.363 3.076 1 93.69 237 LEU B O 1
ATOM 5562 N N . LEU B 1 238 ? -5.934 2.982 1.781 1 93.5 238 LEU B N 1
ATOM 5563 C CA . LEU B 1 238 ? -4.902 3.975 1.498 1 93.5 238 LEU B CA 1
ATOM 5564 C C . LEU B 1 238 ? -5.484 5.156 0.731 1 93.5 238 LEU B C 1
ATOM 5566 O O . LEU B 1 238 ? -5.172 6.312 1.034 1 93.5 238 LEU B O 1
ATOM 5570 N N . LEU B 1 239 ? -6.324 4.844 -0.249 1 95.56 239 LEU B N 1
ATOM 5571 C CA . LEU B 1 239 ? -6.945 5.914 -1.024 1 95.56 239 LEU B CA 1
ATOM 5572 C C . LEU B 1 239 ? -7.855 6.766 -0.147 1 95.56 239 LEU B C 1
ATOM 5574 O O . LEU B 1 239 ? -7.902 7.988 -0.295 1 95.56 239 LEU B O 1
ATOM 5578 N N . ALA B 1 240 ? -8.516 6.152 0.749 1 95.56 240 ALA B N 1
ATOM 5579 C CA . ALA B 1 240 ? -9.328 6.887 1.71 1 95.56 240 ALA B CA 1
ATOM 5580 C C . ALA B 1 240 ? -8.469 7.781 2.596 1 95.56 240 ALA B C 1
ATOM 5582 O O . ALA B 1 240 ? -8.836 8.922 2.885 1 95.56 240 ALA B O 1
ATOM 5583 N N . ASN B 1 241 ? -7.371 7.27 3.047 1 93.94 241 ASN B N 1
ATOM 5584 C CA . ASN B 1 241 ? -6.43 8.039 3.852 1 93.94 241 ASN B CA 1
ATOM 5585 C C . ASN B 1 241 ? -5.879 9.242 3.08 1 93.94 241 ASN B C 1
ATOM 5587 O O . ASN B 1 241 ? -5.695 10.32 3.646 1 93.94 241 ASN B O 1
ATOM 5591 N N . VAL B 1 242 ? -5.621 9.039 1.836 1 94.75 242 VAL B N 1
ATOM 5592 C CA . VAL B 1 242 ? -5.152 10.117 0.969 1 94.75 242 VAL B CA 1
ATOM 5593 C C . VAL B 1 242 ? -6.203 11.219 0.904 1 94.75 242 VAL B C 1
ATOM 5595 O O . VAL B 1 242 ? -5.875 12.406 1.005 1 94.75 242 VAL B O 1
ATOM 5598 N N . ASP B 1 243 ? -7.434 10.859 0.815 1 94.69 243 ASP B N 1
ATOM 5599 C CA . ASP B 1 243 ? -8.523 11.836 0.778 1 94.69 243 ASP B CA 1
ATOM 5600 C C . ASP B 1 243 ? -8.594 12.633 2.076 1 94.69 243 ASP B C 1
ATOM 5602 O O . ASP B 1 243 ? -8.75 13.859 2.049 1 94.69 243 ASP B O 1
ATOM 5606 N N . LYS B 1 244 ? -8.438 11.977 3.129 1 93.19 244 LYS B N 1
ATOM 5607 C CA . LYS B 1 244 ? -8.438 12.633 4.434 1 93.19 244 LYS B CA 1
ATOM 5608 C C . LYS B 1 244 ? -7.266 13.602 4.562 1 93.19 244 LYS B C 1
ATOM 5610 O O . LYS B 1 244 ? -7.422 14.711 5.07 1 93.19 244 LYS B O 1
ATOM 5615 N N . LEU B 1 245 ? -6.133 13.203 4.133 1 92.44 245 LEU B N 1
ATOM 5616 C CA . LEU B 1 245 ? -4.938 14.031 4.203 1 92.44 245 LEU B CA 1
ATOM 5617 C C . LEU B 1 245 ? -5.082 15.266 3.32 1 92.44 245 LEU B C 1
ATOM 5619 O O . LEU B 1 245 ? -4.707 16.375 3.725 1 92.44 245 LEU B O 1
ATOM 5623 N N . ASN B 1 246 ? -5.602 15.055 2.145 1 94.62 246 ASN B N 1
ATOM 5624 C CA . ASN B 1 246 ? -5.824 16.188 1.24 1 94.62 246 ASN B CA 1
ATOM 5625 C C . ASN B 1 246 ? -6.812 17.188 1.828 1 94.62 246 ASN B C 1
ATOM 5627 O O . ASN B 1 246 ? -6.582 18.391 1.769 1 94.62 246 ASN B O 1
ATOM 5631 N N . GLN B 1 247 ? -7.859 16.688 2.346 1 92.94 247 GLN B N 1
ATOM 5632 C CA . GLN B 1 247 ? -8.836 17.562 2.992 1 92.94 247 GLN B CA 1
ATOM 5633 C C . GLN B 1 247 ? -8.219 18.312 4.168 1 92.94 247 GLN B C 1
ATOM 5635 O O . GLN B 1 247 ? -8.398 19.516 4.305 1 92.94 247 GLN B O 1
ATOM 5640 N N . SER B 1 248 ? -7.496 17.562 4.969 1 90.94 248 SER B N 1
ATOM 5641 C CA . SER B 1 248 ? -6.82 18.156 6.121 1 90.94 248 SER B CA 1
ATOM 5642 C C . SER B 1 248 ? -5.82 19.219 5.688 1 90.94 248 SER B C 1
ATOM 5644 O O . SER B 1 248 ? -5.75 20.297 6.293 1 90.94 248 SER B O 1
ATOM 5646 N N . SER B 1 249 ? -5.09 18.938 4.668 1 91.56 249 SER B N 1
ATOM 5647 C CA . SER B 1 249 ? -4.094 19.891 4.168 1 91.56 249 SER B CA 1
ATOM 5648 C C . SER B 1 249 ? -4.75 21.141 3.621 1 91.56 249 SER B C 1
ATOM 5650 O O . SER B 1 249 ? -4.262 22.25 3.852 1 91.56 249 SER B O 1
ATOM 5652 N N . ASN B 1 250 ? -5.855 21.047 2.943 1 93.75 250 ASN B N 1
ATOM 5653 C CA . ASN B 1 250 ? -6.578 22.188 2.408 1 93.75 250 ASN B CA 1
ATOM 5654 C C . ASN B 1 250 ? -7.156 23.062 3.523 1 93.75 250 ASN B C 1
ATOM 5656 O O . ASN B 1 250 ? -7.062 24.281 3.471 1 93.75 250 ASN B O 1
ATOM 5660 N N . GLU B 1 251 ? -7.668 22.422 4.496 1 92.56 251 GLU B N 1
ATOM 5661 C CA . GLU B 1 251 ? -8.227 23.141 5.637 1 92.56 251 GLU B CA 1
ATOM 5662 C C . GLU B 1 251 ? -7.133 23.844 6.438 1 92.56 251 GLU B C 1
ATOM 5664 O O . GLU B 1 251 ? -7.316 24.969 6.898 1 92.56 251 GLU B O 1
ATOM 5669 N N . ALA B 1 252 ? -6.055 23.156 6.566 1 91.19 252 ALA B N 1
ATOM 5670 C CA . ALA B 1 252 ? -4.918 23.75 7.262 1 91.19 252 ALA B CA 1
ATOM 5671 C C . ALA B 1 252 ? -4.406 24.984 6.516 1 91.19 252 ALA B C 1
ATOM 5673 O O . ALA B 1 252 ? -4.133 26.016 7.125 1 91.19 252 ALA B O 1
ATOM 5674 N N . ALA B 1 253 ? -4.34 24.875 5.188 1 92.62 253 ALA B N 1
ATOM 5675 C CA . ALA B 1 253 ? -3.885 26 4.375 1 92.62 253 ALA B CA 1
ATOM 5676 C C . ALA B 1 253 ? -4.809 27.203 4.535 1 92.62 253 ALA B C 1
ATOM 5678 O O . ALA B 1 253 ? -4.348 28.344 4.68 1 92.62 253 ALA B O 1
ATOM 5679 N N . ALA B 1 254 ? -6.062 26.969 4.574 1 93.06 254 ALA B N 1
ATOM 5680 C CA . ALA B 1 254 ? -7.047 28.031 4.754 1 93.06 254 ALA B CA 1
ATOM 5681 C C . ALA B 1 254 ? -6.91 28.688 6.129 1 93.06 254 ALA B C 1
ATOM 5683 O O . ALA B 1 254 ? -6.922 29.906 6.25 1 93.06 254 ALA B O 1
ATOM 5684 N N . SER B 1 255 ? -6.773 27.844 7.16 1 92.44 255 SER B N 1
ATOM 5685 C CA . SER B 1 255 ? -6.621 28.328 8.523 1 92.44 255 SER B CA 1
ATOM 5686 C C . SER B 1 255 ? -5.34 29.141 8.68 1 92.44 255 SER B C 1
ATOM 5688 O O . SER B 1 255 ? -5.324 30.156 9.375 1 92.44 255 SER B O 1
ATOM 5690 N N . LEU B 1 256 ? -4.309 28.75 8.008 1 93 256 LEU B N 1
ATOM 5691 C CA . LEU B 1 256 ? -3.025 29.438 8.07 1 93 256 LEU B CA 1
ATOM 5692 C C . LEU B 1 256 ? -3.107 30.781 7.359 1 93 256 LEU B C 1
ATOM 5694 O O . LEU B 1 256 ? -2.525 31.766 7.82 1 93 256 LEU B O 1
ATOM 5698 N N . GLU B 1 257 ? -3.846 30.875 6.262 1 93.5 257 GLU B N 1
ATOM 5699 C CA . GLU B 1 257 ? -4.062 32.125 5.566 1 93.5 257 GLU B CA 1
ATOM 5700 C C . GLU B 1 257 ? -4.832 33.125 6.438 1 93.5 257 GLU B C 1
ATOM 5702 O O . GLU B 1 257 ? -4.484 34.312 6.504 1 93.5 257 GLU B O 1
ATOM 5707 N N . GLU B 1 258 ? -5.816 32.594 7.074 1 90.69 258 GLU B N 1
ATOM 5708 C CA . GLU B 1 258 ? -6.602 33.438 7.98 1 90.69 258 GLU B CA 1
ATOM 5709 C C . GLU B 1 258 ? -5.75 33.938 9.141 1 90.69 258 GLU B C 1
ATOM 5711 O O . GLU B 1 258 ? -5.84 35.094 9.531 1 90.69 258 GLU B O 1
ATOM 5716 N N . THR B 1 259 ? -4.957 33.094 9.672 1 91.62 259 THR B N 1
ATOM 5717 C CA . THR B 1 259 ? -4.082 33.469 10.789 1 91.62 259 THR B CA 1
ATOM 5718 C C . THR B 1 259 ? -3.068 34.5 10.359 1 91.62 259 THR B C 1
ATOM 5720 O O . THR B 1 259 ? -2.836 35.5 11.078 1 91.62 259 THR B O 1
ATOM 5723 N N . ALA B 1 260 ? -2.52 34.281 9.18 1 92.19 260 ALA B N 1
ATOM 5724 C CA . ALA B 1 260 ? -1.541 35.25 8.656 1 92.19 260 ALA B CA 1
ATOM 5725 C C . ALA B 1 260 ? -2.162 36.625 8.477 1 92.19 260 ALA B C 1
ATOM 5727 O O . ALA B 1 260 ? -1.546 37.625 8.82 1 92.19 260 ALA B O 1
ATOM 5728 N N . ALA B 1 261 ? -3.373 36.656 7.984 1 92.5 261 ALA B N 1
ATOM 5729 C CA . ALA B 1 261 ? -4.082 37.938 7.797 1 92.5 261 ALA B CA 1
ATOM 5730 C C . ALA B 1 261 ? -4.359 38.625 9.133 1 92.5 261 ALA B C 1
ATOM 5732 O O . ALA B 1 261 ? -4.148 39.812 9.281 1 92.5 261 ALA B O 1
ATOM 5733 N N . ALA B 1 262 ? -4.801 37.812 10.062 1 91.25 262 ALA B N 1
ATOM 5734 C CA . ALA B 1 262 ? -5.082 38.312 11.391 1 91.25 262 ALA B CA 1
ATOM 5735 C C . ALA B 1 262 ? -3.809 38.844 12.055 1 91.25 262 ALA B C 1
ATOM 5737 O O . ALA B 1 262 ? -3.824 39.875 12.719 1 91.25 262 ALA B O 1
ATOM 5738 N N . LEU B 1 263 ? -2.729 38.188 11.875 1 91.62 263 LEU B N 1
ATOM 5739 C CA . LEU B 1 263 ? -1.445 38.562 12.445 1 91.62 263 LEU B CA 1
ATOM 5740 C C . LEU B 1 263 ? -0.964 39.906 11.844 1 91.62 263 LEU B C 1
ATOM 5742 O O . LEU B 1 263 ? -0.391 40.719 12.555 1 91.62 263 LEU B O 1
ATOM 5746 N N . GLU B 1 264 ? -1.194 40.125 10.602 1 92.31 264 GLU B N 1
ATOM 5747 C CA . GLU B 1 264 ? -0.825 41.375 9.953 1 92.31 264 GLU B CA 1
ATOM 5748 C C . GLU B 1 264 ? -1.605 42.531 10.539 1 92.31 264 GLU B C 1
ATOM 5750 O O . GLU B 1 264 ? -1.037 43.594 10.789 1 92.31 264 GLU B O 1
ATOM 5755 N N . GLU B 1 265 ? -2.83 42.25 10.719 1 92 265 GLU B N 1
ATOM 5756 C CA . GLU B 1 265 ? -3.684 43.281 11.289 1 92 265 GLU B CA 1
ATOM 5757 C C . GLU B 1 265 ? -3.268 43.625 12.719 1 92 265 GLU B C 1
ATOM 5759 O O . GLU B 1 265 ? -3.182 44.812 13.094 1 92 265 GLU B O 1
ATOM 5764 N N . ILE B 1 266 ? -2.998 42.625 13.469 1 91 266 ILE B N 1
ATOM 5765 C CA . ILE B 1 266 ? -2.605 42.812 14.859 1 91 266 ILE B CA 1
ATOM 5766 C C . ILE B 1 266 ? -1.261 43.531 14.922 1 91 266 ILE B C 1
ATOM 5768 O O . ILE B 1 266 ? -1.062 44.406 15.766 1 91 266 ILE B O 1
ATOM 5772 N N . THR B 1 267 ? -0.374 43.188 14.062 1 91.5 267 THR B N 1
ATOM 5773 C CA . THR B 1 267 ? 0.932 43.812 13.992 1 91.5 267 THR B CA 1
ATOM 5774 C C . THR B 1 267 ? 0.781 45.312 13.695 1 91.5 267 THR B C 1
ATOM 5776 O O . THR B 1 267 ? 1.431 46.156 14.328 1 91.5 267 THR B O 1
ATOM 5779 N N . ALA B 1 268 ? -0.08 45.656 12.766 1 92.5 268 ALA B N 1
ATOM 5780 C CA . ALA B 1 268 ? -0.345 47.062 12.422 1 92.5 268 ALA B CA 1
ATOM 5781 C C . ALA B 1 268 ? -0.939 47.812 13.609 1 92.5 268 ALA B C 1
ATOM 5783 O O . ALA B 1 268 ? -0.562 48.938 13.875 1 92.5 268 ALA B O 1
ATOM 5784 N N . ASN B 1 269 ? -1.824 47.125 14.305 1 90.62 269 ASN B N 1
ATOM 5785 C CA . ASN B 1 269 ? -2.459 47.75 15.469 1 90.62 269 ASN B CA 1
ATOM 5786 C C . ASN B 1 269 ? -1.451 48 16.578 1 90.62 269 ASN B C 1
ATOM 5788 O O . ASN B 1 269 ? -1.491 49.062 17.219 1 90.62 269 ASN B O 1
ATOM 5792 N N . ILE B 1 270 ? -0.591 47.125 16.797 1 89.62 270 ILE B N 1
ATOM 5793 C CA . ILE B 1 270 ? 0.428 47.281 17.844 1 89.62 270 ILE B CA 1
ATOM 5794 C C . ILE B 1 270 ? 1.366 48.406 17.484 1 89.62 270 ILE B C 1
ATOM 5796 O O . ILE B 1 270 ? 1.761 49.188 18.344 1 89.62 270 ILE B O 1
ATOM 5800 N N . ARG B 1 271 ? 1.745 48.562 16.188 1 91.25 271 ARG B N 1
ATOM 5801 C CA . ARG B 1 271 ? 2.576 49.656 15.734 1 91.25 271 ARG B CA 1
ATOM 5802 C C . ARG B 1 271 ? 1.883 51 15.961 1 91.25 271 ARG B C 1
ATOM 5804 O O . ARG B 1 271 ? 2.496 51.969 16.453 1 91.25 271 ARG B O 1
ATOM 5811 N N . ASN B 1 272 ? 0.636 51.031 15.68 1 91.12 272 ASN B N 1
ATOM 5812 C CA . ASN B 1 272 ? -0.156 52.25 15.906 1 91.12 272 ASN B CA 1
ATOM 5813 C C . ASN B 1 272 ? -0.237 52.594 17.391 1 91.12 272 ASN B C 1
ATOM 5815 O O . ASN B 1 272 ? -0.093 53.75 17.766 1 91.12 272 ASN B O 1
ATOM 5819 N N . ASN B 1 273 ? -0.49 51.625 18.188 1 89.06 273 ASN B N 1
ATOM 5820 C CA . ASN B 1 273 ? -0.547 51.812 19.641 1 89.06 273 ASN B CA 1
ATOM 5821 C C . ASN B 1 273 ? 0.771 52.375 20.172 1 89.06 273 ASN B C 1
ATOM 5823 O O . ASN B 1 273 ? 0.776 53.281 21 1 89.06 273 ASN B O 1
ATOM 5827 N N . THR B 1 274 ? 1.82 51.781 19.656 1 89.94 274 THR B N 1
ATOM 5828 C CA . THR B 1 274 ? 3.143 52.219 20.078 1 89.94 274 THR B CA 1
ATOM 5829 C C . THR B 1 274 ? 3.361 53.688 19.734 1 89.94 274 THR B C 1
ATOM 5831 O O . THR B 1 274 ? 3.893 54.469 20.531 1 89.94 274 THR B O 1
ATOM 5834 N N . GLN B 1 275 ? 2.926 54.188 18.609 1 92.12 275 GLN B N 1
ATOM 5835 C CA . GLN B 1 275 ? 3.047 55.562 18.188 1 92.12 275 GLN B CA 1
ATOM 5836 C C . GLN B 1 275 ? 2.16 56.469 19.031 1 92.12 275 GLN B C 1
ATOM 5838 O O . GLN B 1 275 ? 2.584 57.562 19.438 1 92.12 275 GLN B O 1
ATOM 5843 N N . ASN B 1 276 ? 0.984 56 19.219 1 91.5 276 ASN B N 1
ATOM 5844 C CA . ASN B 1 276 ? 0.047 56.781 20.031 1 91.5 276 ASN B CA 1
ATOM 5845 C C . ASN B 1 276 ? 0.54 56.938 21.453 1 91.5 276 ASN B C 1
ATOM 5847 O O . ASN B 1 276 ? 0.398 58 22.047 1 91.5 276 ASN B O 1
ATOM 5851 N N . ILE B 1 277 ? 1.124 55.906 21.922 1 91.88 277 ILE B N 1
ATOM 5852 C CA . ILE B 1 277 ? 1.654 55.938 23.281 1 91.88 277 ILE B CA 1
ATOM 5853 C C . ILE B 1 277 ? 2.82 56.906 23.375 1 91.88 277 ILE B C 1
ATOM 5855 O O . ILE B 1 277 ? 2.951 57.625 24.359 1 91.88 277 ILE B O 1
ATOM 5859 N N . ALA B 1 278 ? 3.66 56.969 22.375 1 91.5 278 ALA B N 1
ATOM 5860 C CA . ALA B 1 278 ? 4.77 57.906 22.344 1 91.5 278 ALA B CA 1
ATOM 5861 C C . ALA B 1 278 ? 4.262 59.344 22.344 1 91.5 278 ALA B C 1
ATOM 5863 O O . ALA B 1 278 ? 4.812 60.219 23.031 1 91.5 278 ALA B O 1
ATOM 5864 N N . LYS B 1 279 ? 3.23 59.625 21.609 1 92.81 279 LYS B N 1
ATOM 5865 C CA . LYS B 1 279 ? 2.617 60.938 21.562 1 92.81 279 LYS B CA 1
ATOM 5866 C C . LYS B 1 279 ? 2.016 61.312 22.922 1 92.81 279 LYS B C 1
ATOM 5868 O O . LYS B 1 279 ? 2.139 62.438 23.375 1 92.81 279 LYS B O 1
ATOM 5873 N N . MET B 1 280 ? 1.416 60.312 23.516 1 90.62 280 MET B N 1
ATOM 5874 C CA . MET B 1 280 ? 0.819 60.531 24.828 1 90.62 280 MET B CA 1
ATOM 5875 C C . MET B 1 280 ? 1.886 60.875 25.859 1 90.62 280 MET B C 1
ATOM 5877 O O . MET B 1 280 ? 1.679 61.75 26.703 1 90.62 280 MET B O 1
ATOM 5881 N N . ALA B 1 281 ? 2.986 60.188 25.797 1 89.88 281 ALA B N 1
ATOM 5882 C CA . ALA B 1 281 ? 4.098 60.469 26.703 1 89.88 281 ALA B CA 1
ATOM 5883 C C . ALA B 1 281 ? 4.609 61.906 26.516 1 89.88 281 ALA B C 1
ATOM 5885 O O . ALA B 1 281 ? 4.863 62.594 27.484 1 89.88 281 ALA B O 1
ATOM 5886 N N . SER B 1 282 ? 4.738 62.344 25.297 1 92.25 282 SER B N 1
ATOM 5887 C CA . SER B 1 282 ? 5.176 63.719 24.984 1 92.25 282 SER B CA 1
ATOM 5888 C C . SER B 1 282 ? 4.18 64.75 25.5 1 92.25 282 SER B C 1
ATOM 5890 O O . SER B 1 282 ? 4.57 65.75 26.094 1 92.25 282 SER B O 1
ATOM 5892 N N . ASN B 1 283 ? 2.926 64.438 25.25 1 87.5 283 ASN B N 1
ATOM 5893 C CA . ASN B 1 283 ? 1.877 65.375 25.734 1 87.5 283 ASN B CA 1
ATOM 5894 C C . ASN B 1 283 ? 1.893 65.438 27.266 1 87.5 283 ASN B C 1
ATOM 5896 O O . ASN B 1 283 ? 1.71 66.562 27.812 1 87.5 283 ASN B O 1
ATOM 5900 N N . SER B 1 284 ? 2.111 64.375 27.891 1 89.38 284 SER B N 1
ATOM 5901 C CA . SER B 1 284 ? 2.141 64.375 29.344 1 89.38 284 SER B CA 1
ATOM 5902 C C . SER B 1 284 ? 3.305 65.188 29.891 1 89.38 284 SER B C 1
ATOM 5904 O O . SER B 1 284 ? 3.166 65.875 30.906 1 89.38 284 SER B O 1
ATOM 5906 N N . THR B 1 285 ? 4.434 65.125 29.234 1 88.12 285 THR B N 1
ATOM 5907 C CA . THR B 1 285 ? 5.59 65.938 29.609 1 88.12 285 THR B CA 1
ATOM 5908 C C . THR B 1 285 ? 5.289 67.438 29.469 1 88.12 285 THR B C 1
ATOM 5910 O O . THR B 1 285 ? 5.633 68.25 30.344 1 88.12 285 THR B O 1
ATOM 5913 N N . ASN B 1 286 ? 4.602 67.812 28.406 1 87.62 286 ASN B N 1
ATOM 5914 C CA . ASN B 1 286 ? 4.211 69.188 28.188 1 87.62 286 ASN B CA 1
ATOM 5915 C C . ASN B 1 286 ? 3.232 69.688 29.25 1 87.62 286 ASN B C 1
ATOM 5917 O O . ASN B 1 286 ? 3.346 70.812 29.75 1 87.62 286 ASN B O 1
ATOM 5921 N N . VAL B 1 287 ? 2.359 68.75 29.562 1 87.62 287 VAL B N 1
ATOM 5922 C CA . VAL B 1 287 ? 1.37 69.062 30.594 1 87.62 287 VAL B CA 1
ATOM 5923 C C . VAL B 1 287 ? 2.064 69.312 31.938 1 87.62 287 VAL B C 1
ATOM 5925 O O . VAL B 1 287 ? 1.739 70.25 32.656 1 87.62 287 VAL B O 1
ATOM 5928 N N . THR B 1 288 ? 3.01 68.438 32.219 1 88.62 288 THR B N 1
ATOM 5929 C CA . THR B 1 288 ? 3.77 68.562 33.469 1 88.62 288 THR B CA 1
ATOM 5930 C C . THR B 1 288 ? 4.465 69.938 33.531 1 88.62 288 THR B C 1
ATOM 5932 O O . THR B 1 288 ? 4.43 70.625 34.562 1 88.62 288 THR B O 1
ATOM 5935 N N . SER B 1 289 ? 5.055 70.438 32.469 1 89.75 289 SER B N 1
ATOM 5936 C CA . SER B 1 289 ? 5.738 71.688 32.406 1 89.75 289 SER B CA 1
ATOM 5937 C C . SER B 1 289 ? 4.758 72.875 32.594 1 89.75 289 SER B C 1
ATOM 5939 O O . SER B 1 289 ? 5.039 73.812 33.312 1 89.75 289 SER B O 1
ATOM 5941 N N . SER B 1 290 ? 3.664 72.688 31.906 1 86.75 290 SER B N 1
ATOM 5942 C CA . SER B 1 290 ? 2.645 73.75 32 1 86.75 290 SER B CA 1
ATOM 5943 C C . SER B 1 290 ? 2.098 73.875 33.406 1 86.75 290 SER B C 1
ATOM 5945 O O . SER B 1 290 ? 1.877 74.938 33.906 1 86.75 290 SER B O 1
ATOM 5947 N N . VAL B 1 291 ? 1.932 72.75 34.062 1 89.38 291 VAL B N 1
ATOM 5948 C CA . VAL B 1 291 ? 1.411 72.688 35.438 1 89.38 291 VAL B CA 1
ATOM 5949 C C . VAL B 1 291 ? 2.428 73.312 36.375 1 89.38 291 VAL B C 1
ATOM 5951 O O . VAL B 1 291 ? 2.062 74.062 37.281 1 89.38 291 VAL B O 1
ATOM 5954 N N . SER B 1 292 ? 3.684 73.062 36.25 1 91 292 SER B N 1
ATOM 5955 C CA . SER B 1 292 ? 4.738 73.625 37.094 1 91 292 SER B CA 1
ATOM 5956 C C . SER B 1 292 ? 4.801 75.125 36.938 1 91 292 SER B C 1
ATOM 5958 O O . SER B 1 292 ? 4.93 75.812 37.938 1 91 292 SER B O 1
ATOM 5960 N N . ASN B 1 293 ? 4.68 75.562 35.719 1 91 293 ASN B N 1
ATOM 5961 C CA . ASN B 1 293 ? 4.664 77 35.469 1 91 293 ASN B CA 1
ATOM 5962 C C . ASN B 1 293 ? 3.434 77.688 36.094 1 91 293 ASN B C 1
ATOM 5964 O O . ASN B 1 293 ? 3.527 78.75 36.656 1 91 293 ASN B O 1
ATOM 5968 N N . GLY B 1 294 ? 2.371 76.938 35.875 1 87.31 294 GLY B N 1
ATOM 5969 C CA . GLY B 1 294 ? 1.146 77.438 36.469 1 87.31 294 GLY B CA 1
ATOM 5970 C C . GLY B 1 294 ? 1.23 77.562 37.969 1 87.31 294 GLY B C 1
ATOM 5971 O O . GLY B 1 294 ? 0.782 78.562 38.562 1 87.31 294 GLY B O 1
ATOM 5972 N N . GLU B 1 295 ? 1.804 76.625 38.656 1 90.19 295 GLU B N 1
ATOM 5973 C CA . GLU B 1 295 ? 2 76.625 40.094 1 90.19 295 GLU B CA 1
ATOM 5974 C C . GLU B 1 295 ? 2.883 77.812 40.5 1 90.19 295 GLU B C 1
ATOM 5976 O O . GLU B 1 295 ? 2.609 78.5 41.5 1 90.19 295 GLU B O 1
ATOM 5981 N N . LYS B 1 296 ? 3.92 78.188 39.75 1 93.19 296 LYS B N 1
ATOM 5982 C CA . LYS B 1 296 ? 4.812 79.312 40.031 1 93.19 296 LYS B CA 1
ATOM 5983 C C . LYS B 1 296 ? 4.07 80.625 39.906 1 93.19 296 LYS B C 1
ATOM 5985 O O . LYS B 1 296 ? 4.234 81.5 40.75 1 93.19 296 LYS B O 1
ATOM 5990 N N . LEU B 1 297 ? 3.293 80.688 38.875 1 90.56 297 LEU B N 1
ATOM 5991 C CA . LEU B 1 297 ? 2.533 81.875 38.656 1 90.56 297 LEU B CA 1
ATOM 5992 C C . LEU B 1 297 ? 1.521 82.125 39.781 1 90.56 297 LEU B C 1
ATOM 5994 O O . LEU B 1 297 ? 1.319 83.25 40.219 1 90.56 297 LEU B O 1
ATOM 5998 N N . ALA B 1 298 ? 0.925 81.062 40.219 1 90.06 298 ALA B N 1
ATOM 5999 C CA . ALA B 1 298 ? -0.013 81.125 41.344 1 90.06 298 ALA B CA 1
ATOM 6000 C C . ALA B 1 298 ? 0.692 81.625 42.625 1 90.06 298 ALA B C 1
ATOM 6002 O O . ALA B 1 298 ? 0.148 82.375 43.375 1 90.06 298 ALA B O 1
ATOM 6003 N N . ASN B 1 299 ? 1.864 81.125 42.844 1 93.06 299 ASN B N 1
ATOM 6004 C CA . ASN B 1 299 ? 2.662 81.562 44 1 93.06 299 ASN B CA 1
ATOM 6005 C C . ASN B 1 299 ? 3.02 83.062 43.875 1 93.06 299 ASN B C 1
ATOM 6007 O O . ASN B 1 299 ? 2.977 83.812 44.875 1 93.06 299 ASN B O 1
ATOM 6011 N N . GLN B 1 300 ? 3.342 83.5 42.75 1 92.12 300 GLN B N 1
ATOM 6012 C CA . GLN B 1 300 ? 3.654 84.938 42.531 1 92.12 300 GLN B CA 1
ATOM 6013 C C . GLN B 1 300 ? 2.438 85.812 42.812 1 92.12 300 GLN B C 1
ATOM 6015 O O . GLN B 1 300 ? 2.572 86.938 43.312 1 92.12 300 GLN B O 1
ATOM 6020 N N . THR B 1 301 ? 1.356 85.188 42.406 1 89.31 301 THR B N 1
ATOM 6021 C CA . THR B 1 301 ? 0.12 85.938 42.656 1 89.31 301 THR B CA 1
ATOM 6022 C C . THR B 1 301 ? -0.098 86.062 44.156 1 89.31 301 THR B C 1
ATOM 6024 O O . THR B 1 301 ? -0.493 87.188 44.625 1 89.31 301 THR B O 1
ATOM 6027 N N . THR B 1 302 ? 0.165 85.062 44.938 1 90.25 302 THR B N 1
ATOM 6028 C CA . THR B 1 302 ? 0.044 85.125 46.375 1 90.25 302 THR B CA 1
ATOM 6029 C C . THR B 1 302 ? 0.972 86.25 46.938 1 90.25 302 THR B C 1
ATOM 6031 O O . THR B 1 302 ? 0.57 87 47.812 1 90.25 302 THR B O 1
ATOM 6034 N N . VAL B 1 303 ? 2.125 86.375 46.438 1 91.69 303 VAL B N 1
ATOM 6035 C CA . VAL B 1 303 ? 3.107 87.312 46.906 1 91.69 303 VAL B CA 1
ATOM 6036 C C . VAL B 1 303 ? 2.648 88.75 46.562 1 91.69 303 VAL B C 1
ATOM 6038 O O . VAL B 1 303 ? 2.742 89.688 47.375 1 91.69 303 VAL B O 1
ATOM 6041 N N . ALA B 1 304 ? 2.17 88.812 45.344 1 88.56 304 ALA B N 1
ATOM 6042 C CA . ALA B 1 304 ? 1.681 90.125 44.906 1 88.56 304 ALA B CA 1
ATOM 6043 C C . ALA B 1 304 ? 0.54 90.625 45.781 1 88.56 304 ALA B C 1
ATOM 6045 O O . ALA B 1 304 ? 0.492 91.75 46.156 1 88.56 304 ALA B O 1
ATOM 6046 N N . MET B 1 305 ? -0.287 89.688 46.188 1 90.38 305 MET B N 1
ATOM 6047 C CA . MET B 1 305 ? -1.418 90.062 47.062 1 90.38 305 MET B CA 1
ATOM 6048 C C . MET B 1 305 ? -0.945 90.438 48.469 1 90.38 305 MET B C 1
ATOM 6050 O O . MET B 1 305 ? -1.493 91.312 49.062 1 90.38 305 MET B O 1
ATOM 6054 N N . ASP B 1 306 ? 0.028 89.812 48.906 1 92 306 ASP B N 1
ATOM 6055 C CA . ASP B 1 306 ? 0.606 90.125 50.219 1 92 306 ASP B CA 1
ATOM 6056 C C . ASP B 1 306 ? 1.23 91.5 50.219 1 92 306 ASP B C 1
ATOM 6058 O O . ASP B 1 306 ? 1.098 92.25 51.188 1 92 306 ASP B O 1
ATOM 6062 N N . GLU B 1 307 ? 1.847 91.875 49.188 1 91.25 307 GLU B N 1
ATOM 6063 C CA . GLU B 1 307 ? 2.473 93.188 49.062 1 91.25 307 GLU B CA 1
ATOM 6064 C C . GLU B 1 307 ? 1.423 94.25 48.969 1 91.25 307 GLU B C 1
ATOM 6066 O O . GLU B 1 307 ? 1.599 95.375 49.562 1 91.25 307 GLU B O 1
ATOM 6071 N N . ILE B 1 308 ? 0.413 93.938 48.281 1 91 308 ILE B N 1
ATOM 6072 C CA . ILE B 1 308 ? -0.692 94.875 48.219 1 91 308 ILE B CA 1
ATOM 6073 C C . ILE B 1 308 ? -1.277 95.125 49.594 1 91 308 ILE B C 1
ATOM 6075 O O . ILE B 1 308 ? -1.554 96.25 50 1 91 308 ILE B O 1
ATOM 6079 N N . ASN B 1 309 ? -1.404 94.062 50.312 1 91 309 ASN B N 1
ATOM 6080 C CA . ASN B 1 309 ? -1.916 94.125 51.688 1 91 309 ASN B CA 1
ATOM 6081 C C . ASN B 1 309 ? -1.015 94.938 52.562 1 91 309 ASN B C 1
ATOM 6083 O O . ASN B 1 309 ? -1.501 95.75 53.406 1 91 309 ASN B O 1
ATOM 6087 N N . GLU B 1 310 ? 0.206 94.938 52.375 1 93.5 310 GLU B N 1
ATOM 6088 C CA . GLU B 1 310 ? 1.157 95.688 53.156 1 93.5 310 GLU B CA 1
ATOM 6089 C C . GLU B 1 310 ? 1.049 97.188 52.812 1 93.5 310 GLU B C 1
ATOM 6091 O O . GLU B 1 310 ? 1.08 98.062 53.719 1 93.5 310 GLU B O 1
ATOM 6096 N N . GLN B 1 311 ? 0.917 97.375 51.531 1 91 311 GLN B N 1
ATOM 6097 C CA . GLN B 1 311 ? 0.777 98.75 51.094 1 91 311 GLN B CA 1
ATOM 6098 C C . GLN B 1 311 ? -0.526 99.375 51.594 1 91 311 GLN B C 1
ATOM 6100 O O . GLN B 1 311 ? -0.539 100.5 52.094 1 91 311 GLN B O 1
ATOM 6105 N N . VAL B 1 312 ? -1.534 98.625 51.562 1 91.69 312 VAL B N 1
ATOM 6106 C CA . VAL B 1 312 ? -2.852 99.062 51.969 1 91.69 312 VAL B CA 1
ATOM 6107 C C . VAL B 1 312 ? -2.879 99.312 53.469 1 91.69 312 VAL B C 1
ATOM 6109 O O . VAL B 1 312 ? -3.516 100.25 53.969 1 91.69 312 VAL B O 1
ATOM 6112 N N . LYS B 1 313 ? -2.229 98.562 54.219 1 92.94 313 LYS B N 1
ATOM 6113 C CA . LYS B 1 313 ? -2.104 98.75 55.656 1 92.94 313 LYS B CA 1
ATOM 6114 C C . LYS B 1 313 ? -1.365 100 56 1 92.94 313 LYS B C 1
ATOM 6116 O O . LYS B 1 313 ? -1.774 100.75 56.906 1 92.94 313 LYS B O 1
ATOM 6121 N N . SER B 1 314 ? -0.354 100.312 55.281 1 94.38 314 SER B N 1
ATOM 6122 C CA . SER B 1 314 ? 0.412 101.5 55.469 1 94.38 314 SER B CA 1
ATOM 6123 C C . SER B 1 314 ? -0.421 102.75 55.156 1 94.38 314 SER B C 1
ATOM 6125 O O . SER B 1 314 ? -0.301 103.812 55.812 1 94.38 314 SER B O 1
ATOM 6127 N N . ILE B 1 315 ? -1.184 102.5 54.188 1 94.06 315 ILE B N 1
ATOM 6128 C CA . ILE B 1 315 ? -2.082 103.625 53.844 1 94.06 315 ILE B CA 1
ATOM 6129 C C . ILE B 1 315 ? -3.059 103.875 54.969 1 94.06 315 ILE B C 1
ATOM 6131 O O . ILE B 1 315 ? -3.324 105 55.312 1 94.06 315 ILE B O 1
ATOM 6135 N N . ASN B 1 316 ? -3.572 102.812 55.5 1 92.44 316 ASN B N 1
ATOM 6136 C CA . ASN B 1 316 ? -4.5 102.938 56.594 1 92.44 316 ASN B CA 1
ATOM 6137 C C . ASN B 1 316 ? -3.865 103.688 57.781 1 92.44 316 ASN B C 1
ATOM 6139 O O . ASN B 1 316 ? -4.516 104.5 58.438 1 92.44 316 ASN B O 1
ATOM 6143 N N . GLU B 1 317 ? -2.619 103.5 58.094 1 93.88 317 GLU B N 1
ATOM 6144 C CA . GLU B 1 317 ? -1.903 104.188 59.156 1 93.88 317 GLU B CA 1
ATOM 6145 C C . GLU B 1 317 ? -1.681 105.625 58.875 1 93.88 317 GLU B C 1
ATOM 6147 O O . GLU B 1 317 ? -1.881 106.5 59.719 1 93.88 317 GLU B O 1
ATOM 6152 N N . ALA B 1 318 ? -1.338 105.812 57.688 1 93.88 318 ALA B N 1
ATOM 6153 C CA . ALA B 1 318 ? -1.059 107.188 57.312 1 93.88 318 ALA B CA 1
ATOM 6154 C C . ALA B 1 318 ? -2.334 108.062 57.312 1 93.88 318 ALA B C 1
ATOM 6156 O O . ALA B 1 318 ? -2.309 109.25 57.656 1 93.88 318 ALA B O 1
ATOM 6157 N N . ILE B 1 319 ? -3.344 107.375 56.906 1 95.56 319 ILE B N 1
ATOM 6158 C CA . ILE B 1 319 ? -4.609 108.125 56.844 1 95.56 319 ILE B CA 1
ATOM 6159 C C . ILE B 1 319 ? -5.125 108.375 58.281 1 95.56 319 ILE B C 1
ATOM 6161 O O . ILE B 1 319 ? -5.781 109.375 58.5 1 95.56 319 ILE B O 1
ATOM 6165 N N . SER B 1 320 ? -4.832 107.625 59.188 1 94.19 320 SER B N 1
ATOM 6166 C CA . SER B 1 320 ? -5.176 107.875 60.594 1 94.19 320 SER B CA 1
ATOM 6167 C C . SER B 1 320 ? -4.461 109.062 61.125 1 94.19 320 SER B C 1
ATOM 6169 O O . SER B 1 320 ? -5.02 109.812 61.938 1 94.19 320 SER B O 1
ATOM 6171 N N . VAL B 1 321 ? -3.348 109.25 60.688 1 93.94 321 VAL B N 1
ATOM 6172 C CA . VAL B 1 321 ? -2.588 110.438 61.094 1 93.94 321 VAL B CA 1
ATOM 6173 C C . VAL B 1 321 ? -3.256 111.688 60.531 1 93.94 321 VAL B C 1
ATOM 6175 O O . VAL B 1 321 ? -3.412 112.688 61.25 1 93.94 321 VAL B O 1
ATOM 6178 N N . ILE B 1 322 ? -3.668 111.562 59.406 1 94.81 322 ILE B N 1
ATOM 6179 C CA . ILE B 1 322 ? -4.32 112.688 58.75 1 94.81 322 ILE B CA 1
ATOM 6180 C C . ILE B 1 322 ? -5.633 113 59.469 1 94.81 322 ILE B C 1
ATOM 6182 O O . ILE B 1 322 ? -5.977 114.188 59.688 1 94.81 322 ILE B O 1
ATOM 6186 N N . ASP B 1 323 ? -6.262 112 59.781 1 93.62 323 ASP B N 1
ATOM 6187 C CA . ASP B 1 323 ? -7.508 112.188 60.531 1 93.62 323 ASP B CA 1
ATOM 6188 C C . ASP B 1 323 ? -7.266 112.875 61.875 1 93.62 323 ASP B C 1
ATOM 6190 O O . ASP B 1 323 ? -8.039 113.75 62.281 1 93.62 323 ASP B O 1
ATOM 6194 N N . GLN B 1 324 ? -6.262 112.625 62.5 1 95.12 324 GLN B N 1
ATOM 6195 C CA . GLN B 1 324 ? -5.891 113.25 63.781 1 95.12 324 GLN B CA 1
ATOM 6196 C C . GLN B 1 324 ? -5.496 114.688 63.562 1 95.12 324 GLN B C 1
ATOM 6198 O O . GLN B 1 324 ? -5.852 115.562 64.375 1 95.12 324 GLN B O 1
ATOM 6203 N N . ILE B 1 325 ? -4.879 114.812 62.562 1 95.12 325 ILE B N 1
ATOM 6204 C CA . ILE B 1 325 ? -4.441 116.188 62.25 1 95.12 325 ILE B CA 1
ATOM 6205 C C . ILE B 1 325 ? -5.656 117.062 61.969 1 95.12 325 ILE B C 1
ATOM 6207 O O . ILE B 1 325 ? -5.723 118.188 62.406 1 95.12 325 ILE B O 1
ATOM 6211 N N . ALA B 1 326 ? -6.5 116.5 61.25 1 95.44 326 ALA B N 1
ATOM 6212 C CA . ALA B 1 326 ? -7.727 117.25 60.906 1 95.44 326 ALA B CA 1
ATOM 6213 C C . ALA B 1 326 ? -8.523 117.562 62.188 1 95.44 326 ALA B C 1
ATOM 6215 O O . ALA B 1 326 ? -9.07 118.625 62.312 1 95.44 326 ALA B O 1
ATOM 6216 N N . PHE B 1 327 ? -8.484 116.812 63.062 1 92.81 327 PHE B N 1
ATOM 6217 C CA . PHE B 1 327 ? -9.172 117 64.312 1 92.81 327 PHE B CA 1
ATOM 6218 C C . PHE B 1 327 ? -8.492 118.062 65.188 1 92.81 327 PHE B C 1
ATOM 6220 O O . PHE B 1 327 ? -9.156 118.938 65.688 1 92.81 327 PHE B O 1
ATOM 6227 N N . GLN B 1 328 ? -7.293 117.938 65.25 1 94.19 328 GLN B N 1
ATOM 6228 C CA . GLN B 1 328 ? -6.527 118.875 66 1 94.19 328 GLN B CA 1
ATOM 6229 C C . GLN B 1 328 ? -6.656 120.312 65.375 1 94.19 328 GLN B C 1
ATOM 6231 O O . GLN B 1 328 ? -6.766 121.312 66.062 1 94.19 328 GLN B O 1
ATOM 6236 N N . THR B 1 329 ? -6.664 120.188 64.062 1 93.25 329 THR B N 1
ATOM 6237 C CA . THR B 1 329 ? -6.828 121.5 63.375 1 93.25 329 THR B CA 1
ATOM 6238 C C . THR B 1 329 ? -8.219 122.062 63.594 1 93.25 329 THR B C 1
ATOM 6240 O O . THR B 1 329 ? -8.367 123.25 63.75 1 93.25 329 THR B O 1
ATOM 6243 N N . ASN B 1 330 ? -9.133 121.312 63.688 1 93.06 330 ASN B N 1
ATOM 6244 C CA . ASN B 1 330 ? -10.492 121.688 63.969 1 93.06 330 ASN B CA 1
ATOM 6245 C C . ASN B 1 330 ? -10.602 122.312 65.375 1 93.06 330 ASN B C 1
ATOM 6247 O O . ASN B 1 330 ? -11.25 123.312 65.562 1 93.06 330 ASN B O 1
ATOM 6251 N N . ILE B 1 331 ? -9.945 121.812 66.312 1 93.62 331 ILE B N 1
ATOM 6252 C CA . ILE B 1 331 ? -9.953 122.25 67.688 1 93.62 331 ILE B CA 1
ATOM 6253 C C . ILE B 1 331 ? -9.227 123.562 67.75 1 93.62 331 ILE B C 1
ATOM 6255 O O . ILE B 1 331 ? -9.68 124.5 68.438 1 93.62 331 ILE B O 1
ATOM 6259 N N . LEU B 1 332 ? -8.188 123.625 67.188 1 91.62 332 LEU B N 1
ATOM 6260 C CA . LEU B 1 332 ? -7.414 124.875 67.188 1 91.62 332 LEU B CA 1
ATOM 6261 C C . LEU B 1 332 ? -8.203 126 66.562 1 91.62 332 LEU B C 1
ATOM 6263 O O . LEU B 1 332 ? -8.148 127.125 67 1 91.62 332 LEU B O 1
ATOM 6267 N N . SER B 1 333 ? -8.938 125.625 65.562 1 91.19 333 SER B N 1
ATOM 6268 C CA . SER B 1 333 ? -9.758 126.625 64.875 1 91.19 333 SER B CA 1
ATOM 6269 C C . SER B 1 333 ? -10.914 127.062 65.75 1 91.19 333 SER B C 1
ATOM 6271 O O . SER B 1 333 ? -11.289 128.25 65.75 1 91.19 333 SER B O 1
ATOM 6273 N N . LEU B 1 334 ? -11.406 126.312 66.562 1 90.06 334 LEU B N 1
ATOM 6274 C CA . LEU B 1 334 ? -12.469 126.688 67.5 1 90.06 334 LEU B CA 1
ATOM 6275 C C . LEU B 1 334 ? -11.945 127.562 68.625 1 90.06 334 LEU B C 1
ATOM 6277 O O . LEU B 1 334 ? -12.602 128.625 69 1 90.06 334 LEU B O 1
ATOM 6281 N N . ASN B 1 335 ? -10.875 127.25 69.062 1 86.69 335 ASN B N 1
ATOM 6282 C CA . ASN B 1 335 ? -10.258 128.125 70.062 1 86.69 335 ASN B CA 1
ATOM 6283 C C . ASN B 1 335 ? -9.922 129.5 69.5 1 86.69 335 ASN B C 1
ATOM 6285 O O . ASN B 1 335 ? -10.094 130.5 70.25 1 86.69 335 ASN B O 1
ATOM 6289 N N . ALA B 1 336 ? -9.484 129.375 68.312 1 86.44 336 ALA B N 1
ATOM 6290 C CA . ALA B 1 336 ? -9.172 130.625 67.625 1 86.44 336 ALA B CA 1
ATOM 6291 C C . ALA B 1 336 ? -10.438 131.5 67.375 1 86.44 336 ALA B C 1
ATOM 6293 O O . ALA B 1 336 ? -10.414 132.75 67.5 1 86.44 336 ALA B O 1
ATOM 6294 N N . ALA B 1 337 ? -11.508 130.875 67.188 1 86.62 337 ALA B N 1
ATOM 6295 C CA . ALA B 1 337 ? -12.781 131.625 67 1 86.62 337 ALA B CA 1
ATOM 6296 C C . ALA B 1 337 ? -13.281 132.125 68.312 1 86.62 337 ALA B C 1
ATOM 6298 O O . ALA B 1 337 ? -13.844 133.25 68.312 1 86.62 337 ALA B O 1
ATOM 6299 N N . VAL B 1 338 ? -13.055 131.625 69.312 1 84.62 338 VAL B N 1
ATOM 6300 C CA . VAL B 1 338 ? -13.469 132 70.625 1 84.62 338 VAL B CA 1
ATOM 6301 C C . VAL B 1 338 ? -12.625 133.25 71.062 1 84.62 338 VAL B C 1
ATOM 6303 O O . VAL B 1 338 ? -13.156 134.25 71.562 1 84.62 338 VAL B O 1
ATOM 6306 N N . GLU B 1 339 ? -11.391 133.125 70.875 1 80.31 339 GLU B N 1
ATOM 6307 C CA . GLU B 1 339 ? -10.492 134.25 71.188 1 80.31 339 GLU B CA 1
ATOM 6308 C C . GLU B 1 339 ? -10.797 135.5 70.312 1 80.31 339 GLU B C 1
ATOM 6310 O O . GLU B 1 339 ? -10.75 136.625 70.812 1 80.31 339 GLU B O 1
ATOM 6315 N N . ALA B 1 340 ? -11.133 135.125 69 1 84.19 340 ALA B N 1
ATOM 6316 C CA . ALA B 1 340 ? -11.484 136.25 68.125 1 84.19 340 ALA B CA 1
ATOM 6317 C C . ALA B 1 340 ? -12.766 137 68.562 1 84.19 340 ALA B C 1
ATOM 6319 O O . ALA B 1 340 ? -12.891 138.125 68.438 1 84.19 340 ALA B O 1
ATOM 6320 N N . ALA B 1 341 ? -13.648 136.375 69.125 1 83.25 341 ALA B N 1
ATOM 6321 C CA . ALA B 1 341 ? -14.891 136.875 69.625 1 83.25 341 ALA B CA 1
ATOM 6322 C C . ALA B 1 341 ? -14.641 137.75 70.875 1 83.25 341 ALA B C 1
ATOM 6324 O O . ALA B 1 341 ? -15.266 138.75 71.062 1 83.25 341 ALA B O 1
ATOM 6325 N N . THR B 1 342 ? -13.805 137.375 71.688 1 81.88 342 THR B N 1
ATOM 6326 C CA . THR B 1 342 ? -13.492 138 72.938 1 81.88 342 THR B CA 1
ATOM 6327 C C . THR B 1 342 ? -12.758 139.25 72.688 1 81.88 342 THR B C 1
ATOM 6329 O O . THR B 1 342 ? -12.836 140.25 73.438 1 81.88 342 THR B O 1
ATOM 6332 N N . ALA B 1 343 ? -12.102 139.375 71.5 1 79.69 343 ALA B N 1
ATOM 6333 C CA . ALA B 1 343 ? -11.312 140.5 71.188 1 79.69 343 ALA B CA 1
ATOM 6334 C C . ALA B 1 343 ? -12.18 141.625 70.5 1 79.69 343 ALA B C 1
ATOM 6336 O O . ALA B 1 343 ? -11.703 142.625 70.188 1 79.69 343 ALA B O 1
ATOM 6337 N N . GLY B 1 344 ? -13.492 141.375 70.312 1 78.19 344 GLY B N 1
ATOM 6338 C CA . GLY B 1 344 ? -14.469 142.375 69.875 1 78.19 344 GLY B CA 1
ATOM 6339 C C . GLY B 1 344 ? -14.219 142.75 68.438 1 78.19 344 GLY B C 1
ATOM 6340 O O . GLY B 1 344 ? -14.102 142 67.562 1 78.19 344 GLY B O 1
ATOM 6341 N N . GLU B 1 345 ? -13.984 144.125 68.25 1 76.25 345 GLU B N 1
ATOM 6342 C CA . GLU B 1 345 ? -13.852 144.75 66.938 1 76.25 345 GLU B CA 1
ATOM 6343 C C . GLU B 1 345 ? -12.492 144.5 66.312 1 76.25 345 GLU B C 1
ATOM 6345 O O . GLU B 1 345 ? -12.359 144.375 65.125 1 76.25 345 GLU B O 1
ATOM 6350 N N . ALA B 1 346 ? -11.547 144.25 67.062 1 73.94 346 ALA B N 1
ATOM 6351 C CA . ALA B 1 346 ? -10.18 144 66.625 1 73.94 346 ALA B CA 1
ATOM 6352 C C . ALA B 1 346 ? -10.016 142.5 66.188 1 73.94 346 ALA B C 1
ATOM 6354 O O . ALA B 1 346 ? -9.062 142.125 65.5 1 73.94 346 ALA B O 1
ATOM 6355 N N . GLY B 1 347 ? -11.078 141.75 66.438 1 79.38 347 GLY B N 1
ATOM 6356 C CA . GLY B 1 347 ? -10.961 140.25 66.188 1 79.38 347 GLY B CA 1
ATOM 6357 C C . GLY B 1 347 ? -11.781 139.75 65 1 79.38 347 GLY B C 1
ATOM 6358 O O . GLY B 1 347 ? -11.797 138.625 64.625 1 79.38 347 GLY B O 1
ATOM 6359 N N . LYS B 1 348 ? -12.336 140.75 64.375 1 82.31 348 LYS B N 1
ATOM 6360 C CA . LYS B 1 348 ? -13.258 140.375 63.312 1 82.31 348 LYS B CA 1
ATOM 6361 C C . LYS B 1 348 ? -12.539 139.625 62.156 1 82.31 348 LYS B C 1
ATOM 6363 O O . LYS B 1 348 ? -13.047 138.75 61.594 1 82.31 348 LYS B O 1
ATOM 6368 N N . GLY B 1 349 ? -11.438 140.125 61.75 1 81.38 349 GLY B N 1
ATOM 6369 C CA . GLY B 1 349 ? -10.648 139.5 60.719 1 81.38 349 GLY B CA 1
ATOM 6370 C C . GLY B 1 349 ? -10.172 138.125 61.062 1 81.38 349 GLY B C 1
ATOM 6371 O O . GLY B 1 349 ? -10.211 137.125 60.219 1 81.38 349 GLY B O 1
ATOM 6372 N N . PHE B 1 350 ? -9.898 137.875 62.375 1 83.62 350 PHE B N 1
ATOM 6373 C CA . PHE B 1 350 ? -9.414 136.625 62.844 1 83.62 350 PHE B CA 1
ATOM 6374 C C . PHE B 1 350 ? -10.555 135.5 62.969 1 83.62 350 PHE B C 1
ATOM 6376 O O . PHE B 1 350 ? -10.359 134.375 62.75 1 83.62 350 PHE B O 1
ATOM 6383 N N . ALA B 1 351 ? -11.68 136.125 63.219 1 86.81 351 ALA B N 1
ATOM 6384 C CA . ALA B 1 351 ? -12.859 135.25 63.281 1 86.81 351 ALA B CA 1
ATOM 6385 C C . ALA B 1 351 ? -13.156 134.625 61.938 1 86.81 351 ALA B C 1
ATOM 6387 O O . ALA B 1 351 ? -13.531 133.375 61.875 1 86.81 351 ALA B O 1
ATOM 6388 N N . VAL B 1 352 ? -12.844 135.25 60.844 1 88.12 352 VAL B N 1
ATOM 6389 C CA . VAL B 1 352 ? -13.07 134.75 59.5 1 88.12 352 VAL B CA 1
ATOM 6390 C C . VAL B 1 352 ? -12.031 133.75 59.156 1 88.12 352 VAL B C 1
ATOM 6392 O O . VAL B 1 352 ? -12.359 132.625 58.562 1 88.12 352 VAL B O 1
ATOM 6395 N N . VAL B 1 353 ? -10.898 134 59.562 1 87.62 353 VAL B N 1
ATOM 6396 C CA . VAL B 1 353 ? -9.82 133 59.312 1 87.62 353 VAL B CA 1
ATOM 6397 C C . VAL B 1 353 ? -10.062 131.75 60.094 1 87.62 353 VAL B C 1
ATOM 6399 O O . VAL B 1 353 ? -9.906 130.625 59.562 1 87.62 353 VAL B O 1
ATOM 6402 N N . ALA B 1 354 ? -10.43 131.875 61.344 1 89.12 354 ALA B N 1
ATOM 6403 C CA . ALA B 1 354 ? -10.695 130.75 62.188 1 89.12 354 ALA B CA 1
ATOM 6404 C C . ALA B 1 354 ? -11.828 129.875 61.625 1 89.12 354 ALA B C 1
ATOM 6406 O O . ALA B 1 354 ? -11.758 128.625 61.656 1 89.12 354 ALA B O 1
ATOM 6407 N N . GLN B 1 355 ? -12.789 130.625 61.062 1 91.19 355 GLN B N 1
ATOM 6408 C CA . GLN B 1 355 ? -13.93 129.875 60.5 1 91.19 355 GLN B CA 1
ATOM 6409 C C . GLN B 1 355 ? -13.531 129.125 59.219 1 91.19 355 GLN B C 1
ATOM 6411 O O . GLN B 1 355 ? -13.984 128 58.969 1 91.19 355 GLN B O 1
ATOM 6416 N N . GLU B 1 356 ? -12.711 129.625 58.5 1 92.88 356 GLU B N 1
ATOM 6417 C CA . GLU B 1 356 ? -12.266 129 57.25 1 92.88 356 GLU B CA 1
ATOM 6418 C C . GLU B 1 356 ? -11.359 127.812 57.562 1 92.88 356 GLU B C 1
ATOM 6420 O O . GLU B 1 356 ? -11.453 126.812 56.875 1 92.88 356 GLU B O 1
ATOM 6425 N N . VAL B 1 357 ? -10.508 127.938 58.5 1 93.19 357 VAL B N 1
ATOM 6426 C CA . VAL B 1 357 ? -9.641 126.812 58.906 1 93.19 357 VAL B CA 1
ATOM 6427 C C . VAL B 1 357 ? -10.477 125.688 59.469 1 93.19 357 VAL B C 1
ATOM 6429 O O . VAL B 1 357 ? -10.172 124.5 59.219 1 93.19 357 VAL B O 1
ATOM 6432 N N . ARG B 1 358 ? -11.477 126 60.125 1 93.88 358 ARG B N 1
ATOM 6433 C CA . ARG B 1 358 ? -12.383 125 60.656 1 93.88 358 ARG B CA 1
ATOM 6434 C C . ARG B 1 358 ? -13.062 124.25 59.531 1 93.88 358 ARG B C 1
ATOM 6436 O O . ARG B 1 358 ? -13.172 123 59.562 1 93.88 358 ARG B O 1
ATOM 6443 N N . ASN B 1 359 ? -13.445 124.938 58.469 1 94.25 359 ASN B N 1
ATOM 6444 C CA . ASN B 1 359 ? -14.078 124.312 57.312 1 94.25 359 ASN B CA 1
ATOM 6445 C C . ASN B 1 359 ? -13.109 123.375 56.562 1 94.25 359 ASN B C 1
ATOM 6447 O O . ASN B 1 359 ? -13.492 122.312 56.125 1 94.25 359 ASN B O 1
ATOM 6451 N N . LEU B 1 360 ? -11.953 123.812 56.5 1 93.75 360 LEU B N 1
ATOM 6452 C CA . LEU B 1 360 ? -10.93 123 55.812 1 93.75 360 LEU B CA 1
ATOM 6453 C C . LEU B 1 360 ? -10.586 121.75 56.625 1 93.75 360 LEU B C 1
ATOM 6455 O O . LEU B 1 360 ? -10.375 120.688 56.062 1 93.75 360 LEU B O 1
ATOM 6459 N N . ALA B 1 361 ? -10.516 121.875 57.875 1 94.62 361 ALA B N 1
ATOM 6460 C CA . ALA B 1 361 ? -10.258 120.75 58.75 1 94.62 361 ALA B CA 1
ATOM 6461 C C . ALA B 1 361 ? -11.383 119.688 58.656 1 94.62 361 ALA B C 1
ATOM 6463 O O . ALA B 1 361 ? -11.133 118.5 58.625 1 94.62 361 ALA B O 1
ATOM 6464 N N . SER B 1 362 ? -12.594 120.25 58.562 1 94.44 362 SER B N 1
ATOM 6465 C CA . SER B 1 362 ? -13.75 119.375 58.438 1 94.44 362 SER B CA 1
ATOM 6466 C C . SER B 1 362 ? -13.742 118.625 57.125 1 94.44 362 SER B C 1
ATOM 6468 O O . SER B 1 362 ? -14.055 117.438 57.062 1 94.44 362 SER B O 1
ATOM 6470 N N . ARG B 1 363 ? -13.344 119.25 56.125 1 93.88 363 ARG B N 1
ATOM 6471 C CA . ARG B 1 363 ? -13.266 118.625 54.812 1 93.88 363 ARG B CA 1
ATOM 6472 C C . ARG B 1 363 ? -12.156 117.562 54.75 1 93.88 363 ARG B C 1
ATOM 6474 O O . ARG B 1 363 ? -12.297 116.562 54.094 1 93.88 363 ARG B O 1
ATOM 6481 N N . SER B 1 364 ? -11.078 117.812 55.344 1 94.69 364 SER B N 1
ATOM 6482 C CA . SER B 1 364 ? -9.969 116.875 55.438 1 94.69 364 SER B CA 1
ATOM 6483 C C . SER B 1 364 ? -10.367 115.625 56.188 1 94.69 364 SER B C 1
ATOM 6485 O O . SER B 1 364 ? -10 114.5 55.812 1 94.69 364 SER B O 1
ATOM 6487 N N . ALA B 1 365 ? -11.031 115.875 57.25 1 94.12 365 ALA B N 1
ATOM 6488 C CA . ALA B 1 365 ? -11.508 114.75 58.062 1 94.12 365 ALA B CA 1
ATOM 6489 C C . ALA B 1 365 ? -12.461 113.875 57.25 1 94.12 365 ALA B C 1
ATOM 6491 O O . ALA B 1 365 ? -12.43 112.625 57.344 1 94.12 365 ALA B O 1
ATOM 6492 N N . GLU B 1 366 ? -13.297 114.562 56.406 1 94.81 366 GLU B N 1
ATOM 6493 C CA . GLU B 1 366 ? -14.227 113.812 55.562 1 94.81 366 GLU B CA 1
ATOM 6494 C C . GLU B 1 366 ? -13.484 113 54.5 1 94.81 366 GLU B C 1
ATOM 6496 O O . GLU B 1 366 ? -13.82 111.875 54.219 1 94.81 366 GLU B O 1
ATOM 6501 N N . ALA B 1 367 ? -12.57 113.562 53.969 1 93.44 367 ALA B N 1
ATOM 6502 C CA . ALA B 1 367 ? -11.742 112.875 52.969 1 93.44 367 ALA B CA 1
ATOM 6503 C C . ALA B 1 367 ? -10.977 111.688 53.562 1 93.44 367 ALA B C 1
ATOM 6505 O O . ALA B 1 367 ? -10.828 110.688 52.938 1 93.44 367 ALA B O 1
ATOM 6506 N N . ALA B 1 368 ? -10.438 111.812 54.719 1 94.31 368 ALA B N 1
ATOM 6507 C CA . ALA B 1 368 ? -9.719 110.75 55.406 1 94.31 368 ALA B CA 1
ATOM 6508 C C . ALA B 1 368 ? -10.641 109.562 55.688 1 94.31 368 ALA B C 1
ATOM 6510 O O . ALA B 1 368 ? -10.227 108.438 55.562 1 94.31 368 ALA B O 1
ATOM 6511 N N . LYS B 1 369 ? -11.859 110 56.094 1 94.31 369 LYS B N 1
ATOM 6512 C CA . LYS B 1 369 ? -12.836 109 56.344 1 94.31 369 LYS B CA 1
ATOM 6513 C C . LYS B 1 369 ? -13.156 108.188 55.062 1 94.31 369 LYS B C 1
ATOM 6515 O O . LYS B 1 369 ? -13.297 107 55.094 1 94.31 369 LYS B O 1
ATOM 6520 N N . GLU B 1 370 ? -13.219 108.875 54.031 1 94.75 370 GLU B N 1
ATOM 6521 C CA . GLU B 1 370 ? -13.461 108.25 52.75 1 94.75 370 GLU B CA 1
ATOM 6522 C C . GLU B 1 370 ? -12.305 107.312 52.344 1 94.75 370 GLU B C 1
ATOM 6524 O O . GLU B 1 370 ? -12.523 106.188 51.906 1 94.75 370 GLU B O 1
ATOM 6529 N N . ILE B 1 371 ? -11.18 107.688 52.5 1 94.94 371 ILE B N 1
ATOM 6530 C CA . ILE B 1 371 ? -9.992 106.875 52.156 1 94.94 371 ILE B CA 1
ATOM 6531 C C . ILE B 1 371 ? -9.922 105.625 53.031 1 94.94 371 ILE B C 1
ATOM 6533 O O . ILE B 1 371 ? -9.539 104.562 52.562 1 94.94 371 ILE B O 1
ATOM 6537 N N . LYS B 1 372 ? -10.203 105.875 54.312 1 93.5 372 LYS B N 1
ATOM 6538 C CA . LYS B 1 372 ? -10.211 104.688 55.219 1 93.5 372 LYS B CA 1
ATOM 6539 C C . LYS B 1 372 ? -11.133 103.625 54.688 1 93.5 372 LYS B C 1
ATOM 6541 O O . LYS B 1 372 ? -10.797 102.438 54.75 1 93.5 372 LYS B O 1
ATOM 6546 N N . SER B 1 373 ? -12.32 104.062 54.156 1 94.69 373 SER B N 1
ATOM 6547 C CA . SER B 1 373 ? -13.266 103.125 53.625 1 94.69 373 SER B CA 1
ATOM 6548 C C . SER B 1 373 ? -12.711 102.438 52.375 1 94.69 373 SER B C 1
ATOM 6550 O O . SER B 1 373 ? -12.867 101.188 52.188 1 94.69 373 SER B O 1
ATOM 6552 N N . LEU B 1 374 ? -12.102 103.125 51.531 1 93.12 374 LEU B N 1
ATOM 6553 C CA . LEU B 1 374 ? -11.508 102.562 50.312 1 93.12 374 LEU B CA 1
ATOM 6554 C C . LEU B 1 374 ? -10.383 101.625 50.625 1 93.12 374 LEU B C 1
ATOM 6556 O O . LEU B 1 374 ? -10.227 100.562 49.969 1 93.12 374 LEU B O 1
ATOM 6560 N N . VAL B 1 375 ? -9.609 101.875 51.625 1 94 375 VAL B N 1
ATOM 6561 C CA . VAL B 1 375 ? -8.492 101.062 52.062 1 94 375 VAL B CA 1
ATOM 6562 C C . VAL B 1 375 ? -9.023 99.688 52.594 1 94 375 VAL B C 1
ATOM 6564 O O . VAL B 1 375 ? -8.461 98.688 52.312 1 94 375 VAL B O 1
ATOM 6567 N N . GLU B 1 376 ? -10.102 99.812 53.375 1 92.62 376 GLU B N 1
ATOM 6568 C CA . GLU B 1 376 ? -10.719 98.625 53.875 1 92.62 376 GLU B CA 1
ATOM 6569 C C . GLU B 1 376 ? -11.227 97.688 52.75 1 92.62 376 GLU B C 1
ATOM 6571 O O . GLU B 1 376 ? -11.078 96.5 52.812 1 92.62 376 GLU B O 1
ATOM 6576 N N . ASN B 1 377 ? -11.75 98.312 51.75 1 91.5 377 ASN B N 1
ATOM 6577 C CA . ASN B 1 377 ? -12.234 97.562 50.594 1 91.5 377 ASN B CA 1
ATOM 6578 C C . ASN B 1 377 ? -11.086 96.938 49.812 1 91.5 377 ASN B C 1
ATOM 6580 O O . ASN B 1 377 ? -11.172 95.812 49.375 1 91.5 377 ASN B O 1
ATOM 6584 N N . ALA B 1 378 ? -10.031 97.625 49.625 1 89.12 378 ALA B N 1
ATOM 6585 C CA . ALA B 1 378 ? -8.859 97.125 48.906 1 89.12 378 ALA B CA 1
ATOM 6586 C C . ALA B 1 378 ? -8.242 95.938 49.656 1 89.12 378 ALA B C 1
ATOM 6588 O O . ALA B 1 378 ? -7.789 94.938 49.031 1 89.12 378 ALA B O 1
ATOM 6589 N N . THR B 1 379 ? -8.195 96.188 51.031 1 90.75 379 THR B N 1
ATOM 6590 C CA . THR B 1 379 ? -7.668 95.062 51.844 1 90.75 379 THR B CA 1
ATOM 6591 C C . THR B 1 379 ? -8.508 93.812 51.688 1 90.75 379 THR B C 1
ATOM 6593 O O . THR B 1 379 ? -7.973 92.75 51.594 1 90.75 379 THR B O 1
ATOM 6596 N N . SER B 1 380 ? -9.844 94 51.656 1 92.5 380 SER B N 1
ATOM 6597 C CA . SER B 1 380 ? -10.75 92.875 51.5 1 92.5 380 SER B CA 1
ATOM 6598 C C . SER B 1 380 ? -10.539 92.188 50.156 1 92.5 380 SER B C 1
ATOM 6600 O O . SER B 1 380 ? -10.516 90.938 50.062 1 92.5 380 SER B O 1
ATOM 6602 N N . LYS B 1 381 ? -10.352 92.938 49.156 1 87.88 381 LYS B N 1
ATOM 6603 C CA . LYS B 1 381 ? -10.172 92.375 47.812 1 87.88 381 LYS B CA 1
ATOM 6604 C C . LYS B 1 381 ? -8.812 91.688 47.688 1 87.88 381 LYS B C 1
ATOM 6606 O O . LYS B 1 381 ? -8.688 90.688 47 1 87.88 381 LYS B O 1
ATOM 6611 N N . ALA B 1 382 ? -7.781 92.188 48.219 1 88.56 382 ALA B N 1
ATOM 6612 C CA . ALA B 1 382 ? -6.461 91.562 48.219 1 88.56 382 ALA B CA 1
ATOM 6613 C C . ALA B 1 382 ? -6.496 90.25 48.938 1 88.56 382 ALA B C 1
ATOM 6615 O O . ALA B 1 382 ? -5.879 89.25 48.5 1 88.56 382 ALA B O 1
ATOM 6616 N N . ASN B 1 383 ? -7.242 90.25 50.094 1 91.44 383 ASN B N 1
ATOM 6617 C CA . ASN B 1 383 ? -7.391 89 50.812 1 91.44 383 ASN B CA 1
ATOM 6618 C C . ASN B 1 383 ? -8.148 87.938 50 1 91.44 383 ASN B C 1
ATOM 6620 O O . ASN B 1 383 ? -7.816 86.75 50.031 1 91.44 383 ASN B O 1
ATOM 6624 N N . GLU B 1 384 ? -9.117 88.375 49.281 1 89.62 384 GLU B N 1
ATOM 6625 C CA . GLU B 1 384 ? -9.836 87.5 48.375 1 89.62 384 GLU B CA 1
ATOM 6626 C C . GLU B 1 384 ? -8.922 87 47.281 1 89.62 384 GLU B C 1
ATOM 6628 O O . GLU B 1 384 ? -8.961 85.812 46.969 1 89.62 384 GLU B O 1
ATOM 6633 N N . GLY B 1 385 ? -8.172 87.812 46.719 1 84.69 385 GLY B N 1
ATOM 6634 C CA . GLY B 1 385 ? -7.203 87.375 45.719 1 84.69 385 GLY B CA 1
ATOM 6635 C C . GLY B 1 385 ? -6.207 86.375 46.219 1 84.69 385 GLY B C 1
ATOM 6636 O O . GLY B 1 385 ? -5.863 85.375 45.531 1 84.69 385 GLY B O 1
ATOM 6637 N N . LYS B 1 386 ? -5.73 86.562 47.375 1 88.75 386 LYS B N 1
ATOM 6638 C CA . LYS B 1 386 ? -4.801 85.625 48 1 88.75 386 LYS B CA 1
ATOM 6639 C C . LYS B 1 386 ? -5.441 84.25 48.188 1 88.75 386 LYS B C 1
ATOM 6641 O O . LYS B 1 386 ? -4.805 83.25 47.938 1 88.75 386 LYS B O 1
ATOM 6646 N N . ASN B 1 387 ? -6.742 84.25 48.562 1 92.25 387 ASN B N 1
ATOM 6647 C CA . ASN B 1 387 ? -7.473 83 48.719 1 92.25 387 ASN B CA 1
ATOM 6648 C C . ASN B 1 387 ? -7.621 82.25 47.375 1 92.25 387 ASN B C 1
ATOM 6650 O O . ASN B 1 387 ? -7.496 81.062 47.312 1 92.25 387 ASN B O 1
ATOM 6654 N N . ILE B 1 388 ? -7.879 83 46.375 1 89.56 388 ILE B N 1
ATOM 6655 C CA . ILE B 1 388 ? -8.023 82.438 45.031 1 89.56 388 ILE B CA 1
ATOM 6656 C C . ILE B 1 388 ? -6.699 81.812 44.594 1 89.56 388 ILE B C 1
ATOM 6658 O O . ILE B 1 388 ? -6.668 80.688 44.062 1 89.56 388 ILE B O 1
ATOM 6662 N N . ALA B 1 389 ? -5.617 82.5 44.781 1 87.38 389 ALA B N 1
ATOM 6663 C CA . ALA B 1 389 ? -4.297 82 44.406 1 87.38 389 ALA B CA 1
ATOM 6664 C C . ALA B 1 389 ? -3.955 80.688 45.188 1 87.38 389 ALA B C 1
ATOM 6666 O O . ALA B 1 389 ? -3.361 79.75 44.625 1 87.38 389 ALA B O 1
ATOM 6667 N N . GLY B 1 390 ? -4.301 80.75 46.469 1 89 390 GLY B N 1
ATOM 6668 C CA . GLY B 1 390 ? -4.102 79.562 47.281 1 89 390 GLY B CA 1
ATOM 6669 C C . GLY B 1 390 ? -4.855 78.375 46.75 1 89 390 GLY B C 1
ATOM 6670 O O . GLY B 1 390 ? -4.316 77.25 46.719 1 89 390 GLY B O 1
ATOM 6671 N N . ASN B 1 391 ? -6.062 78.562 46.312 1 90.56 391 ASN B N 1
ATOM 6672 C CA . ASN B 1 391 ? -6.859 77.5 45.719 1 90.56 391 ASN B CA 1
ATOM 6673 C C . ASN B 1 391 ? -6.27 77 44.406 1 90.56 391 ASN B C 1
ATOM 6675 O O . ASN B 1 391 ? -6.332 75.812 44.062 1 90.56 391 ASN B O 1
ATOM 6679 N N . MET B 1 392 ? -5.707 77.875 43.625 1 87.31 392 MET B N 1
ATOM 6680 C CA . MET B 1 392 ? -5.062 77.5 42.375 1 87.31 392 MET B CA 1
ATOM 6681 C C . MET B 1 392 ? -3.848 76.625 42.625 1 87.31 392 MET B C 1
ATOM 6683 O O . MET B 1 392 ? -3.607 75.625 41.875 1 87.31 392 MET B O 1
ATOM 6687 N N . ILE B 1 393 ? -3.094 77 43.656 1 90.31 393 ILE B N 1
ATOM 6688 C CA . ILE B 1 393 ? -1.914 76.188 44 1 90.31 393 ILE B CA 1
ATOM 6689 C C . ILE B 1 393 ? -2.328 74.75 44.312 1 90.31 393 ILE B C 1
ATOM 6691 O O . ILE B 1 393 ? -1.691 73.812 43.875 1 90.31 393 ILE B O 1
ATOM 6695 N N . LYS B 1 394 ? -3.477 74.625 45.031 1 90.19 394 LYS B N 1
ATOM 6696 C CA . LYS B 1 394 ? -3.988 73.25 45.375 1 90.19 394 LYS B CA 1
ATOM 6697 C C . LYS B 1 394 ? -4.441 72.5 44.094 1 90.19 394 LYS B C 1
ATOM 6699 O O . LYS B 1 394 ? -4.215 71.312 43.969 1 90.19 394 LYS B O 1
ATOM 6704 N N . GLY B 1 395 ? -5.047 73.25 43.219 1 86.25 395 GLY B N 1
ATOM 6705 C CA . GLY B 1 395 ? -5.469 72.625 41.969 1 86.25 395 GLY B CA 1
ATOM 6706 C C . GLY B 1 395 ? -4.312 72.188 41.125 1 86.25 395 GLY B C 1
ATOM 6707 O O . GLY B 1 395 ? -4.379 71.062 40.531 1 86.25 395 GLY B O 1
ATOM 6708 N N . TYR B 1 396 ? -3.234 72.875 41.062 1 89 396 TYR B N 1
ATOM 6709 C CA . TYR B 1 396 ? -2.057 72.5 40.281 1 89 396 TYR B CA 1
ATOM 6710 C C . TYR B 1 396 ? -1.374 71.312 40.906 1 89 396 TYR B C 1
ATOM 6712 O O . TYR B 1 396 ? -0.836 70.438 40.188 1 89 396 TYR B O 1
ATOM 6720 N N . LYS B 1 397 ? -1.429 71.25 42.25 1 88.75 397 LYS B N 1
ATOM 6721 C CA . LYS B 1 397 ? -0.852 70.062 42.906 1 88.75 397 LYS B CA 1
ATOM 6722 C C . LYS B 1 397 ? -1.623 68.812 42.562 1 88.75 397 LYS B C 1
ATOM 6724 O O . LYS B 1 397 ? -1.022 67.75 42.344 1 88.75 397 LYS B O 1
ATOM 6729 N N . GLU B 1 398 ? -2.928 68.938 42.531 1 87.69 398 GLU B N 1
ATOM 6730 C CA . GLU B 1 398 ? -3.762 67.75 42.156 1 87.69 398 GLU B CA 1
ATOM 6731 C C . GLU B 1 398 ? -3.537 67.375 40.688 1 87.69 398 GLU B C 1
ATOM 6733 O O . GLU B 1 398 ? -3.5 66.188 40.344 1 87.69 398 GLU B O 1
ATOM 6738 N N . LEU B 1 399 ? -3.369 68.312 39.875 1 87.06 399 LEU B N 1
ATOM 6739 C CA . LEU B 1 399 ? -3.1 68.062 38.469 1 87.06 399 LEU B CA 1
ATOM 6740 C C . LEU B 1 399 ? -1.773 67.312 38.281 1 87.06 399 LEU B C 1
ATOM 6742 O O . LEU B 1 399 ? -1.667 66.438 37.469 1 87.06 399 LEU B O 1
ATOM 6746 N N . ASN B 1 400 ? -0.801 67.812 39 1 88 400 ASN B N 1
ATOM 6747 C CA . ASN B 1 400 ? 0.51 67.125 38.938 1 88 400 ASN B CA 1
ATOM 6748 C C . ASN B 1 400 ? 0.438 65.688 39.344 1 88 400 ASN B C 1
ATOM 6750 O O . ASN B 1 400 ? 1.095 64.812 38.719 1 88 400 ASN B O 1
ATOM 6754 N N . GLN B 1 401 ? -0.398 65.375 40.312 1 89.19 401 GLN B N 1
ATOM 6755 C CA . GLN B 1 401 ? -0.556 63.969 40.75 1 89.19 401 GLN B CA 1
ATOM 6756 C C . GLN B 1 401 ? -1.229 63.125 39.688 1 89.19 401 GLN B C 1
ATOM 6758 O O . GLN B 1 401 ? -0.804 62 39.406 1 89.19 401 GLN B O 1
ATOM 6763 N N . ASN B 1 402 ? -2.209 63.688 39.062 1 86.75 402 ASN B N 1
ATOM 6764 C CA . ASN B 1 402 ? -2.934 62.969 38 1 86.75 402 ASN B CA 1
ATOM 6765 C C . ASN B 1 402 ? -2.059 62.719 36.781 1 86.75 402 ASN B C 1
ATOM 6767 O O . ASN B 1 402 ? -2.129 61.656 36.188 1 86.75 402 ASN B O 1
ATOM 6771 N N . ILE B 1 403 ? -1.266 63.656 36.438 1 87.12 403 ILE B N 1
ATOM 6772 C CA . ILE B 1 403 ? -0.399 63.531 35.281 1 87.12 403 ILE B CA 1
ATOM 6773 C C . ILE B 1 403 ? 0.684 62.5 35.562 1 87.12 403 ILE B C 1
ATOM 6775 O O . ILE B 1 403 ? 1.069 61.75 34.656 1 87.12 403 ILE B O 1
ATOM 6779 N N . GLN B 1 404 ? 1.14 62.5 36.781 1 89.94 404 GLN B N 1
ATOM 6780 C CA . GLN B 1 404 ? 2.145 61.5 37.156 1 89.94 404 GLN B CA 1
ATOM 6781 C C . GLN B 1 404 ? 1.576 60.094 37.031 1 89.94 404 GLN B C 1
ATOM 6783 O O . GLN B 1 404 ? 2.258 59.188 36.594 1 89.94 404 GLN B O 1
ATOM 6788 N N . GLU B 1 405 ? 0.368 59.938 37.406 1 90.75 405 GLU B N 1
ATOM 6789 C CA . GLU B 1 405 ? -0.294 58.625 37.25 1 90.75 405 GLU B CA 1
ATOM 6790 C C . GLU B 1 405 ? -0.45 58.25 35.781 1 90.75 405 GLU B C 1
ATOM 6792 O O . GLU B 1 405 ? -0.272 57.062 35.438 1 90.75 405 GLU B O 1
ATOM 6797 N N . THR B 1 406 ? -0.744 59.156 34.969 1 88.25 406 THR B N 1
ATOM 6798 C CA . THR B 1 406 ? -0.902 58.906 33.562 1 88.25 406 THR B CA 1
ATOM 6799 C C . THR B 1 406 ? 0.425 58.469 32.938 1 88.25 406 THR B C 1
ATOM 6801 O O . THR B 1 406 ? 0.468 57.562 32.125 1 88.25 406 THR B O 1
ATOM 6804 N N . ILE B 1 407 ? 1.454 59.156 33.312 1 90.31 407 ILE B N 1
ATOM 6805 C CA . ILE B 1 407 ? 2.781 58.844 32.812 1 90.31 407 ILE B CA 1
ATOM 6806 C C . ILE B 1 407 ? 3.145 57.406 33.156 1 90.31 407 ILE B C 1
ATOM 6808 O O . ILE B 1 407 ? 3.711 56.688 32.344 1 90.31 407 ILE B O 1
ATOM 6812 N N . ASN B 1 408 ? 2.736 56.938 34.375 1 92.88 408 ASN B N 1
ATOM 6813 C CA . ASN B 1 408 ? 2.986 55.562 34.781 1 92.88 408 ASN B CA 1
ATOM 6814 C C . ASN B 1 408 ? 2.199 54.562 33.906 1 92.88 408 ASN B C 1
ATOM 6816 O O . ASN B 1 408 ? 2.719 53.531 33.531 1 92.88 408 ASN B O 1
ATOM 6820 N N . LEU B 1 409 ? 1.01 54.906 33.625 1 91 409 LEU B N 1
ATOM 6821 C CA . LEU B 1 409 ? 0.172 54.062 32.812 1 91 409 LEU B CA 1
ATOM 6822 C C . LEU B 1 409 ? 0.724 53.969 31.391 1 91 409 LEU B C 1
ATOM 6824 O O . LEU B 1 409 ? 0.691 52.906 30.766 1 91 409 LEU B O 1
ATOM 6828 N N . ILE B 1 410 ? 1.188 55.062 30.891 1 91.38 410 ILE B N 1
ATOM 6829 C CA . ILE B 1 410 ? 1.803 55.094 29.562 1 91.38 410 ILE B CA 1
ATOM 6830 C C . ILE B 1 410 ? 2.998 54.125 29.531 1 91.38 410 ILE B C 1
ATOM 6832 O O . ILE B 1 410 ? 3.158 53.375 28.578 1 91.38 410 ILE B O 1
ATOM 6836 N N . SER B 1 411 ? 3.785 54.188 30.578 1 93 411 SER B N 1
ATOM 6837 C CA . SER B 1 411 ? 4.953 53.312 30.656 1 93 411 SER B CA 1
ATOM 6838 C C . SER B 1 411 ? 4.551 51.844 30.672 1 93 411 SER B C 1
ATOM 6840 O O . SER B 1 411 ? 5.199 51.031 30.031 1 93 411 SER B O 1
ATOM 6842 N N . ASP B 1 412 ? 3.508 51.531 31.328 1 92.5 412 ASP B N 1
ATOM 6843 C CA . ASP B 1 412 ? 3.008 50.156 31.375 1 92.5 412 ASP B CA 1
ATOM 6844 C C . ASP B 1 412 ? 2.549 49.688 30 1 92.5 412 ASP B C 1
ATOM 6846 O O . ASP B 1 412 ? 2.834 48.562 29.609 1 92.5 412 ASP B O 1
ATOM 6850 N N . ILE B 1 413 ? 1.91 50.469 29.312 1 90.44 413 ILE B N 1
ATOM 6851 C CA . ILE B 1 413 ? 1.393 50.125 28 1 90.44 413 ILE B CA 1
ATOM 6852 C C . ILE B 1 413 ? 2.549 49.938 27.016 1 90.44 413 ILE B C 1
ATOM 6854 O O . ILE B 1 413 ? 2.512 49.094 26.141 1 90.44 413 ILE B O 1
ATOM 6858 N N . GLU B 1 414 ? 3.488 50.844 27.141 1 90.31 414 GLU B N 1
ATOM 6859 C CA . GLU B 1 414 ? 4.676 50.719 26.297 1 90.31 414 GLU B CA 1
ATOM 6860 C C . GLU B 1 414 ? 5.348 49.344 26.469 1 90.31 414 GLU B C 1
ATOM 6862 O O . GLU B 1 414 ? 5.719 48.719 25.5 1 90.31 414 GLU B O 1
ATOM 6867 N N . MET B 1 415 ? 5.5 48.906 27.734 1 91.81 415 MET B N 1
ATOM 6868 C CA . MET B 1 415 ? 6.113 47.625 28.031 1 91.81 415 MET B CA 1
ATOM 6869 C C . MET B 1 415 ? 5.262 46.469 27.5 1 91.81 415 MET B C 1
ATOM 6871 O O . MET B 1 415 ? 5.793 45.5 26.938 1 91.81 415 MET B O 1
ATOM 6875 N N . SER B 1 416 ? 3.998 46.594 27.656 1 91.25 416 SER B N 1
ATOM 6876 C CA . SER B 1 416 ? 3.082 45.594 27.141 1 91.25 416 SER B CA 1
ATOM 6877 C C . SER B 1 416 ? 3.166 45.469 25.625 1 91.25 416 SER B C 1
ATOM 6879 O O . SER B 1 416 ? 3.164 44.375 25.078 1 91.25 416 SER B O 1
ATOM 6881 N N . SER B 1 417 ? 3.215 46.594 24.953 1 89.25 417 SER B N 1
ATOM 6882 C CA . SER B 1 417 ? 3.301 46.625 23.5 1 89.25 417 SER B CA 1
ATOM 6883 C C . SER B 1 417 ? 4.582 45.938 23 1 89.25 417 SER B C 1
ATOM 6885 O O . SER B 1 417 ? 4.57 45.219 22 1 89.25 417 SER B O 1
ATOM 6887 N N . LYS B 1 418 ? 5.641 46.125 23.766 1 90.38 418 LYS B N 1
ATOM 6888 C CA . LYS B 1 418 ? 6.906 45.469 23.406 1 90.38 418 LYS B CA 1
ATOM 6889 C C . LYS B 1 418 ? 6.812 43.969 23.562 1 90.38 418 LYS B C 1
ATOM 6891 O O . LYS B 1 418 ? 7.316 43.219 22.719 1 90.38 418 LYS B O 1
ATOM 6896 N N . GLU B 1 419 ? 6.176 43.531 24.594 1 91.69 419 GLU B N 1
ATOM 6897 C CA . GLU B 1 419 ? 5.973 42.094 24.812 1 91.69 419 GLU B CA 1
ATOM 6898 C C . GLU B 1 419 ? 5.078 41.5 23.734 1 91.69 419 GLU B C 1
ATOM 6900 O O . GLU B 1 419 ? 5.332 40.375 23.25 1 91.69 419 GLU B O 1
ATOM 6905 N N . GLN B 1 420 ? 4.109 42.219 23.359 1 89.94 420 GLN B N 1
ATOM 6906 C CA . GLN B 1 420 ? 3.201 41.75 22.312 1 89.94 420 GLN B CA 1
ATOM 6907 C C . GLN B 1 420 ? 3.928 41.594 20.969 1 89.94 420 GLN B C 1
ATOM 6909 O O . GLN B 1 420 ? 3.691 40.656 20.234 1 89.94 420 GLN B O 1
ATOM 6914 N N . GLN B 1 421 ? 4.762 42.531 20.719 1 89.81 421 GLN B N 1
ATOM 6915 C CA . GLN B 1 421 ? 5.539 42.438 19.484 1 89.81 421 GLN B CA 1
ATOM 6916 C C . GLN B 1 421 ? 6.383 41.188 19.438 1 89.81 421 GLN B C 1
ATOM 6918 O O . GLN B 1 421 ? 6.453 40.5 18.406 1 89.81 421 GLN B O 1
ATOM 6923 N N . THR B 1 422 ? 6.988 40.844 20.562 1 91.31 422 THR B N 1
ATOM 6924 C CA . THR B 1 422 ? 7.781 39.625 20.656 1 91.31 422 THR B CA 1
ATOM 6925 C C . THR B 1 422 ? 6.902 38.406 20.484 1 91.31 422 THR B C 1
ATOM 6927 O O . THR B 1 422 ? 7.281 37.438 19.797 1 91.31 422 THR B O 1
ATOM 6930 N N . GLY B 1 423 ? 5.773 38.438 21.141 1 89.88 423 GLY B N 1
ATOM 6931 C CA . GLY B 1 423 ? 4.828 37.344 21 1 89.88 423 GLY B CA 1
ATOM 6932 C C . GLY B 1 423 ? 4.367 37.125 19.578 1 89.88 423 GLY B C 1
ATOM 6933 O O . GLY B 1 423 ? 4.273 36 19.109 1 89.88 423 GLY B O 1
ATOM 6934 N N . ILE B 1 424 ? 4.133 38.125 18.859 1 91.12 424 ILE B N 1
ATOM 6935 C CA . ILE B 1 424 ? 3.67 38.062 17.484 1 91.12 424 ILE B CA 1
ATOM 6936 C C . ILE B 1 424 ? 4.766 37.469 16.594 1 91.12 424 ILE B C 1
ATOM 6938 O O . ILE B 1 424 ? 4.48 36.688 15.68 1 91.12 424 ILE B O 1
ATOM 6942 N N . GLU B 1 425 ? 5.973 37.844 16.859 1 91.88 425 GLU B N 1
ATOM 6943 C CA . GLU B 1 425 ? 7.09 37.281 16.109 1 91.88 425 GLU B CA 1
ATOM 6944 C C . GLU B 1 425 ? 7.176 35.75 16.297 1 91.88 425 GLU B C 1
ATOM 6946 O O . GLU B 1 425 ? 7.457 35.031 15.344 1 91.88 425 GLU B O 1
ATOM 6951 N N . GLN B 1 426 ? 6.949 35.344 17.469 1 91.12 426 GLN B N 1
ATOM 6952 C CA . GLN B 1 426 ? 6.953 33.938 17.75 1 91.12 426 GLN B CA 1
ATOM 6953 C C . GLN B 1 426 ? 5.828 33.219 17.016 1 91.12 426 GLN B C 1
ATOM 6955 O O . GLN B 1 426 ? 6.035 32.125 16.453 1 91.12 426 GLN B O 1
ATOM 6960 N N . ILE B 1 427 ? 4.684 33.781 17 1 91.31 427 ILE B N 1
ATOM 6961 C CA . ILE B 1 427 ? 3.545 33.188 16.328 1 91.31 427 ILE B CA 1
ATOM 6962 C C . ILE B 1 427 ? 3.807 33.125 14.82 1 91.31 427 ILE B C 1
ATOM 6964 O O . ILE B 1 427 ? 3.504 32.156 14.164 1 91.31 427 ILE B O 1
ATOM 6968 N N . ASN B 1 428 ? 4.328 34.188 14.352 1 92.12 428 ASN B N 1
ATOM 6969 C CA . ASN B 1 428 ? 4.656 34.219 12.93 1 92.12 428 ASN B CA 1
ATOM 6970 C C . ASN B 1 428 ? 5.621 33.094 12.539 1 92.12 428 ASN B C 1
ATOM 6972 O O . ASN B 1 428 ? 5.457 32.469 11.492 1 92.12 428 ASN B O 1
ATOM 6976 N N . SER B 1 429 ? 6.582 32.875 13.336 1 93 429 SER B N 1
ATOM 6977 C CA . SER B 1 429 ? 7.527 31.781 13.086 1 93 429 SER B CA 1
ATOM 6978 C C . SER B 1 429 ? 6.828 30.422 13.117 1 93 429 SER B C 1
ATOM 6980 O O . SER B 1 429 ? 7.09 29.578 12.273 1 93 429 SER B O 1
ATOM 6982 N N . ALA B 1 430 ? 5.992 30.281 14.055 1 90.75 430 ALA B N 1
ATOM 6983 C CA . ALA B 1 430 ? 5.242 29.031 14.18 1 90.75 430 ALA B CA 1
ATOM 6984 C C . ALA B 1 430 ? 4.336 28.812 12.977 1 90.75 430 ALA B C 1
ATOM 6986 O O . ALA B 1 430 ? 4.23 27.703 12.461 1 90.75 430 ALA B O 1
ATOM 6987 N N . VAL B 1 431 ? 3.709 29.828 12.492 1 91 431 VAL B N 1
ATOM 6988 C CA . VAL B 1 431 ? 2.811 29.766 11.352 1 91 431 VAL B CA 1
ATOM 6989 C C . VAL B 1 431 ? 3.598 29.406 10.094 1 91 431 VAL B C 1
ATOM 6991 O O . VAL B 1 431 ? 3.137 28.594 9.281 1 91 431 VAL B O 1
ATOM 6994 N N . ASN B 1 432 ? 4.766 29.891 9.977 1 92.88 432 ASN B N 1
ATOM 6995 C CA . ASN B 1 432 ? 5.625 29.531 8.852 1 92.88 432 ASN B CA 1
ATOM 6996 C C . ASN B 1 432 ? 6.012 28.062 8.883 1 92.88 432 ASN B C 1
ATOM 6998 O O . ASN B 1 432 ? 6.031 27.406 7.84 1 92.88 432 ASN B O 1
ATOM 7002 N N . GLN B 1 433 ? 6.336 27.656 10.023 1 91.94 433 GLN B N 1
ATOM 7003 C CA . GLN B 1 433 ? 6.668 26.234 10.18 1 91.94 433 GLN B CA 1
ATOM 7004 C C . GLN B 1 433 ? 5.469 25.359 9.844 1 91.94 433 GLN B C 1
ATOM 7006 O O . GLN B 1 433 ? 5.621 24.328 9.18 1 91.94 433 GLN B O 1
ATOM 7011 N N . LEU B 1 434 ? 4.344 25.719 10.273 1 91.31 434 LEU B N 1
ATOM 7012 C CA . LEU B 1 434 ? 3.123 24.969 10 1 91.31 434 LEU B CA 1
ATOM 7013 C C . LEU B 1 434 ? 2.82 24.953 8.5 1 91.31 434 LEU B C 1
ATOM 7015 O O . LEU B 1 434 ? 2.312 23.953 7.977 1 91.31 434 LEU B O 1
ATOM 7019 N N . ASP B 1 435 ? 3.072 26.016 7.867 1 94.06 435 ASP B N 1
ATOM 7020 C CA . ASP B 1 435 ? 2.893 26.078 6.418 1 94.06 435 ASP B CA 1
ATOM 7021 C C . ASP B 1 435 ? 3.789 25.062 5.707 1 94.06 435 ASP B C 1
ATOM 7023 O O . ASP B 1 435 ? 3.35 24.391 4.781 1 94.06 435 ASP B O 1
ATOM 7027 N N . GLN B 1 436 ? 5.035 24.984 6.129 1 92.38 436 GLN B N 1
ATOM 7028 C CA . GLN B 1 436 ? 5.961 24.016 5.562 1 92.38 436 GLN B CA 1
ATOM 7029 C C . GLN B 1 436 ? 5.473 22.578 5.793 1 92.38 436 GLN B C 1
ATOM 7031 O O . GLN B 1 436 ? 5.555 21.734 4.898 1 92.38 436 GLN B O 1
ATOM 7036 N N . GLN B 1 437 ? 5.02 22.359 6.957 1 89.31 437 GLN B N 1
ATOM 7037 C CA . GLN B 1 437 ? 4.504 21.047 7.293 1 89.31 437 GLN B CA 1
ATOM 7038 C C . GLN B 1 437 ? 3.275 20.703 6.453 1 89.31 437 GLN B C 1
ATOM 7040 O O . GLN B 1 437 ? 3.109 19.562 6.023 1 89.31 437 GLN B O 1
ATOM 7045 N N . THR B 1 438 ? 2.4 21.672 6.23 1 92.06 438 THR B N 1
ATOM 7046 C CA . THR B 1 438 ? 1.212 21.469 5.406 1 92.06 438 THR B CA 1
ATOM 7047 C C . THR B 1 438 ? 1.598 21.094 3.979 1 92.06 438 THR B C 1
ATOM 7049 O O . THR B 1 438 ? 1.006 20.188 3.389 1 92.06 438 THR B O 1
ATOM 7052 N N . GLN B 1 439 ? 2.611 21.75 3.441 1 91.75 439 GLN B N 1
ATOM 7053 C CA . GLN B 1 439 ? 3.098 21.438 2.102 1 91.75 439 GLN B CA 1
ATOM 7054 C C . GLN B 1 439 ? 3.68 20.031 2.051 1 91.75 439 GLN B C 1
ATOM 7056 O O . GLN B 1 439 ? 3.477 19.297 1.074 1 91.75 439 GLN B O 1
ATOM 7061 N N . GLN B 1 440 ? 4.395 19.703 3.072 1 90.62 440 GLN B N 1
ATOM 7062 C CA . GLN B 1 440 ? 4.965 18.359 3.16 1 90.62 440 GLN B CA 1
ATOM 7063 C C . GLN B 1 440 ? 3.869 17.297 3.209 1 90.62 440 GLN B C 1
ATOM 7065 O O . GLN B 1 440 ? 3.992 16.25 2.586 1 90.62 440 GLN B O 1
ATOM 7070 N N . ASN B 1 441 ? 2.824 17.5 3.932 1 91.75 441 ASN B N 1
ATOM 7071 C CA . ASN B 1 441 ? 1.698 16.562 4.012 1 91.75 441 ASN B CA 1
ATOM 7072 C C . ASN B 1 441 ? 1.035 16.375 2.65 1 91.75 441 ASN B C 1
ATOM 7074 O O . ASN B 1 441 ? 0.629 15.266 2.305 1 91.75 441 ASN B O 1
ATOM 7078 N N . ALA B 1 442 ? 0.939 17.438 1.949 1 92.19 442 ALA B N 1
ATOM 7079 C CA . ALA B 1 442 ? 0.38 17.344 0.603 1 92.19 442 ALA B CA 1
ATOM 7080 C C . ALA B 1 442 ? 1.244 16.469 -0.291 1 92.19 442 ALA B C 1
ATOM 7082 O O . ALA B 1 442 ? 0.725 15.672 -1.079 1 92.19 442 ALA B O 1
ATOM 7083 N N . MET B 1 443 ? 2.543 16.562 -0.186 1 93.38 443 MET B N 1
ATOM 7084 C CA . MET B 1 443 ? 3.465 15.727 -0.947 1 93.38 443 MET B CA 1
ATOM 7085 C C . MET B 1 443 ? 3.326 14.258 -0.549 1 93.38 443 MET B C 1
ATOM 7087 O O . MET B 1 443 ? 3.311 13.375 -1.409 1 93.38 443 MET B O 1
ATOM 7091 N N . VAL B 1 444 ? 3.254 14.016 0.713 1 93.25 444 VAL B N 1
ATOM 7092 C CA . VAL B 1 444 ? 3.08 12.656 1.221 1 93.25 444 VAL B CA 1
ATOM 7093 C C . VAL B 1 444 ? 1.776 12.07 0.687 1 93.25 444 VAL B C 1
ATOM 7095 O O . VAL B 1 444 ? 1.724 10.891 0.318 1 93.25 444 VAL B O 1
ATOM 7098 N N . ALA B 1 445 ? 0.713 12.875 0.661 1 93.5 445 ALA B N 1
ATOM 7099 C CA . ALA B 1 445 ? -0.565 12.438 0.109 1 93.5 445 ALA B CA 1
ATOM 7100 C C . ALA B 1 445 ? -0.415 12 -1.346 1 93.5 445 ALA B C 1
ATOM 7102 O O . ALA B 1 445 ? -0.908 10.945 -1.739 1 93.5 445 ALA B O 1
ATOM 7103 N N . SER B 1 446 ? 0.269 12.797 -2.072 1 94.69 446 SER B N 1
ATOM 7104 C CA . SER B 1 446 ? 0.481 12.492 -3.484 1 94.69 446 SER B CA 1
ATOM 7105 C C . SER B 1 446 ? 1.251 11.188 -3.658 1 94.69 446 SER B C 1
ATOM 7107 O O . SER B 1 446 ? 0.865 10.336 -4.461 1 94.69 446 SER B O 1
ATOM 7109 N N . GLN B 1 447 ? 2.336 10.992 -2.939 1 93 447 GLN B N 1
ATOM 7110 C CA . GLN B 1 447 ? 3.141 9.781 -3.014 1 93 447 GLN B CA 1
ATOM 7111 C C . GLN B 1 447 ? 2.33 8.555 -2.598 1 93 447 GLN B C 1
ATOM 7113 O O . GLN B 1 447 ? 2.404 7.508 -3.24 1 93 447 GLN B O 1
ATOM 7118 N N . THR B 1 448 ? 1.603 8.695 -1.57 1 93.94 448 THR B N 1
ATOM 7119 C CA . THR B 1 448 ? 0.768 7.602 -1.091 1 93.94 448 THR B CA 1
ATOM 7120 C C . THR B 1 448 ? -0.295 7.238 -2.125 1 93.94 448 THR B C 1
ATOM 7122 O O . THR B 1 448 ? -0.623 6.062 -2.299 1 93.94 448 THR B O 1
ATOM 7125 N N . HIS B 1 449 ? -0.849 8.273 -2.732 1 95.56 449 HIS B N 1
ATOM 7126 C CA . HIS B 1 449 ? -1.812 8.039 -3.801 1 95.56 449 HIS B CA 1
ATOM 7127 C C . HIS B 1 449 ? -1.213 7.164 -4.898 1 95.56 449 HIS B C 1
ATOM 7129 O O . HIS B 1 449 ? -1.847 6.211 -5.355 1 95.56 449 HIS B O 1
ATOM 7135 N N . ASP B 1 450 ? -0.024 7.449 -5.305 1 95.38 450 ASP B N 1
ATOM 7136 C CA . ASP B 1 450 ? 0.65 6.699 -6.359 1 95.38 450 ASP B CA 1
ATOM 7137 C C . ASP B 1 450 ? 0.857 5.242 -5.953 1 95.38 450 ASP B C 1
ATOM 7139 O O . ASP B 1 450 ? 0.587 4.328 -6.734 1 95.38 450 ASP B O 1
ATOM 7143 N N . ILE B 1 451 ? 1.31 5.043 -4.789 1 93.62 451 ILE B N 1
ATOM 7144 C CA . ILE B 1 451 ? 1.545 3.695 -4.285 1 93.62 451 ILE B CA 1
ATOM 7145 C C . ILE B 1 451 ? 0.222 2.939 -4.195 1 93.62 451 ILE B C 1
ATOM 7147 O O . ILE B 1 451 ? 0.145 1.764 -4.559 1 93.62 451 ILE B O 1
ATOM 7151 N N . ALA B 1 452 ? -0.848 3.605 -3.715 1 95.12 452 ALA B N 1
ATOM 7152 C CA . ALA B 1 452 ? -2.172 2.998 -3.598 1 95.12 452 ALA B CA 1
ATOM 7153 C C . ALA B 1 452 ? -2.697 2.561 -4.961 1 95.12 452 ALA B C 1
ATOM 7155 O O . ALA B 1 452 ? -3.248 1.466 -5.098 1 95.12 452 ALA B O 1
ATOM 7156 N N . THR B 1 453 ? -2.504 3.348 -5.93 1 95 453 THR B N 1
ATOM 7157 C CA . THR B 1 453 ? -2.973 3.039 -7.277 1 95 453 THR B CA 1
ATOM 7158 C C . THR B 1 453 ? -2.223 1.84 -7.848 1 95 453 THR B C 1
ATOM 7160 O O . THR B 1 453 ? -2.828 0.955 -8.453 1 95 453 THR B O 1
ATOM 7163 N N . THR B 1 454 ? -0.928 1.814 -7.641 1 94.12 454 THR B N 1
ATOM 7164 C CA . THR B 1 454 ? -0.124 0.683 -8.086 1 94.12 454 THR B CA 1
ATOM 7165 C C . THR B 1 454 ? -0.549 -0.599 -7.379 1 94.12 454 THR B C 1
ATOM 7167 O O . THR B 1 454 ? -0.738 -1.636 -8.016 1 94.12 454 THR B O 1
ATOM 7170 N N . THR B 1 455 ? -0.705 -0.513 -6.125 1 93.56 455 THR B N 1
ATOM 7171 C CA . THR B 1 455 ? -1.142 -1.658 -5.336 1 93.56 455 THR B CA 1
ATOM 7172 C C . THR B 1 455 ? -2.512 -2.145 -5.801 1 93.56 455 THR B C 1
ATOM 7174 O O . THR B 1 455 ? -2.736 -3.35 -5.93 1 93.56 455 THR B O 1
ATOM 7177 N N . ASP B 1 456 ? -3.422 -1.224 -6.059 1 95.88 456 ASP B N 1
ATOM 7178 C CA . ASP B 1 456 ? -4.758 -1.549 -6.555 1 95.88 456 ASP B CA 1
ATOM 7179 C C . ASP B 1 456 ? -4.684 -2.299 -7.883 1 95.88 456 ASP B C 1
ATOM 7181 O O . ASP B 1 456 ? -5.367 -3.307 -8.07 1 95.88 456 ASP B O 1
ATOM 7185 N N . THR B 1 457 ? -3.816 -1.837 -8.781 1 95 457 THR B N 1
ATOM 7186 C CA . THR B 1 457 ? -3.654 -2.457 -10.094 1 95 457 THR B CA 1
ATOM 7187 C C . THR B 1 457 ? -3.127 -3.883 -9.953 1 95 457 THR B C 1
ATOM 7189 O O . THR B 1 457 ? -3.654 -4.809 -10.57 1 95 457 THR B O 1
ATOM 7192 N N . ILE B 1 458 ? -2.141 -4.059 -9.125 1 93.5 458 ILE B N 1
ATOM 7193 C CA . ILE B 1 458 ? -1.546 -5.375 -8.906 1 93.5 458 ILE B CA 1
ATOM 7194 C C . ILE B 1 458 ? -2.578 -6.309 -8.281 1 93.5 458 ILE B C 1
ATOM 7196 O O . ILE B 1 458 ? -2.717 -7.461 -8.703 1 93.5 458 ILE B O 1
ATOM 7200 N N . ALA B 1 459 ? -3.297 -5.801 -7.289 1 95.69 459 ALA B N 1
ATOM 7201 C CA . ALA B 1 459 ? -4.32 -6.586 -6.605 1 95.69 459 ALA B CA 1
ATOM 7202 C C . ALA B 1 459 ? -5.383 -7.078 -7.59 1 95.69 459 ALA B C 1
ATOM 7204 O O . ALA B 1 459 ? -5.703 -8.266 -7.621 1 95.69 459 ALA B O 1
ATOM 7205 N N . LYS B 1 460 ? -5.867 -6.246 -8.406 1 95.62 460 LYS B N 1
ATOM 7206 C CA . LYS B 1 460 ? -6.922 -6.586 -9.359 1 95.62 460 LYS B CA 1
ATOM 7207 C C . LYS B 1 460 ? -6.414 -7.574 -10.406 1 95.62 460 LYS B C 1
ATOM 7209 O O . LYS B 1 460 ? -7.141 -8.484 -10.805 1 95.62 460 LYS B O 1
ATOM 7214 N N . LEU B 1 461 ? -5.168 -7.367 -10.812 1 93.62 461 LEU B N 1
ATOM 7215 C CA . LEU B 1 461 ? -4.574 -8.297 -11.773 1 93.62 461 LEU B CA 1
ATOM 7216 C C . LEU B 1 461 ? -4.457 -9.695 -11.172 1 93.62 461 LEU B C 1
ATOM 7218 O O . LEU B 1 461 ? -4.805 -10.68 -11.82 1 93.62 461 LEU B O 1
ATOM 7222 N N . ILE B 1 462 ? -3.975 -9.789 -9.945 1 94.06 462 ILE B N 1
ATOM 7223 C CA . ILE B 1 462 ? -3.812 -11.062 -9.266 1 94.06 462 ILE B CA 1
ATOM 7224 C C . ILE B 1 462 ? -5.164 -11.766 -9.156 1 94.06 462 ILE B C 1
ATOM 7226 O O . ILE B 1 462 ? -5.289 -12.945 -9.484 1 94.06 462 ILE B O 1
ATOM 7230 N N . VAL B 1 463 ? -6.16 -11.047 -8.719 1 95.56 463 VAL B N 1
ATOM 7231 C CA . VAL B 1 463 ? -7.488 -11.617 -8.508 1 95.56 463 VAL B CA 1
ATOM 7232 C C . VAL B 1 463 ? -8.094 -12.031 -9.852 1 95.56 463 VAL B C 1
ATOM 7234 O O . VAL B 1 463 ? -8.672 -13.109 -9.977 1 95.56 463 VAL B O 1
ATOM 7237 N N . SER B 1 464 ? -7.934 -11.234 -10.883 1 96 464 SER B N 1
ATOM 7238 C CA . SER B 1 464 ? -8.461 -11.531 -12.211 1 96 464 SER B CA 1
ATOM 7239 C C . SER B 1 464 ? -7.824 -12.789 -12.789 1 96 464 SER B C 1
ATOM 7241 O O . SER B 1 464 ? -8.523 -13.648 -13.336 1 96 464 SER B O 1
ATOM 7243 N N . GLU B 1 465 ? -6.52 -12.938 -12.633 1 93.25 465 GLU B N 1
ATOM 7244 C CA . GLU B 1 465 ? -5.801 -14.109 -13.141 1 93.25 465 GLU B CA 1
ATOM 7245 C C . GLU B 1 465 ? -6.234 -15.375 -12.422 1 93.25 465 GLU B C 1
ATOM 7247 O O . GLU B 1 465 ? -6.379 -16.438 -13.047 1 93.25 465 GLU B O 1
ATOM 7252 N N . ALA B 1 466 ? -6.414 -15.266 -11.133 1 95.06 466 ALA B N 1
ATOM 7253 C CA . ALA B 1 466 ? -6.902 -16.422 -10.375 1 95.06 466 ALA B CA 1
ATOM 7254 C C . ALA B 1 466 ? -8.328 -16.781 -10.797 1 95.06 466 ALA B C 1
ATOM 7256 O O . ALA B 1 466 ? -8.641 -17.969 -10.969 1 95.06 466 ALA B O 1
ATOM 7257 N N . ASN B 1 467 ? -9.148 -15.805 -11.031 1 95.75 467 ASN B N 1
ATOM 7258 C CA . ASN B 1 467 ? -10.555 -16.031 -11.367 1 95.75 467 ASN B CA 1
ATOM 7259 C C . ASN B 1 467 ? -10.703 -16.641 -12.758 1 95.75 467 ASN B C 1
ATOM 7261 O O . ASN B 1 467 ? -11.711 -17.297 -13.039 1 95.75 467 ASN B O 1
ATOM 7265 N N . GLU B 1 468 ? -9.742 -16.438 -13.648 1 94.81 468 GLU B N 1
ATOM 7266 C CA . GLU B 1 468 ? -9.773 -17.016 -14.984 1 94.81 468 GLU B CA 1
ATOM 7267 C C . GLU B 1 468 ? -9.531 -18.531 -14.945 1 94.81 468 GLU B C 1
ATOM 7269 O O . GLU B 1 468 ? -9.828 -19.234 -15.906 1 94.81 468 GLU B O 1
ATOM 7274 N N . LYS B 1 469 ? -9.047 -19.031 -13.828 1 96.5 469 LYS B N 1
ATOM 7275 C CA . LYS B 1 469 ? -8.734 -20.453 -13.656 1 96.5 469 LYS B CA 1
ATOM 7276 C C . LYS B 1 469 ? -9.711 -21.125 -12.695 1 96.5 469 LYS B C 1
ATOM 7278 O O . LYS B 1 469 ? -10.352 -20.453 -11.883 1 96.5 469 LYS B O 1
ATOM 7283 N N . GLU B 1 470 ? -9.938 -22.328 -12.922 1 96.69 470 GLU B N 1
ATOM 7284 C CA . GLU B 1 470 ? -10.766 -23.094 -12 1 96.69 470 GLU B CA 1
ATOM 7285 C C . GLU B 1 470 ? -9.914 -23.922 -11.047 1 96.69 470 GLU B C 1
ATOM 7287 O O . GLU B 1 470 ? -9.016 -24.656 -11.477 1 96.69 470 GLU B O 1
ATOM 7292 N N . PHE B 1 471 ? -10.156 -23.781 -9.711 1 96.19 471 PHE B N 1
ATOM 7293 C CA . PHE B 1 471 ? -9.383 -24.5 -8.711 1 96.19 471 PHE B CA 1
ATOM 7294 C C . PHE B 1 471 ? -10.219 -24.781 -7.477 1 96.19 471 PHE B C 1
ATOM 7296 O O . PHE B 1 471 ? -11.289 -24.203 -7.301 1 96.19 471 PHE B O 1
ATOM 7303 N N . ILE B 1 472 ? -9.883 -25.672 -6.688 1 96.25 472 ILE B N 1
ATOM 7304 C CA . ILE B 1 472 ? -10.633 -26.109 -5.516 1 96.25 472 ILE B CA 1
ATOM 7305 C C . ILE B 1 472 ? -10.648 -24.984 -4.47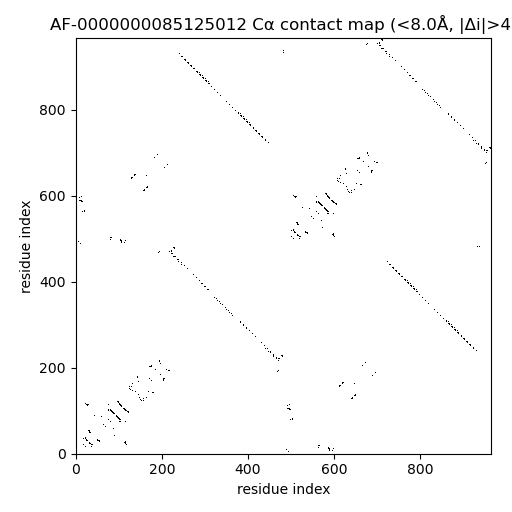3 1 96.25 472 ILE B C 1
ATOM 7307 O O . ILE B 1 472 ? -9.594 -24.453 -4.105 1 96.25 472 ILE B O 1
ATOM 7311 N N . GLY B 1 473 ? -11.805 -24.547 -4.004 1 95.19 473 GLY B N 1
ATOM 7312 C CA . GLY B 1 473 ? -11.953 -23.516 -2.984 1 95.19 47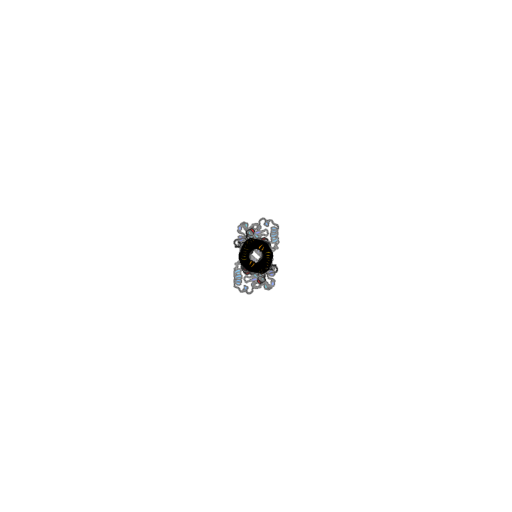3 GLY B CA 1
ATOM 7313 C C . GLY B 1 473 ? -12.016 -22.109 -3.555 1 95.19 473 GLY B C 1
ATOM 7314 O O . GLY B 1 473 ? -11.938 -21.125 -2.811 1 95.19 473 GLY B O 1
ATOM 7315 N N . LYS B 1 474 ? -12.141 -22.047 -4.828 1 96.94 474 LYS B N 1
ATOM 7316 C CA . LYS B 1 474 ? -12.094 -20.766 -5.527 1 96.94 474 LYS B CA 1
ATOM 7317 C C . LYS B 1 474 ? -13.102 -19.797 -4.945 1 96.94 474 LYS B C 1
ATOM 7319 O O . LYS B 1 474 ? -12.781 -18.625 -4.711 1 96.94 474 LYS B O 1
ATOM 7324 N N . ASN B 1 475 ? -14.25 -20.188 -4.664 1 94.5 475 ASN B N 1
ATOM 7325 C CA . ASN B 1 475 ? -15.32 -19.297 -4.227 1 94.5 475 ASN B CA 1
ATOM 7326 C C . ASN B 1 475 ? -15.273 -19.062 -2.719 1 94.5 475 ASN B C 1
ATOM 7328 O O . ASN B 1 475 ? -16 -18.219 -2.191 1 94.5 475 ASN B O 1
ATOM 7332 N N . ASP B 1 476 ? -14.414 -19.75 -2.002 1 95.44 476 ASP B N 1
ATOM 7333 C CA . ASP B 1 476 ? -14.344 -19.656 -0.549 1 95.44 476 ASP B CA 1
ATOM 7334 C C . ASP B 1 476 ? -13.156 -18.797 -0.118 1 95.44 476 ASP B C 1
ATOM 7336 O O . ASP B 1 476 ? -12.969 -18.531 1.073 1 95.44 476 ASP B O 1
ATOM 7340 N N . VAL B 1 477 ? -12.367 -18.453 -1.078 1 95.88 477 VAL B N 1
ATOM 7341 C CA . VAL B 1 477 ? -11.18 -17.688 -0.737 1 95.88 477 VAL B CA 1
ATOM 7342 C C . VAL B 1 477 ? -11.578 -16.297 -0.215 1 95.88 477 VAL B C 1
ATOM 7344 O O . VAL B 1 477 ? -12.414 -15.625 -0.815 1 95.88 477 VAL B O 1
ATOM 7347 N N . LYS B 1 478 ? -11.133 -15.883 0.988 1 94.06 478 LYS B N 1
ATOM 7348 C CA . LYS B 1 478 ? -11.391 -14.578 1.592 1 94.06 478 LYS B CA 1
ATOM 7349 C C . LYS B 1 478 ? -10.086 -13.82 1.845 1 94.06 478 LYS B C 1
ATOM 7351 O O . LYS B 1 478 ? -9.008 -14.422 1.851 1 94.06 478 LYS B O 1
ATOM 7356 N N . ALA B 1 479 ? -10.125 -12.516 1.966 1 94.12 479 ALA B N 1
ATOM 7357 C CA . ALA B 1 479 ? -8.977 -11.695 2.326 1 94.12 479 ALA B CA 1
ATOM 7358 C C . ALA B 1 479 ? -8.453 -12.055 3.715 1 94.12 479 ALA B C 1
ATOM 7360 O O . ALA B 1 479 ? -9.234 -12.422 4.598 1 94.12 479 ALA B O 1
ATOM 7361 N N . LYS B 1 480 ? -7.18 -11.867 3.936 1 91.81 480 LYS B N 1
ATOM 7362 C CA . LYS B 1 480 ? -6.559 -12.109 5.234 1 91.81 480 LYS B CA 1
ATOM 7363 C C . LYS B 1 480 ? -6.836 -10.953 6.195 1 91.81 480 LYS B C 1
ATOM 7365 O O . LYS B 1 480 ? -7.117 -9.836 5.762 1 91.81 480 LYS B O 1
ATOM 7370 N N . GLU B 1 481 ? -6.844 -11.297 7.496 1 80.19 481 GLU B N 1
ATOM 7371 C CA . GLU B 1 481 ? -7.105 -10.258 8.484 1 80.19 481 GLU B CA 1
ATOM 7372 C C . GLU B 1 481 ? -5.941 -9.273 8.578 1 80.19 481 GLU B C 1
ATOM 7374 O O . GLU B 1 481 ? -4.781 -9.688 8.648 1 80.19 481 GLU B O 1
ATOM 7379 N N . MET B 1 482 ? -6.258 -8.133 8.258 1 70.88 482 MET B N 1
ATOM 7380 C CA . MET B 1 482 ? -5.27 -7.062 8.398 1 70.88 482 MET B CA 1
ATOM 7381 C C . MET B 1 482 ? -5.164 -6.609 9.852 1 70.88 482 MET B C 1
ATOM 7383 O O . MET B 1 482 ? -6.176 -6.496 10.539 1 70.88 482 MET B O 1
ATOM 7387 N N . ASN B 1 483 ? -4.07 -6.879 10.586 1 57.16 483 ASN B N 1
ATOM 7388 C CA . ASN B 1 483 ? -3.936 -6.371 11.945 1 57.16 483 ASN B CA 1
ATOM 7389 C C . ASN B 1 483 ? -4.016 -4.848 11.977 1 57.16 483 ASN B C 1
ATOM 7391 O O . ASN B 1 483 ? -3.621 -4.176 11.023 1 57.16 483 ASN B O 1
#

Radius of gyration: 83.37 Å; Cα contacts (8 Å, |Δi|>4): 1537; chains: 2; bounding box: 52×260×134 Å

Nearest PDB structures (foldseek):
  8c5v-assembly1_I  TM=8.372E-01  e=1.680E-12  Escherichia coli
  3ja6-assembly1_I  TM=4.404E-01  e=1.710E-09  Escherichia coli
  9bkv-assembly1_B  TM=6.520E-01  e=3.757E-07  Escherichia coli
  3g67-assembly1_A  TM=5.543E-01  e=9.730E-07  Thermotoga maritima
  5xg2-assembly1_A  TM=4.203E-01  e=1.813E-02  Pyrococcus yayanosii CH1

Sequence (966 aa):
MFNFGKTEEETARLTAMEENYAIISFKPDGTIIHANHNFLNVLGYKLEETVGKHHRMFCDKKYVTTKEYSEFWESLNKGISQINEFERIRKDGTSVWIQASYTPVKNSSGKVTRVVKFAQDITDAKNVIKAANKAIDIAKTGIMKQTIKETTQNEGIENLKNGINDLFEIVSTKVDGDLNKISAALLSFQKLNFTHRIEGNNLGEVAEGLNSLANVVNDMLVENKANGLTLDKGSDLLLANVDKLNQSSNEAAASLEETAAALEEITANIRNNTQNIAKMASNSTNVTSSVSNGEKLANQTTVAMDEINEQVKSINEAISVIDQIAFQTNILSLNAAVEAATAGEAGKGFAVVAQEVRNLASRSAEAAKEIKSLVENATSKANEGKNIAGNMIKGYKELNQNIQETINLISDIEMSSKEQQTGIEQINSAVNQLDQQTQQNAMVASQTHDIATTTDTIAKLIVSEANEKEFIGKNDVKAKEMNMFNFGKTEEETARLTAMEENYAIISFKPDGTIIHANHNFLNVLGYKLEETVGKHHRMFCDKKYVTTKEYSEFWESLNKGISQINEFERIRKDGTSVWIQASYTPVKNSSGKVTRVVKFAQDITDAKNVIKAANKAIDIAKTGIMKQTIKETTQNEGIENLKNGINDLFEIVSTKVDGDLNKISAALLSFQKLNFTHRIEGNNLGEVAEGLNSLANVVNDMLVENKANGLTLDKGSDLLLANVDKLNQSSNEAAASLEETAAALEEITANIRNNTQNIAKMASNSTNVTSSVSNGEKLANQTTVAMDEINEQVKSINEAISVIDQIAFQTNILSLNAAVEAATAGEAGKGFAVVAQEVRNLASRSAEAAKEIKSLVENATSKANEGKNIAGNMIKGYKELNQNIQETINLISDIEMSSKEQQTGIEQINSAVNQLDQQTQQNAMVASQTHDIATTTDTIAKLIVSEANEKEFIGKNDVKAKEMN

Organism: Arcobacter nitrofigilis (strain ATCC 33309 / DSM 7299 / CCUG 15893 / LMG 7604 / NCTC 12251 / CI) (NCBI:txid572480)

Solvent-accessible surface area (backbone atoms only — not comparable to full-atom values): 46566 Å² total; per-residue (Å²): 135,89,73,70,83,63,43,46,51,31,51,11,40,50,50,25,42,28,68,75,18,23,21,39,31,22,35,56,86,34,33,25,64,44,61,28,68,43,31,23,61,73,34,62,49,52,64,83,76,41,47,72,35,54,58,64,73,37,38,52,76,70,54,64,70,34,69,65,44,53,49,50,46,49,38,27,49,71,54,43,56,47,75,49,76,43,75,31,34,24,68,89,67,46,77,40,33,27,46,31,36,39,19,18,10,32,38,96,87,64,50,45,62,28,29,41,31,40,29,43,84,42,38,44,51,50,49,30,47,52,46,47,48,52,47,44,58,47,31,73,75,29,42,28,72,53,78,70,80,66,60,41,87,50,61,68,61,38,51,43,53,52,44,52,37,48,50,24,48,48,44,16,49,51,39,27,35,44,48,57,52,51,52,50,46,46,54,35,44,75,70,39,30,39,61,65,68,74,82,71,93,75,67,5,50,46,45,50,42,51,40,52,50,31,49,53,52,32,52,49,40,53,51,44,31,20,51,12,44,31,37,38,54,44,19,53,51,46,46,51,43,28,51,52,45,48,51,41,32,52,51,42,52,52,34,48,51,52,35,52,53,36,49,50,50,40,52,51,42,48,55,50,42,52,52,45,45,51,51,41,51,53,42,48,53,51,42,52,52,47,37,54,50,42,34,52,42,25,51,49,38,34,51,32,24,50,52,33,41,52,31,38,50,51,36,47,53,41,38,50,51,40,34,48,42,17,48,51,41,29,51,52,16,50,52,42,32,52,54,15,58,74,51,47,85,81,12,53,72,46,33,51,52,18,52,52,45,28,52,46,16,53,51,36,34,50,38,30,52,51,38,49,53,36,34,52,51,31,41,53,35,28,53,49,34,29,52,42,23,53,52,41,37,54,44,34,53,52,43,51,52,45,49,52,53,40,52,53,43,46,52,52,42,52,54,41,50,53,52,38,53,54,35,49,53,52,36,53,52,34,52,52,52,43,52,53,42,38,54,50,49,46,50,44,28,52,54,49,41,39,46,21,51,52,40,33,52,52,12,51,49,40,36,50,59,39,65,73,37,44,39,76,61,64,89,69,61,56,54,62,86,77,113,135,84,78,86,80,63,44,54,53,31,52,10,42,49,52,25,42,28,68,74,19,22,22,39,31,22,34,56,85,35,33,26,65,45,62,28,68,43,31,25,60,72,33,62,50,51,65,84,74,42,47,73,34,54,56,64,72,37,38,52,74,71,54,64,70,36,68,66,46,54,49,48,48,49,37,28,49,70,52,43,56,48,74,48,77,44,76,33,34,27,68,88,67,46,78,40,32,27,44,30,37,38,19,20,10,30,37,95,85,65,49,47,61,31,31,40,31,43,29,43,83,43,39,44,49,50,48,29,47,53,46,46,47,52,47,45,58,48,31,74,74,30,43,29,72,52,78,72,80,66,62,41,86,51,61,67,62,39,51,44,53,53,45,52,36,49,50,24,50,50,43,16,49,51,40,26,34,44,48,56,53,52,52,50,46,47,53,34,44,75,70,38,30,42,62,65,68,76,82,71,93,74,66,5,50,46,44,49,43,51,41,50,51,30,49,53,53,33,53,50,42,53,51,44,31,20,50,13,45,33,37,36,53,42,19,52,51,44,46,51,44,28,51,51,46,48,51,41,34,52,51,43,53,53,35,48,52,51,36,53,53,35,49,51,51,42,50,52,39,48,54,50,42,53,52,43,44,53,52,44,52,53,43,48,53,51,42,50,52,45,39,54,50,43,35,51,43,23,52,50,36,33,49,32,23,51,50,32,40,52,30,36,51,50,37,47,54,42,38,51,51,39,34,49,43,18,48,53,40,30,50,52,17,51,52,40,31,51,53,15,58,73,49,50,83,83,12,54,72,46,32,53,50,19,52,50,44,29,51,46,16,52,52,37,33,52,38,30,53,50,39,49,54,37,34,55,50,30,42,52,33,29,52,50,36,30,52,42,24,54,51,42,38,52,43,33,52,53,44,51,52,46,51,52,52,41,52,53,44,46,52,52,42,53,54,42,49,53,53,38,53,54,35,48,54,52,34,51,52,33,52,52,52,43,50,53,41,38,55,51,50,46,52,45,28,54,54,48,42,40,45,22,52,52,40,34,52,52,13,51,50,40,34,52,59,38,67,73,38,42,40,76,60,63,89,68,62,55,54,62,86,75,113